Protein AF-A0A849ZJP5-F1 (afdb_monomer)

Sequence (1248 aa):
MRVLRSALLVSSALTAAALSSLAGGCDERAPLDFGRTPDGPGATIRYDLAHTPLPDIPLPSDTATWADPTSRTGLRINASLAAPTEIERDARKRFDELEGWGTFAPITVSFDLAAVGDKARAVTEAAVDLTNVAERHQADDYDFANDAVYVVNLETGVPVPLDIGNGNFEYTLKRLDRYWPNDTRSTERNLIFETVDETSRGSIDPKTFTPALDTDFDGTLDVPNLDEPFVCPPPSACDVVSDPSYGTPECLKARRDRDQCIADHLLTYYERETDTLILRPVLPLDEMTKYAVVLTDRLVDANGNPVKSPFSHVFHATQKAVGVRVAEILSDPSREAYYGDLAGSGITRVAFTWGFTTQPTVDDMKRLRDGLYGQGPFARFADQFPPKLEVMRAVGQAANLDEGATDVPGWESSPKCVNKSGNLYVVKVAEIQDTLKTAVEQLFGEAGGPDVELLLRSFEHVDSIVIGTFKSPFLLEGGPDSTDPKAAFRLDYLTGDGEVHEDEVQFWLIVPKETAEHHQPFDVNIYGHGYTGNFLELVFYAGNLAEHGLATVGINAMGHQLGFDGPELEALAKSLFAEGCVGPLGDAILTGRARDLDRDGNPDSGGDFWSSYLFHTRDGVRQSVLDHIQLVRIFRTFGTAEGGMICKNATTGWDQPASEPCDTNGNGDAEIVGDFDGNGVPDVGGPDAKYGTWGESLGGILSGIHGAIDAYVTSASPGSGGGGLTDIGLRSFQGGVIEAVLLRLWGPLIVTVPVVENSPPKCNGTLDQNGECTVCEIGQVSLRWVMPDTNDTGELEITCLSPADIQDTTVLVYNENNGELRCARIDDKLKLRVGVPTSIGDNVIVSFFDGKDVVEDYESCAPTVPVGTKARTQVASYGKGRFTESQRNAADTAECESSTCGMFQGLFFGEGMPLSAPAEGYGQIRQTPSLRRFLQLAQVALEPGDPISFAPYYAVKQMTDPFGNSIDAHAVLTINTIGDMNVPLNSGIAFARATGALPFFHPDAATKFPDYADYVTPQALFDALGGKTPNQDLIDKHVIEGVTALARHPAGPTCIDTGNAALDGTYMTLDGETLACFPTGCATMEVECVGSSHCDDTNDKCVPNAPDVQRCEEALFDADDLDEGNALYAEQAAPVPHRLVRYTQKATPETIANVWAPRLLGVPRSEDGGWVPDGRRVTGLLDAYVVPEGTHTFVFGNPCENWDNGTYLTNLVARFFQTDGSDVFYLSHPKTHLCLAKGNCAYLGGSP

Radius of gyration: 32.2 Å; Cα contacts (8 Å, |Δi|>4): 3088; chains: 1; bounding box: 112×82×86 Å

Foldseek 3Di:
DPPVPPPVPPVVVVVVVVVVVVVPPPPPPDPPPPFFFDDDQAWEWDFACPDPPHTRHWPPFPVQWDADPLAPLRIAGNFRCDALFPLVNLVSVVSRVFSFFFQFFKTKIFTDHQDADPGGDFLQFFFFDVVLQCVQQEPPQQQQLRHQKFKAFLVPRFTFRWDQPNQLFFFFFQALCLADPPQLCSLPRGFAADAAALCVQVVDGPVRDAQVSDRRLQQAHDFGQFQRRPPADHDDLCSDPPRPCVPPPVSLVNSLRRSLRSRVGHRPQAHSRRSMGIIGGLAGHDASTKIKMFRFQSTGTSNRGRYAYPDSGQEDPVQVVVLQSQLVSQLAQVLCSNHPPSRNVRSPGTRHMGMTTHGDQQLQLLLLLLCCVLFALNNCNVVVFFLEWEWFFFFALDAPQLVVDDGDPPRCVDPLNVVPNLFRFKDFCVSCLVLVLCCCCPVVVAPDAQLSQLLSVLCVFWGIKIKIKGKFKDAWPPPLQDLPLLTFGDASRRNRDGDIDIDIKMKIKIFGDDDPPAAPAFFEEEEEEAALDFFVQCSQQQSLLSLLNYMYMYIGQRQAADWDPDDVSLVVQLNSCSVSRRSRNSNRRRDDRFYLNLLLQTGRGNLSCAAQSLRSVLRSLSRRLSVVSSVLVSLQCFQHPSHAYWYDDPVNGSNDDTDDADPRSPPPDHAGRQPNVRPNGRSYGHNPHEYEYEYFHSSLLSQLQNCLNRLRHFAYERELRFFQVLSLLSRAPDQLSCARYVLQAQAQKWKKDQAAVPPPAAFPQDQPDAQRHDPEDHQWIFTWTWHHQRRHIHIWTQAIHHCVLAAQWKKWKAFPPSGDIAIAHAHPVRIDIFHDAAYFFTFIKIFTAHHGSQARGRNVSHGVDPPPDHGSDMRFAGAAASHAFQDFRNSNPDGAPERHFIDTSRDTRHHPHTPTDRHHHNNDRGNDPVVVVSSSSSSRSNSSSTSSSSLLSQFNDWDAHSVRHTRDHHFYEQEYAFLDRNSQVSRSVSSLVNNLLFASGELCCLVSPQVRQSRYDPPLVCVVLVNGGLVSVCSVQCRNVSRLSSLSWFADPCLQPCQLFPQQFWHAGPVGDIGGLKDFQLLVVPDDHGDQWDQDNVRRIIDHRGDDNSLRSSFGEAQACLCVCLSVSRTHYDPFRCFGKFFSYHDGSVCSCVRRVLPSQLGAQDAAQSDDFPLGAMRHYHHDHDGGSIDRGETRFRSRGSFTPRQLVSSQVSVCVSSSRRDRPCSNGNNPSSVSSVVQDVVSVHDD

Mean predicted aligned error: 7.34 Å

Solvent-accessible surface area (backbone atoms only — not comparable to full-atom values): 62984 Å² total; per-residue (Å²): 144,83,76,80,74,72,71,68,66,65,63,59,61,60,53,57,61,53,55,66,67,64,68,74,75,77,73,89,75,67,81,71,85,68,48,56,42,78,91,77,89,28,22,28,43,46,74,35,83,82,40,77,65,58,55,47,51,50,37,72,34,55,84,51,37,43,83,31,89,88,35,96,62,36,28,20,33,57,50,56,65,66,53,76,20,59,73,54,29,51,50,26,53,53,44,37,66,29,37,36,40,45,42,56,36,55,33,40,42,35,39,50,53,74,56,46,82,98,39,73,50,51,89,86,56,54,35,49,31,60,66,62,52,37,75,34,52,32,96,56,62,74,51,47,31,64,44,31,63,44,42,27,37,66,84,82,60,49,70,57,62,58,39,51,61,66,56,73,73,74,68,68,45,69,74,51,87,82,71,62,81,67,48,71,57,54,79,47,52,46,62,54,54,42,74,58,69,53,22,65,90,72,75,42,48,88,89,69,60,46,42,84,61,48,73,76,42,67,53,63,88,39,59,18,32,33,82,53,62,73,76,50,70,75,91,52,68,41,64,36,80,89,36,93,54,24,86,36,72,68,22,46,49,53,48,32,59,31,53,42,40,47,64,77,36,49,42,76,21,43,42,58,91,70,27,28,42,37,41,31,49,65,47,58,50,65,58,59,34,51,33,31,44,39,36,24,51,69,33,27,12,62,74,72,34,36,33,32,40,79,46,76,25,22,38,56,82,91,33,48,68,48,52,52,51,52,20,56,52,23,42,36,54,88,42,30,61,55,35,27,86,45,24,50,48,27,47,80,55,46,20,29,39,49,35,30,42,16,19,72,35,58,62,60,60,49,42,54,57,15,2,51,75,50,22,74,51,33,21,63,36,29,74,76,42,46,44,40,38,37,50,39,60,22,50,32,58,34,46,55,36,61,82,63,43,66,59,63,92,67,48,54,74,33,91,72,21,47,88,49,61,58,27,41,38,48,43,49,42,86,77,37,49,72,46,50,53,50,44,50,38,67,73,67,69,42,74,82,40,59,34,57,26,47,53,62,46,31,42,74,29,32,36,33,38,40,41,30,36,32,59,34,81,29,44,44,52,81,33,77,86,48,78,61,70,76,31,27,69,54,70,40,87,78,72,40,50,60,64,73,38,72,34,80,45,50,38,46,36,40,38,38,43,74,56,98,88,30,59,74,47,20,31,35,32,39,38,31,33,40,75,62,37,26,35,70,61,48,67,63,47,36,18,63,26,9,66,60,39,28,21,33,35,17,39,50,47,61,35,10,20,61,78,65,99,46,71,66,59,49,51,48,50,37,50,51,27,18,73,46,27,25,2,25,37,40,50,61,63,54,54,65,45,36,47,58,76,42,37,62,65,55,55,36,34,30,33,66,40,55,37,66,40,45,54,22,25,20,36,36,47,44,49,32,34,50,46,52,49,51,50,54,57,29,42,36,22,21,69,44,91,78,32,44,45,26,25,55,40,88,88,77,32,58,58,39,83,59,83,43,65,30,46,43,55,70,84,84,56,67,49,59,28,50,17,61,84,55,82,86,53,26,50,38,35,15,79,86,42,55,28,31,25,21,22,34,40,49,5,3,30,42,16,38,32,37,28,40,66,36,71,68,34,41,18,19,36,21,22,29,27,33,19,47,62,51,66,28,64,71,50,26,70,34,84,22,44,43,23,19,27,53,33,25,41,28,5,33,25,44,32,39,46,65,26,47,93,84,32,56,44,73,58,84,57,57,88,87,58,69,46,70,38,35,86,56,54,77,70,24,27,38,33,27,41,38,32,49,42,48,45,36,84,32,31,40,64,36,33,70,41,52,56,86,54,46,47,43,9,20,36,40,43,36,29,74,74,62,66,49,59,38,35,42,56,20,45,94,82,51,44,36,55,42,42,40,57,26,31,64,64,33,41,38,37,41,33,24,30,86,37,58,53,46,32,71,33,31,55,72,40,45,60,70,62,64,90,86,67,75,50,73,30,73,46,51,41,26,30,77,35,58,35,47,53,72,43,60,34,73,50,68,82,36,59,24,90,25,80,17,13,30,60,56,65,40,42,62,48,30,37,73,36,70,28,49,31,89,49,52,22,59,23,36,56,77,36,34,70,69,43,45,54,48,50,39,52,47,29,37,59,26,39,56,42,25,22,35,68,32,22,30,36,25,24,69,44,87,47,55,32,66,86,68,46,74,49,78,60,22,10,32,40,37,35,34,30,40,31,13,34,48,44,26,38,30,21,33,51,42,23,28,35,34,34,42,28,42,23,58,26,50,54,67,42,25,76,61,40,50,92,48,14,51,29,36,26,43,60,72,58,23,57,66,60,74,74,35,29,65,48,54,48,35,40,79,54,43,41,40,62,29,45,30,76,49,39,84,33,47,27,42,94,54,15,58,75,39,44,31,47,24,76,87,28,59,37,57,42,81,90,69,49,78,42,58,58,42,48,66,38,34,69,72,68,76,46,82,61,59,79,76,33,40,71,37,64,89,76,27,21,28,42,69,53,47,45,51,71,65,46,30,41,16,9,45,53,25,49,34,54,82,59,75,70,43,34,38,47,43,60,43,58,44,94,65,45,59,65,32,32,25,42,32,49,70,37,38,63,90,35,36,63,69,33,33,33,49,35,72,37,15,36,72,76,34,70,59,59,58,19,70,72,82,71,56,30,26,23,22,36,42,52,43,70,80,48,49,58,30,39,72,58,83,55,64,31,36,62,40,31,53,45,19,58,25,34,23,55,51,45,43,52,32,47,17,53,68,45,59,20,21,40,62,55,53,28,38,22,24,60,60,40,70,28,32,38,66,75,51,36,72,88,74,71,45,78,133

Structure (mmCIF, N/CA/C/O backbone):
data_AF-A0A849ZJP5-F1
#
_entry.id   AF-A0A849ZJP5-F1
#
loop_
_atom_site.group_PDB
_atom_site.id
_atom_site.type_symbol
_atom_site.label_atom_id
_atom_site.label_alt_id
_atom_site.label_comp_id
_atom_site.label_asym_id
_atom_site.label_entity_id
_atom_site.label_seq_id
_atom_site.pdbx_PDB_ins_code
_atom_site.Cartn_x
_atom_site.Cartn_y
_atom_site.Cartn_z
_atom_site.occupancy
_atom_site.B_iso_or_equiv
_atom_site.auth_seq_id
_atom_site.auth_comp_id
_atom_site.auth_asym_id
_atom_site.auth_atom_id
_atom_site.pdbx_PDB_model_num
ATOM 1 N N . MET A 1 1 ? -67.343 -2.998 -30.031 1.00 45.22 1 MET A N 1
ATOM 2 C CA . MET A 1 1 ? -66.968 -2.897 -28.599 1.00 45.22 1 MET A CA 1
ATOM 3 C C . MET A 1 1 ? -67.966 -3.572 -27.625 1.00 45.22 1 MET A C 1
ATOM 5 O O . MET A 1 1 ? -68.117 -3.111 -26.503 1.00 45.22 1 MET A O 1
ATOM 9 N N . ARG A 1 2 ? -68.618 -4.699 -27.982 1.00 38.38 2 ARG A N 1
ATOM 10 C CA . ARG A 1 2 ? -69.446 -5.483 -27.026 1.00 38.38 2 ARG A CA 1
ATOM 11 C C . ARG A 1 2 ? -69.513 -7.002 -27.288 1.00 38.38 2 ARG A C 1
ATOM 13 O O . ARG A 1 2 ? -70.352 -7.669 -26.705 1.00 38.38 2 ARG A O 1
ATOM 20 N N . VAL A 1 3 ? -68.617 -7.546 -28.124 1.00 38.88 3 VAL A N 1
ATOM 21 C CA . VAL A 1 3 ? -68.544 -8.997 -28.437 1.00 38.88 3 VAL A CA 1
ATOM 22 C C . VAL A 1 3 ? -67.161 -9.614 -28.135 1.00 38.88 3 VAL A C 1
ATOM 24 O O . VAL A 1 3 ? -67.042 -10.825 -28.052 1.00 38.88 3 VAL A O 1
ATOM 27 N N . LEU A 1 4 ? -66.126 -8.815 -27.832 1.00 31.95 4 LEU A N 1
ATOM 28 C CA . LEU A 1 4 ? -64.785 -9.325 -27.473 1.00 31.95 4 LEU A CA 1
ATOM 29 C C . LEU A 1 4 ? -64.501 -9.424 -25.958 1.00 31.95 4 LEU A C 1
ATOM 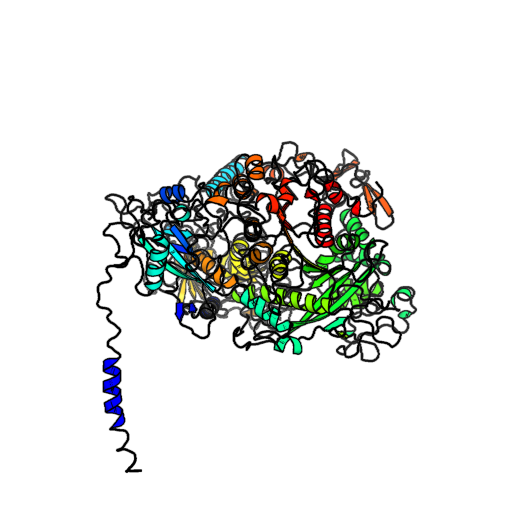31 O O . LEU A 1 4 ? -63.386 -9.742 -25.570 1.00 31.95 4 LEU A O 1
ATOM 35 N N . ARG A 1 5 ? -65.493 -9.181 -25.086 1.00 34.38 5 ARG A N 1
ATOM 36 C CA . ARG A 1 5 ? -65.341 -9.332 -23.620 1.00 34.38 5 ARG A CA 1
ATOM 37 C C . ARG A 1 5 ? -65.777 -10.698 -23.073 1.00 34.38 5 ARG A C 1
ATOM 39 O O . ARG A 1 5 ? -65.547 -10.967 -21.904 1.00 34.38 5 ARG A O 1
ATOM 46 N N . SER A 1 6 ? -66.364 -11.569 -23.895 1.00 34.34 6 SER A N 1
ATOM 47 C CA . SER A 1 6 ? -66.895 -12.863 -23.430 1.00 34.34 6 SER A CA 1
ATOM 48 C C . SER A 1 6 ? -65.980 -14.061 -23.712 1.00 34.34 6 SER A C 1
ATOM 50 O O . SER A 1 6 ? -66.228 -15.130 -23.170 1.00 34.34 6 SER A O 1
ATOM 52 N N . ALA A 1 7 ? -64.909 -13.897 -24.499 1.00 31.84 7 ALA A N 1
ATOM 53 C CA . ALA A 1 7 ? -63.957 -14.976 -24.795 1.00 31.84 7 ALA A CA 1
ATOM 54 C C . ALA A 1 7 ? -62.762 -15.041 -23.818 1.00 31.84 7 ALA A C 1
ATOM 56 O O . ALA A 1 7 ? -62.108 -16.072 -23.723 1.00 31.84 7 ALA A O 1
ATOM 57 N N . LEU A 1 8 ? -62.506 -13.977 -23.047 1.00 33.34 8 LEU A N 1
ATOM 58 C CA . LEU A 1 8 ? -61.381 -13.899 -22.101 1.00 33.34 8 LEU A CA 1
ATOM 59 C C . LEU A 1 8 ? -61.689 -14.439 -20.694 1.00 33.34 8 LEU A C 1
ATOM 61 O O . LEU A 1 8 ? -60.780 -14.551 -19.887 1.00 33.34 8 LEU A O 1
ATOM 65 N N . LEU A 1 9 ? -62.939 -14.809 -20.399 1.00 35.69 9 LEU A N 1
ATOM 66 C CA . LEU A 1 9 ? -63.337 -15.315 -19.075 1.00 35.69 9 LEU A CA 1
ATOM 67 C C . LEU A 1 9 ? -63.284 -16.846 -18.945 1.00 35.69 9 LEU A C 1
ATOM 69 O O . LEU A 1 9 ? -63.375 -17.357 -17.834 1.00 35.69 9 LEU A O 1
ATOM 73 N N . VAL A 1 10 ? -63.113 -17.586 -20.047 1.00 37.53 10 VAL A N 1
ATOM 74 C CA . VAL A 1 10 ? -63.075 -19.064 -20.017 1.00 37.53 10 VAL A CA 1
ATOM 75 C C . VAL A 1 10 ? -61.639 -19.610 -20.009 1.00 37.53 10 VAL A C 1
ATOM 77 O O . VAL A 1 10 ? -61.406 -20.676 -19.446 1.00 37.53 10 VAL A O 1
ATOM 80 N N . SER A 1 11 ? -60.649 -18.859 -20.508 1.00 32.25 11 SER A N 1
ATOM 81 C CA . SER A 1 11 ? -59.233 -19.251 -20.393 1.00 32.25 11 SER A CA 1
ATOM 82 C C . SER A 1 11 ? -58.631 -18.989 -19.012 1.00 32.25 11 SER A C 1
ATOM 84 O O . SER A 1 11 ? -57.674 -19.661 -18.660 1.00 32.25 11 SER A O 1
ATOM 86 N N . SER A 1 12 ? -59.197 -18.092 -18.197 1.00 36.22 12 SER A N 1
ATOM 87 C CA . SER A 1 12 ? -58.679 -17.792 -16.849 1.00 36.22 12 SER A CA 1
ATOM 88 C C . SER A 1 12 ? -59.020 -18.859 -15.801 1.00 36.22 12 SER A C 1
ATOM 90 O O . SER A 1 12 ? -58.353 -18.947 -14.775 1.00 36.22 12 SER A O 1
ATOM 92 N N . ALA A 1 13 ? -60.042 -19.686 -16.044 1.00 36.50 13 ALA A N 1
ATOM 93 C CA . ALA A 1 13 ? -60.462 -20.721 -15.097 1.00 36.50 13 ALA A CA 1
ATOM 94 C C . ALA A 1 13 ? -59.666 -22.033 -15.241 1.00 36.50 13 ALA A C 1
ATOM 96 O O . ALA A 1 13 ? -59.535 -22.771 -14.268 1.00 36.50 13 ALA A O 1
ATOM 97 N N . LEU A 1 14 ? -59.095 -22.315 -16.422 1.00 36.44 14 LEU A N 1
ATOM 98 C CA . LEU A 1 14 ? -58.274 -23.514 -16.642 1.00 36.44 14 LEU A CA 1
ATOM 99 C C . LEU A 1 14 ? -56.793 -23.320 -16.277 1.00 36.44 14 LEU A C 1
ATOM 101 O O . LEU A 1 14 ? -56.151 -24.290 -15.884 1.00 36.44 14 LEU A O 1
ATOM 105 N N . THR A 1 15 ? -56.257 -22.095 -16.297 1.00 39.25 15 THR A N 1
ATOM 106 C CA . THR A 1 15 ? -54.897 -21.817 -15.791 1.00 39.25 15 THR A CA 1
ATOM 107 C C . THR A 1 15 ? -54.829 -21.785 -14.264 1.00 39.25 15 THR A C 1
ATOM 109 O O . THR A 1 15 ? -53.819 -22.188 -13.694 1.00 39.25 15 THR A O 1
ATOM 112 N N . ALA A 1 16 ? -55.914 -21.406 -13.580 1.00 36.56 16 ALA A N 1
ATOM 113 C CA . ALA A 1 16 ? -55.969 -21.424 -12.115 1.00 36.56 16 ALA A CA 1
ATOM 114 C C . ALA A 1 16 ? -55.938 -22.851 -11.528 1.00 36.56 16 ALA A C 1
ATOM 116 O O . ALA A 1 16 ? -55.402 -23.055 -10.440 1.00 36.56 16 ALA A O 1
ATOM 117 N N . ALA A 1 17 ? -56.450 -23.848 -12.261 1.00 36.44 17 ALA A N 1
ATOM 118 C CA . ALA A 1 17 ? -56.407 -25.255 -11.853 1.00 36.44 17 ALA A CA 1
ATOM 119 C C . ALA A 1 17 ? -55.055 -25.938 -12.150 1.00 36.44 17 ALA A C 1
ATOM 121 O O . ALA A 1 17 ? -54.720 -26.914 -11.490 1.00 36.44 17 ALA A O 1
ATOM 122 N N . ALA A 1 18 ? -54.262 -25.418 -13.097 1.00 36.09 18 ALA A N 1
ATOM 123 C CA . ALA A 1 18 ? -52.918 -25.930 -13.392 1.00 36.09 18 ALA A CA 1
ATOM 124 C C . ALA A 1 18 ? -51.830 -25.308 -12.492 1.00 36.09 18 ALA A C 1
ATOM 126 O O . ALA A 1 18 ? -50.862 -25.987 -12.151 1.00 36.09 18 ALA A O 1
ATOM 127 N N . LEU A 1 19 ? -52.010 -24.059 -12.035 1.00 37.34 19 LEU A N 1
ATOM 128 C CA . LEU A 1 19 ? -51.110 -23.443 -11.047 1.00 37.34 19 LEU A CA 1
ATOM 129 C C . LEU A 1 19 ? -51.294 -24.001 -9.627 1.00 37.34 19 LEU A C 1
ATOM 131 O O . LEU A 1 19 ? -50.341 -24.014 -8.854 1.00 37.34 19 LEU A O 1
ATOM 135 N N . SER A 1 20 ? -52.472 -24.524 -9.281 1.00 34.31 20 SER A N 1
ATOM 136 C CA . SER A 1 20 ? -52.700 -25.152 -7.969 1.00 34.31 20 SER A CA 1
ATOM 137 C C . SER A 1 20 ? -52.177 -26.595 -7.872 1.00 34.31 20 SER A C 1
ATOM 139 O O . SER A 1 20 ? -52.080 -27.126 -6.771 1.00 34.31 20 SER A O 1
ATOM 141 N N . SER A 1 21 ? -51.757 -27.205 -8.988 1.00 34.44 21 SER A N 1
ATOM 142 C CA . SER A 1 21 ? -51.075 -28.512 -9.019 1.00 34.44 21 SER A CA 1
ATOM 143 C C . SER A 1 21 ? -49.547 -28.437 -9.173 1.00 34.44 21 SER A C 1
ATOM 145 O O . SER A 1 21 ? -48.892 -29.470 -9.084 1.00 34.44 21 SER A O 1
ATOM 147 N N . LEU A 1 22 ? -48.967 -27.243 -9.366 1.00 38.41 22 LEU A N 1
ATOM 148 C CA . LEU A 1 22 ? -47.509 -27.011 -9.319 1.00 38.41 22 LEU A CA 1
ATOM 149 C C . LEU A 1 22 ? -47.051 -26.324 -8.019 1.00 38.41 22 LEU A C 1
ATOM 151 O O . LEU A 1 22 ? -45.865 -26.310 -7.720 1.00 38.41 22 LEU A O 1
ATOM 155 N N . ALA A 1 23 ? -47.989 -25.867 -7.183 1.00 37.16 23 ALA A N 1
ATOM 156 C CA . ALA A 1 23 ? -47.737 -25.431 -5.806 1.00 37.16 23 ALA A CA 1
ATOM 157 C C . ALA A 1 23 ? -47.626 -26.601 -4.794 1.00 37.16 23 ALA A C 1
ATOM 159 O O . ALA A 1 23 ? -47.722 -26.392 -3.589 1.00 37.16 23 ALA A O 1
ATOM 160 N N . GLY A 1 24 ? -47.451 -27.838 -5.275 1.00 35.56 24 GLY A N 1
ATOM 161 C CA . GLY A 1 24 ? -47.268 -29.044 -4.455 1.00 35.56 24 GLY A CA 1
ATOM 162 C C . GLY A 1 24 ? -45.809 -29.480 -4.263 1.00 35.56 24 GLY A C 1
ATOM 163 O O . GLY A 1 24 ? -45.587 -30.594 -3.803 1.00 35.56 24 GLY A O 1
ATOM 164 N N . GLY A 1 25 ? -44.831 -28.653 -4.657 1.00 34.88 25 GLY A N 1
ATOM 165 C CA . GLY A 1 25 ? -43.395 -28.953 -4.537 1.00 34.88 25 GLY A CA 1
ATOM 166 C C . GLY A 1 25 ? -42.673 -28.298 -3.352 1.00 34.88 25 GLY A C 1
ATOM 167 O O . GLY A 1 25 ? -41.561 -28.708 -3.039 1.00 34.88 25 GLY A O 1
ATOM 168 N N . CYS A 1 26 ? -43.285 -27.326 -2.670 1.00 44.38 26 CYS A N 1
ATOM 169 C CA . CYS A 1 26 ? -42.726 -26.740 -1.448 1.00 44.38 26 CYS A CA 1
ATOM 170 C C . CYS A 1 26 ? -43.332 -27.428 -0.223 1.00 44.38 26 CYS A C 1
ATOM 172 O O . CYS A 1 26 ? -44.257 -26.912 0.403 1.00 44.38 26 CYS A O 1
ATOM 174 N N . ASP A 1 27 ? -42.826 -28.614 0.104 1.00 34.66 27 ASP A N 1
ATO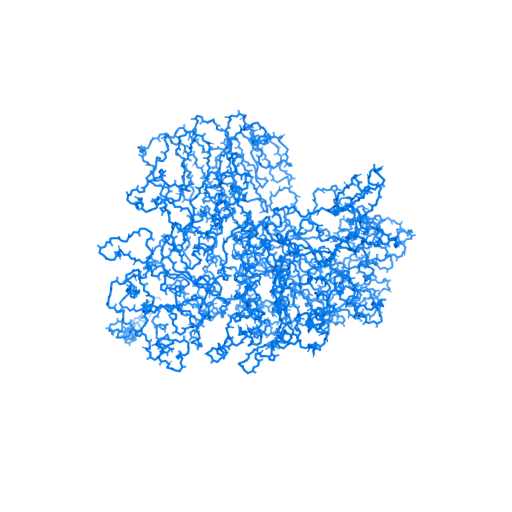M 175 C CA . ASP A 1 27 ? -43.035 -29.194 1.429 1.00 34.66 27 ASP A CA 1
ATOM 176 C C . ASP A 1 27 ? -41.956 -28.657 2.389 1.00 34.66 27 ASP A C 1
ATOM 178 O O . ASP A 1 27 ? -40.952 -29.308 2.664 1.00 34.66 27 ASP A O 1
ATOM 182 N N . GLU A 1 28 ? -42.150 -27.431 2.888 1.00 44.09 28 GLU A N 1
ATOM 183 C CA . GLU A 1 28 ? -41.355 -26.831 3.979 1.00 44.09 28 GLU A CA 1
ATOM 184 C C . GLU A 1 28 ? -41.723 -27.402 5.369 1.00 44.09 28 GLU A C 1
ATOM 186 O O . GLU A 1 28 ? -41.423 -26.805 6.401 1.00 44.09 28 GLU A O 1
ATOM 191 N N . ARG A 1 29 ? -42.413 -28.551 5.441 1.00 39.00 29 ARG A N 1
ATOM 192 C CA . ARG A 1 29 ? -42.871 -29.152 6.708 1.00 39.00 29 ARG A CA 1
ATOM 193 C C . ARG A 1 29 ? -42.380 -30.573 6.957 1.00 39.00 29 ARG A C 1
ATOM 195 O O . ARG A 1 29 ? -42.810 -31.185 7.937 1.00 39.00 29 ARG A O 1
ATOM 202 N N . ALA A 1 30 ? -41.455 -31.091 6.155 1.00 40.28 30 ALA A N 1
ATOM 203 C CA . ALA A 1 30 ? -40.683 -32.253 6.575 1.00 40.28 30 ALA A CA 1
ATOM 204 C C . ALA A 1 30 ? -39.638 -31.794 7.615 1.00 40.28 30 ALA A C 1
ATOM 206 O O . ALA A 1 30 ? -38.784 -30.975 7.268 1.00 40.28 30 ALA A O 1
ATOM 207 N N . PRO A 1 31 ? -39.674 -32.269 8.878 1.00 46.53 31 PRO A N 1
ATOM 208 C CA . PRO A 1 31 ? -38.588 -31.998 9.810 1.00 46.53 31 PRO A CA 1
ATOM 209 C C . PRO A 1 31 ? -37.285 -32.515 9.197 1.00 46.53 31 PRO A C 1
ATOM 211 O O . PRO A 1 31 ? -37.164 -33.694 8.869 1.00 46.53 31 PRO A O 1
ATOM 214 N N . LEU A 1 32 ? -36.326 -31.614 8.989 1.00 54.91 32 LEU A N 1
ATOM 215 C CA . LEU A 1 32 ? -34.990 -31.985 8.543 1.00 54.91 32 LEU A CA 1
ATOM 216 C C . LEU A 1 32 ? -34.298 -32.722 9.695 1.00 54.91 32 LEU A C 1
ATOM 218 O O . LEU A 1 32 ? -33.930 -32.112 10.699 1.00 54.91 32 LEU A O 1
ATOM 222 N N . ASP A 1 33 ? -34.131 -34.036 9.548 1.00 70.06 33 ASP A N 1
ATOM 223 C CA . ASP A 1 33 ? -33.340 -34.868 10.468 1.00 70.06 33 ASP A CA 1
ATOM 224 C C . ASP A 1 33 ? -31.821 -34.680 10.284 1.00 70.06 33 ASP A C 1
ATOM 226 O O . ASP A 1 33 ? -31.034 -35.163 11.091 1.00 70.06 33 ASP A O 1
ATOM 230 N N . PHE A 1 34 ? -31.403 -33.955 9.246 1.00 84.81 34 PHE A N 1
ATOM 231 C CA . PHE A 1 34 ? -30.008 -33.662 8.930 1.00 84.81 34 PHE A CA 1
ATOM 232 C C . PHE A 1 34 ? -29.538 -32.360 9.589 1.00 84.81 34 PHE A C 1
ATOM 234 O O . PHE A 1 34 ? -30.215 -31.344 9.456 1.00 84.81 34 PHE A O 1
ATOM 241 N N . GLY A 1 35 ? -28.368 -32.386 10.237 1.00 87.69 35 GLY A N 1
ATOM 242 C CA . GLY A 1 35 ? -27.683 -31.189 10.738 1.00 87.69 35 GLY A CA 1
ATOM 243 C C . GLY A 1 35 ? -28.365 -30.497 11.916 1.00 87.69 35 GLY A C 1
ATOM 244 O O . GLY A 1 35 ? -28.277 -29.280 12.012 1.00 87.69 35 GLY A O 1
ATOM 245 N N . ARG A 1 36 ? -29.090 -31.225 12.779 1.00 91.81 36 ARG A N 1
ATOM 246 C CA . ARG A 1 36 ? -29.690 -30.634 13.988 1.00 91.81 36 ARG A CA 1
ATOM 247 C C . ARG A 1 36 ? -28.603 -30.134 14.937 1.00 91.81 36 ARG A C 1
ATOM 249 O O . ARG A 1 36 ? -27.663 -30.874 15.214 1.00 91.81 36 ARG A O 1
ATOM 256 N N . THR A 1 37 ? -28.781 -28.930 15.466 1.00 89.88 37 THR A N 1
ATOM 257 C CA . THR A 1 37 ? -27.893 -28.374 16.492 1.00 89.88 37 THR A CA 1
ATOM 258 C C . THR A 1 37 ? -27.986 -29.232 17.757 1.00 89.88 37 THR A C 1
ATOM 260 O O . THR A 1 37 ? -29.103 -29.459 18.235 1.00 89.88 37 THR A O 1
ATOM 263 N N . PRO A 1 38 ? -26.865 -29.729 18.307 1.00 84.50 38 PRO A N 1
ATOM 264 C CA . PRO A 1 38 ? -26.874 -30.448 19.576 1.00 84.50 38 PRO A CA 1
ATOM 265 C C . PRO A 1 38 ? -27.428 -29.594 20.730 1.00 84.50 38 PRO A C 1
ATOM 267 O O . PRO A 1 38 ? -27.248 -28.374 20.772 1.00 84.50 38 PRO A O 1
ATOM 270 N N . ASP A 1 39 ? -28.089 -30.238 21.694 1.00 84.06 39 ASP A N 1
ATOM 271 C CA . ASP A 1 39 ? -28.487 -29.576 22.939 1.00 84.06 39 ASP A CA 1
ATOM 272 C C . ASP A 1 39 ? -27.239 -29.253 23.780 1.00 84.06 39 ASP A C 1
ATOM 274 O O . ASP A 1 39 ? -26.371 -30.106 23.963 1.00 84.06 39 ASP A O 1
ATOM 278 N N . GLY A 1 40 ? -27.160 -28.040 24.334 1.00 84.75 40 GLY A N 1
ATOM 279 C CA . GLY A 1 40 ? -26.025 -27.613 25.155 1.00 84.75 40 GLY A CA 1
ATOM 280 C C . GLY A 1 40 ? -26.075 -26.129 25.545 1.00 84.75 40 GLY A C 1
ATOM 281 O O . GLY A 1 40 ? -26.846 -25.373 24.931 1.00 84.75 40 GLY A O 1
ATOM 282 N N . PRO A 1 41 ? -25.296 -25.727 26.572 1.00 90.69 41 PRO A N 1
ATOM 283 C CA . PRO A 1 41 ? -25.236 -24.358 27.086 1.00 90.69 41 PRO A CA 1
ATOM 284 C C . PRO A 1 41 ? -24.141 -23.487 26.442 1.00 90.69 41 PRO A C 1
ATOM 286 O O . PRO A 1 41 ? -23.920 -22.387 26.934 1.00 90.69 41 PRO A O 1
ATOM 289 N N . GLY A 1 42 ? -23.452 -23.976 25.403 1.00 93.88 42 GLY A N 1
ATOM 290 C CA . GLY A 1 42 ? -22.292 -23.301 24.817 1.00 93.88 42 GLY A CA 1
ATOM 291 C C . GLY A 1 42 ? -22.569 -21.895 24.281 1.00 93.88 42 GLY A C 1
ATOM 292 O O . GLY A 1 42 ? -23.718 -21.565 23.959 1.00 93.88 42 GLY A O 1
ATOM 293 N N . ALA A 1 43 ? -21.505 -21.094 24.153 1.00 97.06 43 ALA A N 1
ATOM 294 C CA . ALA A 1 43 ? -21.561 -19.759 23.556 1.00 97.06 43 ALA A CA 1
ATOM 295 C C . ALA A 1 43 ? -22.281 -19.794 22.200 1.00 97.06 43 ALA A C 1
ATOM 297 O O . ALA A 1 43 ? -22.008 -20.646 21.348 1.00 97.06 43 ALA A O 1
ATOM 298 N N . THR A 1 44 ? -23.249 -18.898 22.021 1.00 97.19 44 THR A N 1
ATOM 299 C CA . THR A 1 44 ? -24.103 -18.879 20.830 1.00 97.19 44 THR A CA 1
ATOM 300 C C . THR A 1 44 ? -23.523 -17.928 19.800 1.00 97.19 44 THR A C 1
ATOM 302 O O . THR A 1 44 ? -23.154 -16.813 20.143 1.00 97.19 44 THR A O 1
ATOM 305 N N . ILE A 1 45 ? -23.451 -18.347 18.539 1.00 97.75 45 ILE A N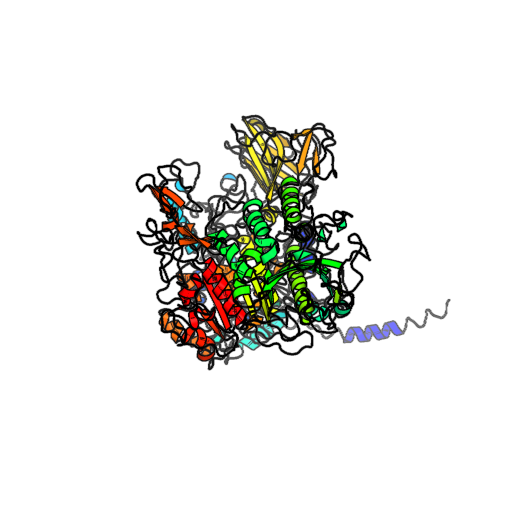 1
ATOM 306 C CA . ILE A 1 45 ? -23.007 -17.454 17.461 1.00 97.75 45 ILE A CA 1
ATOM 307 C C . ILE A 1 45 ? -24.021 -16.328 17.285 1.00 97.75 45 ILE A C 1
ATOM 309 O O . ILE A 1 45 ? -25.225 -16.589 17.166 1.00 97.75 45 ILE A O 1
ATOM 313 N N . ARG A 1 46 ? -23.526 -15.092 17.239 1.00 97.00 46 ARG A N 1
ATOM 314 C CA . ARG A 1 46 ? -24.365 -13.917 17.043 1.00 97.00 46 ARG A CA 1
ATOM 315 C C . ARG A 1 46 ? -24.897 -13.883 15.613 1.00 97.00 46 ARG A C 1
ATOM 317 O O . ARG A 1 46 ? -24.167 -14.134 14.652 1.00 97.00 46 ARG A O 1
ATOM 324 N N . TYR A 1 47 ? -26.204 -13.670 15.478 1.00 96.69 47 TYR A N 1
ATOM 325 C CA . TYR A 1 47 ? -26.865 -13.662 14.176 1.00 96.69 47 TYR A CA 1
ATOM 326 C C . TYR A 1 47 ? -28.137 -12.808 14.190 1.00 96.69 47 TYR A C 1
ATOM 328 O O . TYR A 1 47 ? -29.243 -13.308 14.417 1.00 96.69 47 TYR A O 1
ATOM 336 N N . ASP A 1 48 ? -27.981 -11.520 13.905 1.00 94.81 48 ASP A N 1
ATOM 337 C CA . ASP A 1 48 ? -29.055 -10.548 13.742 1.00 94.81 48 ASP A CA 1
ATOM 338 C C . ASP A 1 48 ? -28.978 -9.856 12.372 1.00 94.81 48 ASP A C 1
ATOM 340 O O . ASP A 1 48 ? -28.286 -8.860 12.165 1.00 94.81 48 ASP A O 1
ATOM 344 N N . LEU A 1 49 ? -29.750 -10.376 11.414 1.00 91.06 49 LEU A N 1
ATOM 345 C CA . LEU A 1 49 ? -29.890 -9.779 10.080 1.00 91.06 49 LEU A CA 1
ATOM 346 C C . LEU A 1 49 ? -30.617 -8.425 10.088 1.00 91.06 49 LEU A C 1
ATOM 348 O O . LEU A 1 49 ? -30.566 -7.716 9.086 1.00 91.06 49 LEU A O 1
ATOM 352 N N . ALA A 1 50 ? -31.344 -8.099 11.159 1.00 90.00 50 ALA A N 1
ATOM 353 C CA . ALA A 1 50 ? -32.127 -6.873 11.272 1.00 90.00 50 ALA A CA 1
ATOM 354 C C . ALA A 1 50 ? -31.384 -5.760 12.024 1.00 90.00 50 ALA A C 1
ATOM 356 O O . ALA A 1 50 ? -31.919 -4.652 12.118 1.00 90.00 50 ALA A O 1
ATOM 357 N N . HIS A 1 51 ? -30.180 -6.036 12.535 1.00 90.12 51 HIS A N 1
ATOM 358 C CA . HIS A 1 51 ? -29.339 -5.036 13.176 1.00 90.12 51 HIS A CA 1
ATOM 359 C C . HIS A 1 51 ? -29.025 -3.883 12.205 1.00 90.12 51 HIS A C 1
ATOM 361 O O . HIS A 1 51 ? -28.759 -4.093 11.018 1.00 90.12 51 HIS A O 1
ATOM 367 N N . THR A 1 52 ? -29.077 -2.650 12.709 1.00 81.25 52 THR A N 1
ATOM 368 C CA . THR A 1 52 ? -28.866 -1.423 11.930 1.00 81.25 52 THR A CA 1
ATOM 369 C C . THR A 1 52 ? -27.678 -0.633 12.478 1.00 81.25 52 THR A C 1
ATOM 371 O O . THR A 1 52 ? -27.538 -0.567 13.693 1.00 81.25 52 THR A O 1
ATOM 374 N N . PRO A 1 53 ? -26.871 0.024 11.624 1.00 78.81 53 PRO A N 1
ATOM 375 C CA . PRO A 1 53 ? -27.076 0.179 10.182 1.00 78.81 53 PRO A CA 1
ATOM 376 C C . PRO A 1 53 ? -26.644 -1.036 9.348 1.00 78.81 53 PRO A C 1
ATOM 378 O O . PRO A 1 53 ? -27.065 -1.133 8.196 1.00 78.81 53 PRO A O 1
ATOM 381 N N . LEU A 1 54 ? -25.848 -1.951 9.910 1.00 85.81 54 LEU A N 1
ATOM 382 C CA . LEU A 1 54 ? -25.344 -3.159 9.250 1.00 85.81 54 LEU A CA 1
ATOM 383 C C . LEU A 1 54 ? -25.690 -4.413 10.072 1.00 85.81 54 LEU A C 1
ATOM 385 O O . LEU A 1 54 ? -25.650 -4.335 11.299 1.00 85.81 54 LEU A O 1
ATOM 389 N N . PRO A 1 55 ? -25.971 -5.564 9.432 1.00 90.12 55 PRO A N 1
ATOM 390 C CA . PRO A 1 55 ? -26.370 -6.789 10.128 1.00 90.12 55 PRO A CA 1
ATOM 391 C C . PRO A 1 55 ? -25.260 -7.306 11.049 1.00 90.12 55 PRO A C 1
ATOM 393 O O . PRO A 1 55 ? -24.086 -7.209 10.707 1.00 90.12 55 PRO A O 1
ATOM 396 N N . ASP A 1 56 ? -25.602 -7.896 12.186 1.00 92.38 56 ASP A N 1
ATOM 397 C CA . ASP A 1 56 ? -24.633 -8.503 13.102 1.00 92.38 56 ASP A CA 1
ATOM 398 C C . ASP A 1 56 ? -24.629 -10.025 12.916 1.00 92.38 56 ASP A C 1
ATOM 400 O O . ASP A 1 56 ? -25.354 -10.772 13.572 1.00 92.38 56 ASP A O 1
ATOM 404 N N . ILE A 1 57 ? -23.899 -10.474 11.898 1.00 95.31 57 ILE A N 1
ATOM 405 C CA . ILE A 1 57 ? -23.794 -11.873 11.475 1.00 95.31 57 ILE A CA 1
ATOM 406 C C . ILE A 1 57 ? -22.330 -12.190 11.154 1.00 95.31 57 ILE A C 1
ATOM 408 O O . ILE A 1 57 ? -21.559 -11.263 10.899 1.00 95.31 57 ILE A O 1
ATOM 412 N N . PRO A 1 58 ? -21.952 -13.475 11.040 1.00 97.00 58 PRO A N 1
ATOM 413 C CA . PRO A 1 58 ? -20.657 -13.828 10.480 1.00 97.00 58 PRO A CA 1
ATOM 414 C C . PRO A 1 58 ? -20.506 -13.277 9.057 1.00 97.00 58 PRO A C 1
ATOM 416 O O . PRO A 1 58 ? -21.415 -13.434 8.230 1.00 97.00 58 PRO A O 1
ATOM 419 N N . LEU A 1 59 ? -19.364 -12.653 8.774 1.00 95.62 59 LEU A N 1
ATOM 420 C CA . LEU A 1 59 ? -19.025 -12.086 7.470 1.00 95.62 59 LEU A CA 1
ATOM 421 C C . LEU A 1 59 ? -17.663 -12.615 7.010 1.00 95.62 59 LEU A C 1
ATOM 423 O O . LEU A 1 59 ? -16.784 -12.815 7.842 1.00 95.62 59 LEU A O 1
ATOM 427 N N . PRO A 1 60 ? -17.459 -12.845 5.704 1.00 96.94 60 PRO A N 1
ATOM 428 C CA . PRO A 1 60 ? -18.426 -12.790 4.605 1.00 96.94 60 PRO A CA 1
ATOM 429 C C . PRO A 1 60 ? -19.514 -13.876 4.685 1.00 96.94 60 PRO A C 1
ATOM 431 O O . PRO A 1 60 ? -19.316 -14.929 5.290 1.00 96.94 60 PRO A O 1
ATOM 434 N N . SER A 1 61 ? -20.680 -13.637 4.068 1.00 96.75 61 SER A N 1
ATOM 435 C CA . SER A 1 61 ? -21.798 -14.596 4.050 1.00 96.75 61 SER A CA 1
ATOM 436 C C . SER A 1 61 ? -22.752 -14.374 2.877 1.00 96.75 61 SER A C 1
ATOM 438 O O . SER A 1 61 ? -23.305 -13.288 2.712 1.00 96.75 61 SER A O 1
ATOM 440 N N . ASP A 1 62 ? -23.069 -15.437 2.131 1.00 96.81 62 ASP A N 1
ATOM 441 C CA . ASP A 1 62 ? -24.075 -15.421 1.051 1.00 96.81 62 ASP A CA 1
ATOM 442 C C . ASP A 1 62 ? -25.514 -15.232 1.572 1.00 96.81 62 ASP A C 1
ATOM 444 O O . ASP A 1 62 ? -26.474 -15.239 0.808 1.00 96.81 62 ASP A O 1
ATOM 448 N N . THR A 1 63 ? -25.712 -15.089 2.886 1.00 95.12 63 THR A N 1
ATOM 449 C CA . THR A 1 63 ? -27.015 -14.648 3.414 1.00 95.12 63 THR A CA 1
ATOM 450 C C . THR A 1 63 ? -27.187 -13.130 3.329 1.00 95.12 63 THR A C 1
ATOM 452 O O . THR A 1 63 ? -28.318 -12.653 3.294 1.00 95.12 63 THR A O 1
ATOM 455 N N . ALA A 1 64 ? -26.083 -12.383 3.251 1.00 94.38 64 ALA A N 1
ATOM 456 C CA . ALA A 1 64 ? -26.059 -10.942 3.014 1.00 94.38 64 ALA A CA 1
ATOM 457 C C . ALA A 1 64 ? -25.786 -10.614 1.533 1.00 94.38 64 ALA A C 1
ATOM 459 O O . ALA A 1 64 ? -25.168 -9.603 1.213 1.00 94.38 64 ALA A O 1
ATOM 460 N N . THR A 1 65 ? -26.253 -11.472 0.623 1.00 95.44 65 THR A N 1
ATOM 461 C CA . THR A 1 65 ? -26.225 -11.252 -0.827 1.00 95.44 65 THR A CA 1
ATOM 462 C C . THR A 1 65 ? -27.630 -11.392 -1.409 1.00 95.44 65 THR A C 1
ATOM 464 O O . THR A 1 65 ? -28.549 -11.916 -0.770 1.00 95.44 65 THR A O 1
ATOM 467 N N . TRP A 1 66 ? -27.821 -10.911 -2.632 1.00 94.31 66 TRP A N 1
ATOM 468 C CA . TRP A 1 66 ? -29.029 -11.132 -3.416 1.00 94.31 66 TRP A CA 1
ATOM 469 C C . TRP A 1 66 ? -28.677 -11.753 -4.770 1.00 94.31 66 TRP A C 1
ATOM 471 O O . TRP A 1 66 ? -27.573 -11.592 -5.283 1.00 94.31 66 TRP A O 1
ATOM 481 N N . ALA A 1 67 ? -29.604 -12.534 -5.328 1.00 95.56 67 ALA A N 1
ATOM 482 C CA . ALA A 1 67 ? -29.367 -13.258 -6.573 1.00 95.56 67 ALA A CA 1
ATOM 483 C C . ALA A 1 67 ? -29.522 -12.341 -7.792 1.00 95.56 67 ALA A C 1
ATOM 485 O O . ALA A 1 67 ? -30.610 -11.811 -8.025 1.00 95.56 67 ALA A O 1
ATOM 486 N N . ASP A 1 68 ? -28.471 -12.246 -8.603 1.00 95.69 68 ASP A N 1
ATOM 487 C CA . ASP A 1 68 ? -28.443 -11.467 -9.837 1.00 95.69 68 ASP A CA 1
ATOM 488 C C . ASP A 1 68 ? -27.940 -12.331 -11.005 1.00 95.69 68 ASP A C 1
ATOM 490 O O . ASP A 1 68 ? -26.751 -12.625 -11.083 1.00 95.69 68 ASP A O 1
ATOM 494 N N . PRO A 1 69 ? -28.795 -12.744 -11.958 1.00 91.94 69 PRO A N 1
ATOM 495 C CA . PRO A 1 69 ? -28.348 -13.512 -13.120 1.00 91.94 69 PRO A CA 1
ATOM 496 C C . PRO A 1 69 ? -27.485 -12.699 -14.100 1.00 91.94 69 PRO A C 1
ATOM 498 O O . PRO A 1 69 ? -27.001 -13.271 -15.075 1.00 91.94 69 PRO A O 1
ATOM 501 N N . THR A 1 70 ? -27.349 -11.384 -13.897 1.00 90.81 70 THR A N 1
ATOM 502 C CA . THR A 1 70 ? -26.471 -10.516 -14.689 1.00 90.81 70 THR A CA 1
ATOM 503 C C . THR A 1 70 ? -25.071 -10.371 -14.092 1.00 90.81 70 THR A C 1
ATOM 505 O O . THR A 1 70 ? -24.213 -9.802 -14.755 1.00 90.81 70 THR A O 1
ATOM 508 N N . SER A 1 71 ? -24.796 -10.910 -12.896 1.00 95.25 71 SER A N 1
ATOM 509 C CA . SER A 1 71 ? -23.424 -11.031 -12.386 1.00 95.25 71 SER A CA 1
ATOM 510 C C . SER A 1 71 ? -22.791 -12.374 -12.772 1.00 95.25 71 SER A C 1
ATOM 512 O O . SER A 1 71 ? -23.481 -13.374 -12.993 1.00 95.25 71 SER A O 1
ATOM 514 N N . ARG A 1 72 ? -21.457 -12.425 -12.845 1.00 95.38 72 ARG A N 1
ATOM 515 C CA . ARG A 1 72 ? -20.660 -13.619 -13.182 1.00 95.38 72 ARG A CA 1
ATOM 516 C C . ARG A 1 72 ? -20.769 -14.715 -12.126 1.00 95.38 72 ARG A C 1
ATOM 518 O O . ARG A 1 72 ? -20.731 -15.896 -12.466 1.00 95.38 72 ARG A O 1
ATOM 525 N N . THR A 1 73 ? -20.952 -14.342 -10.864 1.00 96.62 73 THR A N 1
ATOM 526 C CA . THR A 1 73 ? -21.129 -15.276 -9.739 1.00 96.62 73 THR A CA 1
ATOM 527 C C . THR A 1 73 ? -22.594 -15.666 -9.511 1.00 96.62 73 THR A C 1
ATOM 529 O O . THR A 1 73 ? -22.884 -16.612 -8.771 1.00 96.62 73 THR A O 1
ATOM 532 N N . GLY A 1 74 ? -23.535 -14.949 -10.135 1.00 96.19 74 GLY A N 1
ATOM 533 C CA . GLY A 1 74 ? -24.970 -15.068 -9.885 1.00 96.19 74 GLY A CA 1
ATOM 534 C C . GLY A 1 74 ? -25.449 -14.365 -8.608 1.00 96.19 74 GLY A C 1
ATOM 535 O O . GLY A 1 74 ? -26.618 -14.517 -8.238 1.00 96.19 74 GLY A O 1
ATOM 536 N N . LEU A 1 75 ? -24.564 -13.648 -7.908 1.00 96.31 75 LEU A N 1
ATOM 537 C CA . LEU A 1 75 ? -24.829 -12.929 -6.663 1.00 96.31 75 LEU A CA 1
ATOM 538 C C . LEU A 1 75 ? -24.311 -11.486 -6.731 1.00 96.31 75 LEU A C 1
ATOM 540 O O . LEU A 1 75 ? -23.388 -11.187 -7.490 1.00 96.31 75 LEU A O 1
ATOM 544 N N . ARG A 1 76 ? -24.882 -10.619 -5.895 1.00 96.62 76 ARG A N 1
ATOM 545 C CA . ARG A 1 76 ? -24.290 -9.341 -5.484 1.00 96.62 76 ARG A CA 1
ATOM 546 C C . ARG A 1 76 ? -24.427 -9.142 -3.983 1.00 96.62 76 ARG A C 1
ATOM 548 O O . ARG A 1 76 ? -25.356 -9.687 -3.379 1.00 96.62 76 ARG A O 1
ATOM 555 N N . ILE A 1 77 ? -23.510 -8.396 -3.372 1.00 95.25 77 ILE A N 1
ATOM 556 C CA . ILE A 1 77 ? -23.632 -8.025 -1.954 1.00 95.25 77 ILE A CA 1
ATOM 557 C C . ILE A 1 77 ? -24.927 -7.226 -1.758 1.00 95.25 77 ILE A C 1
ATOM 559 O O . ILE A 1 77 ? -25.320 -6.448 -2.613 1.00 95.25 77 ILE A O 1
ATOM 563 N N . ASN A 1 78 ? -25.615 -7.459 -0.640 1.00 92.62 78 ASN A N 1
ATOM 564 C CA . ASN A 1 78 ? -26.789 -6.696 -0.228 1.00 92.62 78 ASN A CA 1
ATOM 565 C C . ASN A 1 78 ? -26.363 -5.681 0.838 1.00 92.62 78 ASN A C 1
ATOM 567 O O . ASN A 1 78 ? -26.391 -5.979 2.038 1.00 92.62 78 ASN A O 1
ATOM 571 N N . ALA A 1 79 ? -25.906 -4.510 0.398 1.00 89.38 79 ALA A N 1
ATOM 572 C CA . ALA A 1 79 ? -25.382 -3.491 1.298 1.00 89.38 79 ALA A CA 1
ATOM 573 C C . ALA A 1 79 ? -26.508 -2.586 1.822 1.00 89.38 79 ALA A C 1
ATOM 575 O O . ALA A 1 79 ? -27.359 -2.096 1.080 1.00 89.38 79 ALA A O 1
ATOM 576 N N . SER A 1 80 ? -26.508 -2.308 3.128 1.00 86.81 80 SER A N 1
ATOM 577 C CA . SER A 1 80 ? -27.423 -1.313 3.693 1.00 86.81 80 SER A CA 1
ATOM 578 C C . SER A 1 80 ? -27.060 0.074 3.177 1.00 86.81 80 SER A C 1
ATOM 580 O O . SER A 1 80 ? -25.951 0.545 3.412 1.00 86.81 80 SER A O 1
ATOM 582 N N . LEU A 1 81 ? -28.008 0.768 2.547 1.00 86.50 81 LEU A N 1
ATOM 583 C CA . LEU A 1 81 ? -27.815 2.143 2.065 1.00 86.50 81 LEU A CA 1
ATOM 584 C C . LEU A 1 81 ? -28.002 3.206 3.167 1.00 86.50 81 LEU A C 1
ATOM 586 O O . LEU A 1 81 ? -27.893 4.402 2.902 1.00 86.50 81 LEU A O 1
ATOM 590 N N . ALA A 1 82 ? -28.307 2.790 4.402 1.00 87.38 82 ALA A N 1
ATOM 591 C CA . ALA A 1 82 ? -28.454 3.694 5.539 1.00 87.38 82 ALA A CA 1
ATOM 592 C C . ALA A 1 82 ? -27.081 4.079 6.104 1.00 87.38 82 ALA A C 1
ATOM 594 O O . ALA A 1 82 ? -26.504 3.319 6.880 1.00 87.38 82 ALA A O 1
ATOM 595 N N . ALA A 1 83 ? -26.581 5.251 5.725 1.00 90.88 83 ALA A N 1
ATOM 596 C CA . ALA A 1 83 ? -25.324 5.808 6.215 1.00 90.88 83 ALA A CA 1
ATOM 597 C C . ALA A 1 83 ? -25.439 7.317 6.494 1.00 90.88 83 ALA A C 1
ATOM 599 O O . ALA A 1 83 ? -26.171 8.001 5.765 1.00 90.88 83 ALA A O 1
ATOM 600 N N . PRO A 1 84 ? -24.726 7.839 7.510 1.00 91.00 84 PRO A N 1
ATOM 601 C CA . PRO A 1 84 ? -24.779 9.245 7.912 1.00 91.00 84 PRO A CA 1
ATOM 602 C C . PRO A 1 84 ? -24.170 10.205 6.883 1.00 91.00 84 PRO A C 1
ATOM 604 O O . PRO A 1 84 ? -24.681 11.314 6.712 1.00 91.00 84 PRO A O 1
ATOM 607 N N . THR A 1 85 ? -23.138 9.798 6.143 1.00 94.81 85 THR A N 1
ATOM 608 C CA . THR A 1 85 ? -22.368 10.690 5.254 1.00 94.81 85 THR A CA 1
ATOM 609 C C . THR A 1 85 ? -22.483 10.303 3.781 1.00 94.81 85 THR A C 1
ATOM 611 O O . THR A 1 85 ? -22.797 9.157 3.453 1.00 94.81 85 THR A O 1
ATOM 614 N N . GLU A 1 86 ? -22.272 11.263 2.872 1.00 93.75 86 GLU A N 1
ATOM 615 C CA . GLU A 1 86 ? -22.292 10.998 1.424 1.00 93.75 86 GLU A CA 1
ATOM 616 C C . GLU A 1 86 ? -21.184 10.028 0.998 1.00 93.75 86 GLU A C 1
ATOM 618 O O . GLU A 1 86 ? -21.465 9.102 0.240 1.00 93.75 86 GLU A O 1
ATOM 623 N N . ILE A 1 87 ? -19.957 10.187 1.507 1.00 93.94 87 ILE A N 1
ATOM 624 C CA . ILE A 1 87 ? -18.851 9.248 1.256 1.00 93.94 87 ILE A CA 1
ATOM 625 C C . ILE A 1 87 ? -19.223 7.799 1.610 1.00 93.94 87 ILE A C 1
ATOM 627 O O . ILE A 1 87 ? -19.009 6.887 0.812 1.00 93.94 87 ILE A O 1
ATOM 631 N N . GLU A 1 88 ? -19.861 7.573 2.759 1.00 93.75 88 GLU A N 1
ATOM 632 C CA . GLU A 1 88 ? -20.249 6.229 3.180 1.00 93.75 88 GLU A CA 1
ATOM 633 C C . GLU A 1 88 ? -21.457 5.696 2.390 1.00 93.75 88 GLU A C 1
ATOM 635 O O . GLU A 1 88 ? -21.502 4.510 2.048 1.00 93.75 88 GLU A O 1
ATOM 640 N N . ARG A 1 89 ? -22.432 6.556 2.053 1.00 93.38 89 ARG A N 1
ATOM 641 C CA . ARG A 1 89 ? -23.558 6.191 1.174 1.00 93.38 89 ARG A CA 1
ATOM 642 C C . ARG A 1 89 ? -23.076 5.758 -0.210 1.00 93.38 89 ARG A C 1
ATOM 644 O O . ARG A 1 89 ? -23.578 4.756 -0.722 1.00 93.38 89 ARG A O 1
ATOM 651 N N . ASP A 1 90 ? -22.121 6.480 -0.795 1.00 94.12 90 ASP A N 1
ATOM 652 C CA . ASP A 1 90 ? -21.529 6.127 -2.089 1.00 94.12 90 ASP A CA 1
ATOM 653 C C . ASP A 1 90 ? -20.780 4.792 -2.012 1.00 94.12 90 ASP A C 1
ATOM 655 O O . ASP A 1 90 ? -21.069 3.880 -2.789 1.00 94.12 90 ASP A O 1
ATOM 659 N N . ALA A 1 91 ? -19.919 4.622 -1.002 1.00 94.25 91 ALA A N 1
ATOM 660 C CA . ALA A 1 91 ? -19.208 3.368 -0.783 1.00 94.25 91 ALA A CA 1
ATOM 661 C C . ALA A 1 91 ? -20.180 2.182 -0.664 1.00 94.25 91 ALA A C 1
ATOM 663 O O . ALA A 1 91 ? -20.025 1.182 -1.362 1.00 94.25 91 ALA A O 1
ATOM 664 N N . ARG A 1 92 ? -21.235 2.295 0.155 1.00 93.56 92 ARG A N 1
ATOM 665 C CA . ARG A 1 92 ? -22.258 1.243 0.325 1.00 93.56 92 ARG A CA 1
ATOM 666 C C . ARG A 1 92 ? -23.020 0.945 -0.962 1.00 93.56 92 ARG A C 1
ATOM 668 O O . ARG A 1 92 ? -23.289 -0.220 -1.242 1.00 93.56 92 ARG A O 1
ATOM 675 N N . LYS A 1 93 ? -23.338 1.962 -1.766 1.00 94.56 93 LYS A N 1
ATOM 676 C CA . LYS A 1 93 ? -23.962 1.764 -3.081 1.00 94.56 93 LYS A CA 1
ATOM 677 C C . LYS A 1 93 ? -23.053 0.955 -4.010 1.00 94.56 93 LYS A C 1
ATOM 679 O O . LYS A 1 93 ? -23.533 0.057 -4.686 1.00 94.56 93 LYS A O 1
ATOM 684 N N . ARG A 1 94 ? -21.752 1.238 -4.015 1.00 95.06 94 ARG A N 1
ATOM 685 C CA . ARG A 1 94 ? -20.773 0.502 -4.827 1.00 95.06 94 ARG A CA 1
ATOM 686 C C . ARG A 1 94 ? -20.491 -0.901 -4.278 1.00 95.06 94 ARG A C 1
ATOM 688 O O . ARG A 1 94 ? -20.288 -1.824 -5.060 1.00 95.06 94 ARG A O 1
ATOM 695 N N . PHE A 1 95 ? -20.567 -1.106 -2.960 1.00 95.38 95 PHE A N 1
ATOM 696 C CA . PHE A 1 95 ? -20.582 -2.453 -2.378 1.00 95.38 95 PHE A CA 1
ATOM 697 C C . PHE A 1 95 ? -21.767 -3.277 -2.892 1.00 95.38 95 PHE A C 1
ATOM 699 O O . PHE A 1 95 ? -21.572 -4.440 -3.220 1.00 95.38 95 PHE A O 1
ATOM 706 N N . ASP A 1 96 ? -22.960 -2.685 -3.030 1.00 93.88 96 ASP A N 1
ATOM 707 C CA . ASP A 1 96 ? -24.148 -3.360 -3.591 1.00 93.88 96 ASP A CA 1
ATOM 708 C C . ASP A 1 96 ? -23.959 -3.801 -5.060 1.00 93.88 96 ASP A C 1
ATOM 710 O O . ASP A 1 96 ? -24.650 -4.689 -5.559 1.00 93.88 96 ASP A O 1
ATOM 714 N N . GLU A 1 97 ? -22.983 -3.210 -5.755 1.00 93.38 97 GLU A N 1
ATOM 715 C CA . GLU A 1 97 ? -22.592 -3.575 -7.116 1.00 93.38 97 GLU A CA 1
ATOM 716 C C . GLU A 1 97 ? -21.529 -4.691 -7.147 1.00 93.38 97 GLU A C 1
ATOM 718 O O . GLU A 1 97 ? -21.339 -5.302 -8.198 1.00 93.38 97 GLU A O 1
ATOM 723 N N . LEU A 1 98 ? -20.863 -5.028 -6.037 1.00 96.00 98 LEU A N 1
ATOM 724 C CA . LEU A 1 98 ? -19.858 -6.096 -6.028 1.00 96.00 98 LEU A CA 1
ATOM 725 C C . LEU A 1 98 ? -20.495 -7.467 -6.245 1.00 96.00 98 LEU A C 1
ATOM 727 O O . LEU A 1 98 ? -21.483 -7.836 -5.611 1.00 96.00 98 LEU A O 1
ATOM 731 N N . GLU A 1 99 ? -19.874 -8.259 -7.115 1.00 97.00 99 GLU A N 1
ATOM 732 C CA . GLU A 1 99 ? -20.354 -9.583 -7.517 1.00 97.00 99 GLU A CA 1
ATOM 733 C C . GLU A 1 99 ? -19.965 -10.690 -6.517 1.00 97.00 99 GLU A C 1
ATOM 735 O O . GLU A 1 99 ? -20.027 -11.872 -6.837 1.00 97.00 99 GLU A O 1
ATOM 740 N N . GLY A 1 100 ? -19.534 -10.355 -5.304 1.00 96.88 100 GLY A N 1
ATOM 741 C CA . GLY A 1 100 ? -19.125 -11.327 -4.292 1.00 96.88 100 GLY A CA 1
ATOM 742 C C . GLY A 1 100 ? -18.289 -10.693 -3.189 1.00 96.88 100 GLY A C 1
ATOM 743 O O . GLY A 1 100 ? -18.134 -9.477 -3.135 1.00 96.88 100 GLY A O 1
ATOM 744 N N . TRP A 1 101 ? -17.755 -11.536 -2.313 1.00 97.69 101 TRP A N 1
ATOM 745 C CA . TRP A 1 101 ? -16.916 -11.148 -1.180 1.00 97.69 101 TRP A CA 1
ATOM 746 C C . TRP A 1 101 ? -15.424 -11.195 -1.509 1.00 97.69 101 TRP A C 1
ATOM 748 O O . TRP A 1 101 ? -15.029 -11.666 -2.574 1.00 97.69 101 TRP A O 1
ATOM 758 N N . GLY A 1 102 ? -14.590 -10.739 -0.577 1.00 96.12 102 GLY A N 1
ATOM 759 C CA . GLY A 1 102 ? -13.153 -10.693 -0.796 1.00 96.12 102 GLY A CA 1
ATOM 760 C C . GLY A 1 102 ? -12.455 -12.059 -0.787 1.00 96.12 102 GLY A C 1
ATOM 761 O O . GLY A 1 102 ? -12.944 -13.021 -0.191 1.00 96.12 102 GLY A O 1
ATOM 762 N N . THR A 1 103 ? -11.309 -12.141 -1.457 1.00 97.31 103 THR A N 1
ATOM 763 C CA . THR A 1 103 ? -10.379 -13.268 -1.514 1.00 97.31 103 THR A CA 1
ATOM 764 C C . THR A 1 103 ? -9.280 -13.214 -0.451 1.00 97.31 103 THR A C 1
ATOM 766 O O . THR A 1 103 ? -8.643 -14.229 -0.204 1.00 97.31 103 THR A O 1
ATOM 769 N N . PHE A 1 104 ? -9.015 -12.072 0.174 1.00 97.56 104 PHE A N 1
ATOM 770 C CA . PHE A 1 104 ? -7.961 -11.895 1.183 1.00 97.56 104 PHE A CA 1
ATOM 771 C C . PHE A 1 104 ? -8.434 -11.128 2.431 1.00 97.56 104 PHE A C 1
ATOM 773 O O . PHE A 1 104 ? -7.759 -11.140 3.460 1.00 97.56 104 PHE A O 1
ATOM 780 N N . ALA A 1 105 ? -9.614 -10.505 2.367 1.00 96.19 105 ALA A N 1
ATOM 781 C CA . ALA A 1 105 ? -10.258 -9.852 3.497 1.00 96.19 105 ALA A CA 1
ATOM 782 C C . ALA A 1 105 ? -10.438 -10.792 4.715 1.00 96.19 105 ALA A C 1
ATOM 784 O O . ALA A 1 105 ? -10.688 -11.992 4.545 1.00 96.19 105 ALA A O 1
ATOM 785 N N . PRO A 1 106 ? -10.362 -10.261 5.952 1.00 96.19 106 PRO A N 1
ATOM 786 C CA . PRO A 1 106 ? -10.614 -11.042 7.161 1.00 96.19 106 PRO A CA 1
ATOM 787 C C . PRO A 1 106 ? -12.030 -11.625 7.200 1.00 96.19 106 PRO A C 1
ATOM 789 O O . PRO A 1 106 ? -12.993 -11.003 6.752 1.00 96.19 106 PRO A O 1
ATOM 792 N N . ILE A 1 107 ? -12.159 -12.802 7.808 1.00 98.00 107 ILE A N 1
ATOM 793 C CA . ILE A 1 107 ? -13.432 -13.486 8.045 1.00 98.00 107 ILE A CA 1
ATOM 794 C C . ILE A 1 107 ? -13.731 -13.414 9.542 1.00 98.00 107 ILE A C 1
ATOM 796 O O . ILE A 1 107 ? -12.881 -13.774 10.351 1.00 98.00 107 ILE A O 1
ATOM 800 N N . THR A 1 108 ? -14.927 -12.980 9.927 1.00 97.38 108 THR A N 1
ATOM 801 C CA . THR A 1 108 ? -15.277 -12.728 11.328 1.00 97.38 108 THR A CA 1
ATOM 802 C C . THR A 1 108 ? -16.518 -13.471 11.795 1.00 97.38 108 THR A C 1
ATOM 804 O O . THR A 1 108 ? -17.469 -13.698 11.043 1.00 97.38 108 THR A O 1
ATOM 807 N N . VAL A 1 109 ? -16.503 -13.868 13.069 1.00 97.75 109 VAL A N 1
ATOM 808 C CA . VAL A 1 109 ? -17.644 -14.474 13.761 1.00 97.75 109 VAL A CA 1
ATOM 809 C C . VAL A 1 109 ? -17.639 -14.113 15.243 1.00 97.75 109 VAL A C 1
ATOM 811 O O . VAL A 1 109 ? -16.649 -14.339 15.936 1.00 97.75 109 VAL A O 1
ATOM 814 N N . SER A 1 110 ? -18.762 -13.581 15.723 1.00 97.62 110 SER A N 1
ATOM 815 C CA . SER A 1 110 ? -18.933 -13.137 17.111 1.00 97.62 110 SER A CA 1
ATOM 816 C C . SER A 1 110 ? -19.777 -14.109 17.933 1.00 97.62 110 SER A C 1
ATOM 818 O O . SER A 1 110 ? -20.621 -14.838 17.394 1.00 97.62 110 SER A O 1
ATOM 820 N N . PHE A 1 111 ? -19.572 -14.106 19.250 1.00 97.94 111 PHE A N 1
ATOM 821 C CA . PHE A 1 111 ? -20.197 -15.056 20.170 1.00 97.94 111 PHE A CA 1
ATOM 822 C C . PHE A 1 111 ? -20.835 -14.370 21.380 1.00 97.94 111 PHE A C 1
ATOM 824 O O . PHE A 1 111 ? -20.253 -13.484 21.994 1.00 97.94 111 PHE A O 1
ATOM 831 N N . ASP A 1 112 ? -22.003 -14.862 21.789 1.00 96.62 112 ASP A N 1
ATOM 832 C CA . ASP A 1 112 ? -22.679 -14.448 23.013 1.00 96.62 112 ASP A CA 1
ATOM 833 C C . ASP A 1 112 ? -22.545 -15.538 24.088 1.00 96.62 112 ASP A C 1
ATOM 835 O O . ASP A 1 112 ? -23.001 -16.677 23.913 1.00 96.62 112 ASP A O 1
ATOM 839 N N . LEU A 1 113 ? -21.962 -15.178 25.238 1.00 95.88 113 LEU A N 1
ATOM 840 C CA . LEU A 1 113 ? -21.862 -16.034 26.422 1.00 95.88 113 LEU A CA 1
ATOM 841 C C . LEU A 1 113 ? -22.308 -15.280 27.681 1.00 95.88 113 LEU A C 1
ATOM 843 O O . LEU A 1 113 ? -21.711 -14.288 28.085 1.00 95.88 113 LEU A O 1
ATOM 847 N N . ALA A 1 114 ? -23.351 -15.777 28.348 1.00 92.81 114 ALA A N 1
ATOM 848 C CA . ALA A 1 114 ? -23.942 -15.081 29.494 1.00 92.81 114 ALA A CA 1
ATOM 849 C C . ALA A 1 114 ? -23.214 -15.320 30.834 1.00 92.81 114 ALA A C 1
ATOM 851 O O . ALA A 1 114 ? -23.296 -14.489 31.744 1.00 92.81 114 ALA A O 1
ATOM 852 N N . ALA A 1 115 ? -22.567 -16.476 31.004 1.00 92.75 115 ALA A N 1
ATOM 853 C CA . ALA A 1 115 ? -22.034 -16.922 32.289 1.00 92.75 115 ALA A CA 1
ATOM 854 C C . ALA A 1 115 ? -20.787 -17.799 32.130 1.00 92.75 115 ALA A C 1
ATOM 856 O O . ALA A 1 115 ? -20.732 -18.632 31.225 1.00 92.75 115 ALA A O 1
ATOM 857 N N . VAL A 1 116 ? -19.839 -17.652 33.058 1.00 92.31 116 VAL A N 1
ATOM 858 C CA . VAL A 1 116 ? -18.687 -18.546 33.231 1.00 92.31 116 VAL A CA 1
ATOM 859 C C . VAL A 1 116 ? -18.781 -19.199 34.614 1.00 92.31 116 VAL A C 1
ATOM 861 O O . VAL A 1 116 ? -18.923 -18.538 35.650 1.00 92.31 116 VAL A O 1
ATOM 864 N N . GLY A 1 117 ? -18.797 -20.531 34.640 1.00 91.38 117 GLY A N 1
ATOM 865 C CA . GLY A 1 117 ? -19.196 -21.327 35.796 1.00 91.38 117 GLY A CA 1
ATOM 866 C C . GLY A 1 117 ? -20.623 -21.000 36.252 1.00 91.38 117 GLY A C 1
ATOM 867 O O . GLY A 1 117 ? -21.564 -20.997 35.464 1.00 91.38 117 GLY A O 1
ATOM 868 N N . ASP A 1 118 ? -20.786 -20.707 37.545 1.00 89.81 118 ASP A N 1
ATOM 869 C CA . ASP A 1 118 ? -22.078 -20.346 38.151 1.00 89.81 118 ASP A CA 1
ATOM 870 C C . ASP A 1 118 ? -22.298 -18.818 38.251 1.00 89.81 118 ASP A C 1
ATOM 872 O O . ASP A 1 118 ? -23.179 -18.357 38.986 1.00 89.81 118 ASP A O 1
ATOM 876 N N . LYS A 1 119 ? -21.471 -18.002 37.582 1.00 91.19 119 LYS A N 1
ATOM 877 C CA . LYS A 1 119 ? -21.486 -16.534 37.689 1.00 91.19 119 LYS A CA 1
ATOM 878 C C . LYS A 1 119 ? -21.719 -15.879 36.334 1.00 91.19 119 LYS A C 1
ATOM 880 O O . LYS A 1 119 ? -21.387 -16.449 35.304 1.00 91.19 119 LYS A O 1
ATOM 885 N N . ALA A 1 120 ? -22.269 -14.663 36.349 1.00 90.50 120 ALA A N 1
ATOM 886 C CA . ALA A 1 120 ? -22.278 -13.818 35.158 1.00 90.50 120 ALA A CA 1
ATOM 887 C C . ALA A 1 120 ? -20.838 -13.634 34.664 1.00 90.50 120 ALA A C 1
ATOM 889 O O . ALA A 1 120 ? -19.947 -13.430 35.495 1.00 90.50 120 ALA A O 1
ATOM 890 N N . ARG A 1 121 ? -20.643 -13.734 33.348 1.00 92.31 121 ARG A N 1
ATOM 891 C CA . ARG A 1 121 ? -19.331 -13.585 32.718 1.00 92.31 121 ARG A CA 1
ATOM 892 C C . ARG A 1 121 ? -18.755 -12.209 33.063 1.00 92.31 121 ARG A C 1
ATOM 894 O O . ARG A 1 121 ? -19.469 -11.208 32.976 1.00 92.31 121 ARG A O 1
ATOM 901 N N . ALA A 1 122 ? -17.499 -12.164 33.492 1.00 89.06 122 ALA A N 1
ATOM 902 C CA . ALA A 1 122 ? -16.789 -10.908 33.695 1.00 89.06 122 ALA A CA 1
ATOM 903 C C . ALA A 1 122 ? -16.430 -10.282 32.340 1.00 89.06 122 ALA A C 1
ATOM 905 O O . ALA A 1 122 ? -16.191 -10.996 31.375 1.00 89.06 122 ALA A O 1
ATOM 906 N N . VAL A 1 123 ? -16.340 -8.953 32.265 1.00 87.19 123 VAL A N 1
ATOM 907 C CA . VAL A 1 123 ? -15.962 -8.252 31.018 1.00 87.19 123 VAL A CA 1
ATOM 908 C C . VAL A 1 123 ? -14.566 -8.657 30.513 1.00 87.19 123 VAL A C 1
ATOM 910 O O . VAL A 1 123 ? -14.290 -8.622 29.326 1.00 87.19 123 VAL A O 1
ATOM 913 N N . THR A 1 124 ? -13.698 -9.120 31.415 1.00 89.44 124 THR A N 1
ATOM 914 C CA . THR A 1 124 ? -12.345 -9.599 31.103 1.00 89.44 124 THR A CA 1
ATOM 915 C C . THR A 1 124 ? -12.307 -11.026 30.546 1.00 89.44 124 THR A C 1
ATOM 917 O O . THR A 1 124 ? -11.267 -11.468 30.060 1.00 89.44 124 THR A O 1
ATOM 920 N N . GLU A 1 125 ? -13.397 -11.788 30.675 1.00 92.56 125 GLU A N 1
ATOM 921 C CA . GLU A 1 125 ? -13.492 -13.172 30.203 1.00 92.56 125 GLU A CA 1
ATOM 922 C C . GLU A 1 125 ? -14.004 -13.195 28.756 1.00 92.56 125 GLU A C 1
ATOM 924 O O . GLU A 1 125 ? -15.104 -12.719 28.477 1.00 92.56 125 GLU A O 1
ATOM 929 N N . ALA A 1 126 ? -13.231 -13.794 27.848 1.00 95.31 126 ALA A N 1
ATOM 930 C CA . ALA A 1 126 ? -13.649 -14.005 26.462 1.00 95.31 126 ALA A CA 1
ATOM 931 C C . ALA A 1 126 ? -14.830 -14.993 26.371 1.00 95.31 126 ALA A C 1
ATOM 933 O O . ALA A 1 126 ? -15.007 -15.862 27.228 1.00 95.31 126 ALA A O 1
ATOM 934 N N . ALA A 1 127 ? -15.650 -14.889 25.322 1.00 96.88 127 ALA A N 1
ATOM 935 C CA . ALA A 1 127 ? -16.706 -15.862 25.034 1.00 96.88 127 ALA A CA 1
ATOM 936 C C . ALA A 1 127 ? -16.163 -17.261 24.706 1.00 96.88 127 ALA A C 1
ATOM 938 O O . ALA A 1 127 ? -16.785 -18.263 25.068 1.00 96.88 127 ALA A O 1
ATOM 939 N N . VAL A 1 128 ? -15.021 -17.333 24.022 1.00 97.44 128 VAL A N 1
ATOM 940 C CA . VAL A 1 128 ? -14.365 -18.583 23.612 1.00 97.44 128 VAL A CA 1
ATOM 941 C C . VAL A 1 128 ? -13.105 -18.848 24.429 1.00 97.44 128 VAL A C 1
ATOM 943 O O . VAL A 1 128 ? -12.477 -17.922 24.940 1.00 97.44 128 VAL A O 1
ATOM 946 N N . ASP A 1 129 ? -12.735 -20.120 24.565 1.00 97.38 129 ASP A N 1
ATOM 947 C CA . ASP A 1 129 ? -11.483 -20.517 25.211 1.00 97.38 129 ASP A CA 1
ATOM 948 C C . ASP A 1 129 ? -10.297 -20.214 24.280 1.00 97.38 129 ASP A C 1
ATOM 950 O O . ASP A 1 129 ? -9.976 -20.988 23.376 1.00 97.38 129 ASP A O 1
ATOM 954 N N . LEU A 1 130 ? -9.660 -19.058 24.489 1.00 96.50 130 LEU A N 1
ATOM 955 C CA . LEU A 1 130 ? -8.529 -18.598 23.677 1.00 96.50 130 LEU A CA 1
ATOM 956 C C . LEU A 1 130 ? -7.314 -19.525 23.787 1.00 96.50 130 LEU A C 1
ATOM 958 O O . LEU A 1 130 ? -6.618 -19.723 22.796 1.00 96.50 130 LEU A O 1
ATOM 962 N N . THR A 1 131 ? -7.088 -20.148 24.949 1.00 96.25 131 THR A N 1
ATOM 963 C CA . THR A 1 131 ? -6.027 -21.152 25.099 1.00 96.25 131 THR A CA 1
ATOM 964 C C . THR A 1 131 ? -6.325 -22.364 24.229 1.00 96.25 131 THR A C 1
ATOM 966 O O . THR A 1 131 ? -5.434 -22.850 23.537 1.00 96.25 131 THR A O 1
ATOM 969 N N . ASN A 1 132 ? -7.582 -22.818 24.188 1.00 97.38 132 ASN A N 1
ATOM 970 C CA . ASN A 1 132 ? -7.959 -23.914 23.305 1.00 97.38 132 ASN A CA 1
ATOM 971 C C . ASN A 1 132 ? -7.800 -23.566 21.818 1.00 97.38 132 ASN A C 1
ATOM 973 O O . ASN A 1 132 ? -7.396 -24.431 21.042 1.00 97.38 132 ASN A O 1
ATOM 977 N N . VAL A 1 133 ? -8.117 -22.331 21.417 1.00 97.19 133 VAL A N 1
ATOM 978 C CA . VAL A 1 133 ? -7.896 -21.865 20.040 1.00 97.19 133 VAL A CA 1
ATOM 979 C C . VAL A 1 133 ? -6.401 -21.867 19.716 1.00 97.19 133 VAL A C 1
ATOM 981 O O . VAL A 1 133 ? -6.010 -22.484 18.728 1.00 97.19 133 VAL A O 1
ATOM 984 N N . ALA A 1 134 ? -5.569 -21.267 20.572 1.00 96.12 134 ALA A N 1
ATOM 985 C CA . ALA A 1 134 ? -4.121 -21.214 20.390 1.00 96.12 134 ALA A CA 1
ATOM 986 C C . ALA A 1 134 ? -3.492 -22.616 20.290 1.00 96.12 134 ALA A C 1
ATOM 988 O O . ALA A 1 134 ? -2.790 -22.906 19.327 1.00 96.12 134 ALA A O 1
ATOM 989 N N . GLU A 1 135 ? -3.815 -23.534 21.210 1.00 96.25 135 GLU A N 1
ATOM 990 C CA . GLU A 1 135 ? -3.297 -24.916 21.214 1.00 96.25 135 GLU A CA 1
ATOM 991 C C . GLU A 1 135 ? -3.628 -25.723 19.944 1.00 96.25 135 GLU A C 1
ATOM 993 O O . GLU A 1 135 ? -3.013 -26.763 19.700 1.00 96.25 135 GLU A O 1
ATOM 998 N N . ARG A 1 136 ? -4.638 -25.300 19.176 1.00 96.19 136 ARG A N 1
ATOM 999 C CA . ARG A 1 136 ? -5.144 -26.011 17.994 1.00 96.19 136 ARG A CA 1
ATOM 1000 C C . ARG A 1 136 ? -4.750 -25.391 16.658 1.00 96.19 136 ARG A C 1
ATOM 1002 O O . ARG A 1 136 ? -5.076 -26.015 15.662 1.00 96.19 136 ARG A O 1
ATOM 1009 N N . HIS A 1 137 ? -4.195 -24.181 16.654 1.00 96.62 137 HIS A N 1
ATOM 1010 C CA . HIS A 1 137 ? -3.942 -23.405 15.429 1.00 96.62 137 HIS A CA 1
ATOM 1011 C C . HIS A 1 137 ? -2.580 -22.703 15.410 1.00 96.62 137 HIS A C 1
ATOM 1013 O O . HIS A 1 137 ? -2.124 -22.251 14.361 1.00 96.62 137 HIS A O 1
ATOM 1019 N N . GLN A 1 138 ? -1.939 -22.534 16.568 1.00 95.00 138 GLN A N 1
ATOM 1020 C CA . GLN A 1 138 ? -0.672 -21.817 16.683 1.00 95.00 138 GLN A CA 1
ATOM 1021 C C . GLN A 1 138 ? 0.481 -22.791 16.903 1.00 95.00 138 GLN A C 1
ATOM 1023 O O . GLN A 1 138 ? 0.366 -23.766 17.646 1.00 95.00 138 GLN A O 1
ATOM 1028 N N . ALA A 1 139 ? 1.625 -22.484 16.283 1.00 88.81 139 ALA A N 1
ATOM 1029 C CA . ALA A 1 139 ? 2.864 -23.263 16.376 1.00 88.81 139 ALA A CA 1
ATOM 1030 C C . ALA A 1 139 ? 2.722 -24.763 16.018 1.00 88.81 139 ALA A C 1
ATOM 1032 O O . ALA A 1 139 ? 3.550 -25.583 16.422 1.00 88.81 139 ALA A O 1
ATOM 1033 N N . ASP A 1 140 ? 1.694 -25.121 15.247 1.00 90.31 140 ASP A N 1
ATOM 1034 C CA . ASP A 1 140 ? 1.383 -26.483 14.802 1.00 90.31 140 ASP A CA 1
ATOM 1035 C C . ASP A 1 140 ? 1.712 -26.733 13.320 1.00 90.31 140 ASP A C 1
ATOM 1037 O O . ASP A 1 140 ? 1.449 -27.822 12.816 1.00 90.31 140 ASP A O 1
ATOM 1041 N N . ASP A 1 141 ? 2.314 -25.742 12.650 1.00 89.25 141 ASP A N 1
ATOM 1042 C CA . ASP A 1 141 ? 2.634 -25.759 11.217 1.00 89.25 141 ASP A CA 1
ATOM 1043 C C . ASP A 1 141 ? 1.396 -25.873 10.303 1.00 89.25 141 ASP A C 1
ATOM 1045 O O . ASP A 1 141 ? 1.430 -26.509 9.250 1.00 89.25 141 ASP A O 1
ATOM 1049 N N . TYR A 1 142 ? 0.287 -25.231 10.692 1.00 93.88 142 TYR A N 1
ATOM 1050 C CA . TYR A 1 142 ? -0.970 -25.263 9.937 1.00 93.88 142 TYR A CA 1
ATOM 1051 C C . TYR A 1 142 ? -1.467 -26.709 9.716 1.00 93.88 142 TYR A C 1
ATOM 1053 O O . TYR A 1 142 ? -1.957 -27.061 8.635 1.00 93.88 142 TYR A O 1
ATOM 1061 N N . ASP A 1 143 ? -1.298 -27.583 10.719 1.00 94.88 143 ASP A N 1
ATOM 1062 C CA . ASP A 1 143 ? -1.778 -28.966 10.667 1.00 94.88 143 ASP A CA 1
ATOM 1063 C C . ASP A 1 143 ? -3.296 -29.026 10.862 1.00 94.88 143 ASP A C 1
ATOM 1065 O O . ASP A 1 143 ? -3.813 -29.175 11.969 1.00 94.88 143 ASP A O 1
ATOM 1069 N N . PHE A 1 144 ? -4.000 -29.042 9.731 1.00 97.00 144 PHE A N 1
ATOM 1070 C CA . PHE A 1 144 ? -5.457 -29.028 9.666 1.00 97.00 144 PHE A CA 1
ATOM 1071 C C . PHE A 1 144 ? -6.165 -30.127 10.474 1.00 97.00 144 PHE A C 1
ATOM 1073 O O . PHE A 1 144 ? -7.360 -30.021 10.760 1.00 97.00 144 PHE A O 1
ATOM 1080 N N . ALA A 1 145 ? -5.504 -31.238 10.817 1.00 96.69 145 ALA A N 1
ATOM 1081 C CA . ALA A 1 145 ? -6.181 -32.414 11.360 1.00 96.69 145 ALA A CA 1
ATOM 1082 C C . ALA A 1 145 ? -6.926 -32.143 12.684 1.00 96.69 145 ALA A C 1
ATOM 1084 O O . ALA A 1 145 ? -7.891 -32.855 12.995 1.00 96.69 145 ALA A O 1
ATOM 1085 N N . ASN A 1 146 ? -6.513 -31.132 13.457 1.00 96.88 146 ASN A N 1
ATOM 1086 C CA . ASN A 1 146 ? -7.037 -30.842 14.797 1.00 96.88 146 ASN A CA 1
ATOM 1087 C C . ASN A 1 146 ? -7.658 -29.437 14.964 1.00 96.88 146 ASN A C 1
ATOM 1089 O O . ASN A 1 146 ? -8.103 -29.107 16.073 1.00 96.88 146 ASN A O 1
ATOM 1093 N N . ASP A 1 147 ? -7.777 -28.663 13.885 1.00 98.06 147 ASP A N 1
ATOM 1094 C CA . ASP A 1 147 ? -8.301 -27.297 13.922 1.00 98.06 147 ASP A CA 1
ATOM 1095 C C . ASP A 1 147 ? -9.706 -27.224 14.522 1.00 98.06 147 ASP A C 1
ATOM 1097 O O . ASP A 1 147 ? -10.561 -28.107 14.354 1.00 98.06 147 ASP A O 1
ATOM 1101 N N . ALA A 1 148 ? -9.966 -26.120 15.217 1.00 98.06 148 ALA A N 1
ATOM 1102 C CA . ALA A 1 148 ? -11.294 -25.802 15.730 1.00 98.06 148 ALA A CA 1
ATOM 1103 C C . ALA A 1 148 ? -12.233 -25.233 14.647 1.00 98.06 148 ALA A C 1
ATOM 1105 O O . ALA A 1 148 ? -13.457 -25.403 14.732 1.00 98.06 148 ALA A O 1
ATOM 1106 N N . VAL A 1 149 ? -11.660 -24.571 13.638 1.00 98.38 149 VAL A N 1
ATOM 1107 C CA . VAL A 1 149 ? -12.358 -23.798 12.605 1.00 98.38 149 VAL A CA 1
ATOM 1108 C C . VAL A 1 149 ? -11.677 -24.010 11.260 1.00 98.38 149 VAL A C 1
ATOM 1110 O O . VAL A 1 149 ? -10.458 -24.001 11.196 1.00 98.38 149 VAL A O 1
ATOM 1113 N N . TYR A 1 150 ? -12.461 -24.142 10.192 1.00 98.75 150 TYR A N 1
ATOM 1114 C CA . TYR A 1 150 ? -11.948 -24.288 8.831 1.00 98.75 150 TYR A CA 1
ATOM 1115 C C . TYR A 1 150 ? -12.594 -23.283 7.884 1.00 98.75 150 TYR A C 1
ATOM 1117 O O . TYR A 1 150 ? -13.795 -23.028 7.982 1.00 98.75 150 TYR A O 1
ATOM 1125 N N . VAL A 1 151 ? -11.837 -22.817 6.892 1.00 98.81 151 VAL A N 1
ATOM 1126 C CA . VAL A 1 151 ? -12.378 -22.263 5.642 1.00 98.81 151 VAL A CA 1
ATOM 1127 C C . VAL A 1 151 ? -12.135 -23.297 4.552 1.00 98.81 151 VAL A C 1
ATOM 1129 O O . VAL A 1 151 ? -11.004 -23.713 4.340 1.00 98.81 151 VAL A O 1
ATOM 1132 N N . VAL A 1 152 ? -13.188 -23.763 3.886 1.00 98.75 152 VAL A N 1
ATOM 1133 C CA . VAL A 1 152 ? -13.125 -24.903 2.962 1.00 98.75 152 VAL A CA 1
ATOM 1134 C C . VAL A 1 152 ? -13.562 -24.473 1.573 1.00 98.75 152 VAL A C 1
ATOM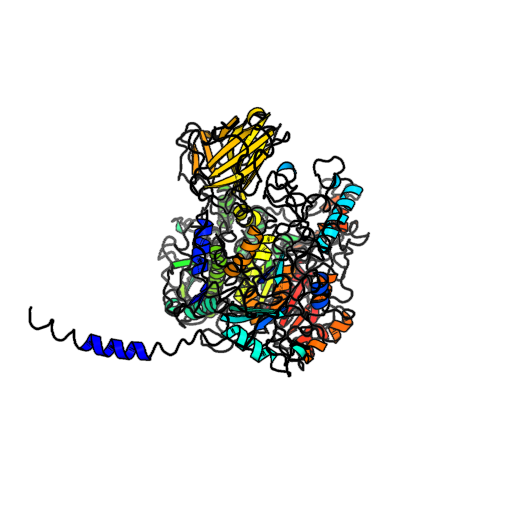 1136 O O . VAL A 1 152 ? -14.680 -23.982 1.407 1.00 98.75 152 VAL A O 1
ATOM 1139 N N . ASN A 1 153 ? -12.720 -24.712 0.565 1.00 98.69 153 ASN A N 1
ATOM 1140 C CA . ASN A 1 153 ? -13.133 -24.601 -0.832 1.00 98.69 153 ASN A CA 1
ATOM 1141 C C . ASN A 1 153 ? -14.196 -25.679 -1.106 1.00 98.69 153 ASN A C 1
ATOM 1143 O O . ASN A 1 153 ? -13.922 -26.876 -1.002 1.00 98.69 153 ASN A O 1
ATOM 1147 N N . LEU A 1 154 ? -15.429 -25.282 -1.432 1.00 98.50 154 LEU A N 1
ATOM 1148 C CA . LEU A 1 154 ? -16.538 -26.230 -1.579 1.00 98.50 154 LEU A CA 1
ATOM 1149 C C . LEU A 1 154 ? -16.457 -27.067 -2.860 1.00 98.50 154 LEU A C 1
ATOM 1151 O O . LEU A 1 154 ? -17.110 -28.114 -2.947 1.00 98.50 154 LEU A O 1
ATOM 1155 N N . GLU A 1 155 ? -15.665 -26.648 -3.843 1.00 97.50 155 GLU A N 1
ATOM 1156 C CA . GLU A 1 155 ? -15.406 -27.426 -5.050 1.00 97.50 155 GLU A CA 1
ATOM 1157 C C . GLU A 1 155 ? -14.425 -28.566 -4.753 1.00 97.50 155 GLU A C 1
ATOM 1159 O O . GLU A 1 155 ? -14.764 -29.737 -4.950 1.00 97.50 155 GLU A O 1
ATOM 1164 N N . THR A 1 156 ? -13.255 -28.246 -4.194 1.00 97.31 156 THR A N 1
ATOM 1165 C CA . THR A 1 156 ? -12.162 -29.212 -3.977 1.00 97.31 156 THR A CA 1
ATOM 1166 C C . THR A 1 156 ? -12.253 -29.958 -2.644 1.00 97.31 156 THR A C 1
ATOM 1168 O O . THR A 1 156 ? -11.729 -31.069 -2.515 1.00 97.31 156 THR A O 1
ATOM 1171 N N . GLY A 1 157 ? -12.928 -29.380 -1.649 1.00 97.75 157 GLY A N 1
ATOM 1172 C CA . GLY A 1 157 ? -12.967 -29.852 -0.265 1.00 97.75 157 GLY A CA 1
ATOM 1173 C C . GLY A 1 157 ? -11.644 -29.687 0.487 1.00 97.75 157 GLY A C 1
ATOM 1174 O O . GLY A 1 157 ? -11.424 -30.410 1.454 1.00 97.75 157 GLY A O 1
ATOM 1175 N N . VAL A 1 158 ? -10.733 -28.840 0.003 1.00 98.06 158 VAL A N 1
ATOM 1176 C CA . VAL A 1 158 ? -9.435 -28.565 0.643 1.00 98.06 158 VAL A CA 1
ATOM 1177 C C . VAL A 1 158 ? -9.602 -27.391 1.625 1.00 98.06 158 VAL A C 1
ATOM 1179 O O . VAL A 1 158 ? -10.213 -26.384 1.244 1.00 98.06 158 VAL A O 1
ATOM 1182 N N . PRO A 1 159 ? -9.129 -27.507 2.883 1.00 98.25 159 PRO A N 1
ATOM 1183 C CA . PRO A 1 159 ? -9.123 -26.401 3.836 1.00 98.25 159 PRO A CA 1
ATOM 1184 C C . PRO A 1 159 ? -8.038 -25.376 3.491 1.00 98.25 159 PRO A C 1
ATOM 1186 O O . PRO A 1 159 ? -6.980 -25.745 2.992 1.00 98.25 159 PRO A O 1
ATOM 1189 N N . VAL A 1 160 ? -8.306 -24.101 3.754 1.00 98.38 160 VAL A N 1
ATOM 1190 C CA . VAL A 1 160 ? -7.406 -22.960 3.528 1.00 98.38 160 VAL A CA 1
ATOM 1191 C C . VAL A 1 160 ? -6.537 -22.737 4.773 1.00 98.38 160 VAL A C 1
ATOM 1193 O O . VAL A 1 160 ? -7.095 -22.762 5.869 1.00 98.38 160 VAL A O 1
ATOM 1196 N N . PRO A 1 161 ? -5.218 -22.485 4.645 1.00 97.81 161 PRO A N 1
ATOM 1197 C CA . PRO A 1 161 ? -4.377 -22.079 5.770 1.00 97.81 161 PRO A CA 1
ATOM 1198 C C . PRO A 1 161 ? -4.809 -20.708 6.299 1.00 97.81 161 PRO A C 1
ATOM 1200 O O . PRO A 1 161 ? -4.922 -19.738 5.540 1.00 97.81 161 PRO A O 1
ATOM 1203 N N . LEU A 1 162 ? -5.047 -20.640 7.606 1.00 97.94 162 LEU A N 1
ATOM 1204 C CA . LEU A 1 162 ? -5.486 -19.441 8.312 1.00 97.94 162 LEU A CA 1
ATOM 1205 C C . LEU A 1 162 ? -4.401 -18.996 9.287 1.00 97.94 162 LEU A C 1
ATOM 1207 O O . LEU A 1 162 ? -3.794 -19.826 9.953 1.00 97.94 162 LEU A O 1
ATOM 1211 N N . ASP A 1 163 ? -4.182 -17.690 9.381 1.00 97.19 163 ASP A N 1
ATOM 1212 C CA . ASP A 1 163 ? -3.473 -17.095 10.502 1.00 97.19 163 ASP A CA 1
ATOM 1213 C C . ASP A 1 163 ? -4.499 -16.797 11.597 1.00 97.19 163 ASP A C 1
ATOM 1215 O O . ASP A 1 163 ? -5.443 -16.022 11.394 1.00 97.19 163 ASP A O 1
ATOM 1219 N N . ILE A 1 164 ? -4.321 -17.468 12.734 1.00 96.25 164 ILE A N 1
ATOM 1220 C CA . ILE A 1 164 ? -5.088 -17.260 13.963 1.00 96.25 164 ILE A CA 1
ATOM 1221 C C . ILE A 1 164 ? -4.081 -16.928 15.073 1.00 96.25 164 ILE A C 1
ATOM 1223 O O . ILE A 1 164 ? -4.008 -17.592 16.105 1.00 96.25 164 ILE A O 1
ATOM 1227 N N . GLY A 1 165 ? -3.261 -15.900 14.835 1.00 93.69 165 GLY A N 1
ATOM 1228 C CA . GLY A 1 165 ? -2.211 -15.447 15.746 1.00 93.69 165 GLY A CA 1
ATOM 1229 C C . GLY A 1 165 ? -0.867 -16.133 15.515 1.00 93.69 165 GLY A C 1
ATOM 1230 O O . GLY A 1 165 ? -0.129 -16.359 16.468 1.00 93.69 165 GLY A O 1
ATOM 1231 N N . ASN A 1 166 ? -0.550 -16.491 14.268 1.00 94.12 166 ASN A N 1
ATOM 1232 C CA . ASN A 1 166 ? 0.714 -17.146 13.915 1.00 94.12 166 ASN A CA 1
ATOM 1233 C C . ASN A 1 166 ? 1.845 -16.136 13.641 1.00 94.12 166 ASN A C 1
ATOM 1235 O O . ASN A 1 166 ? 2.989 -16.556 13.514 1.00 94.12 166 ASN A O 1
ATOM 1239 N N . GLY A 1 167 ? 1.543 -14.832 13.566 1.00 94.19 167 GLY A N 1
ATOM 1240 C CA . GLY A 1 167 ? 2.528 -13.749 13.413 1.00 94.19 167 GLY A CA 1
ATOM 1241 C C . GLY A 1 167 ? 2.743 -13.265 11.975 1.00 94.19 167 GLY A C 1
ATOM 1242 O O . GLY A 1 167 ? 3.690 -12.533 11.704 1.00 94.19 167 GLY A O 1
ATOM 1243 N N . ASN A 1 168 ? 1.892 -13.656 11.017 1.00 95.88 168 ASN A N 1
ATOM 1244 C CA . ASN A 1 168 ? 2.010 -13.158 9.640 1.00 95.88 168 ASN A CA 1
ATOM 1245 C C . ASN A 1 168 ? 1.358 -11.787 9.434 1.00 95.88 168 ASN A C 1
ATOM 1247 O O . ASN A 1 168 ? 1.659 -11.108 8.451 1.00 95.88 168 ASN A O 1
ATOM 1251 N N . PHE A 1 169 ? 0.426 -11.414 10.312 1.00 93.94 169 PHE A N 1
ATOM 1252 C CA . PHE A 1 169 ? -0.268 -10.133 10.284 1.00 93.94 169 PHE A CA 1
ATOM 1253 C C . PHE A 1 169 ? 0.075 -9.359 11.547 1.00 93.94 169 PHE A C 1
ATOM 1255 O O . PHE A 1 169 ? -0.235 -9.788 12.655 1.00 93.94 169 PHE A O 1
ATOM 1262 N N . GLU A 1 170 ? 0.706 -8.210 11.345 1.00 91.69 170 GLU A N 1
ATOM 1263 C CA . GLU A 1 170 ? 1.200 -7.341 12.402 1.0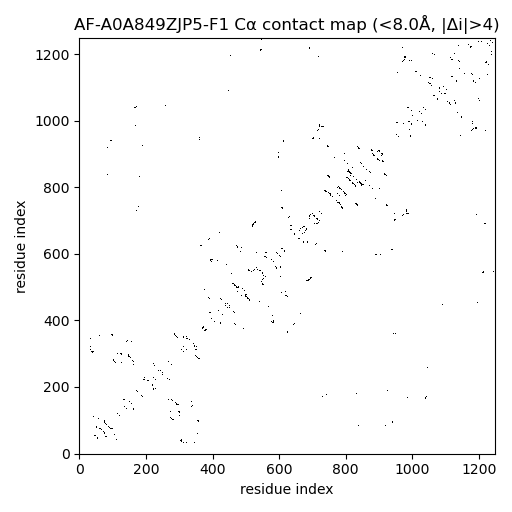0 91.69 170 GLU A CA 1
ATOM 1264 C C . GLU A 1 170 ? 0.410 -6.041 12.403 1.00 91.69 170 GLU A C 1
ATOM 1266 O O . GLU A 1 170 ? 0.036 -5.553 11.338 1.00 91.69 170 GLU A O 1
ATOM 1271 N N . TYR A 1 171 ? 0.173 -5.478 13.589 1.00 92.94 171 TYR A N 1
ATOM 1272 C CA . TYR A 1 171 ? -0.586 -4.230 13.772 1.00 92.94 171 TYR A CA 1
ATOM 1273 C C . TYR A 1 171 ? 0.141 -3.200 14.645 1.00 92.94 171 TYR A C 1
ATOM 1275 O O . TYR A 1 171 ? -0.396 -2.126 14.920 1.00 92.94 171 TYR A O 1
ATOM 1283 N N . THR A 1 172 ? 1.375 -3.504 15.053 1.00 93.94 172 THR A N 1
ATOM 1284 C CA . THR A 1 172 ? 2.193 -2.622 15.884 1.00 93.94 172 THR A CA 1
ATOM 1285 C C . THR A 1 172 ? 2.749 -1.450 15.072 1.00 93.94 172 THR A C 1
ATOM 1287 O O . THR A 1 172 ? 3.303 -1.624 13.978 1.00 93.94 172 THR A O 1
ATOM 1290 N N . LEU A 1 173 ? 2.612 -0.243 15.624 1.00 92.44 173 LEU A N 1
ATOM 1291 C CA . LEU A 1 173 ? 3.024 1.015 15.001 1.00 92.44 173 LEU A CA 1
ATOM 1292 C C . LEU A 1 173 ? 4.496 1.356 15.252 1.00 92.44 173 LEU A C 1
ATOM 1294 O O . LEU A 1 173 ? 4.993 1.270 16.380 1.00 92.44 173 LEU A O 1
ATOM 1298 N N . LYS A 1 174 ? 5.168 1.863 14.207 1.00 90.00 174 LYS A N 1
ATOM 1299 C CA . LYS A 1 174 ? 6.526 2.429 14.297 1.00 90.00 174 LYS A CA 1
ATOM 1300 C C . LYS A 1 174 ? 6.536 3.789 15.001 1.00 90.00 174 LYS A C 1
ATOM 1302 O O . LYS A 1 174 ? 7.342 3.991 15.911 1.00 90.00 174 LYS A O 1
ATOM 1307 N N . ARG A 1 175 ? 5.624 4.694 14.623 1.00 88.31 175 ARG A N 1
ATOM 1308 C CA . ARG A 1 175 ? 5.514 6.069 15.148 1.00 88.31 175 ARG A CA 1
ATOM 1309 C C . ARG A 1 175 ? 4.172 6.302 15.846 1.00 88.31 175 ARG A C 1
ATOM 1311 O O . ARG A 1 175 ? 3.173 5.706 15.465 1.00 88.31 175 ARG A O 1
ATOM 1318 N N . LEU A 1 176 ? 4.170 7.172 16.855 1.00 88.19 176 LEU A N 1
ATOM 1319 C CA . LEU A 1 176 ? 3.005 7.467 17.706 1.00 88.19 176 LEU A CA 1
ATOM 1320 C C . LEU A 1 176 ? 2.491 8.910 17.563 1.00 88.19 176 LEU A C 1
ATOM 1322 O O . LEU A 1 176 ? 1.385 9.231 17.980 1.00 88.19 176 LEU A O 1
ATOM 1326 N N . ASP A 1 177 ? 3.295 9.792 16.978 1.00 81.81 177 ASP A N 1
ATOM 1327 C CA . ASP A 1 177 ? 3.127 11.246 16.976 1.00 81.81 177 ASP A CA 1
ATOM 1328 C C . ASP A 1 177 ? 2.450 11.799 15.709 1.00 81.81 177 ASP A C 1
ATOM 1330 O O . ASP A 1 177 ? 2.457 13.006 15.479 1.00 81.81 177 ASP A O 1
ATOM 1334 N N . ARG A 1 178 ? 1.845 10.932 14.889 1.00 85.06 178 ARG A N 1
ATOM 1335 C CA . ARG A 1 178 ? 1.287 11.274 13.565 1.00 85.06 178 ARG A CA 1
ATOM 1336 C C . ARG A 1 178 ? -0.231 11.485 13.533 1.00 85.06 178 ARG A C 1
ATOM 1338 O O . ARG A 1 178 ? -0.784 11.749 12.477 1.00 85.06 178 ARG A O 1
ATOM 1345 N N . TYR A 1 179 ? -0.917 11.385 14.669 1.00 91.31 179 TYR A N 1
ATOM 1346 C CA . TYR A 1 179 ? -2.377 11.223 14.710 1.00 91.31 179 TYR A CA 1
ATOM 1347 C C . TYR A 1 179 ? -3.152 12.469 15.162 1.00 91.31 179 TYR A C 1
ATOM 1349 O O . TYR A 1 179 ? -4.232 12.338 15.737 1.00 91.31 179 TYR A O 1
ATOM 1357 N N . TRP A 1 180 ? -2.634 13.666 14.848 1.00 93.31 180 TRP A N 1
ATOM 1358 C CA . TRP A 1 180 ? -3.240 15.000 15.058 1.00 93.31 180 TRP A CA 1
ATOM 1359 C C . TRP A 1 180 ? -3.448 15.433 16.520 1.00 93.31 180 TRP A C 1
ATOM 1361 O O . TRP A 1 180 ? -3.366 14.617 17.443 1.00 93.31 180 TRP A O 1
ATOM 1371 N N . PRO A 1 181 ? -3.705 16.735 16.774 1.00 92.56 181 PRO A N 1
ATOM 1372 C CA . PRO A 1 181 ? -3.832 17.256 18.127 1.00 92.56 181 PRO A CA 1
ATOM 1373 C C . PRO A 1 181 ? -4.854 16.509 18.987 1.00 92.56 181 PRO A C 1
ATOM 1375 O O . PRO A 1 181 ? -5.927 16.099 18.539 1.00 92.56 181 PRO A O 1
ATOM 1378 N N . ASN A 1 182 ? -4.518 16.403 20.273 1.00 92.88 182 ASN A N 1
ATOM 1379 C CA . ASN A 1 182 ? -5.388 15.871 21.322 1.00 92.88 182 ASN A CA 1
ATOM 1380 C C . ASN A 1 182 ? -5.855 14.419 21.090 1.00 92.88 182 ASN A C 1
ATOM 1382 O O . ASN A 1 182 ? -6.924 14.057 21.573 1.00 92.88 182 ASN A O 1
ATOM 1386 N N . ASP A 1 183 ? -5.077 13.597 20.375 1.00 92.38 183 ASP A N 1
ATOM 1387 C CA . ASP A 1 183 ? -5.289 12.144 20.337 1.00 92.38 183 ASP A CA 1
ATOM 1388 C C . ASP A 1 183 ? -5.261 11.564 21.764 1.00 92.38 183 ASP A C 1
ATOM 1390 O O . ASP A 1 183 ? -4.293 11.753 22.506 1.00 92.38 183 ASP A O 1
ATOM 1394 N N . THR A 1 184 ? -6.340 10.887 22.157 1.00 90.62 184 THR A N 1
ATOM 1395 C CA . THR A 1 184 ? -6.525 10.268 23.479 1.00 90.62 184 THR A CA 1
ATOM 1396 C C . THR A 1 184 ? -5.664 9.021 23.658 1.00 90.62 184 THR A C 1
ATOM 1398 O O . THR A 1 184 ? -5.416 8.597 24.787 1.00 90.62 184 THR A O 1
ATOM 1401 N N . ARG A 1 185 ? -5.153 8.473 22.553 1.00 91.38 185 ARG A N 1
ATOM 1402 C CA . ARG A 1 185 ? -4.362 7.242 22.496 1.00 91.38 185 ARG A CA 1
ATOM 1403 C C . ARG A 1 185 ? -2.972 7.495 21.892 1.00 91.38 185 ARG A C 1
ATOM 1405 O O . ARG A 1 185 ? -2.342 6.607 21.320 1.00 91.38 185 ARG A O 1
ATOM 1412 N N . SER A 1 186 ? -2.442 8.710 22.070 1.00 89.94 186 SER A N 1
ATOM 1413 C CA . SER A 1 186 ? -1.131 9.137 21.547 1.00 89.94 186 SER A CA 1
ATOM 1414 C C . SER A 1 186 ? 0.073 8.353 22.096 1.00 89.94 186 SER A C 1
ATOM 1416 O O . SER A 1 186 ? 1.200 8.577 21.667 1.00 89.94 186 SER A O 1
ATOM 1418 N N . THR A 1 187 ? -0.131 7.497 23.100 1.00 88.69 187 THR A N 1
ATOM 1419 C CA . THR A 1 187 ? 0.896 6.634 23.712 1.00 88.69 187 THR A CA 1
ATOM 1420 C C . THR A 1 187 ? 0.783 5.171 23.285 1.00 88.69 187 THR A C 1
ATOM 1422 O O . THR A 1 187 ? 1.588 4.349 23.715 1.00 88.69 187 THR A O 1
ATOM 1425 N N . GLU A 1 188 ? -0.216 4.829 22.469 1.00 91.25 188 GLU A N 1
ATOM 1426 C CA . GLU A 1 188 ? -0.558 3.446 22.142 1.00 91.25 188 GLU A CA 1
ATOM 1427 C C . GLU A 1 188 ? -0.087 3.069 20.738 1.00 91.25 188 GLU A C 1
ATOM 1429 O O . GLU A 1 188 ? -0.404 3.751 19.761 1.00 91.25 188 GLU A O 1
ATOM 1434 N N . ARG A 1 189 ? 0.626 1.938 20.626 1.00 91.56 189 ARG A N 1
ATOM 1435 C CA . ARG A 1 189 ? 1.182 1.402 19.368 1.00 91.56 189 ARG A CA 1
ATOM 1436 C C . ARG A 1 189 ? 0.184 0.614 18.518 1.00 91.56 189 ARG A C 1
ATOM 1438 O O . ARG A 1 189 ? 0.608 -0.217 17.720 1.00 91.56 189 ARG A O 1
ATOM 1445 N N . ASN A 1 190 ? -1.116 0.849 18.664 1.00 92.50 190 ASN A N 1
ATOM 1446 C CA . ASN A 1 190 ? -2.135 0.160 17.882 1.00 92.50 190 ASN A CA 1
ATOM 1447 C C . ASN A 1 190 ? -3.254 1.124 17.460 1.00 92.50 190 ASN A C 1
ATOM 1449 O O . ASN A 1 190 ? -3.738 1.904 18.276 1.00 92.50 190 ASN A O 1
ATOM 1453 N N . LEU A 1 191 ? -3.660 1.077 16.186 1.00 91.75 191 LEU A N 1
ATOM 1454 C CA . LEU A 1 191 ? -4.772 1.890 15.667 1.00 91.75 191 LEU A CA 1
ATOM 1455 C C . LEU A 1 191 ? -6.122 1.185 15.702 1.00 91.75 191 LEU A C 1
ATOM 1457 O O . LEU A 1 191 ? -7.157 1.850 15.646 1.00 91.75 191 LEU A O 1
ATOM 1461 N N . ILE A 1 192 ? -6.120 -0.144 15.724 1.00 92.25 192 ILE A N 1
ATOM 1462 C CA . ILE A 1 192 ? -7.316 -0.940 15.482 1.00 92.25 192 ILE A CA 1
ATOM 1463 C C . ILE A 1 192 ? -7.835 -1.632 16.728 1.00 92.25 192 ILE A C 1
ATOM 1465 O O . ILE A 1 192 ? -9.042 -1.724 16.836 1.00 92.25 192 ILE A O 1
ATOM 1469 N N . PHE A 1 193 ? -6.997 -2.078 17.660 1.00 94.62 193 PHE A N 1
ATOM 1470 C CA . PHE A 1 193 ? -7.381 -2.791 18.879 1.00 94.62 193 PHE A CA 1
ATOM 1471 C C . PHE A 1 193 ? -7.041 -1.968 20.116 1.00 94.62 193 PHE A C 1
ATOM 1473 O O . PHE A 1 193 ? -5.968 -1.366 20.176 1.00 94.62 193 PHE A O 1
ATOM 1480 N N . GLU A 1 194 ? -7.925 -1.979 21.108 1.00 93.12 194 GLU A N 1
ATOM 1481 C CA . GLU A 1 194 ? -7.700 -1.275 22.366 1.00 93.12 194 GLU A CA 1
ATOM 1482 C C . GLU A 1 194 ? -6.608 -1.952 23.215 1.00 93.12 194 GLU A C 1
ATOM 1484 O O . GLU A 1 194 ? -6.506 -3.179 23.274 1.00 93.12 194 GLU A O 1
ATOM 1489 N N . THR A 1 195 ? -5.759 -1.148 23.853 1.00 93.69 195 THR A N 1
ATOM 1490 C CA . THR A 1 195 ? -4.599 -1.568 24.661 1.00 93.69 195 THR A CA 1
ATOM 1491 C C . THR A 1 195 ? -4.577 -0.938 26.061 1.00 93.69 195 THR A C 1
ATOM 1493 O O . THR A 1 195 ? -3.741 -1.306 26.892 1.00 93.69 195 THR A O 1
ATOM 1496 N N . VAL A 1 196 ? -5.499 -0.022 26.351 1.00 92.81 196 VAL A N 1
ATOM 1497 C CA . VAL A 1 196 ? -5.707 0.670 27.624 1.00 92.81 196 VAL A CA 1
ATOM 1498 C C . VAL A 1 196 ? -6.769 -0.059 28.456 1.00 92.81 196 VAL A C 1
ATOM 1500 O O . VAL A 1 196 ? -7.726 -0.623 27.941 1.00 92.81 196 VAL A O 1
ATOM 1503 N N . ASP A 1 197 ? -6.559 -0.097 29.775 1.00 93.75 197 ASP A N 1
ATOM 1504 C CA . ASP A 1 197 ? -7.472 -0.731 30.734 1.00 93.75 197 ASP A CA 1
ATOM 1505 C C . ASP A 1 197 ? -8.327 0.307 31.460 1.00 93.75 197 ASP A C 1
ATOM 1507 O O . ASP A 1 197 ? -7.826 1.039 32.320 1.00 93.75 197 ASP A O 1
ATOM 1511 N N . GLU A 1 198 ? -9.631 0.291 31.195 1.00 94.19 198 GLU A N 1
ATOM 1512 C CA . GLU A 1 198 ? -10.617 1.108 31.907 1.00 94.19 198 GLU A CA 1
ATOM 1513 C C . GLU A 1 198 ? -11.349 0.340 33.010 1.00 94.19 198 GLU A C 1
ATOM 1515 O O . GLU A 1 198 ? -11.972 0.926 33.900 1.00 94.19 198 GLU A O 1
ATOM 1520 N N . THR A 1 199 ? -11.197 -0.986 33.054 1.00 92.81 199 THR A N 1
ATOM 1521 C CA . THR A 1 199 ? -11.782 -1.821 34.112 1.00 92.81 199 THR A CA 1
ATOM 1522 C C . THR A 1 199 ? -11.096 -1.644 35.464 1.00 92.81 199 THR A C 1
ATOM 1524 O O . THR A 1 199 ? -11.564 -2.168 36.480 1.00 92.81 199 THR A O 1
ATOM 1527 N N . SER A 1 200 ? -9.958 -0.943 35.506 1.00 91.44 200 SER A N 1
ATOM 1528 C CA . SER A 1 200 ? -9.087 -0.851 36.676 1.00 91.44 200 SER A CA 1
ATOM 1529 C C . SER A 1 200 ? -8.803 -2.247 37.242 1.00 91.44 200 SER A C 1
ATOM 1531 O O . SER A 1 200 ? -9.132 -2.573 38.392 1.00 91.44 200 SER A O 1
ATOM 1533 N N . ARG A 1 201 ? -8.234 -3.101 36.386 1.00 90.50 201 ARG A N 1
ATOM 1534 C CA . ARG A 1 201 ? -7.921 -4.509 36.656 1.00 90.50 201 ARG A CA 1
ATOM 1535 C C . ARG A 1 201 ? -9.131 -5.321 37.128 1.00 90.50 201 ARG A C 1
ATOM 1537 O O . ARG A 1 201 ? -9.045 -6.079 38.098 1.00 90.50 201 ARG A O 1
ATOM 1544 N N . GLY A 1 202 ? -10.266 -5.129 36.458 1.00 88.31 202 GLY A N 1
ATOM 1545 C CA . GLY A 1 202 ? -11.524 -5.842 36.688 1.00 88.31 202 GLY A CA 1
ATOM 1546 C C . GLY A 1 202 ? -12.334 -5.371 37.900 1.00 88.31 202 GLY A C 1
ATOM 1547 O O . GLY A 1 202 ? -13.258 -6.068 38.321 1.00 88.31 202 GLY A O 1
ATOM 1548 N N . SER A 1 203 ? -11.987 -4.232 38.508 1.00 89.69 203 SER A N 1
ATOM 1549 C CA . SER A 1 203 ? -12.743 -3.678 39.641 1.00 89.69 203 SER A CA 1
ATOM 1550 C C . SER 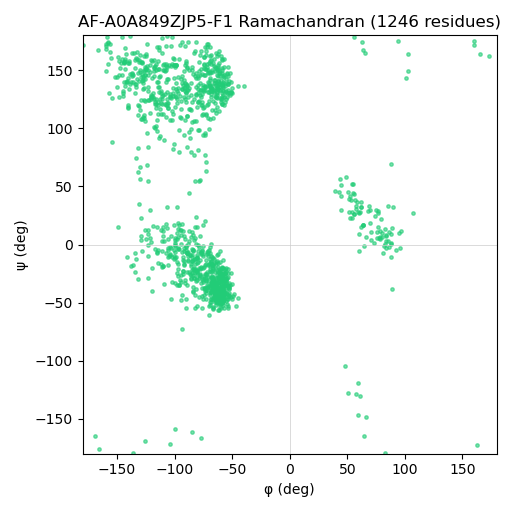A 1 203 ? -13.953 -2.835 39.223 1.00 89.69 203 SER A C 1
ATOM 1552 O O . SER A 1 203 ? -14.881 -2.677 40.020 1.00 89.69 203 SER A O 1
ATOM 1554 N N . ILE A 1 204 ? -13.957 -2.342 37.984 1.00 92.19 204 ILE A N 1
ATOM 1555 C CA . ILE A 1 204 ? -15.065 -1.657 37.321 1.00 92.19 204 ILE A CA 1
ATOM 1556 C C . ILE A 1 204 ? -15.740 -2.654 36.374 1.00 92.19 204 ILE A C 1
ATOM 1558 O O . ILE A 1 204 ? -15.083 -3.336 35.590 1.00 92.19 204 ILE A O 1
ATOM 1562 N N . ASP A 1 205 ? -17.063 -2.743 36.474 1.00 90.12 205 ASP A N 1
ATOM 1563 C CA . ASP A 1 205 ? -17.928 -3.493 35.562 1.00 90.12 205 ASP A CA 1
ATOM 1564 C C . ASP A 1 205 ? -18.851 -2.545 34.768 1.00 90.12 205 ASP A C 1
ATOM 1566 O O . ASP A 1 205 ? -19.009 -1.384 35.172 1.00 90.12 205 ASP A O 1
ATOM 1570 N N . PRO A 1 206 ? -19.529 -3.019 33.700 1.00 88.44 206 PRO A N 1
ATOM 1571 C CA . PRO A 1 206 ? -20.403 -2.178 32.876 1.00 88.44 206 PRO A CA 1
ATOM 1572 C C . PRO A 1 206 ? -21.530 -1.451 33.630 1.00 88.44 206 PRO A C 1
ATOM 1574 O O . PRO A 1 206 ? -22.065 -0.467 33.142 1.00 88.44 206 PRO A O 1
ATOM 1577 N N . LYS A 1 207 ? -21.931 -1.906 34.827 1.00 89.06 207 LYS A N 1
ATOM 1578 C CA . LYS A 1 207 ? -22.961 -1.230 35.643 1.00 89.06 207 LYS A CA 1
ATOM 1579 C C . LYS A 1 207 ? -22.388 -0.107 36.499 1.00 89.06 207 LYS A C 1
ATOM 1581 O O . LYS A 1 207 ? -23.144 0.724 36.999 1.00 89.06 207 LYS A O 1
ATOM 1586 N N . THR A 1 208 ? -21.089 -0.158 36.762 1.00 91.94 208 THR A N 1
ATOM 1587 C CA . THR A 1 208 ? -20.343 0.835 37.544 1.00 91.94 208 THR A CA 1
ATOM 1588 C C . THR A 1 208 ? -19.499 1.763 36.680 1.00 91.94 208 THR A C 1
ATOM 1590 O O . THR A 1 208 ? -18.969 2.738 37.209 1.00 91.94 208 THR A O 1
ATOM 1593 N N . PHE A 1 209 ? -19.383 1.466 35.385 1.00 94.75 209 PHE A N 1
ATOM 1594 C CA . PHE A 1 209 ? -18.764 2.337 34.402 1.00 94.75 209 PHE A CA 1
ATOM 1595 C C . PHE A 1 209 ? -19.540 3.654 34.309 1.00 94.75 209 PHE A C 1
ATOM 1597 O O . PHE A 1 209 ? -20.768 3.689 34.408 1.00 94.75 209 PHE A O 1
ATOM 1604 N N . THR A 1 210 ? -18.808 4.757 34.213 1.00 95.38 210 THR A N 1
ATOM 1605 C CA . THR A 1 210 ? -19.364 6.113 34.164 1.00 95.38 210 THR A CA 1
ATOM 1606 C C . THR A 1 210 ? -18.574 6.911 33.143 1.00 95.38 210 THR A C 1
ATOM 1608 O O . THR A 1 210 ? -17.383 6.631 33.015 1.00 95.38 210 THR A O 1
ATOM 1611 N N . PRO A 1 211 ? -19.128 7.980 32.548 1.00 95.06 211 PRO A N 1
ATOM 1612 C CA . PRO A 1 211 ? -18.381 8.765 31.566 1.00 95.06 211 PRO A CA 1
ATOM 1613 C C . PRO A 1 211 ? -17.061 9.341 32.126 1.00 95.06 211 PRO A C 1
ATOM 1615 O O . PRO A 1 211 ? -16.066 9.451 31.426 1.00 95.06 211 PRO A O 1
ATOM 1618 N N . ALA A 1 212 ? -16.967 9.617 33.430 1.00 94.56 212 ALA A N 1
ATOM 1619 C CA . ALA A 1 212 ? -15.709 10.062 34.044 1.00 94.56 212 ALA A CA 1
ATOM 1620 C C . ALA A 1 212 ? -14.559 9.026 34.003 1.00 94.56 212 ALA A C 1
ATOM 1622 O O . ALA A 1 212 ? -13.413 9.393 34.267 1.00 94.56 212 ALA A O 1
ATOM 1623 N N . LEU A 1 213 ? -14.865 7.749 33.752 1.00 95.12 213 LEU A N 1
ATOM 1624 C CA . LEU A 1 213 ? -13.902 6.646 33.655 1.00 95.12 213 LEU A CA 1
ATOM 1625 C C . LEU A 1 213 ? -13.512 6.332 32.209 1.00 95.12 213 LEU A C 1
ATOM 1627 O O . LEU A 1 213 ? -12.440 5.778 32.018 1.00 95.12 213 LEU A O 1
ATOM 1631 N N . ASP A 1 214 ? -14.347 6.736 31.257 1.00 94.94 214 ASP A N 1
ATOM 1632 C CA . ASP A 1 214 ? -14.096 6.668 29.822 1.00 94.94 214 ASP A CA 1
ATOM 1633 C C . ASP A 1 214 ? -13.013 7.700 29.448 1.00 94.94 214 ASP A C 1
ATOM 1635 O O . ASP A 1 214 ? -13.082 8.895 29.805 1.00 94.94 214 ASP A O 1
ATOM 1639 N N . THR A 1 215 ? -11.937 7.218 28.840 1.00 92.69 215 THR A N 1
ATOM 1640 C CA . THR A 1 215 ? -10.706 7.963 28.578 1.00 92.69 215 THR A CA 1
ATOM 1641 C C . THR A 1 215 ? -10.527 8.367 27.119 1.00 92.69 215 THR A C 1
ATOM 1643 O O . THR A 1 215 ? -9.747 9.297 26.881 1.00 92.69 215 THR A O 1
ATOM 1646 N N . ASP A 1 216 ? -11.242 7.755 26.173 1.00 92.56 216 ASP A N 1
ATOM 1647 C CA . ASP A 1 216 ? -11.235 8.116 24.748 1.00 92.56 216 ASP A CA 1
ATOM 1648 C C . ASP A 1 216 ? -12.578 8.605 24.189 1.00 92.56 216 ASP A C 1
ATOM 1650 O O . ASP A 1 216 ? -12.600 9.131 23.073 1.00 92.56 216 ASP A O 1
ATOM 1654 N N . PHE A 1 217 ? -13.628 8.588 25.006 1.00 94.38 217 PHE A N 1
ATOM 1655 C CA . PHE A 1 217 ? -14.959 9.111 24.718 1.00 94.38 217 PHE A CA 1
ATOM 1656 C C . PHE A 1 217 ? -15.723 8.315 23.659 1.00 94.38 217 PHE A C 1
ATOM 1658 O O . PHE A 1 217 ? -16.490 8.905 22.892 1.00 94.38 217 PHE A O 1
ATOM 1665 N N . ASP A 1 218 ? -15.526 7.001 23.598 1.00 92.50 218 ASP A N 1
ATOM 1666 C CA . ASP A 1 218 ? -16.278 6.129 22.697 1.00 92.50 218 ASP A CA 1
ATOM 1667 C C . ASP A 1 218 ? -17.548 5.529 23.351 1.00 92.50 218 ASP A C 1
ATOM 1669 O O . ASP A 1 218 ? -18.461 5.091 22.647 1.00 92.50 218 ASP A O 1
ATOM 1673 N N . GLY A 1 219 ? -17.658 5.609 24.685 1.00 93.06 219 GLY A N 1
ATOM 1674 C CA . GLY A 1 219 ? -18.759 5.086 25.492 1.00 93.06 219 GLY A CA 1
ATOM 1675 C C . GLY A 1 219 ? -18.652 3.604 25.859 1.00 93.06 219 GLY A C 1
ATOM 1676 O O . GLY A 1 219 ? -19.553 3.087 26.530 1.00 93.06 219 GLY A O 1
ATOM 1677 N N . THR A 1 220 ? -17.568 2.937 25.480 1.00 92.44 220 THR A N 1
ATOM 1678 C CA . THR A 1 220 ? -17.306 1.524 25.739 1.00 92.44 220 THR A CA 1
ATOM 1679 C C . THR A 1 220 ? -16.427 1.351 26.974 1.00 92.44 220 THR A C 1
ATOM 1681 O O . THR A 1 220 ? -15.565 2.160 27.273 1.00 92.44 220 THR A O 1
ATOM 1684 N N . LEU A 1 221 ? -16.665 0.288 27.753 1.00 93.44 221 LEU A N 1
ATOM 1685 C CA . LEU A 1 221 ? -15.750 -0.083 28.835 1.00 93.44 221 LEU A CA 1
ATOM 1686 C C . LEU A 1 221 ? -14.598 -0.907 28.261 1.00 93.44 221 LEU A C 1
ATOM 1688 O O . LEU A 1 221 ? -14.768 -2.104 28.001 1.00 93.44 221 LEU A O 1
ATOM 1692 N N . ASP A 1 222 ? -13.427 -0.294 28.171 1.00 93.06 222 ASP A N 1
ATOM 1693 C CA . ASP A 1 222 ? -12.277 -0.908 27.521 1.00 93.06 222 ASP A CA 1
ATOM 1694 C C . ASP A 1 222 ? -11.566 -1.978 28.352 1.00 93.06 222 ASP A C 1
ATOM 1696 O O . ASP A 1 222 ? -11.202 -1.799 29.525 1.00 93.06 222 ASP A O 1
ATOM 1700 N N . VAL A 1 223 ? -11.303 -3.100 27.681 1.00 93.62 223 VAL A N 1
ATOM 1701 C CA . VAL A 1 223 ? -10.426 -4.180 28.134 1.00 93.62 223 VAL A CA 1
ATOM 1702 C C . VAL A 1 223 ? -9.296 -4.314 27.116 1.00 93.62 223 VAL A C 1
ATOM 1704 O O . VAL A 1 223 ? -9.596 -4.533 25.941 1.00 93.62 223 VAL A O 1
ATOM 1707 N N . PRO A 1 224 ? -8.014 -4.292 27.533 1.00 95.31 224 PRO A N 1
ATOM 1708 C CA . PRO A 1 224 ? -6.907 -4.459 26.603 1.00 95.31 224 PRO A CA 1
ATOM 1709 C C . PRO A 1 224 ? -7.053 -5.753 25.804 1.00 95.31 224 PRO A C 1
ATOM 1711 O O . PRO A 1 224 ? -7.261 -6.829 26.380 1.00 95.31 224 PRO A O 1
ATOM 1714 N N . ASN A 1 225 ? -6.908 -5.663 24.483 1.00 96.50 225 ASN A N 1
ATOM 1715 C CA . ASN A 1 225 ? -7.032 -6.778 23.552 1.00 96.50 225 ASN A CA 1
ATOM 1716 C C . ASN A 1 225 ? -5.772 -7.657 23.544 1.00 96.50 225 ASN A C 1
ATOM 1718 O O . ASN A 1 225 ? -5.134 -7.872 22.514 1.00 96.50 225 ASN A O 1
ATOM 1722 N N . LEU A 1 226 ? -5.404 -8.141 24.727 1.00 96.06 226 LEU A N 1
ATOM 1723 C CA . LEU A 1 226 ? -4.245 -8.987 24.977 1.00 96.06 226 LEU A CA 1
ATOM 1724 C C . LEU A 1 226 ? -4.695 -10.407 25.336 1.00 96.06 226 LEU A C 1
ATOM 1726 O O . LEU A 1 226 ? -5.801 -10.595 25.848 1.00 96.06 226 LEU A O 1
ATOM 1730 N N . ASP A 1 227 ? -3.863 -11.417 25.102 1.00 93.56 227 ASP A N 1
ATOM 1731 C CA . ASP A 1 227 ? -4.123 -12.810 25.504 1.00 93.56 227 ASP A CA 1
ATOM 1732 C C . ASP A 1 227 ? -4.459 -12.929 27.004 1.00 93.56 227 ASP A C 1
ATOM 1734 O O . ASP A 1 227 ? -5.393 -13.634 27.388 1.00 93.56 227 ASP A O 1
ATOM 1738 N N . GLU A 1 228 ? -3.807 -12.111 27.823 1.00 93.00 228 GLU A N 1
ATOM 1739 C CA . GLU A 1 228 ? -4.074 -11.861 29.230 1.00 93.00 228 GLU A CA 1
ATOM 1740 C C . GLU A 1 228 ? -4.230 -10.340 29.445 1.00 93.00 228 GLU A C 1
ATOM 1742 O O . GLU A 1 228 ? -3.235 -9.611 29.410 1.00 93.00 228 GLU A O 1
ATOM 1747 N N . PRO A 1 229 ? -5.444 -9.812 29.717 1.00 92.69 229 PRO A N 1
ATOM 1748 C CA . PRO A 1 229 ? -5.733 -8.370 29.651 1.00 92.69 229 PRO A CA 1
ATOM 1749 C C . PRO A 1 229 ? -4.839 -7.456 30.500 1.00 92.69 229 PRO A C 1
ATOM 1751 O O . PRO A 1 229 ? -4.719 -6.268 30.227 1.00 92.69 229 PRO A O 1
ATOM 1754 N N . PHE A 1 230 ? -4.220 -7.986 31.558 1.00 93.56 230 PHE A N 1
ATOM 1755 C CA . PHE A 1 230 ? -3.424 -7.209 32.515 1.00 93.56 230 PHE A CA 1
ATOM 1756 C C . PHE A 1 230 ? -1.957 -7.638 32.573 1.00 93.56 230 PHE A C 1
ATOM 1758 O O . PHE A 1 230 ? -1.272 -7.325 33.554 1.00 93.56 230 PHE A O 1
ATOM 1765 N N . VAL A 1 231 ? -1.487 -8.393 31.575 1.00 95.50 231 VAL A N 1
ATOM 1766 C CA . VAL A 1 231 ? -0.117 -8.921 31.549 1.00 95.50 231 VAL A CA 1
ATOM 1767 C C . VAL A 1 231 ? 0.920 -7.807 31.427 1.00 95.50 231 VAL A C 1
ATOM 1769 O O . VAL A 1 231 ? 1.965 -7.867 32.081 1.00 95.50 231 VAL A O 1
ATOM 1772 N N . CYS A 1 232 ? 0.596 -6.745 30.687 1.00 95.25 232 CYS A N 1
ATOM 1773 C CA . CYS A 1 232 ? 1.523 -5.654 30.427 1.00 95.25 232 CYS A CA 1
ATOM 1774 C C . CYS A 1 232 ? 1.481 -4.526 31.469 1.00 95.25 232 CYS A C 1
ATOM 1776 O O . CYS A 1 232 ? 0.456 -4.288 32.124 1.00 95.25 232 CYS A O 1
ATOM 1778 N N . PRO A 1 233 ? 2.606 -3.808 31.660 1.00 92.25 233 PRO A N 1
ATOM 1779 C CA . PRO A 1 233 ? 2.641 -2.625 32.509 1.00 92.25 233 PRO A CA 1
ATOM 1780 C C . PRO A 1 233 ? 1.640 -1.558 32.029 1.00 92.25 233 PRO A C 1
ATOM 1782 O O . PRO A 1 233 ? 1.560 -1.295 30.828 1.00 92.25 233 PRO A O 1
ATOM 1785 N N . PRO A 1 234 ? 0.895 -0.908 32.943 1.00 88.19 234 PRO A N 1
ATOM 1786 C CA . PRO A 1 234 ? 0.029 0.201 32.564 1.00 88.19 234 PRO A CA 1
ATOM 1787 C C . PRO A 1 234 ? 0.863 1.429 32.157 1.00 88.19 234 PRO A C 1
ATOM 1789 O O . PRO A 1 234 ? 2.028 1.530 32.567 1.00 88.19 234 PRO A O 1
ATOM 1792 N N . PRO A 1 235 ? 0.262 2.395 31.439 1.00 87.75 235 PRO A N 1
ATOM 1793 C CA . PRO A 1 235 ? 0.877 3.695 31.200 1.00 87.75 235 PRO A CA 1
ATOM 1794 C C . PRO A 1 235 ? 1.361 4.367 32.494 1.00 87.75 235 PRO A C 1
ATOM 1796 O O . PRO A 1 235 ? 0.777 4.226 33.574 1.00 87.75 235 PRO A O 1
ATOM 1799 N N . SER A 1 236 ? 2.442 5.126 32.380 1.00 90.12 236 SER A N 1
ATOM 1800 C CA . SER A 1 236 ? 3.179 5.753 33.472 1.00 90.12 236 SER A CA 1
ATOM 1801 C C . SER A 1 236 ? 3.609 7.181 33.110 1.00 90.12 236 SER A C 1
ATOM 1803 O O . SER A 1 236 ? 3.388 7.665 32.003 1.00 90.12 236 SER A O 1
ATOM 1805 N N . ALA A 1 237 ? 4.285 7.873 34.034 1.00 90.62 237 ALA A N 1
ATOM 1806 C CA . ALA A 1 237 ? 4.892 9.175 33.740 1.00 90.62 237 ALA A CA 1
ATOM 1807 C C . ALA A 1 237 ? 5.933 9.104 32.605 1.00 90.62 237 ALA A C 1
ATOM 1809 O O . ALA A 1 237 ? 6.150 10.092 31.910 1.00 90.62 237 ALA A O 1
ATOM 1810 N N . CYS A 1 238 ? 6.536 7.930 32.384 1.00 92.38 238 CYS A N 1
ATOM 1811 C CA . CYS A 1 238 ? 7.501 7.724 31.311 1.00 92.38 238 CYS A CA 1
ATOM 1812 C C . CYS A 1 238 ? 6.873 7.763 29.916 1.00 92.38 238 CYS A C 1
ATOM 1814 O O . CYS A 1 238 ? 7.603 7.983 28.956 1.00 92.38 238 CYS A O 1
ATOM 1816 N N . ASP A 1 239 ? 5.557 7.592 29.793 1.00 89.00 239 ASP A N 1
ATOM 1817 C CA . ASP A 1 239 ? 4.826 7.623 28.521 1.00 89.00 239 ASP A CA 1
ATOM 1818 C C . ASP A 1 239 ? 4.383 9.050 28.145 1.00 89.00 239 ASP A C 1
ATOM 1820 O O . ASP A 1 239 ? 3.966 9.319 27.022 1.00 89.00 239 ASP A O 1
ATOM 1824 N N . VAL A 1 240 ? 4.513 10.005 29.070 1.00 87.44 240 VAL A N 1
ATOM 1825 C CA . VAL A 1 240 ? 4.073 11.389 28.880 1.00 87.44 240 VAL A CA 1
ATOM 1826 C C . VAL A 1 240 ? 5.237 12.243 28.379 1.00 87.44 240 VAL A C 1
ATOM 1828 O O . VAL A 1 240 ? 6.128 12.590 29.146 1.00 87.44 240 VAL A O 1
ATOM 1831 N N . VAL A 1 241 ? 5.196 12.661 27.108 1.00 86.19 241 VAL A N 1
ATOM 1832 C CA . VAL A 1 241 ? 6.255 13.473 26.460 1.00 86.19 241 VAL A CA 1
ATOM 1833 C C . VAL A 1 241 ? 6.590 14.755 27.235 1.00 86.19 241 VAL A C 1
ATOM 1835 O O . VAL A 1 241 ? 7.745 15.167 27.298 1.00 86.19 241 VAL A O 1
ATOM 1838 N N . SER A 1 242 ? 5.593 15.391 27.856 1.00 84.50 242 SER A N 1
ATOM 1839 C CA . SER A 1 242 ? 5.796 16.609 28.651 1.00 84.50 242 SER A CA 1
ATOM 1840 C C . SER A 1 242 ? 6.395 16.363 30.041 1.00 84.50 242 SER A C 1
ATOM 1842 O O . SER A 1 242 ? 6.670 17.328 30.758 1.00 84.50 242 SER A O 1
ATOM 1844 N N . ASP A 1 243 ? 6.537 15.108 30.471 1.00 90.56 243 ASP A N 1
ATOM 1845 C CA . ASP A 1 243 ? 7.142 14.785 31.758 1.00 90.56 243 ASP A CA 1
ATOM 1846 C C . ASP A 1 243 ? 8.669 14.997 31.699 1.00 90.56 243 ASP A C 1
ATOM 1848 O O . ASP A 1 243 ? 9.324 14.514 30.773 1.00 90.56 243 ASP A O 1
ATOM 1852 N N . PRO A 1 244 ? 9.289 15.677 32.686 1.00 93.06 244 PRO A N 1
ATOM 1853 C CA . PRO A 1 244 ? 10.736 15.905 32.697 1.00 93.06 244 PRO A CA 1
ATOM 1854 C C . PRO A 1 244 ? 11.590 14.630 32.661 1.00 93.06 244 PRO A C 1
ATOM 1856 O O . PRO A 1 244 ? 12.775 14.703 32.338 1.00 93.06 244 PRO A O 1
ATOM 1859 N N . SER A 1 245 ? 11.023 13.479 33.037 1.00 93.44 245 SER A N 1
ATOM 1860 C CA . SER A 1 245 ? 11.699 12.183 33.008 1.00 93.44 245 SER A CA 1
ATOM 1861 C C . SER A 1 245 ? 11.602 11.457 31.663 1.00 93.44 245 SER A C 1
ATOM 1863 O O . SER A 1 245 ? 12.321 10.484 31.473 1.00 93.44 245 SER A O 1
ATOM 1865 N N . TYR A 1 246 ? 10.797 11.933 30.706 1.00 90.06 246 TYR A N 1
ATOM 1866 C CA . TYR A 1 246 ? 10.535 11.237 29.439 1.00 90.06 246 TYR A CA 1
ATOM 1867 C C . TYR A 1 246 ? 11.813 10.828 28.681 1.00 90.06 246 TYR A C 1
ATOM 1869 O O . TYR A 1 246 ? 11.916 9.708 28.180 1.00 90.06 246 TYR A O 1
ATOM 1877 N N . GLY A 1 247 ? 12.814 11.710 28.631 1.00 89.50 247 GLY A N 1
ATOM 1878 C CA . GLY A 1 247 ? 14.079 11.467 27.929 1.00 89.50 247 GLY A CA 1
ATOM 1879 C C . GLY A 1 247 ? 15.127 10.664 28.710 1.00 89.50 247 GLY A C 1
ATOM 1880 O O . GLY A 1 247 ? 16.251 10.535 28.233 1.00 89.50 247 GLY A O 1
ATOM 1881 N N . THR A 1 248 ? 14.832 10.174 29.921 1.00 94.06 248 THR A N 1
ATOM 1882 C CA . THR A 1 248 ? 15.821 9.415 30.704 1.00 94.06 248 THR A CA 1
ATOM 1883 C C . THR A 1 248 ? 15.967 7.979 30.188 1.00 94.06 248 THR A C 1
ATOM 1885 O O . THR A 1 248 ? 14.990 7.401 29.702 1.00 94.06 248 THR A O 1
ATOM 1888 N N . PRO A 1 249 ? 17.151 7.352 30.336 1.00 92.50 249 PRO A N 1
ATOM 1889 C CA . PRO A 1 249 ? 17.347 5.947 29.976 1.00 92.50 249 PRO A CA 1
ATOM 1890 C C . PRO A 1 249 ? 16.381 5.000 30.699 1.00 92.50 249 PRO A C 1
ATOM 1892 O O . PRO A 1 249 ? 15.909 4.027 30.116 1.00 92.50 249 PRO A O 1
ATOM 1895 N N . GLU A 1 250 ? 16.048 5.289 31.961 1.00 94.19 250 GLU A N 1
ATOM 1896 C CA . GLU A 1 250 ? 15.091 4.492 32.728 1.00 94.19 250 GLU A CA 1
ATOM 1897 C C . GLU A 1 250 ? 13.683 4.561 32.131 1.00 94.19 250 GLU A C 1
ATOM 1899 O O . GLU A 1 250 ? 13.020 3.528 32.034 1.00 94.19 250 GLU A O 1
ATOM 1904 N N . CYS A 1 251 ? 13.234 5.748 31.709 1.00 94.88 251 CYS A N 1
ATOM 1905 C CA . CYS A 1 251 ? 11.926 5.897 31.081 1.00 94.88 251 CYS A CA 1
ATOM 1906 C C . CYS A 1 251 ? 11.885 5.339 29.661 1.00 94.88 251 CYS A C 1
ATOM 1908 O O . CYS A 1 251 ? 10.896 4.705 29.304 1.00 94.88 251 CYS A O 1
ATOM 1910 N N . LEU A 1 252 ? 12.959 5.489 28.880 1.00 92.38 252 LEU A N 1
ATOM 1911 C CA . LEU A 1 252 ? 13.077 4.830 27.579 1.00 92.38 252 LEU A CA 1
ATOM 1912 C C . LEU A 1 252 ? 12.961 3.308 27.717 1.00 92.38 252 LEU A C 1
ATOM 1914 O O . LEU A 1 252 ? 12.180 2.686 27.002 1.00 92.38 252 LEU A O 1
ATOM 1918 N N . LYS A 1 253 ? 13.679 2.716 28.680 1.00 93.31 253 LYS A N 1
ATOM 1919 C CA . LYS A 1 253 ? 13.587 1.283 28.965 1.00 93.31 253 LYS A CA 1
ATOM 1920 C C . LYS A 1 253 ? 12.179 0.876 29.403 1.00 93.31 253 LYS A C 1
ATOM 1922 O O . LYS A 1 253 ? 11.672 -0.121 28.912 1.00 93.31 253 LYS A O 1
ATOM 1927 N N . ALA A 1 254 ? 11.547 1.630 30.304 1.00 95.12 254 ALA A N 1
ATOM 1928 C CA . ALA A 1 254 ? 10.196 1.319 30.772 1.00 95.12 254 ALA A CA 1
ATOM 1929 C C . ALA A 1 254 ? 9.159 1.348 29.636 1.00 95.12 254 ALA A C 1
ATOM 1931 O O . ALA A 1 254 ? 8.323 0.449 29.568 1.00 95.12 254 ALA A O 1
ATOM 1932 N N . ARG A 1 255 ? 9.248 2.332 28.727 1.00 93.69 255 ARG A N 1
ATOM 1933 C CA . ARG A 1 255 ? 8.416 2.387 27.516 1.00 93.69 255 ARG A CA 1
ATOM 1934 C C . ARG A 1 255 ? 8.669 1.192 26.603 1.00 93.69 255 ARG A C 1
ATOM 1936 O O . ARG A 1 255 ? 7.722 0.514 26.237 1.00 93.69 255 ARG A O 1
ATOM 1943 N N . ARG A 1 256 ? 9.937 0.880 26.301 1.00 93.88 256 ARG A N 1
ATOM 1944 C CA . ARG A 1 256 ? 10.301 -0.278 25.462 1.00 93.88 256 ARG A CA 1
ATOM 1945 C C . ARG A 1 256 ? 9.802 -1.598 26.052 1.00 93.88 256 ARG A C 1
ATOM 1947 O O . ARG A 1 256 ? 9.187 -2.372 25.334 1.00 93.88 256 ARG A O 1
ATOM 1954 N N . ASP A 1 257 ? 10.000 -1.827 27.353 1.00 95.69 257 ASP A N 1
ATOM 1955 C CA . ASP A 1 257 ? 9.521 -3.035 28.042 1.00 95.69 257 ASP A CA 1
ATOM 1956 C C . ASP A 1 257 ? 7.981 -3.162 27.942 1.00 95.69 257 ASP A C 1
ATOM 1958 O O . ASP A 1 257 ? 7.452 -4.262 27.777 1.00 95.69 257 ASP A O 1
ATOM 1962 N N . ARG A 1 258 ? 7.248 -2.041 28.039 1.00 95.56 258 ARG A N 1
ATOM 1963 C CA . ARG A 1 258 ? 5.787 -2.007 27.878 1.00 95.56 258 ARG A CA 1
ATOM 1964 C C . ARG A 1 258 ? 5.373 -2.279 26.432 1.00 95.56 258 ARG A C 1
ATOM 1966 O O . ARG A 1 258 ? 4.511 -3.122 26.208 1.00 95.56 258 ARG A O 1
ATOM 1973 N N . ASP A 1 259 ? 5.980 -1.581 25.482 1.00 95.81 259 ASP A N 1
ATOM 1974 C CA . ASP A 1 259 ? 5.656 -1.669 24.060 1.00 95.81 259 ASP A CA 1
ATOM 1975 C C . ASP A 1 259 ? 5.928 -3.077 23.506 1.00 95.81 259 ASP A C 1
ATOM 1977 O O . ASP A 1 259 ? 5.087 -3.622 22.795 1.00 95.81 259 ASP A O 1
ATOM 1981 N N . GLN A 1 260 ? 7.058 -3.691 23.886 1.00 96.75 260 GLN A N 1
ATOM 1982 C CA . GLN A 1 260 ? 7.384 -5.085 23.558 1.00 96.75 260 GLN A CA 1
ATOM 1983 C C . GLN A 1 260 ? 6.341 -6.045 24.129 1.00 96.75 260 GLN A C 1
ATOM 1985 O O . GLN A 1 260 ? 5.851 -6.909 23.414 1.00 96.75 260 GLN A O 1
ATOM 1990 N N . CYS A 1 261 ? 5.958 -5.867 25.399 1.00 97.31 261 CYS A N 1
ATOM 1991 C CA . CYS A 1 261 ? 4.923 -6.693 26.010 1.00 97.31 261 CYS A CA 1
ATOM 1992 C C . CYS A 1 261 ? 3.596 -6.589 25.250 1.00 97.31 261 CYS A C 1
ATOM 1994 O O . CYS A 1 261 ? 2.968 -7.608 24.984 1.00 97.31 261 CYS A O 1
ATOM 1996 N N . ILE A 1 262 ? 3.167 -5.374 24.890 1.00 96.38 262 ILE A N 1
ATOM 1997 C CA . ILE A 1 262 ? 1.917 -5.175 24.146 1.00 96.38 262 ILE A CA 1
ATOM 1998 C C . ILE A 1 262 ? 1.993 -5.881 22.793 1.00 96.38 262 ILE A C 1
ATOM 2000 O O . ILE A 1 262 ? 1.052 -6.586 22.451 1.00 96.38 262 ILE A O 1
ATOM 2004 N N . ALA A 1 263 ? 3.096 -5.729 22.057 1.00 96.00 263 ALA A N 1
ATOM 2005 C CA . ALA A 1 263 ? 3.289 -6.401 20.775 1.00 96.00 263 ALA A CA 1
ATOM 2006 C C . ALA A 1 263 ? 3.248 -7.937 20.913 1.00 96.00 263 ALA A C 1
ATOM 2008 O O . ALA A 1 263 ? 2.534 -8.591 20.161 1.00 96.00 263 ALA A O 1
ATOM 2009 N N . ASP A 1 264 ? 3.928 -8.498 21.919 1.00 95.62 264 ASP A N 1
ATOM 2010 C CA . ASP A 1 264 ? 4.021 -9.951 22.137 1.00 95.62 264 ASP A CA 1
ATOM 2011 C C . ASP A 1 264 ? 2.687 -10.589 22.568 1.00 95.62 264 ASP A C 1
ATOM 2013 O O . ASP A 1 264 ? 2.451 -11.770 22.315 1.00 95.62 264 ASP A O 1
ATOM 2017 N N . HIS A 1 265 ? 1.827 -9.822 23.243 1.00 96.06 265 HIS A N 1
ATOM 2018 C CA . HIS A 1 265 ? 0.576 -10.309 23.831 1.00 96.06 265 HIS A CA 1
ATOM 2019 C C . HIS A 1 265 ? -0.684 -9.875 23.066 1.00 96.06 265 HIS A C 1
ATOM 2021 O O . HIS A 1 265 ? -1.789 -10.269 23.443 1.00 96.06 265 HIS A O 1
ATOM 2027 N N . LEU A 1 266 ? -0.556 -9.068 22.007 1.00 96.69 266 LEU A N 1
ATOM 2028 C CA . LEU A 1 266 ? -1.684 -8.560 21.226 1.00 96.69 266 LEU A CA 1
ATOM 2029 C C . LEU A 1 266 ? -2.460 -9.697 20.545 1.00 96.69 266 LEU A C 1
ATOM 2031 O O . LEU A 1 266 ? -1.918 -10.469 19.756 1.00 96.69 266 LEU A O 1
ATOM 2035 N N . LEU A 1 267 ? -3.774 -9.754 20.770 1.00 96.25 267 LEU A N 1
ATOM 2036 C CA . LEU A 1 267 ? -4.653 -10.683 20.065 1.00 96.25 267 LEU A CA 1
ATOM 2037 C C . LEU A 1 267 ? -4.968 -10.156 18.663 1.00 96.25 267 LEU A C 1
ATOM 2039 O O . LEU A 1 267 ? -5.867 -9.343 18.471 1.00 96.25 267 LEU A O 1
ATOM 2043 N N . THR A 1 268 ? -4.263 -10.657 17.653 1.00 94.56 268 THR A N 1
ATOM 2044 C CA . THR A 1 268 ? -4.526 -10.314 16.241 1.00 94.56 268 THR A CA 1
ATOM 2045 C C . THR A 1 268 ? -5.668 -11.126 15.618 1.00 94.56 268 THR A C 1
ATOM 2047 O O . THR A 1 268 ? -6.179 -10.775 14.556 1.00 94.56 268 THR A O 1
ATOM 2050 N N . TYR A 1 269 ? -6.103 -12.190 16.300 1.00 95.88 269 TYR A N 1
ATOM 2051 C CA . TYR A 1 269 ? -7.102 -13.158 15.834 1.00 95.88 269 TYR A CA 1
ATOM 2052 C C . TYR A 1 269 ? -8.397 -13.161 16.654 1.00 95.88 269 TYR A C 1
ATOM 2054 O O . TYR A 1 269 ? -9.338 -13.884 16.331 1.00 95.88 269 TYR A O 1
ATOM 2062 N N . TYR A 1 270 ? -8.459 -12.386 17.735 1.00 96.62 270 TYR A N 1
ATOM 2063 C CA . TYR A 1 270 ? -9.647 -12.263 18.567 1.00 96.62 270 TYR A CA 1
ATOM 2064 C C . TYR A 1 270 ? -9.788 -10.831 19.058 1.00 96.62 270 TYR A C 1
ATOM 2066 O O . TYR A 1 270 ? -8.816 -10.218 19.490 1.00 96.62 270 TYR A O 1
ATOM 2074 N N . GLU A 1 271 ? -11.005 -10.314 19.010 1.00 95.25 271 GLU A N 1
ATOM 2075 C CA . GLU A 1 271 ? -11.354 -8.999 19.519 1.00 95.25 271 GLU A CA 1
ATOM 2076 C C . GLU A 1 271 ? -12.254 -9.169 20.746 1.00 95.25 271 GLU A C 1
ATOM 2078 O O . GLU A 1 271 ? -13.378 -9.672 20.653 1.00 95.25 271 GLU A O 1
ATOM 2083 N N . ARG A 1 272 ? -11.729 -8.800 21.919 1.00 94.25 272 ARG A N 1
ATOM 2084 C CA . ARG A 1 272 ? -12.400 -8.994 23.215 1.00 94.25 272 ARG A CA 1
ATOM 2085 C C . ARG A 1 272 ? -13.658 -8.162 23.378 1.00 94.25 272 ARG A C 1
ATOM 2087 O O . ARG A 1 272 ? -14.599 -8.622 24.013 1.00 94.25 272 ARG A O 1
ATOM 2094 N N . GLU A 1 273 ? -13.654 -6.964 22.819 1.00 91.81 273 GLU A N 1
ATOM 2095 C CA . GLU A 1 273 ? -14.701 -5.967 23.019 1.00 91.81 273 GLU A CA 1
ATOM 2096 C C . GLU A 1 273 ? -16.070 -6.454 22.512 1.00 91.81 273 GLU A C 1
ATOM 2098 O O . GLU A 1 273 ? -17.078 -6.329 23.207 1.00 91.81 273 GLU A O 1
ATOM 2103 N N . THR A 1 274 ? -16.104 -7.107 21.345 1.00 93.12 274 THR A N 1
ATOM 2104 C CA . THR A 1 274 ? -17.324 -7.678 20.745 1.00 93.12 274 THR A CA 1
ATOM 2105 C C . THR A 1 274 ? -17.375 -9.204 20.757 1.00 93.12 274 THR A C 1
ATOM 2107 O O . THR A 1 274 ? -18.352 -9.780 20.263 1.00 93.12 274 THR A O 1
ATOM 2110 N N . ASP A 1 275 ? -16.366 -9.852 21.348 1.00 96.25 275 ASP A N 1
ATOM 2111 C CA . ASP A 1 275 ? -16.156 -11.301 21.349 1.00 96.25 275 ASP A CA 1
ATOM 2112 C C . ASP A 1 275 ? -16.113 -11.905 19.941 1.00 96.25 275 ASP A C 1
ATOM 2114 O O . ASP A 1 275 ? -16.830 -12.859 19.620 1.00 96.25 275 ASP A O 1
ATOM 2118 N N . THR A 1 276 ? -15.273 -11.323 19.089 1.00 96.94 276 THR A N 1
ATOM 2119 C CA . THR A 1 276 ? -15.184 -11.673 17.672 1.00 96.94 276 THR A CA 1
ATOM 2120 C C . THR A 1 276 ? -13.905 -12.434 17.370 1.00 96.94 276 THR A C 1
ATOM 2122 O O . THR A 1 276 ? -12.807 -11.913 17.531 1.00 96.94 276 THR A O 1
ATOM 2125 N N . LEU A 1 277 ? -14.044 -13.656 16.862 1.00 97.88 277 LEU A N 1
ATOM 2126 C CA . LEU A 1 277 ? -12.945 -14.396 16.251 1.00 97.88 277 LEU A CA 1
ATOM 2127 C C . LEU A 1 277 ? -12.705 -13.867 14.832 1.00 97.88 277 LEU A C 1
ATOM 2129 O O . LEU A 1 277 ? -13.653 -13.714 14.058 1.00 97.88 277 LEU A O 1
ATOM 2133 N N . ILE A 1 278 ? -11.441 -13.620 14.499 1.00 97.38 278 ILE A N 1
ATOM 2134 C CA . ILE A 1 278 ? -10.967 -13.102 13.217 1.00 97.38 278 ILE A CA 1
ATOM 2135 C C . ILE A 1 278 ? -10.081 -14.174 12.581 1.00 97.38 278 ILE A C 1
ATOM 2137 O O . ILE A 1 278 ? -9.077 -14.587 13.152 1.00 97.38 278 ILE A O 1
ATOM 2141 N N . LEU A 1 279 ? -10.456 -14.625 11.390 1.00 97.69 279 LEU A N 1
ATOM 2142 C CA . LEU A 1 279 ? -9.716 -15.604 10.603 1.00 97.69 279 LEU A CA 1
ATOM 2143 C C . LEU A 1 279 ? -9.091 -14.879 9.413 1.00 97.69 279 LEU A C 1
ATOM 2145 O O . LEU A 1 279 ? -9.809 -14.295 8.594 1.00 97.69 279 LEU A O 1
ATOM 2149 N N . ARG A 1 280 ? -7.764 -14.918 9.296 1.00 97.00 280 ARG A N 1
ATOM 2150 C CA . ARG A 1 280 ? -7.043 -14.292 8.182 1.00 97.00 280 ARG A CA 1
ATOM 2151 C C . ARG A 1 280 ? -6.550 -15.365 7.207 1.00 97.00 280 ARG A C 1
ATOM 2153 O O . ARG A 1 280 ? -5.729 -16.187 7.603 1.00 97.00 280 ARG A O 1
ATOM 2160 N N . PRO A 1 281 ? -6.994 -15.385 5.939 1.00 97.88 281 PRO A N 1
ATOM 2161 C CA . PRO A 1 281 ? -6.374 -16.242 4.932 1.00 97.88 281 PRO A CA 1
ATOM 2162 C C . PRO A 1 281 ? -4.877 -15.926 4.791 1.00 97.88 281 PRO A C 1
ATOM 2164 O O . PRO A 1 281 ? -4.495 -14.774 4.607 1.00 97.88 281 PRO A O 1
ATOM 2167 N N . VAL A 1 282 ? -4.018 -16.946 4.862 1.00 97.38 282 VAL A N 1
ATOM 2168 C CA . VAL A 1 282 ? -2.556 -16.794 4.674 1.00 97.38 282 VAL A CA 1
ATOM 2169 C C . VAL A 1 282 ? -2.203 -16.582 3.196 1.00 97.38 282 VAL A C 1
ATOM 2171 O O . VAL A 1 282 ? -1.189 -15.958 2.867 1.00 97.38 282 VAL A O 1
ATOM 2174 N N . LEU A 1 283 ? -3.065 -17.101 2.319 1.00 97.94 283 LEU A N 1
ATOM 2175 C CA . LEU A 1 283 ? -3.011 -17.033 0.863 1.00 97.94 283 LEU A CA 1
ATOM 2176 C C . LEU A 1 283 ? -4.344 -16.478 0.334 1.00 97.94 283 LEU A C 1
ATOM 2178 O O . LEU A 1 283 ? -5.384 -16.752 0.942 1.00 97.94 283 LEU A O 1
ATOM 2182 N N . PRO A 1 284 ? -4.353 -15.756 -0.801 1.00 98.00 284 PRO A N 1
ATOM 2183 C CA . PRO A 1 284 ? -5.594 -15.311 -1.423 1.00 98.00 284 PRO A CA 1
ATOM 2184 C C . PRO A 1 284 ? -6.436 -16.513 -1.876 1.00 98.00 284 PRO A C 1
ATOM 2186 O O . PRO A 1 284 ? -5.940 -17.447 -2.516 1.00 98.00 284 PRO A O 1
ATOM 2189 N N . LEU A 1 285 ? -7.730 -16.473 -1.566 1.00 98.56 285 LEU A N 1
ATOM 2190 C CA . LEU A 1 285 ? -8.730 -17.414 -2.058 1.00 98.56 285 LEU A CA 1
ATOM 2191 C C . LEU A 1 285 ? -8.860 -17.328 -3.592 1.00 98.56 285 LEU A C 1
ATOM 2193 O O . LEU A 1 285 ? -8.455 -16.355 -4.229 1.00 98.56 285 LEU A O 1
ATOM 2197 N N . ASP A 1 286 ? -9.441 -18.353 -4.207 1.00 97.69 286 ASP A N 1
ATOM 2198 C CA . ASP A 1 286 ? -9.791 -18.330 -5.625 1.00 97.69 286 ASP A CA 1
ATOM 2199 C C . ASP A 1 286 ? -10.939 -17.343 -5.869 1.00 97.69 286 ASP A C 1
ATOM 2201 O O . ASP A 1 286 ? -11.899 -17.300 -5.099 1.00 97.69 286 ASP A O 1
ATOM 2205 N N . GLU A 1 287 ? -10.855 -16.552 -6.941 1.00 97.56 287 GLU A N 1
ATOM 2206 C CA . GLU A 1 287 ? -11.930 -15.644 -7.355 1.00 97.56 287 GLU A CA 1
ATOM 2207 C C . GLU A 1 287 ? -13.158 -16.427 -7.850 1.00 97.56 287 GLU A C 1
ATOM 2209 O O . GLU A 1 287 ? -13.042 -17.575 -8.290 1.00 97.56 287 GLU A O 1
ATOM 2214 N N . MET A 1 288 ? -14.347 -15.820 -7.777 1.00 97.75 288 MET A N 1
ATOM 2215 C CA . MET A 1 288 ? -15.615 -16.413 -8.245 1.00 97.75 288 MET A CA 1
ATOM 2216 C C . MET A 1 288 ? -15.910 -17.828 -7.704 1.00 97.75 288 MET A C 1
ATOM 2218 O O . MET A 1 288 ? -16.609 -18.623 -8.339 1.00 97.75 288 MET A O 1
ATOM 2222 N N . THR A 1 289 ? -15.389 -18.156 -6.522 1.00 98.31 289 THR A N 1
ATOM 2223 C CA . THR A 1 289 ? -15.384 -19.508 -5.957 1.00 98.31 289 THR A CA 1
ATOM 2224 C C . THR A 1 289 ? -16.183 -19.558 -4.661 1.00 98.31 289 THR A C 1
ATOM 2226 O O . THR A 1 289 ? -16.231 -18.604 -3.884 1.00 98.31 289 THR A O 1
ATOM 2229 N N . LYS A 1 290 ? -16.854 -20.690 -4.425 1.00 98.50 290 LYS A N 1
ATOM 2230 C CA . LYS A 1 290 ? -17.665 -20.902 -3.222 1.00 98.50 290 LYS A CA 1
ATOM 2231 C C . LYS A 1 290 ? -16.840 -21.527 -2.110 1.00 98.50 290 LYS A C 1
ATOM 2233 O O . LYS A 1 290 ? -16.310 -22.628 -2.268 1.00 98.50 290 LYS A O 1
ATOM 2238 N N . TYR A 1 291 ? -16.839 -20.868 -0.963 1.00 98.81 291 TYR A N 1
ATOM 2239 C CA . TYR A 1 291 ? -16.210 -21.335 0.262 1.00 98.81 291 TYR A CA 1
ATOM 2240 C C . TYR A 1 291 ? -17.252 -21.533 1.358 1.00 98.81 291 TYR A C 1
ATOM 2242 O O . TYR A 1 291 ? -18.351 -20.978 1.304 1.00 98.81 291 TYR A O 1
ATOM 2250 N N . ALA A 1 292 ? -16.910 -22.339 2.358 1.00 98.75 292 ALA A N 1
ATOM 2251 C CA . ALA A 1 292 ? -17.654 -22.405 3.605 1.00 98.75 292 ALA A CA 1
ATOM 2252 C C . ALA A 1 292 ? -16.734 -22.242 4.799 1.00 98.75 292 ALA A C 1
ATOM 2254 O O . ALA A 1 292 ? -15.654 -22.826 4.834 1.00 98.75 292 ALA A O 1
ATOM 2255 N N . VAL A 1 293 ? -17.215 -21.518 5.801 1.00 98.88 293 VAL A N 1
ATOM 2256 C CA . VAL A 1 293 ? -16.619 -21.540 7.131 1.00 98.88 293 VAL A CA 1
ATOM 2257 C C . VAL A 1 293 ? -17.294 -22.650 7.928 1.00 98.88 293 VAL A C 1
ATOM 2259 O O . VAL A 1 293 ? -18.522 -22.799 7.898 1.00 98.88 293 VAL A O 1
ATOM 2262 N N . VAL A 1 294 ? -16.499 -23.471 8.607 1.00 98.75 294 VAL A N 1
ATOM 2263 C CA . VAL A 1 294 ? -16.954 -24.624 9.386 1.00 98.75 294 VAL A CA 1
ATOM 2264 C C . VAL A 1 294 ? -16.412 -24.492 10.802 1.00 98.75 294 VAL A C 1
ATOM 2266 O O . VAL A 1 294 ? -15.230 -24.721 11.043 1.00 98.75 294 VAL A O 1
ATOM 2269 N N . LEU A 1 295 ? -17.288 -24.145 11.743 1.00 98.50 295 LEU A N 1
ATOM 2270 C CA . LEU A 1 295 ? -17.008 -24.216 13.174 1.00 98.50 295 LEU A CA 1
ATOM 2271 C C . LEU A 1 295 ? -17.329 -25.628 13.651 1.00 98.50 295 LEU A C 1
ATOM 2273 O O . LEU A 1 295 ? -18.421 -26.148 13.394 1.00 98.50 295 LEU A O 1
ATOM 2277 N N . THR A 1 296 ? -16.393 -26.256 14.347 1.00 98.06 296 THR A N 1
ATOM 2278 C CA . THR A 1 296 ? -16.536 -27.639 14.817 1.00 98.06 296 THR A CA 1
ATOM 2279 C C . THR A 1 296 ? -16.872 -27.684 16.299 1.00 98.06 296 THR A C 1
ATOM 2281 O O . THR A 1 296 ? -16.797 -26.675 16.996 1.00 98.06 296 THR A O 1
ATOM 2284 N N . ASP A 1 297 ? -17.210 -28.865 16.810 1.00 96.56 297 ASP A N 1
ATOM 2285 C CA . ASP A 1 297 ? -17.396 -29.056 18.250 1.00 96.56 297 ASP A CA 1
ATOM 2286 C C . ASP A 1 297 ? -16.099 -28.980 19.076 1.00 96.56 297 ASP A C 1
ATOM 2288 O O . ASP A 1 297 ? -16.146 -29.061 20.303 1.00 96.56 297 ASP A O 1
ATOM 2292 N N . ARG A 1 298 ? -14.952 -28.801 18.410 1.00 97.69 298 ARG A N 1
ATOM 2293 C CA . ARG A 1 298 ? -13.661 -28.526 19.041 1.00 97.69 298 ARG A CA 1
ATOM 2294 C C . ARG A 1 298 ? -13.509 -27.060 19.436 1.00 97.69 298 ARG A C 1
ATOM 2296 O O . ARG A 1 298 ? -12.722 -26.795 20.334 1.00 97.69 298 ARG A O 1
ATOM 2303 N N . LEU A 1 299 ? -14.232 -26.135 18.792 1.00 98.19 299 LEU A N 1
ATOM 2304 C CA . LEU A 1 299 ? -14.286 -24.742 19.229 1.00 98.19 299 LEU A CA 1
ATOM 2305 C C . LEU A 1 299 ? -15.195 -24.669 20.455 1.00 98.19 299 LEU A C 1
ATOM 2307 O O . LEU A 1 299 ? -16.405 -24.890 20.349 1.00 98.19 299 LEU A O 1
ATOM 2311 N N . VAL A 1 300 ? -14.607 -24.389 21.613 1.00 98.25 300 VAL A N 1
ATOM 2312 C CA . VAL A 1 300 ? -15.320 -24.370 22.890 1.00 98.25 300 VAL A CA 1
ATOM 2313 C C . VAL A 1 300 ? -15.378 -22.975 23.502 1.00 98.25 300 VAL A C 1
ATOM 2315 O O . VAL A 1 300 ? -14.519 -22.126 23.268 1.00 98.25 300 VAL A O 1
ATOM 2318 N N . ASP A 1 301 ? -16.432 -22.739 24.273 1.00 97.44 301 ASP A N 1
ATOM 2319 C CA . ASP A 1 301 ? -16.600 -21.544 25.084 1.00 97.44 301 ASP A CA 1
ATOM 2320 C C . ASP A 1 301 ? -15.659 -21.546 26.300 1.00 97.44 301 ASP A C 1
ATOM 2322 O O . ASP A 1 301 ? -15.041 -22.561 26.624 1.00 97.44 301 ASP A O 1
ATOM 2326 N N . ALA A 1 302 ? -15.602 -20.435 27.035 1.00 95.69 302 ALA A N 1
ATOM 2327 C CA . ALA A 1 302 ? -14.807 -20.325 28.264 1.00 95.69 302 ALA A CA 1
ATOM 2328 C C . ALA A 1 302 ? -15.203 -21.316 29.392 1.00 95.69 302 ALA A C 1
ATOM 2330 O O . ALA A 1 302 ? -14.533 -21.389 30.422 1.00 95.69 302 ALA A O 1
ATOM 2331 N N . ASN A 1 303 ? -16.282 -22.095 29.231 1.00 96.56 303 ASN A N 1
ATOM 2332 C CA . ASN A 1 303 ? -16.681 -23.175 30.139 1.00 96.56 303 ASN A CA 1
ATOM 2333 C C . ASN A 1 303 ? -16.276 -24.574 29.633 1.00 96.56 303 ASN A C 1
ATOM 2335 O O . ASN A 1 303 ? -16.590 -25.572 30.291 1.00 96.56 303 ASN A O 1
ATOM 2339 N N . GLY A 1 304 ? -15.634 -24.667 28.467 1.00 96.31 304 GLY A N 1
ATOM 2340 C CA . GLY A 1 304 ? -15.293 -25.921 27.801 1.00 96.31 304 GLY A CA 1
ATOM 2341 C C . GLY A 1 304 ? -16.470 -26.602 27.091 1.00 96.31 304 GLY A C 1
ATOM 2342 O O . GLY A 1 304 ? -16.380 -27.789 26.771 1.00 96.31 304 GLY A O 1
ATOM 2343 N N . ASN A 1 305 ? -17.586 -25.903 26.856 1.00 96.88 305 ASN A N 1
ATOM 2344 C CA . ASN A 1 305 ? -18.697 -26.423 26.056 1.00 96.88 305 ASN A CA 1
ATOM 2345 C C . ASN A 1 305 ? -18.511 -26.044 24.581 1.00 96.88 305 ASN A C 1
ATOM 2347 O O . ASN A 1 305 ? -18.191 -24.892 24.305 1.00 96.88 305 ASN A O 1
ATOM 2351 N N . PRO A 1 306 ? -18.799 -26.938 23.621 1.00 96.81 306 PRO A N 1
ATOM 2352 C CA . PRO A 1 306 ? -18.802 -26.583 22.205 1.00 96.81 306 PRO A CA 1
ATOM 2353 C C . PRO A 1 306 ? -19.688 -25.370 21.908 1.00 96.81 306 PRO A C 1
ATOM 2355 O O . PRO A 1 306 ? -20.806 -25.287 22.429 1.00 96.81 306 PRO A O 1
ATOM 2358 N N . VAL A 1 307 ? -19.216 -24.466 21.046 1.00 97.31 307 VAL A N 1
ATOM 2359 C CA . VAL A 1 307 ? -20.026 -23.336 20.564 1.00 97.31 307 VAL A CA 1
ATOM 2360 C C . VAL A 1 307 ? -21.292 -23.830 19.862 1.00 97.31 307 VAL A C 1
ATOM 2362 O O . VAL A 1 307 ? -21.390 -24.980 19.425 1.00 97.31 307 VAL A O 1
ATOM 2365 N N . LYS A 1 308 ? -22.298 -22.962 19.756 1.00 95.44 308 LYS A N 1
ATOM 2366 C CA . LYS A 1 308 ? -23.648 -23.370 19.374 1.00 95.44 308 LYS A CA 1
ATOM 2367 C C . LYS A 1 308 ? -24.266 -22.477 18.311 1.00 95.44 308 LYS A C 1
ATOM 2369 O O . LYS A 1 308 ? -24.274 -21.254 18.429 1.00 95.44 308 LYS A O 1
ATOM 2374 N N . SER A 1 309 ? -24.890 -23.104 17.314 1.00 96.56 309 SER A N 1
ATOM 2375 C CA . SER A 1 309 ? -25.720 -22.394 16.343 1.00 96.56 309 SER A CA 1
ATOM 2376 C C . SER A 1 309 ? -26.930 -21.701 16.997 1.00 96.56 309 SER A C 1
ATOM 2378 O O . SER A 1 309 ? -27.601 -22.311 17.838 1.00 96.56 309 SER A O 1
ATOM 2380 N N . PRO A 1 310 ? -27.294 -20.483 16.553 1.00 95.12 310 PRO A N 1
ATOM 2381 C CA . PRO A 1 310 ? -28.518 -19.806 16.982 1.00 95.12 310 PRO A CA 1
ATOM 2382 C C . PRO A 1 310 ? -29.798 -20.444 16.406 1.00 95.12 310 PRO A C 1
ATOM 2384 O O . PRO A 1 310 ? -30.905 -20.061 16.786 1.00 95.12 310 PRO A O 1
ATOM 2387 N N . PHE A 1 311 ? -29.684 -21.426 15.502 1.00 95.00 311 PHE A N 1
ATOM 2388 C CA . PHE A 1 311 ? -30.821 -22.099 14.869 1.00 95.00 311 PHE A CA 1
ATOM 2389 C C . PHE A 1 311 ? -31.018 -23.532 15.381 1.00 95.00 311 PHE A C 1
ATOM 2391 O O . PHE A 1 311 ? -30.173 -24.116 16.058 1.00 95.00 311 PHE A O 1
ATOM 2398 N N . SER A 1 312 ? -32.141 -24.151 14.995 1.00 91.94 312 SER A N 1
ATOM 2399 C CA . SER A 1 312 ? -32.397 -25.584 15.232 1.00 91.94 312 SER A CA 1
ATOM 2400 C C . SER A 1 312 ? -31.465 -26.517 14.450 1.00 91.94 312 SER A C 1
ATOM 2402 O O . SER A 1 312 ? -31.449 -27.727 14.692 1.00 91.94 312 SER A O 1
ATOM 2404 N N . HIS A 1 313 ? -30.728 -25.961 13.495 1.00 95.12 313 HIS A N 1
ATOM 2405 C CA . HIS A 1 313 ? -29.778 -26.639 12.630 1.00 95.12 313 HIS A CA 1
ATOM 2406 C C . HIS A 1 313 ? -28.443 -25.911 12.674 1.00 95.12 313 HIS A C 1
ATOM 2408 O O . HIS A 1 313 ? -28.416 -24.712 12.914 1.00 95.12 313 HIS A O 1
ATOM 2414 N N . VAL A 1 314 ? -27.351 -26.601 12.365 1.00 96.38 314 VAL A N 1
ATOM 2415 C CA . VAL A 1 314 ? -25.988 -26.042 12.386 1.00 96.38 314 VAL A CA 1
ATOM 2416 C C . VAL A 1 314 ? -25.707 -25.088 11.213 1.00 96.38 314 VAL A C 1
ATOM 2418 O O . VAL A 1 314 ? -24.564 -24.851 10.853 1.00 96.38 314 VAL A O 1
ATOM 2421 N N . PHE A 1 315 ? -26.744 -24.552 10.575 1.00 96.00 315 PHE A N 1
ATOM 2422 C CA . PHE A 1 315 ? -26.679 -23.593 9.477 1.00 96.00 315 PHE A CA 1
ATOM 2423 C C . PHE A 1 315 ? -27.999 -22.816 9.400 1.00 96.00 315 PHE A C 1
ATOM 2425 O O . PHE A 1 315 ? -29.056 -23.315 9.799 1.00 96.00 315 PHE A O 1
ATOM 2432 N N . HIS A 1 316 ? -27.963 -21.607 8.836 1.00 95.06 316 HIS A N 1
ATOM 2433 C CA . HIS A 1 316 ? -29.183 -20.865 8.507 1.00 95.06 316 HIS A CA 1
ATOM 2434 C C . HIS A 1 316 ? -29.964 -21.559 7.375 1.00 95.06 316 HIS A C 1
ATOM 2436 O O . HIS A 1 316 ? -29.372 -22.179 6.493 1.00 95.06 316 HIS A O 1
ATOM 2442 N N . ALA A 1 317 ? -31.295 -21.432 7.338 1.00 91.50 317 ALA A N 1
ATOM 2443 C CA . ALA A 1 317 ? -32.140 -22.151 6.375 1.00 91.50 317 ALA A CA 1
ATOM 2444 C C . ALA A 1 317 ? -31.762 -21.904 4.897 1.00 91.50 317 ALA A C 1
ATOM 2446 O O . ALA A 1 317 ? -31.835 -22.827 4.083 1.00 91.50 317 ALA A O 1
ATOM 2447 N N . THR A 1 318 ? -31.304 -20.694 4.554 1.00 91.88 318 THR A N 1
ATOM 2448 C CA . THR A 1 318 ? -30.822 -20.350 3.198 1.00 91.88 318 THR A CA 1
ATOM 2449 C C . THR A 1 318 ? -29.500 -21.038 2.838 1.00 91.88 318 THR A C 1
ATOM 2451 O O . THR A 1 318 ? -29.212 -21.237 1.663 1.00 91.88 318 THR A O 1
ATOM 2454 N N . GLN A 1 319 ? -28.732 -21.481 3.836 1.00 95.38 319 GLN A N 1
ATOM 2455 C CA . GLN A 1 319 ? -27.417 -22.114 3.702 1.00 95.38 319 GLN A CA 1
ATOM 2456 C C . GLN A 1 319 ? -27.493 -23.651 3.679 1.00 95.38 319 GLN A C 1
ATOM 2458 O O . GLN A 1 319 ? -26.477 -24.339 3.756 1.00 95.38 319 GLN A O 1
ATOM 2463 N N . LYS A 1 320 ? -28.691 -24.236 3.528 1.00 94.69 320 LYS A N 1
ATOM 2464 C CA . LYS A 1 320 ? -28.880 -25.698 3.521 1.00 94.69 320 LYS A CA 1
ATOM 2465 C C . LYS A 1 320 ? -28.005 -26.420 2.489 1.00 94.69 320 LYS A C 1
ATOM 2467 O O . LYS A 1 320 ? -27.472 -27.484 2.790 1.00 94.69 320 LYS A O 1
ATOM 2472 N N . ALA A 1 321 ? -27.883 -25.880 1.275 1.00 95.06 321 ALA A N 1
ATOM 2473 C CA . ALA A 1 321 ? -27.075 -26.498 0.221 1.00 95.06 321 ALA A CA 1
ATOM 2474 C C . ALA A 1 321 ? -25.586 -26.547 0.600 1.00 95.06 321 ALA A C 1
ATOM 2476 O O . ALA A 1 321 ? -24.930 -27.560 0.368 1.00 95.06 321 ALA A O 1
ATOM 2477 N N . VAL A 1 322 ? -25.090 -25.492 1.252 1.00 97.19 322 VAL A N 1
ATOM 2478 C CA . VAL A 1 322 ? -23.730 -25.433 1.796 1.00 97.19 322 VAL A CA 1
ATOM 2479 C C . VAL A 1 322 ? -23.551 -26.480 2.890 1.00 97.19 322 VAL A C 1
ATOM 2481 O O . VAL A 1 322 ? -22.634 -27.289 2.804 1.00 97.19 322 VAL A O 1
ATOM 2484 N N . GLY A 1 323 ? -24.478 -26.555 3.852 1.00 96.88 323 GLY A N 1
ATOM 2485 C CA . GLY A 1 323 ? -24.433 -27.567 4.911 1.00 96.88 323 GLY A CA 1
ATOM 2486 C C . GLY A 1 323 ? -24.409 -29.004 4.372 1.00 96.88 323 GLY A C 1
ATOM 2487 O O . GLY A 1 323 ? -23.648 -29.836 4.860 1.00 96.88 323 GLY A O 1
ATOM 2488 N N . VAL A 1 324 ? -25.191 -29.305 3.326 1.00 96.88 324 VAL A N 1
ATOM 2489 C CA . VAL A 1 324 ? -25.148 -30.614 2.644 1.00 96.88 324 VAL A CA 1
ATOM 2490 C C . VAL A 1 324 ? -23.777 -30.865 2.020 1.00 96.88 324 VAL A C 1
ATOM 2492 O O . VAL A 1 324 ? -23.217 -31.940 2.219 1.00 96.88 324 VAL A O 1
ATOM 2495 N N . ARG A 1 325 ? -23.210 -29.881 1.316 1.00 97.81 325 ARG A N 1
ATOM 2496 C CA . ARG A 1 325 ? -21.899 -30.024 0.676 1.00 97.81 325 ARG A CA 1
ATOM 2497 C C . ARG A 1 325 ? -20.768 -30.217 1.689 1.00 97.81 325 ARG A C 1
ATOM 2499 O O . ARG A 1 325 ? -19.929 -31.092 1.497 1.00 97.81 325 ARG A O 1
ATOM 2506 N N . VAL A 1 326 ? -20.774 -29.465 2.788 1.00 98.38 326 VAL A N 1
ATOM 2507 C CA . VAL A 1 326 ? -19.827 -29.643 3.902 1.00 98.38 326 VAL A CA 1
ATOM 2508 C C . VAL A 1 326 ? -19.938 -31.055 4.474 1.00 98.38 326 VAL A C 1
ATOM 2510 O O . VAL A 1 326 ? -18.928 -31.721 4.683 1.00 98.38 326 VAL A O 1
ATOM 2513 N N . ALA A 1 327 ? -21.157 -31.566 4.657 1.00 97.56 327 ALA A N 1
ATOM 2514 C CA . ALA A 1 327 ? -21.349 -32.928 5.136 1.00 97.56 327 ALA A CA 1
ATOM 2515 C C . ALA A 1 327 ? -20.823 -33.987 4.167 1.00 97.56 327 ALA A C 1
ATOM 2517 O O . ALA A 1 327 ? -20.306 -34.998 4.626 1.00 97.56 327 ALA A O 1
ATOM 2518 N N . GLU A 1 328 ? -20.945 -33.788 2.853 1.00 97.62 328 GLU A N 1
ATOM 2519 C CA . GLU A 1 328 ? -20.346 -34.685 1.858 1.00 97.62 328 GLU A CA 1
ATOM 2520 C C . GLU A 1 328 ? -18.819 -34.707 1.974 1.00 97.62 328 GLU A C 1
ATOM 2522 O O . GLU A 1 328 ? -18.240 -35.790 2.009 1.00 97.62 328 GLU A O 1
ATOM 2527 N N . ILE A 1 329 ? -18.185 -33.532 2.091 1.00 98.00 329 ILE A N 1
ATOM 2528 C CA . ILE A 1 329 ? -16.728 -33.398 2.255 1.00 98.00 329 ILE A CA 1
ATOM 2529 C C . ILE A 1 329 ? -16.271 -34.122 3.528 1.00 98.00 329 ILE A C 1
ATOM 2531 O O . ILE A 1 329 ? -15.391 -34.976 3.471 1.00 98.00 329 ILE A O 1
ATOM 2535 N N . LEU A 1 330 ? -16.922 -33.851 4.663 1.00 97.88 330 LEU A N 1
ATOM 2536 C CA . LEU A 1 330 ? -16.586 -34.461 5.953 1.00 97.88 330 LEU A CA 1
ATOM 2537 C C . LEU A 1 330 ? -17.052 -35.920 6.085 1.00 97.88 330 LEU A C 1
ATOM 2539 O O . LEU A 1 330 ? -16.683 -36.596 7.040 1.00 97.88 330 LEU A O 1
ATOM 2543 N N . SER A 1 331 ? -17.861 -36.443 5.160 1.00 97.31 331 SER A N 1
ATOM 2544 C CA . SER A 1 331 ? -18.218 -37.871 5.130 1.00 97.31 331 SER A CA 1
ATOM 2545 C C . SER A 1 331 ? -17.133 -38.733 4.486 1.00 97.31 331 SER A C 1
ATOM 2547 O O . SER A 1 331 ? -17.214 -39.957 4.581 1.00 97.31 331 SER A O 1
ATOM 2549 N N . ASP A 1 332 ? -16.143 -38.129 3.825 1.00 96.81 332 ASP A N 1
ATOM 2550 C CA . ASP A 1 332 ? -15.061 -38.837 3.148 1.00 96.81 332 ASP A CA 1
ATOM 2551 C C . ASP A 1 332 ? -13.919 -39.175 4.127 1.00 96.81 332 ASP A C 1
ATOM 2553 O O . ASP A 1 332 ? -13.136 -38.294 4.488 1.00 96.81 332 ASP A O 1
ATOM 2557 N N . PRO A 1 333 ? -13.767 -40.445 4.555 1.00 96.06 333 PRO A N 1
ATOM 2558 C CA . PRO A 1 333 ? -12.699 -40.830 5.474 1.00 96.06 333 PRO A CA 1
ATOM 2559 C C . PRO A 1 333 ? -11.305 -40.748 4.837 1.00 96.06 333 PRO A C 1
ATOM 2561 O O . PRO A 1 333 ? -10.314 -40.770 5.556 1.00 96.06 333 PRO A O 1
ATOM 2564 N N . SER A 1 334 ? -11.193 -40.653 3.504 1.00 95.50 334 SER A N 1
ATOM 2565 C CA . SER A 1 334 ? -9.888 -40.490 2.846 1.00 95.50 334 SER A CA 1
ATOM 2566 C C . SER A 1 334 ? -9.258 -39.118 3.097 1.00 95.50 334 SER A C 1
ATOM 2568 O O . SER A 1 334 ? -8.066 -38.942 2.862 1.00 95.50 334 SER A O 1
ATOM 2570 N N . ARG A 1 335 ? -10.034 -38.172 3.640 1.00 95.75 335 ARG A N 1
ATOM 2571 C CA . ARG A 1 335 ? -9.583 -36.833 4.032 1.00 95.75 335 ARG A CA 1
ATOM 2572 C C . ARG A 1 335 ? -9.160 -36.732 5.501 1.00 95.75 335 ARG A C 1
ATOM 2574 O O . ARG A 1 335 ? -9.063 -35.626 6.020 1.00 95.75 335 ARG A O 1
ATOM 2581 N N . GLU A 1 336 ? -8.889 -37.856 6.169 1.00 96.69 336 GLU A N 1
ATOM 2582 C CA . GLU A 1 336 ? -8.385 -37.891 7.555 1.00 96.69 336 GLU A CA 1
ATOM 2583 C C . GLU A 1 336 ? -7.130 -37.030 7.748 1.00 96.69 336 GLU A C 1
ATOM 2585 O O . GLU A 1 336 ? -6.992 -36.402 8.789 1.00 96.69 336 GLU A O 1
ATOM 2590 N N . ALA A 1 337 ? -6.257 -36.921 6.739 1.00 95.12 337 ALA A N 1
ATOM 2591 C CA . ALA A 1 337 ? -5.107 -36.018 6.813 1.00 95.12 337 ALA A CA 1
ATOM 2592 C C . ALA A 1 337 ? -5.532 -34.556 7.043 1.00 95.12 337 ALA A C 1
ATOM 2594 O O . ALA A 1 337 ? -4.961 -33.896 7.896 1.00 95.12 337 ALA A O 1
ATOM 2595 N N . TYR A 1 338 ? -6.559 -34.078 6.332 1.00 96.62 338 TYR A N 1
ATOM 2596 C CA . TYR A 1 338 ? -7.044 -32.696 6.422 1.00 96.62 338 TYR A CA 1
ATOM 2597 C C . TYR A 1 338 ? -7.972 -32.441 7.612 1.00 96.62 338 TYR A C 1
ATOM 2599 O O . TYR A 1 338 ? -8.035 -31.328 8.105 1.00 96.62 338 TYR A O 1
ATOM 2607 N N . TYR A 1 339 ? -8.745 -33.436 8.045 1.00 97.94 339 TYR A N 1
ATOM 2608 C CA . TYR A 1 339 ? -9.846 -33.215 8.994 1.00 97.94 339 TYR A CA 1
ATOM 2609 C C . TYR A 1 339 ? -9.745 -34.057 10.272 1.00 97.94 339 TYR A C 1
ATOM 2611 O O . TYR A 1 339 ? -10.614 -33.973 11.144 1.00 97.94 339 TYR A O 1
ATOM 2619 N N . GLY A 1 340 ? -8.711 -34.892 10.392 1.00 96.94 340 GLY A N 1
ATOM 2620 C CA . GLY A 1 340 ? -8.504 -35.795 11.518 1.00 96.94 340 GLY A CA 1
ATOM 2621 C C . GLY A 1 340 ? -9.749 -36.623 11.828 1.00 96.94 340 GLY A C 1
ATOM 2622 O O . GLY A 1 340 ? -10.358 -37.229 10.945 1.00 96.94 340 GLY A O 1
ATOM 2623 N N . ASP A 1 341 ? -10.171 -36.604 13.093 1.00 95.62 341 ASP A N 1
ATOM 2624 C CA . ASP A 1 341 ? -11.335 -37.357 13.576 1.00 95.62 341 ASP A CA 1
ATOM 2625 C C . ASP A 1 341 ? -12.702 -36.835 13.078 1.00 95.62 341 ASP A C 1
ATOM 2627 O O . ASP A 1 341 ? -13.730 -37.467 13.343 1.00 95.62 341 ASP A O 1
ATOM 2631 N N . LEU A 1 342 ? -12.742 -35.713 12.347 1.00 96.94 342 LEU A N 1
ATOM 2632 C CA . LEU A 1 342 ? -13.955 -35.233 11.676 1.00 96.94 342 LEU A CA 1
ATOM 2633 C C . LEU A 1 342 ? -14.202 -35.969 10.354 1.00 96.94 342 LEU A C 1
ATOM 2635 O O . LEU A 1 342 ? -15.353 -36.044 9.912 1.00 96.94 342 LEU A O 1
ATOM 2639 N N . ALA A 1 343 ? -13.162 -36.526 9.727 1.00 97.25 343 ALA A N 1
ATOM 2640 C CA . ALA A 1 343 ? -13.302 -37.286 8.493 1.00 97.25 343 ALA A CA 1
ATOM 2641 C C . ALA A 1 343 ? -14.155 -38.546 8.722 1.00 97.25 343 ALA A C 1
ATOM 2643 O O . ALA A 1 343 ? -13.934 -39.335 9.639 1.00 97.25 343 ALA A O 1
ATOM 2644 N N . GLY A 1 344 ? -15.174 -38.738 7.886 1.00 96.81 344 GLY A N 1
ATOM 2645 C CA . GLY A 1 344 ? -16.175 -39.793 8.046 1.00 96.81 344 GLY A CA 1
ATOM 2646 C C . GLY A 1 344 ? -17.302 -39.475 9.039 1.00 96.81 344 GLY A C 1
ATOM 2647 O O . GLY A 1 344 ? -18.212 -40.294 9.186 1.00 96.81 344 GLY A O 1
ATOM 2648 N N . SER A 1 345 ? -17.296 -38.310 9.698 1.00 95.19 345 SER A N 1
ATOM 2649 C CA . SER A 1 345 ? -18.371 -37.905 10.621 1.00 95.19 345 SER A CA 1
ATOM 2650 C C . SER A 1 345 ? -19.551 -37.219 9.918 1.00 95.19 345 SER A C 1
ATOM 2652 O O . SER A 1 345 ? -20.651 -37.117 10.470 1.00 95.19 345 SER A O 1
ATOM 2654 N N . GLY A 1 346 ? -19.355 -36.757 8.680 1.00 94.19 346 GLY A N 1
ATOM 2655 C CA . GLY A 1 346 ? -20.329 -35.910 8.002 1.00 94.19 346 GLY A CA 1
ATOM 2656 C C . GLY A 1 346 ? -20.545 -34.611 8.781 1.00 94.19 346 GLY A C 1
ATOM 2657 O O . GLY A 1 346 ? -19.591 -33.944 9.155 1.00 94.19 346 GLY A O 1
ATOM 2658 N N . ILE A 1 347 ? -21.798 -34.237 9.047 1.00 94.31 347 ILE A N 1
ATOM 2659 C CA . ILE A 1 347 ? -22.107 -32.974 9.743 1.00 94.31 347 ILE A CA 1
ATOM 2660 C C . ILE A 1 347 ? -22.182 -33.104 11.272 1.00 94.31 347 ILE A C 1
ATOM 2662 O O . ILE A 1 347 ? -22.397 -32.114 11.960 1.00 94.31 347 ILE A O 1
ATOM 2666 N N . THR A 1 348 ? -22.060 -34.308 11.841 1.00 93.81 348 THR A N 1
ATOM 2667 C CA . THR A 1 348 ? -22.406 -34.533 13.260 1.00 93.81 348 THR A CA 1
ATOM 2668 C C . THR A 1 348 ? -21.482 -33.830 14.250 1.00 93.81 348 THR A C 1
ATOM 2670 O O . THR A 1 348 ? -21.878 -33.628 15.392 1.00 93.81 348 THR A O 1
ATOM 2673 N N . ARG A 1 349 ? -20.259 -33.502 13.823 1.00 95.50 349 ARG A N 1
ATOM 2674 C CA . ARG A 1 349 ? -19.224 -32.821 14.617 1.00 95.50 349 ARG A CA 1
ATOM 2675 C C . ARG A 1 349 ? -19.086 -31.332 14.253 1.00 95.50 349 ARG A C 1
ATOM 2677 O O . ARG A 1 349 ? -18.169 -30.660 14.712 1.00 95.50 349 ARG A O 1
ATOM 2684 N N . VAL A 1 350 ? -19.981 -30.818 13.406 1.00 97.12 350 VAL A N 1
ATOM 2685 C CA . VAL A 1 350 ? -20.049 -29.400 13.033 1.00 97.12 350 VAL A CA 1
ATOM 2686 C C . VAL A 1 350 ? -20.944 -28.680 14.036 1.00 97.12 350 VAL A C 1
ATOM 2688 O O . VAL A 1 350 ? -22.081 -29.091 14.253 1.00 97.12 350 VAL A O 1
ATOM 2691 N N . ALA A 1 351 ? -20.444 -27.601 14.631 1.00 97.12 351 ALA A N 1
ATOM 2692 C CA . ALA A 1 351 ? -21.201 -26.725 15.519 1.00 97.12 351 ALA A CA 1
ATOM 2693 C C . ALA A 1 351 ? -22.000 -25.676 14.731 1.00 97.12 351 ALA A C 1
ATOM 2695 O O . ALA A 1 351 ? -23.167 -25.410 15.037 1.00 97.12 351 ALA A O 1
ATOM 2696 N N . PHE A 1 352 ? -21.387 -25.109 13.687 1.00 98.00 352 PHE A N 1
ATOM 2697 C CA . PHE A 1 352 ? -22.039 -24.189 12.761 1.00 98.00 352 PHE A CA 1
ATOM 2698 C C . PHE A 1 352 ? -21.293 -24.095 11.427 1.00 98.00 352 PHE A C 1
ATOM 2700 O O . PHE A 1 352 ? -20.074 -24.225 11.383 1.00 98.00 352 PHE A O 1
ATOM 2707 N N . THR A 1 353 ? -22.007 -23.843 10.333 1.00 98.38 353 THR A N 1
ATOM 2708 C CA . THR A 1 353 ? -21.402 -23.578 9.027 1.00 98.38 353 THR A CA 1
ATOM 2709 C C . THR A 1 353 ? -22.235 -22.615 8.185 1.00 98.38 353 THR A C 1
ATOM 2711 O O . THR A 1 353 ? -23.470 -22.620 8.235 1.00 98.38 353 THR A O 1
ATOM 2714 N N . TRP A 1 354 ? -21.551 -21.795 7.390 1.00 98.56 354 TRP A N 1
ATOM 2715 C CA . TRP A 1 354 ? -22.145 -20.906 6.393 1.00 98.56 354 TRP A CA 1
ATOM 2716 C C . TRP A 1 354 ? -21.240 -20.808 5.164 1.00 98.56 354 TRP A C 1
ATOM 2718 O O . TRP A 1 354 ? -20.042 -21.068 5.258 1.00 98.56 354 TRP A O 1
ATOM 2728 N N . GLY A 1 355 ? -21.819 -20.458 4.013 1.00 98.38 355 GLY A N 1
ATOM 2729 C CA . GLY A 1 355 ? -21.076 -20.259 2.773 1.00 98.38 355 GLY A CA 1
ATOM 2730 C C . GLY A 1 355 ? -20.986 -18.802 2.350 1.00 98.38 355 GLY A C 1
ATOM 2731 O O . GLY A 1 355 ? -21.846 -17.987 2.698 1.00 98.38 355 GLY A O 1
ATOM 2732 N N . PHE A 1 356 ? -19.955 -18.505 1.569 1.00 98.56 356 PHE A N 1
ATOM 2733 C CA . PHE A 1 356 ? -19.772 -17.242 0.867 1.00 98.56 356 PHE A CA 1
ATOM 2734 C C . PHE A 1 356 ? -19.137 -17.483 -0.508 1.00 98.56 356 PHE A C 1
ATOM 2736 O O . PHE A 1 356 ? -18.401 -18.455 -0.705 1.00 98.56 356 PHE A O 1
ATOM 2743 N N . THR A 1 357 ? -19.434 -16.605 -1.461 1.00 98.56 357 THR A N 1
ATOM 2744 C CA . THR A 1 357 ? -18.866 -16.634 -2.814 1.00 98.56 357 THR A CA 1
ATOM 2745 C C . THR A 1 357 ? -17.930 -15.443 -3.011 1.00 98.56 357 THR A C 1
ATOM 2747 O O . THR A 1 357 ? -18.330 -14.307 -2.754 1.00 98.56 357 THR A O 1
ATOM 2750 N N . THR A 1 358 ? -16.694 -15.686 -3.448 1.00 98.50 358 THR A N 1
ATOM 2751 C CA . THR A 1 358 ? -15.713 -14.624 -3.727 1.00 98.50 358 THR A CA 1
ATOM 2752 C C . THR A 1 358 ? -16.046 -13.877 -5.023 1.00 98.50 358 THR A C 1
ATOM 2754 O O . THR A 1 358 ? -16.657 -14.434 -5.936 1.00 98.50 358 THR A O 1
ATOM 2757 N N . GLN A 1 359 ? -15.674 -12.603 -5.106 1.00 97.62 359 GLN A N 1
ATOM 2758 C CA . GLN A 1 359 ? -15.855 -11.761 -6.290 1.00 97.62 359 GLN A CA 1
ATOM 2759 C C . GLN A 1 359 ? -14.807 -12.065 -7.378 1.00 97.62 359 GLN A C 1
ATOM 2761 O O . GLN A 1 359 ? -13.807 -12.726 -7.090 1.00 97.62 359 GLN A O 1
ATOM 2766 N N . PRO A 1 360 ? -15.008 -11.584 -8.617 1.00 97.56 360 PRO A N 1
ATOM 2767 C CA . PRO A 1 360 ? -13.941 -11.435 -9.604 1.00 97.56 360 PRO A CA 1
ATOM 2768 C C . PRO A 1 360 ? -12.913 -10.403 -9.118 1.00 97.56 360 PRO A C 1
ATOM 2770 O O . PRO A 1 360 ? -13.284 -9.281 -8.779 1.00 97.56 360 PRO A O 1
ATOM 2773 N N . THR A 1 361 ? -11.634 -10.767 -9.096 1.00 96.88 361 THR A N 1
ATOM 2774 C CA . THR A 1 361 ? -10.534 -9.863 -8.708 1.00 96.88 361 THR A CA 1
ATOM 2775 C C . THR A 1 361 ? -9.533 -9.685 -9.844 1.00 96.88 361 THR A C 1
ATOM 2777 O O . THR A 1 361 ? -9.114 -8.566 -10.124 1.00 96.88 361 THR A O 1
ATOM 2780 N N . VAL A 1 362 ? -9.213 -10.760 -10.569 1.00 97.50 362 VAL A N 1
ATOM 2781 C CA . VAL A 1 362 ? -8.247 -10.756 -11.678 1.00 97.50 362 VAL A CA 1
ATOM 2782 C C . VAL A 1 362 ? -8.954 -10.753 -13.037 1.00 97.50 362 VAL A C 1
ATOM 2784 O O . VAL A 1 362 ? -8.468 -10.129 -13.986 1.00 97.50 362 VAL A O 1
ATOM 2787 N N . ASP A 1 363 ? -10.129 -11.386 -13.140 1.00 97.31 363 ASP A N 1
ATOM 2788 C CA . ASP A 1 363 ? -10.896 -11.502 -14.391 1.00 97.31 363 ASP A CA 1
ATOM 2789 C C . ASP A 1 363 ? -11.250 -10.139 -15.018 1.00 97.31 363 ASP A C 1
ATOM 2791 O O . ASP A 1 363 ? -11.274 -10.014 -16.244 1.00 97.31 363 ASP A O 1
ATOM 2795 N N . ASP A 1 364 ? -11.468 -9.096 -14.211 1.00 96.44 364 ASP A N 1
ATOM 2796 C CA . ASP A 1 364 ? -11.737 -7.748 -14.719 1.00 96.44 364 ASP A CA 1
ATOM 2797 C C . ASP A 1 364 ? -10.568 -7.203 -15.549 1.00 96.44 364 ASP A C 1
ATOM 2799 O O . ASP A 1 364 ? -10.738 -6.842 -16.716 1.00 96.44 364 ASP A O 1
ATOM 2803 N N . MET A 1 365 ? -9.369 -7.164 -14.957 1.00 98.00 365 MET A N 1
ATOM 2804 C CA . MET A 1 365 ? -8.169 -6.660 -15.630 1.00 98.00 365 MET A CA 1
ATOM 2805 C C . MET A 1 365 ? -7.800 -7.532 -16.825 1.00 98.00 365 MET A C 1
ATOM 2807 O O . MET A 1 365 ? -7.409 -7.012 -17.870 1.00 98.00 365 MET A O 1
ATOM 2811 N N . LYS A 1 366 ? -8.019 -8.848 -16.718 1.00 97.56 366 LYS A N 1
ATOM 2812 C CA . LYS A 1 366 ? -7.856 -9.779 -17.835 1.00 97.56 366 LYS A CA 1
ATOM 2813 C C . LYS A 1 366 ? -8.733 -9.392 -19.029 1.00 97.56 366 LYS A C 1
ATOM 2815 O O . LYS A 1 366 ? -8.239 -9.320 -20.149 1.00 97.56 366 LYS A O 1
ATOM 2820 N N . ARG A 1 367 ? -10.019 -9.093 -18.813 1.00 97.94 367 ARG A N 1
ATOM 2821 C CA . ARG A 1 367 ? -10.947 -8.694 -19.889 1.00 97.94 367 ARG A CA 1
ATOM 2822 C C . ARG A 1 367 ? -10.596 -7.348 -20.515 1.00 97.94 367 ARG A C 1
ATOM 2824 O O . ARG A 1 367 ? -10.774 -7.195 -21.722 1.00 97.94 367 ARG A O 1
ATOM 2831 N N . LEU A 1 368 ? -10.125 -6.389 -19.717 1.00 98.31 368 LEU A N 1
ATOM 2832 C CA . LEU A 1 368 ? -9.687 -5.078 -20.212 1.00 98.31 368 LEU A CA 1
ATOM 2833 C C . LEU A 1 368 ? -8.431 -5.212 -21.081 1.00 98.31 368 LEU A C 1
ATOM 2835 O O . LEU A 1 368 ? -8.414 -4.714 -22.208 1.00 98.31 368 LEU A O 1
ATOM 2839 N N . ARG A 1 369 ? -7.437 -5.975 -20.607 1.00 97.75 369 ARG A N 1
ATOM 2840 C CA . ARG A 1 369 ? -6.251 -6.361 -21.381 1.00 97.75 369 ARG A CA 1
ATOM 2841 C C . ARG A 1 369 ? -6.655 -7.022 -22.695 1.00 97.75 369 ARG A C 1
ATOM 2843 O O . ARG A 1 369 ? -6.228 -6.582 -23.755 1.00 97.75 369 ARG A O 1
ATOM 2850 N N . ASP A 1 370 ? -7.507 -8.042 -22.648 1.00 98.38 370 ASP A N 1
ATOM 2851 C CA . ASP A 1 370 ? -7.943 -8.779 -23.839 1.00 98.38 370 ASP A CA 1
ATOM 2852 C C . ASP A 1 370 ? -8.677 -7.865 -24.840 1.00 98.38 370 ASP A C 1
ATOM 2854 O O . ASP A 1 370 ? -8.496 -7.990 -26.056 1.00 98.38 370 ASP A O 1
ATOM 2858 N N . GLY A 1 371 ? -9.436 -6.889 -24.332 1.00 98.06 371 GLY A N 1
ATOM 2859 C CA . GLY A 1 371 ? -10.097 -5.847 -25.116 1.00 98.06 371 GLY A CA 1
ATOM 2860 C C . GLY A 1 371 ? -9.139 -5.012 -25.962 1.00 98.06 371 GLY A C 1
ATOM 2861 O O . GLY A 1 371 ? -9.417 -4.791 -27.145 1.00 98.06 371 GLY A O 1
ATOM 2862 N N . LEU A 1 372 ? -7.987 -4.611 -25.407 1.00 98.06 372 LEU A N 1
ATOM 2863 C CA . LEU A 1 372 ? -6.936 -3.908 -26.159 1.00 98.06 372 LEU A CA 1
ATOM 2864 C C . LEU A 1 372 ? -6.444 -4.739 -27.357 1.00 98.06 372 LEU A C 1
ATOM 2866 O O . LEU A 1 372 ? -6.113 -4.183 -28.398 1.00 98.06 372 LEU A O 1
ATOM 2870 N N . TYR A 1 373 ? -6.474 -6.070 -27.271 1.00 97.44 373 TYR A N 1
ATOM 2871 C CA . TYR A 1 373 ? -6.107 -6.982 -28.365 1.00 97.44 373 TYR A CA 1
ATOM 2872 C C . TYR A 1 373 ? -7.297 -7.423 -29.240 1.00 97.44 373 TYR A C 1
ATOM 2874 O O . TYR A 1 373 ? -7.175 -8.334 -30.064 1.00 97.44 373 TYR A O 1
ATOM 2882 N N . GLY A 1 374 ? -8.456 -6.776 -29.094 1.00 97.50 374 GLY A N 1
ATOM 2883 C CA . GLY A 1 374 ? -9.626 -7.012 -29.939 1.00 97.50 374 GLY A CA 1
ATOM 2884 C C . GLY A 1 374 ? -10.418 -8.259 -29.551 1.00 97.50 374 GLY A C 1
ATOM 2885 O O . GLY A 1 374 ? -11.131 -8.818 -30.386 1.00 97.50 374 GLY A O 1
ATOM 2886 N N . GLN A 1 375 ? -10.281 -8.717 -28.306 1.00 98.06 375 GLN A N 1
ATOM 2887 C CA . GLN A 1 375 ? -10.918 -9.926 -27.792 1.00 98.06 375 GLN A CA 1
ATOM 2888 C C . GLN A 1 375 ? -11.936 -9.599 -26.694 1.00 98.06 375 GLN A C 1
ATOM 2890 O O . GLN A 1 375 ? -11.905 -8.548 -26.058 1.00 98.06 375 GLN A O 1
ATOM 2895 N N . GLY A 1 376 ? -12.875 -10.521 -26.475 1.00 97.25 376 GLY A N 1
ATOM 2896 C CA . GLY A 1 376 ? -13.856 -10.411 -25.396 1.00 97.25 376 GLY A CA 1
ATOM 2897 C C . GLY A 1 376 ? -14.834 -9.226 -25.518 1.00 97.25 376 GLY A C 1
ATOM 2898 O O . GLY A 1 376 ? -14.990 -8.635 -26.589 1.00 97.25 376 GLY A O 1
ATOM 2899 N N . PRO A 1 377 ? -15.539 -8.888 -24.423 1.00 97.69 377 PRO A N 1
ATOM 2900 C CA . PRO A 1 377 ? -16.571 -7.842 -24.416 1.00 97.69 377 PRO A CA 1
ATOM 2901 C C . PRO A 1 377 ? -16.049 -6.436 -24.756 1.00 97.69 377 PRO A C 1
ATOM 2903 O O . PRO A 1 377 ? -16.773 -5.621 -25.325 1.00 97.69 377 PRO A O 1
ATOM 2906 N N . PHE A 1 378 ? -14.773 -6.162 -24.473 1.00 98.31 378 PHE A N 1
ATOM 2907 C CA . PHE A 1 378 ? -14.132 -4.868 -24.725 1.00 98.31 378 PHE A CA 1
ATOM 2908 C C . PHE A 1 378 ? -13.349 -4.814 -26.046 1.00 98.31 378 PHE A C 1
ATOM 2910 O O . PHE A 1 378 ? -12.572 -3.890 -26.246 1.00 98.31 378 PHE A O 1
ATOM 2917 N N . ALA A 1 379 ? -13.578 -5.743 -26.985 1.00 98.25 379 ALA A N 1
ATOM 2918 C CA . ALA A 1 379 ? -12.851 -5.825 -28.261 1.00 98.25 379 ALA A CA 1
ATOM 2919 C C . ALA A 1 379 ? -12.787 -4.510 -29.070 1.00 98.25 379 ALA A C 1
ATOM 2921 O O . ALA A 1 379 ? -11.867 -4.311 -29.859 1.00 98.25 379 ALA A O 1
ATOM 2922 N N . ARG A 1 380 ? -13.739 -3.588 -28.869 1.00 97.50 380 ARG A N 1
ATOM 2923 C CA . ARG A 1 380 ? -13.715 -2.249 -29.485 1.00 97.50 380 ARG A CA 1
ATOM 2924 C C . ARG A 1 380 ? -12.491 -1.411 -29.090 1.00 97.50 380 ARG A C 1
ATOM 2926 O O . ARG A 1 380 ? -12.156 -0.483 -29.818 1.00 97.50 380 ARG A O 1
ATOM 2933 N N . PHE A 1 381 ? -11.840 -1.707 -27.962 1.00 98.19 381 PHE A N 1
ATOM 2934 C CA . PHE A 1 381 ? -10.669 -0.964 -27.493 1.00 98.19 381 PHE A CA 1
ATOM 2935 C C . PHE A 1 381 ? -9.502 -1.063 -28.471 1.00 98.19 381 PHE A C 1
ATOM 2937 O O . PHE A 1 381 ? -8.785 -0.084 -28.636 1.00 98.19 381 PHE A O 1
ATOM 2944 N N . ALA A 1 382 ? -9.357 -2.181 -29.187 1.00 97.38 382 ALA A N 1
ATOM 2945 C CA . ALA A 1 382 ? -8.335 -2.310 -30.221 1.00 97.38 382 ALA A CA 1
ATOM 2946 C C . ALA A 1 382 ? -8.448 -1.240 -31.320 1.00 97.38 382 ALA A C 1
ATOM 2948 O O . ALA A 1 382 ? -7.420 -0.747 -31.785 1.00 97.38 382 ALA A O 1
ATOM 2949 N N . ASP A 1 383 ? -9.681 -0.882 -31.701 1.00 97.25 383 ASP A N 1
ATOM 2950 C CA . ASP A 1 383 ? -9.971 0.136 -32.717 1.00 97.25 383 ASP A CA 1
ATOM 2951 C C . ASP A 1 383 ? -9.969 1.558 -32.133 1.00 97.25 383 ASP A C 1
ATOM 2953 O O . ASP A 1 383 ? -9.557 2.498 -32.811 1.00 97.25 383 ASP A O 1
ATOM 2957 N N . GLN A 1 384 ? -10.453 1.726 -30.896 1.00 97.56 384 GLN A N 1
ATOM 2958 C CA . GLN A 1 384 ? -10.531 3.027 -30.216 1.00 97.56 384 GLN A CA 1
ATOM 2959 C C . GLN A 1 384 ? -9.158 3.531 -29.761 1.00 97.56 384 GLN A C 1
ATOM 2961 O O . GLN A 1 384 ? -8.884 4.718 -29.881 1.00 97.56 384 GLN A O 1
ATOM 2966 N N . PHE A 1 385 ? -8.293 2.622 -29.312 1.00 97.75 385 PHE A N 1
ATOM 2967 C CA . PHE A 1 385 ? -6.959 2.906 -28.784 1.00 97.75 385 PHE A CA 1
ATOM 2968 C C . PHE A 1 385 ? -5.920 2.102 -29.580 1.00 97.75 385 PHE A C 1
ATOM 2970 O O . PHE A 1 385 ? -5.355 1.124 -29.074 1.00 97.75 385 PHE A O 1
ATOM 2977 N N . PRO A 1 386 ? -5.702 2.431 -30.868 1.00 96.94 386 PRO A N 1
ATOM 2978 C CA . PRO A 1 386 ? -4.724 1.728 -31.692 1.00 96.94 386 PRO A CA 1
ATOM 2979 C C . PRO A 1 386 ? -3.307 1.898 -31.113 1.00 96.94 386 PRO A C 1
ATOM 2981 O O . PRO A 1 386 ? -3.052 2.899 -30.444 1.00 96.94 386 PRO A O 1
ATOM 2984 N N . PRO A 1 387 ? -2.370 0.965 -31.374 1.00 96.88 387 PRO A N 1
ATOM 2985 C CA . PRO A 1 387 ? -1.008 1.029 -30.848 1.00 96.88 387 PRO A CA 1
ATOM 2986 C C . PRO A 1 387 ? -0.201 2.112 -31.582 1.00 96.88 387 PRO A C 1
ATOM 2988 O O . PRO A 1 387 ? 0.570 1.840 -32.503 1.00 96.88 387 PRO A O 1
ATOM 2991 N N . LYS A 1 388 ? -0.446 3.370 -31.217 1.00 96.31 388 LYS A N 1
ATOM 2992 C CA . LYS A 1 388 ? 0.176 4.556 -31.799 1.00 96.31 388 LYS A CA 1
ATOM 2993 C C . LYS A 1 388 ? 0.773 5.421 -30.705 1.00 96.31 388 LYS A C 1
ATOM 2995 O O . LYS A 1 388 ? 0.146 5.605 -29.664 1.00 96.31 388 LYS A O 1
ATOM 3000 N N . LEU A 1 389 ? 1.933 5.988 -30.999 1.00 96.38 389 LEU A N 1
ATOM 3001 C CA . LEU A 1 389 ? 2.587 6.978 -30.157 1.00 96.38 389 LEU A CA 1
ATOM 3002 C C . LEU A 1 389 ? 2.867 8.262 -30.936 1.00 96.38 389 LEU A C 1
ATOM 3004 O O . LEU A 1 389 ? 3.040 8.241 -32.161 1.00 96.38 389 LEU A O 1
ATOM 3008 N N . GLU A 1 390 ? 2.929 9.361 -30.199 1.00 95.38 390 GLU A N 1
ATOM 3009 C CA . GLU A 1 390 ? 3.475 10.634 -30.640 1.00 95.38 390 GLU A CA 1
ATOM 3010 C C . GLU A 1 390 ? 4.860 10.819 -30.015 1.00 95.38 390 GLU A C 1
ATOM 3012 O O . GLU A 1 390 ? 5.006 10.717 -28.799 1.00 95.38 390 GLU A O 1
ATOM 3017 N N . VAL A 1 391 ? 5.881 11.088 -30.832 1.00 94.38 391 VAL A N 1
ATOM 3018 C CA . VAL A 1 391 ? 7.201 11.479 -30.314 1.00 94.38 391 VAL A CA 1
ATOM 3019 C C . VAL A 1 391 ? 7.247 12.997 -30.220 1.00 94.38 391 VAL A C 1
ATOM 3021 O O . VAL A 1 391 ? 6.969 13.706 -31.194 1.00 94.38 391 VAL A O 1
ATOM 3024 N N . MET A 1 392 ? 7.603 13.505 -29.045 1.00 92.31 392 MET A N 1
ATOM 3025 C CA . MET A 1 392 ? 7.688 14.937 -28.804 1.00 92.31 392 MET A CA 1
ATOM 3026 C C . MET A 1 392 ? 9.037 15.476 -29.273 1.00 92.31 392 MET A C 1
ATOM 3028 O O . MET A 1 392 ? 10.074 14.816 -29.219 1.00 92.31 392 MET A O 1
ATOM 3032 N N . ARG A 1 393 ? 9.028 16.721 -29.749 1.00 91.62 393 ARG A N 1
ATOM 3033 C CA . ARG A 1 393 ? 10.264 17.439 -30.055 1.00 91.62 393 ARG A CA 1
ATOM 3034 C C . ARG A 1 393 ? 11.030 17.682 -28.755 1.00 91.62 393 ARG A C 1
ATOM 3036 O O . ARG A 1 393 ? 10.458 18.207 -27.811 1.00 91.62 393 ARG A O 1
ATOM 3043 N N . ALA A 1 394 ? 12.328 17.396 -28.757 1.00 92.75 394 ALA A N 1
ATOM 3044 C CA . ALA A 1 394 ? 13.196 17.563 -27.594 1.00 92.75 394 ALA A CA 1
ATOM 3045 C C . ALA A 1 394 ? 14.363 18.546 -27.835 1.00 92.75 394 ALA A C 1
ATOM 3047 O O . ALA A 1 394 ? 14.905 19.118 -26.891 1.00 92.75 394 ALA A O 1
ATOM 3048 N N . VAL A 1 395 ? 14.731 18.807 -29.098 1.00 93.38 395 VAL A N 1
ATOM 3049 C CA . VAL A 1 395 ? 15.851 19.694 -29.471 1.00 93.38 395 VAL A CA 1
ATOM 3050 C C . VAL A 1 395 ? 15.356 21.053 -29.969 1.00 93.38 395 VAL A C 1
ATOM 3052 O O . VAL A 1 395 ? 14.563 21.148 -30.910 1.00 93.38 395 VAL A O 1
ATOM 3055 N N . GLY A 1 396 ? 15.876 22.135 -29.392 1.00 92.75 396 GLY A N 1
ATOM 3056 C CA . GLY A 1 396 ? 15.510 23.511 -29.737 1.00 92.75 396 GLY A CA 1
ATOM 3057 C C . GLY A 1 396 ? 15.985 24.523 -28.699 1.00 92.75 396 GLY A C 1
ATOM 3058 O O . GLY A 1 396 ? 16.342 24.161 -27.580 1.00 92.75 396 GLY A O 1
ATOM 3059 N N . GLN A 1 397 ? 16.000 25.805 -29.062 1.00 90.81 397 GLN A N 1
ATOM 3060 C CA . GLN A 1 397 ? 16.311 26.893 -28.125 1.00 90.81 397 GLN A CA 1
ATOM 3061 C C . GLN A 1 397 ? 15.061 27.480 -27.467 1.00 90.81 397 GLN A C 1
ATOM 3063 O O . GLN A 1 397 ? 15.180 28.103 -26.416 1.00 90.81 397 GLN A O 1
ATOM 3068 N N . ALA A 1 398 ? 13.888 27.338 -28.085 1.00 88.38 398 ALA A N 1
ATOM 3069 C CA . ALA A 1 398 ? 12.630 27.792 -27.507 1.00 88.38 398 ALA A CA 1
ATOM 3070 C C . ALA A 1 398 ? 11.952 26.676 -26.698 1.00 88.38 398 ALA A C 1
ATOM 3072 O O . ALA A 1 398 ? 11.857 25.547 -27.169 1.00 88.38 398 ALA A O 1
ATOM 3073 N N . ALA A 1 399 ? 11.476 27.036 -25.508 1.00 85.81 399 ALA A N 1
ATOM 3074 C CA . ALA A 1 399 ? 10.454 26.312 -24.754 1.00 85.81 399 ALA A CA 1
ATOM 3075 C C . ALA A 1 399 ? 9.050 26.857 -25.116 1.00 85.81 399 ALA A C 1
ATOM 3077 O O . ALA A 1 399 ? 8.953 27.900 -25.775 1.00 85.81 399 ALA A O 1
ATOM 3078 N N . ASN A 1 400 ? 7.987 26.187 -24.673 1.00 84.12 400 ASN A N 1
ATOM 3079 C CA . ASN A 1 400 ? 6.565 26.452 -24.918 1.00 84.12 400 ASN A CA 1
ATOM 3080 C C . ASN A 1 400 ? 6.196 26.518 -26.420 1.00 84.12 400 ASN A C 1
ATOM 3082 O O . ASN A 1 400 ? 5.511 27.436 -26.888 1.00 84.12 400 ASN A O 1
ATOM 3086 N N . LEU A 1 401 ? 6.717 25.586 -27.226 1.00 83.88 401 LEU A N 1
ATOM 3087 C CA . LEU A 1 401 ? 6.459 25.543 -28.678 1.00 83.88 401 LEU A CA 1
ATOM 3088 C C . LEU A 1 401 ? 4.988 25.262 -29.023 1.00 83.88 401 LEU A C 1
ATOM 3090 O O . LEU A 1 401 ? 4.479 25.745 -30.035 1.00 83.88 401 LEU A O 1
ATOM 3094 N N . ASP A 1 402 ? 4.321 24.484 -28.184 1.00 80.81 402 ASP A N 1
ATOM 3095 C CA . ASP A 1 402 ? 2.894 24.177 -28.222 1.00 80.81 402 ASP A CA 1
ATOM 3096 C C . ASP A 1 402 ? 2.015 25.400 -27.908 1.00 80.81 402 ASP A C 1
ATOM 3098 O O . ASP A 1 402 ? 0.923 25.531 -28.459 1.00 80.81 402 ASP A O 1
ATOM 3102 N N . GLU A 1 403 ? 2.531 26.360 -27.137 1.00 84.31 403 GLU A N 1
ATOM 3103 C CA . GLU A 1 403 ? 1.912 27.675 -26.912 1.00 84.31 403 GLU A CA 1
ATOM 3104 C C . GLU A 1 403 ? 2.211 28.693 -28.033 1.00 84.31 403 GLU A C 1
ATOM 3106 O O . GLU A 1 403 ? 1.846 29.872 -27.956 1.00 84.31 403 GLU A O 1
ATOM 3111 N N . GLY A 1 404 ? 2.877 28.256 -29.105 1.00 83.44 404 GLY A N 1
ATOM 3112 C CA . GLY A 1 404 ? 3.199 29.081 -30.268 1.00 83.44 404 GLY A CA 1
ATOM 3113 C C . GLY A 1 404 ? 4.522 29.840 -30.164 1.00 83.44 404 GLY A C 1
ATOM 3114 O O . GLY A 1 404 ? 4.765 30.747 -30.972 1.00 83.44 404 GLY A O 1
ATOM 3115 N N . ALA A 1 405 ? 5.396 29.493 -29.210 1.00 85.88 405 ALA A N 1
ATOM 3116 C CA . ALA A 1 405 ? 6.776 29.960 -29.239 1.00 85.88 405 ALA A CA 1
ATOM 3117 C C . ALA A 1 405 ? 7.501 29.457 -30.499 1.00 85.88 405 ALA A C 1
ATOM 3119 O O . ALA A 1 405 ? 7.147 28.451 -31.114 1.00 85.88 405 ALA A O 1
ATOM 3120 N N . THR A 1 406 ? 8.548 30.175 -30.904 1.00 86.94 406 THR A N 1
ATOM 3121 C CA . THR A 1 406 ? 9.347 29.818 -32.080 1.00 86.94 406 THR A CA 1
ATOM 3122 C C . THR A 1 406 ? 10.820 29.968 -31.778 1.00 86.94 406 THR A C 1
ATOM 3124 O O . THR A 1 406 ? 11.225 30.978 -31.194 1.00 86.94 406 THR A O 1
ATOM 3127 N N . ASP A 1 407 ? 11.633 29.035 -32.263 1.00 88.38 407 ASP A N 1
ATOM 3128 C CA . ASP A 1 407 ? 13.079 29.198 -32.225 1.00 88.38 407 ASP A CA 1
ATOM 3129 C C . ASP A 1 407 ? 13.530 30.456 -32.970 1.00 88.38 407 ASP A C 1
ATOM 3131 O O . ASP A 1 407 ? 12.930 30.904 -33.957 1.00 88.38 407 ASP A O 1
ATOM 3135 N N . VAL A 1 408 ? 14.639 31.026 -32.506 1.00 87.81 408 VAL A N 1
ATOM 3136 C CA . VAL A 1 408 ? 15.250 32.172 -33.173 1.00 87.81 408 VAL A CA 1
ATOM 3137 C C . VAL A 1 408 ? 15.764 31.762 -34.561 1.00 87.81 408 VAL A C 1
ATOM 3139 O O . VAL A 1 408 ? 16.359 30.694 -34.710 1.00 87.81 408 VAL A O 1
ATOM 3142 N N . PRO A 1 409 ? 15.595 32.597 -35.603 1.00 90.06 409 PRO A N 1
ATOM 3143 C CA . PRO A 1 409 ? 16.077 32.252 -36.937 1.00 90.06 409 PRO A CA 1
ATOM 3144 C C . PRO A 1 409 ? 17.579 31.924 -36.960 1.00 90.06 409 PRO A C 1
ATOM 3146 O O . PRO A 1 409 ? 18.403 32.753 -36.570 1.00 90.06 409 PRO A O 1
ATOM 3149 N N . GLY A 1 410 ? 17.933 30.741 -37.473 1.00 88.25 410 GLY A N 1
ATOM 3150 C CA . GLY A 1 410 ? 19.317 30.274 -37.602 1.00 88.25 410 GLY A CA 1
ATOM 3151 C C . GLY A 1 410 ? 19.891 29.585 -36.360 1.00 88.25 410 GLY A C 1
ATOM 3152 O O . GLY A 1 410 ? 21.106 29.353 -36.326 1.00 88.25 410 GLY A O 1
ATOM 3153 N N . TRP A 1 411 ? 19.059 29.264 -35.363 1.00 91.12 411 TRP A N 1
ATOM 3154 C CA . TRP A 1 411 ? 19.445 28.517 -34.161 1.00 91.12 411 TRP A CA 1
ATOM 3155 C C . TRP A 1 411 ? 20.181 27.210 -34.487 1.00 91.12 411 TRP A C 1
ATOM 3157 O O . TRP A 1 411 ? 21.149 26.883 -33.801 1.00 91.12 411 TRP A O 1
ATOM 3167 N N . GLU A 1 412 ? 19.811 26.534 -35.581 1.00 91.94 412 GLU A N 1
ATOM 3168 C CA . GLU A 1 412 ? 20.394 25.270 -36.053 1.00 91.94 412 GLU A CA 1
ATOM 3169 C C . GLU A 1 412 ? 21.893 25.406 -36.335 1.00 91.94 412 GLU A C 1
ATOM 3171 O O . GLU A 1 412 ? 22.667 24.475 -36.169 1.00 91.94 412 GLU A O 1
ATOM 3176 N N . SER A 1 413 ? 22.331 26.597 -36.745 1.00 91.56 413 SER A N 1
ATOM 3177 C CA . SER A 1 413 ? 23.738 26.881 -37.045 1.00 91.56 413 SER A CA 1
ATOM 3178 C C . SER A 1 413 ? 24.537 27.385 -35.840 1.00 91.56 413 SER A C 1
ATOM 3180 O O . SER A 1 413 ? 25.736 27.654 -35.958 1.00 91.56 413 SER A O 1
ATOM 3182 N N . SER A 1 414 ? 23.890 27.553 -34.683 1.00 89.50 414 SER A N 1
ATOM 3183 C CA . SER A 1 414 ? 24.560 28.030 -33.478 1.00 89.50 414 SER A CA 1
ATOM 3184 C C . SER A 1 414 ? 25.507 26.958 -32.917 1.00 89.50 414 SER A C 1
ATOM 3186 O O . SER A 1 414 ? 25.200 25.767 -32.991 1.00 89.50 414 SER A O 1
ATOM 3188 N N . PRO A 1 415 ? 26.640 27.339 -32.295 1.00 88.19 415 PRO A N 1
ATOM 3189 C CA . PRO A 1 415 ? 27.594 26.369 -31.753 1.00 88.19 415 PRO A CA 1
ATOM 3190 C C . PRO A 1 415 ? 26.990 25.370 -30.758 1.00 88.19 415 PRO A C 1
ATOM 3192 O O . PRO A 1 415 ? 27.466 24.245 -30.671 1.00 88.19 415 PRO A O 1
ATOM 3195 N N . LYS A 1 416 ? 25.946 25.773 -30.023 1.00 85.19 416 LYS A N 1
ATOM 3196 C CA . LYS A 1 416 ? 25.277 24.930 -29.024 1.00 85.19 416 LYS A CA 1
ATOM 3197 C C . LYS A 1 416 ? 24.317 23.900 -29.642 1.00 85.19 416 LYS A C 1
ATOM 3199 O O . LYS A 1 416 ? 24.088 22.850 -29.048 1.00 85.19 416 LYS A O 1
ATOM 3204 N N . CYS A 1 417 ? 23.782 24.192 -30.828 1.00 90.62 417 CYS A N 1
ATOM 3205 C CA . CYS A 1 417 ? 22.724 23.410 -31.472 1.00 90.62 417 CYS A CA 1
ATOM 3206 C C . CYS A 1 417 ? 23.177 22.646 -32.717 1.00 90.62 417 CYS A C 1
ATOM 3208 O O . CYS A 1 417 ? 22.505 21.703 -33.122 1.00 90.62 417 CYS A O 1
ATOM 3210 N N . VAL A 1 418 ? 24.298 23.036 -33.334 1.00 90.69 418 VAL A N 1
ATOM 3211 C CA . VAL A 1 418 ? 24.719 22.519 -34.647 1.00 90.69 418 VAL A CA 1
ATOM 3212 C C . VAL A 1 418 ? 24.850 21.000 -34.694 1.00 90.69 418 VAL A C 1
ATOM 3214 O O . VAL A 1 418 ? 24.483 20.398 -35.698 1.00 90.69 418 VAL A O 1
ATOM 3217 N N . ASN A 1 419 ? 25.284 20.378 -33.598 1.00 87.62 419 ASN A N 1
ATOM 3218 C CA . ASN A 1 419 ? 25.413 18.923 -33.516 1.00 87.62 419 ASN A CA 1
ATOM 3219 C C . ASN A 1 419 ? 24.076 18.211 -33.231 1.00 87.62 419 ASN A C 1
ATOM 3221 O O . ASN A 1 419 ? 23.922 17.068 -33.631 1.00 87.62 419 ASN A O 1
ATOM 3225 N N . LYS A 1 420 ? 23.093 18.913 -32.647 1.00 91.00 420 LYS A N 1
ATOM 3226 C CA . LYS A 1 420 ? 21.774 18.368 -32.272 1.00 91.00 420 LYS A CA 1
ATOM 3227 C C . LYS A 1 420 ? 20.727 18.514 -33.379 1.00 91.00 420 LYS A C 1
ATOM 3229 O O . LYS A 1 420 ? 19.825 17.703 -33.504 1.00 91.00 420 LYS A O 1
ATOM 3234 N N . SER A 1 421 ? 20.837 19.556 -34.208 1.00 89.31 421 SER A N 1
ATOM 3235 C CA . SER A 1 421 ? 19.791 19.954 -35.171 1.00 89.31 421 SER A CA 1
ATOM 3236 C C . SER A 1 421 ? 19.466 18.934 -36.277 1.00 89.31 421 SER A C 1
ATOM 3238 O O . SER A 1 421 ? 18.503 19.139 -37.012 1.00 89.31 421 SER A O 1
ATOM 3240 N N . GLY A 1 422 ? 20.253 17.860 -36.407 1.00 88.25 422 GLY A N 1
ATOM 3241 C CA . GLY A 1 422 ? 20.013 16.777 -37.364 1.00 88.25 422 GLY A CA 1
ATOM 3242 C C . GLY A 1 422 ? 18.905 15.802 -36.953 1.00 88.25 422 GLY A C 1
ATOM 3243 O O . GLY A 1 422 ? 18.372 15.126 -37.824 1.00 88.25 422 GLY A O 1
ATOM 3244 N N . ASN A 1 423 ? 18.546 15.749 -35.667 1.00 92.12 423 ASN A N 1
ATOM 3245 C CA . ASN A 1 423 ? 17.403 14.987 -35.169 1.00 92.12 423 ASN A CA 1
ATOM 3246 C C . ASN A 1 423 ? 16.695 15.803 -34.082 1.00 92.12 423 ASN A C 1
ATOM 3248 O O . ASN A 1 423 ? 17.290 16.154 -33.068 1.00 92.12 423 ASN A O 1
ATOM 3252 N N . LEU A 1 424 ? 15.428 16.155 -34.310 1.00 92.56 424 LEU A N 1
ATOM 3253 C CA . LEU A 1 424 ? 14.699 17.061 -33.416 1.00 92.56 424 LEU A CA 1
ATOM 3254 C C . LEU A 1 424 ? 14.045 16.365 -32.215 1.00 92.56 424 LEU A C 1
ATOM 3256 O O . LEU A 1 424 ? 13.628 17.047 -31.276 1.00 92.56 424 LEU A O 1
ATOM 3260 N N . TYR A 1 425 ? 13.937 15.040 -32.250 1.00 93.69 425 TYR A N 1
ATOM 3261 C CA . TYR A 1 425 ? 13.119 14.248 -31.326 1.00 93.69 425 TYR A CA 1
ATOM 3262 C C . TYR A 1 425 ? 13.958 13.419 -30.353 1.00 93.69 425 TYR A C 1
ATOM 3264 O O . TYR A 1 425 ? 13.465 13.000 -29.312 1.00 93.69 425 TYR A O 1
ATOM 3272 N N . VAL A 1 426 ? 15.234 13.213 -30.678 1.00 93.88 426 VAL A N 1
ATOM 3273 C CA . VAL A 1 426 ? 16.169 12.416 -29.886 1.00 93.88 426 VAL A CA 1
ATOM 3274 C C . VAL A 1 426 ? 17.230 13.316 -29.279 1.00 93.88 426 VAL A C 1
ATOM 3276 O O . VAL A 1 426 ? 17.861 14.111 -29.976 1.00 93.88 426 VAL A O 1
ATOM 3279 N N . VAL A 1 427 ? 17.477 13.155 -27.980 1.00 93.50 427 VAL A N 1
ATOM 3280 C CA . VAL A 1 427 ? 18.555 13.867 -27.289 1.00 93.50 427 VAL A CA 1
ATOM 3281 C C . VAL A 1 427 ? 19.683 12.900 -26.979 1.00 93.50 427 VAL A C 1
ATOM 3283 O O . VAL A 1 427 ? 19.551 12.040 -26.112 1.00 93.50 427 VAL A O 1
ATOM 3286 N N . LYS A 1 428 ? 20.813 13.048 -27.677 1.00 93.62 428 LYS A N 1
ATOM 3287 C CA . LYS A 1 428 ? 22.030 12.280 -27.391 1.00 93.62 428 LYS A CA 1
ATOM 3288 C C . LYS A 1 428 ? 22.637 12.767 -26.074 1.00 93.62 428 LYS A C 1
ATOM 3290 O O . LYS A 1 428 ? 23.010 13.935 -25.953 1.00 93.62 428 LYS A O 1
ATOM 3295 N N . VAL A 1 429 ? 22.773 11.873 -25.095 1.00 91.50 429 VAL A N 1
ATOM 3296 C CA . VAL A 1 429 ? 23.216 12.220 -23.730 1.00 91.50 429 VAL A CA 1
ATOM 3297 C C . VAL A 1 429 ? 24.609 12.853 -23.727 1.00 91.50 429 VAL A C 1
ATOM 3299 O O . VAL A 1 429 ? 24.829 13.868 -23.067 1.00 91.50 429 VAL A O 1
ATOM 3302 N N . ALA A 1 430 ? 25.519 12.343 -24.561 1.00 90.06 430 ALA A N 1
ATOM 3303 C CA . ALA A 1 430 ? 26.867 12.893 -24.729 1.00 90.06 430 ALA A CA 1
ATOM 3304 C C . ALA A 1 430 ? 26.888 14.366 -25.190 1.00 90.06 430 ALA A C 1
ATOM 3306 O O . ALA A 1 430 ? 27.890 15.056 -25.025 1.00 90.06 430 ALA A O 1
ATOM 3307 N N . GLU A 1 431 ? 25.801 14.866 -25.782 1.00 90.06 431 GLU A N 1
ATOM 3308 C CA . GLU A 1 431 ? 25.713 16.239 -26.276 1.00 90.06 431 GLU A CA 1
ATOM 3309 C C . GLU A 1 431 ? 25.129 17.217 -25.251 1.00 90.06 431 GLU A C 1
ATOM 3311 O O . GLU A 1 431 ? 25.209 18.431 -25.469 1.00 90.06 431 GLU A O 1
ATOM 3316 N N . ILE A 1 432 ? 24.532 16.712 -24.167 1.00 87.94 432 ILE A N 1
ATOM 3317 C CA . ILE A 1 432 ? 23.895 17.509 -23.106 1.00 87.94 432 ILE A CA 1
ATOM 3318 C C . ILE A 1 432 ? 24.476 17.238 -21.718 1.00 87.94 432 ILE A C 1
ATOM 3320 O O . ILE A 1 432 ? 23.902 17.673 -20.729 1.00 87.94 432 ILE A O 1
ATOM 3324 N N . GLN A 1 433 ? 25.616 16.556 -21.632 1.00 83.88 433 GLN A N 1
ATOM 3325 C CA . GLN A 1 433 ? 26.248 16.160 -20.374 1.00 83.88 433 GLN A CA 1
ATOM 3326 C C . GLN A 1 433 ? 26.456 17.338 -19.404 1.00 83.88 433 GLN A C 1
ATOM 3328 O O . GLN A 1 433 ? 26.081 17.239 -18.239 1.00 83.88 433 GLN A O 1
ATOM 3333 N N . ASP A 1 434 ? 26.937 18.487 -19.894 1.00 83.19 434 ASP A N 1
ATOM 3334 C CA . ASP A 1 434 ? 27.082 19.708 -19.083 1.00 83.19 434 ASP A CA 1
ATOM 3335 C C . ASP A 1 434 ? 25.726 20.234 -18.576 1.00 83.19 434 ASP A C 1
ATOM 3337 O O . ASP A 1 434 ? 25.606 20.699 -17.441 1.00 83.19 434 ASP A O 1
ATOM 3341 N N . THR A 1 435 ? 24.686 20.158 -19.415 1.00 84.56 435 THR A N 1
ATOM 3342 C CA . THR A 1 435 ? 23.323 20.573 -19.055 1.00 84.56 435 THR A CA 1
ATOM 3343 C C . THR A 1 435 ? 22.723 19.624 -18.024 1.00 84.56 435 THR A C 1
ATOM 3345 O O . THR A 1 435 ? 22.125 20.104 -17.071 1.00 84.56 435 THR A O 1
ATOM 3348 N N . LEU A 1 436 ? 22.927 18.310 -18.167 1.00 80.88 436 LEU A N 1
ATOM 3349 C CA . LEU A 1 436 ? 22.485 17.302 -17.200 1.00 80.88 436 LEU A CA 1
ATOM 3350 C C . LEU A 1 436 ? 23.187 17.474 -15.857 1.00 80.88 436 LEU A C 1
ATOM 3352 O O . LEU A 1 436 ? 22.504 17.515 -14.844 1.00 80.88 436 LEU A O 1
ATOM 3356 N N . LYS A 1 437 ? 24.514 17.656 -15.845 1.00 81.31 437 LYS A N 1
ATOM 3357 C CA . LYS A 1 437 ? 25.268 17.953 -14.620 1.00 81.31 437 LYS A CA 1
ATOM 3358 C C . LYS A 1 437 ? 24.689 19.173 -13.906 1.00 81.31 437 LYS A C 1
ATOM 3360 O O . LYS A 1 437 ? 24.329 19.095 -12.739 1.00 81.31 437 LYS A O 1
ATOM 3365 N N . THR A 1 438 ? 24.504 20.266 -14.645 1.00 79.44 438 THR A N 1
ATOM 3366 C CA . THR A 1 438 ? 23.919 21.495 -14.094 1.00 79.44 438 THR A CA 1
ATOM 3367 C C . THR A 1 438 ? 22.481 21.281 -13.607 1.00 79.44 438 THR A C 1
ATOM 3369 O O . THR A 1 438 ? 22.100 21.840 -12.587 1.00 79.44 438 THR A O 1
ATOM 3372 N N . ALA A 1 439 ? 21.675 20.487 -14.317 1.00 77.00 439 ALA A N 1
ATOM 3373 C CA . ALA A 1 439 ? 20.289 20.211 -13.945 1.00 77.00 439 ALA A CA 1
ATOM 3374 C C . ALA A 1 439 ? 20.210 19.358 -12.677 1.00 77.00 439 ALA A C 1
ATOM 3376 O O . ALA A 1 439 ? 19.430 19.686 -11.791 1.00 77.00 439 ALA A O 1
ATOM 3377 N N . VAL A 1 440 ? 21.047 18.326 -12.554 1.00 74.38 440 VAL A N 1
ATOM 3378 C CA . VAL A 1 440 ? 21.146 17.506 -11.341 1.00 74.38 440 VAL A CA 1
ATOM 3379 C C . VAL A 1 440 ? 21.577 18.365 -10.148 1.00 74.38 440 VAL A C 1
ATOM 3381 O O . VAL A 1 440 ? 20.883 18.393 -9.139 1.00 74.38 440 VAL A O 1
ATOM 3384 N N . GLU A 1 441 ? 22.639 19.161 -10.296 1.00 72.12 441 GLU A N 1
ATOM 3385 C CA . GLU A 1 441 ? 23.152 20.025 -9.220 1.00 72.12 441 GLU A CA 1
ATOM 3386 C C . GLU A 1 441 ? 22.174 21.147 -8.811 1.00 72.12 441 GLU A C 1
ATOM 3388 O O . GLU A 1 441 ? 22.070 21.486 -7.634 1.00 72.12 441 GLU A O 1
ATOM 3393 N N . GLN A 1 442 ? 21.470 21.770 -9.768 1.00 69.25 442 GLN A N 1
ATOM 3394 C CA . GLN A 1 442 ? 20.637 22.954 -9.496 1.00 69.25 442 GLN A CA 1
ATOM 3395 C C . GLN A 1 442 ? 19.159 22.649 -9.241 1.00 69.25 442 GLN A C 1
ATOM 3397 O O . GLN A 1 442 ? 18.522 23.414 -8.520 1.00 69.25 442 GLN A O 1
ATOM 3402 N N . LEU A 1 443 ? 18.598 21.592 -9.839 1.00 63.38 443 LEU A N 1
ATOM 3403 C CA . LEU A 1 443 ? 17.167 21.270 -9.727 1.00 63.38 443 LEU A CA 1
ATOM 3404 C C . LEU A 1 443 ? 16.880 20.214 -8.658 1.00 63.38 443 LEU A C 1
ATOM 3406 O O . LEU A 1 443 ? 15.795 20.239 -8.090 1.00 63.38 443 LEU A O 1
ATOM 3410 N N . PHE A 1 444 ? 17.837 19.332 -8.351 1.00 60.50 444 PHE A N 1
ATOM 3411 C CA . PHE A 1 444 ? 17.671 18.300 -7.319 1.00 60.50 444 PHE A CA 1
ATOM 3412 C C . PHE A 1 444 ? 18.322 18.675 -5.979 1.00 60.50 444 PHE A C 1
ATOM 3414 O O . PHE A 1 444 ? 18.282 17.892 -5.040 1.00 60.50 444 PHE A O 1
ATOM 3421 N N . GLY A 1 445 ? 18.886 19.884 -5.859 1.00 52.12 445 GLY A N 1
ATOM 3422 C CA . GLY A 1 445 ? 19.379 20.428 -4.586 1.00 52.12 445 GLY A CA 1
ATOM 3423 C C . GLY A 1 445 ? 20.640 19.758 -4.028 1.00 52.12 445 GLY A C 1
ATOM 3424 O O . GLY A 1 445 ? 21.096 20.141 -2.950 1.00 52.12 445 GLY A O 1
ATOM 3425 N N . GLU A 1 446 ? 21.223 18.809 -4.756 1.00 54.78 446 GLU A N 1
ATOM 3426 C CA . GLU A 1 446 ? 22.457 18.133 -4.376 1.00 54.78 446 GLU A CA 1
ATOM 3427 C C . GLU A 1 446 ? 23.656 19.014 -4.748 1.00 54.78 446 GLU A C 1
ATOM 3429 O O . GLU A 1 446 ? 24.027 19.157 -5.918 1.00 54.78 446 GLU A O 1
ATOM 3434 N N . ALA A 1 447 ? 24.292 19.631 -3.749 1.00 52.78 447 ALA A N 1
ATOM 3435 C CA . ALA A 1 447 ? 25.636 20.162 -3.941 1.00 52.78 447 ALA A CA 1
ATOM 3436 C C . ALA A 1 447 ? 26.526 18.994 -4.395 1.00 52.78 447 ALA A C 1
ATOM 3438 O O . ALA A 1 447 ? 26.516 17.955 -3.743 1.00 52.78 447 ALA A O 1
ATOM 3439 N N . GLY A 1 448 ? 27.250 19.144 -5.512 1.00 65.94 448 GLY A N 1
ATOM 3440 C CA . GLY A 1 448 ? 28.019 18.054 -6.125 1.00 65.94 448 GLY A CA 1
ATOM 3441 C C . GLY A 1 448 ? 28.740 17.150 -5.109 1.00 65.94 448 GLY A C 1
ATOM 3442 O O . GLY A 1 448 ? 29.342 17.626 -4.146 1.00 65.94 448 GLY A O 1
ATOM 3443 N N . GLY A 1 449 ? 28.668 15.836 -5.326 1.00 78.19 449 GLY A N 1
ATOM 3444 C CA . GLY A 1 449 ? 29.069 14.818 -4.355 1.00 78.19 449 GLY A CA 1
ATOM 3445 C C . GLY A 1 449 ? 29.356 13.458 -5.004 1.00 78.19 449 GLY A C 1
ATOM 3446 O O . GLY A 1 449 ? 29.164 13.290 -6.209 1.00 78.19 449 GLY A O 1
ATOM 3447 N N . PRO A 1 450 ? 29.877 12.485 -4.238 1.00 85.00 450 PRO A N 1
ATOM 3448 C CA . PRO A 1 450 ? 30.313 11.188 -4.762 1.00 85.00 450 PRO A CA 1
ATOM 3449 C C . PRO A 1 450 ? 29.193 10.354 -5.400 1.00 85.00 450 PRO A C 1
ATOM 3451 O O . PRO A 1 450 ? 29.422 9.675 -6.398 1.00 85.00 450 PRO A O 1
ATOM 3454 N N . ASP A 1 451 ? 28.004 10.407 -4.822 1.00 85.19 451 ASP A N 1
ATOM 3455 C CA . ASP A 1 451 ? 26.762 9.778 -5.264 1.00 85.19 451 ASP A CA 1
ATOM 3456 C C . ASP A 1 451 ? 26.229 10.419 -6.557 1.00 85.19 451 ASP A C 1
ATOM 3458 O O . ASP A 1 451 ? 25.963 9.715 -7.532 1.00 85.19 451 ASP A O 1
ATOM 3462 N N . VAL A 1 452 ? 26.183 11.755 -6.629 1.00 83.88 452 VAL A N 1
ATOM 3463 C CA . VAL A 1 452 ? 25.821 12.490 -7.857 1.00 83.88 452 VAL A CA 1
ATOM 3464 C C . VAL A 1 452 ? 26.797 12.194 -8.998 1.00 83.88 452 VAL A C 1
ATOM 3466 O O . VAL A 1 452 ? 26.381 11.953 -10.130 1.00 83.88 452 VAL A O 1
ATOM 3469 N N . GLU A 1 453 ? 28.103 12.186 -8.723 1.00 87.31 453 GLU A N 1
ATOM 3470 C CA . GLU A 1 453 ? 29.121 11.863 -9.727 1.00 87.31 453 GLU A CA 1
ATOM 3471 C C . GLU A 1 453 ? 29.009 10.399 -10.190 1.00 87.31 453 GLU A C 1
ATOM 3473 O O . GLU A 1 453 ? 29.160 10.119 -11.381 1.00 87.31 453 GLU A O 1
ATOM 3478 N N . LEU A 1 454 ? 28.682 9.461 -9.291 1.00 88.06 454 LEU A N 1
ATOM 3479 C CA . LEU A 1 454 ? 28.402 8.072 -9.667 1.00 88.06 454 LEU A CA 1
ATOM 3480 C C . LEU A 1 454 ? 27.174 7.975 -10.583 1.00 88.06 454 LEU A C 1
ATOM 3482 O O . LEU A 1 454 ? 27.249 7.327 -11.630 1.00 88.06 454 LEU A O 1
ATOM 3486 N N . LEU A 1 455 ? 26.084 8.665 -10.232 1.00 87.50 455 LEU A N 1
ATOM 3487 C CA . LEU A 1 455 ? 24.877 8.744 -11.051 1.00 87.50 455 LEU A CA 1
ATOM 3488 C C . LEU A 1 455 ? 25.197 9.300 -12.442 1.00 87.50 455 LEU A C 1
ATOM 3490 O O . LEU A 1 455 ? 24.931 8.629 -13.435 1.00 87.50 455 LEU A O 1
ATOM 3494 N N . LEU A 1 456 ? 25.830 10.472 -12.540 1.00 87.75 456 LEU A N 1
ATOM 3495 C CA . LEU A 1 456 ? 26.179 11.101 -13.822 1.00 87.75 456 LEU A CA 1
ATOM 3496 C C . LEU A 1 456 ? 27.081 10.214 -14.688 1.00 87.75 456 LEU A C 1
ATOM 3498 O O . LEU A 1 456 ? 26.932 10.187 -15.909 1.00 87.75 456 LEU A O 1
ATOM 3502 N N . ARG A 1 457 ? 28.001 9.462 -14.078 1.00 88.44 457 ARG A N 1
ATOM 3503 C CA . ARG A 1 457 ? 28.862 8.523 -14.803 1.00 88.44 457 ARG A CA 1
ATOM 3504 C C . ARG A 1 457 ? 28.119 7.295 -15.313 1.00 88.44 457 ARG A C 1
ATOM 3506 O O . ARG A 1 457 ? 28.459 6.804 -16.386 1.00 88.44 457 ARG A O 1
ATOM 3513 N N . SER A 1 458 ? 27.082 6.826 -14.620 1.00 89.75 458 SER A N 1
ATOM 3514 C CA . SER A 1 458 ? 26.246 5.725 -15.124 1.00 89.75 458 SER A CA 1
ATOM 3515 C C . SER A 1 458 ? 25.605 6.060 -16.486 1.00 89.75 458 SER A C 1
ATOM 3517 O O . SER A 1 458 ? 25.410 5.181 -17.326 1.00 89.75 458 SER A O 1
ATOM 3519 N N . PHE A 1 459 ? 25.375 7.347 -16.774 1.00 90.81 459 PHE A N 1
ATOM 3520 C CA . PHE A 1 459 ? 24.861 7.818 -18.062 1.00 90.81 459 PHE A CA 1
ATOM 3521 C C . PHE A 1 459 ? 25.877 7.721 -19.217 1.00 90.81 459 PHE A C 1
ATOM 3523 O O . PHE A 1 459 ? 25.488 7.876 -20.374 1.00 90.81 459 PHE A O 1
ATOM 3530 N N . GLU A 1 460 ? 27.154 7.391 -18.972 1.00 91.12 460 GLU A N 1
ATOM 3531 C CA . GLU A 1 460 ? 28.126 7.079 -20.038 1.00 91.12 460 GLU A CA 1
ATOM 3532 C C . GLU A 1 460 ? 27.675 5.878 -20.903 1.00 91.12 460 GLU A C 1
ATOM 3534 O O . GLU A 1 460 ? 28.037 5.782 -22.088 1.00 91.12 460 GLU A O 1
ATOM 3539 N N . HIS A 1 461 ? 26.853 4.993 -20.327 1.00 94.00 461 HIS A N 1
ATOM 3540 C CA . HIS A 1 461 ? 26.263 3.817 -20.973 1.00 94.00 461 HIS A CA 1
ATOM 3541 C C . HIS A 1 461 ? 24.972 4.119 -21.745 1.00 94.00 461 HIS A C 1
ATOM 3543 O O . HIS A 1 461 ? 24.497 3.278 -22.509 1.00 94.00 461 HIS A O 1
ATOM 3549 N N . VAL A 1 462 ? 24.428 5.326 -21.599 1.00 96.44 462 VAL A N 1
ATOM 3550 C CA . VAL A 1 462 ? 23.232 5.780 -22.308 1.00 96.44 462 VAL A CA 1
ATOM 3551 C C . VAL A 1 462 ? 23.639 6.427 -23.631 1.00 96.44 462 VAL A C 1
ATOM 3553 O O . VAL A 1 462 ? 24.602 7.196 -23.710 1.00 96.44 462 VAL A O 1
ATOM 3556 N N . ASP A 1 463 ? 22.908 6.113 -24.697 1.00 96.50 463 ASP A N 1
ATOM 3557 C CA . ASP A 1 463 ? 23.047 6.802 -25.976 1.00 96.50 463 ASP A CA 1
ATOM 3558 C C . ASP A 1 463 ? 22.108 8.008 -26.048 1.00 96.50 463 ASP A C 1
ATOM 3560 O O . ASP A 1 463 ? 22.565 9.136 -26.275 1.00 96.50 463 ASP A O 1
ATOM 3564 N N . SER A 1 464 ? 20.812 7.791 -25.821 1.00 95.56 464 SER A N 1
ATOM 3565 C CA . SER A 1 464 ? 19.804 8.822 -26.046 1.00 95.56 464 SER A CA 1
ATOM 3566 C C . SER A 1 464 ? 18.590 8.761 -25.124 1.00 95.56 464 SER A C 1
ATOM 3568 O O . SER A 1 464 ? 18.295 7.750 -24.490 1.00 95.56 464 SER A O 1
ATOM 3570 N N . ILE A 1 465 ? 17.896 9.899 -25.062 1.00 95.44 465 ILE A N 1
ATOM 3571 C CA . ILE A 1 465 ? 16.605 10.088 -24.404 1.00 95.44 465 ILE A CA 1
ATOM 3572 C C . ILE A 1 465 ? 15.554 10.384 -25.477 1.00 95.44 465 ILE A C 1
ATOM 3574 O O . ILE A 1 465 ? 15.789 11.207 -26.370 1.00 95.44 465 ILE A O 1
ATOM 3578 N N . VAL A 1 466 ? 14.396 9.737 -25.350 1.00 96.12 466 VAL A N 1
ATOM 3579 C CA . VAL A 1 466 ? 13.198 9.955 -26.167 1.00 96.12 466 VAL A CA 1
ATOM 3580 C C . VAL A 1 466 ? 12.018 10.204 -25.235 1.00 96.12 466 VAL A C 1
ATOM 3582 O O . VAL A 1 466 ? 11.819 9.471 -24.269 1.00 96.12 466 VAL A O 1
ATOM 3585 N N . ILE A 1 467 ? 11.223 11.227 -25.528 1.00 94.62 467 ILE A N 1
ATOM 3586 C CA . ILE A 1 467 ? 10.007 11.552 -24.781 1.00 94.62 467 ILE A CA 1
ATOM 3587 C C . ILE A 1 467 ? 8.831 11.631 -25.745 1.00 94.62 467 ILE A C 1
ATOM 3589 O O . ILE A 1 467 ? 8.967 12.074 -26.889 1.00 94.62 467 ILE A O 1
ATOM 3593 N N . GLY A 1 468 ? 7.676 11.156 -25.306 1.00 94.38 468 GLY A N 1
ATOM 3594 C CA . GLY A 1 468 ? 6.496 11.111 -26.148 1.00 94.38 468 GLY A CA 1
ATOM 3595 C C . GLY A 1 468 ? 5.226 10.859 -25.364 1.00 94.38 468 GLY A C 1
ATOM 3596 O O . GLY A 1 468 ? 5.236 10.766 -24.138 1.00 94.38 468 GLY A O 1
ATOM 3597 N N . THR A 1 469 ? 4.127 10.725 -26.092 1.00 95.81 469 THR A N 1
ATOM 3598 C CA . THR A 1 469 ? 2.817 10.419 -25.526 1.00 95.81 469 THR A CA 1
ATOM 3599 C C . THR A 1 469 ? 2.132 9.295 -26.291 1.00 95.81 469 THR A C 1
ATOM 3601 O O . THR A 1 469 ? 2.464 8.981 -27.438 1.00 95.81 469 THR A O 1
ATOM 3604 N N . PHE A 1 470 ? 1.159 8.653 -25.658 1.00 97.12 470 PHE A N 1
ATOM 3605 C CA . PHE A 1 470 ? 0.254 7.717 -26.311 1.00 97.12 470 PHE A CA 1
ATOM 3606 C C . PHE A 1 470 ? -1.152 7.835 -25.737 1.00 97.12 470 PHE A C 1
ATOM 3608 O O . PHE A 1 470 ? -1.360 8.338 -24.634 1.00 97.12 470 PHE A O 1
ATOM 3615 N N . LYS A 1 471 ? -2.136 7.357 -26.499 1.00 97.56 471 LYS A N 1
ATOM 3616 C CA . LYS A 1 471 ? -3.530 7.328 -26.055 1.00 97.56 471 LYS A CA 1
ATOM 3617 C C . LYS A 1 471 ? -3.846 6.013 -25.350 1.00 97.56 471 LYS A C 1
ATOM 3619 O O . LYS A 1 471 ? -3.583 4.933 -25.894 1.00 97.56 471 LYS A O 1
ATOM 3624 N N . SER A 1 472 ? -4.446 6.119 -24.168 1.00 98.06 472 SER A N 1
ATOM 3625 C CA . SER A 1 472 ? -4.891 4.993 -23.341 1.00 98.06 472 SER A CA 1
ATOM 3626 C C . SER A 1 472 ? -6.391 5.111 -23.033 1.00 98.06 472 SER A C 1
ATOM 3628 O O . SER A 1 472 ? -6.895 6.233 -22.903 1.00 98.06 472 SER A O 1
ATOM 3630 N N . PRO A 1 473 ? -7.140 3.994 -22.924 1.00 98.19 473 PRO A N 1
ATOM 3631 C CA . PRO A 1 473 ? -8.485 4.030 -22.358 1.00 98.19 473 PRO A CA 1
ATOM 3632 C C . PRO A 1 473 ? -8.458 4.560 -20.926 1.00 98.19 473 PRO A C 1
ATOM 3634 O O . PRO A 1 473 ? -7.774 3.996 -20.078 1.00 98.19 473 PRO A O 1
ATOM 3637 N N . PHE A 1 474 ? -9.273 5.572 -20.639 1.00 98.38 474 PHE A N 1
ATOM 3638 C CA . PHE A 1 474 ? -9.457 6.111 -19.293 1.00 98.38 474 PHE A CA 1
ATOM 3639 C C . PHE A 1 474 ? -10.860 5.808 -18.780 1.00 98.38 474 PHE A C 1
ATOM 3641 O O . PHE A 1 474 ? -11.857 6.147 -19.422 1.00 98.38 474 PHE A O 1
ATOM 3648 N N . LEU A 1 475 ? -10.945 5.118 -17.645 1.00 98.38 475 LEU A N 1
ATOM 3649 C CA . LEU A 1 475 ? -12.162 4.410 -17.238 1.00 98.38 475 LEU A CA 1
ATOM 3650 C C . LEU A 1 475 ? -12.808 4.965 -15.960 1.00 98.38 475 LEU A C 1
ATOM 3652 O O . LEU A 1 475 ? -13.905 4.527 -15.608 1.00 98.38 475 LEU A O 1
ATOM 3656 N N . LEU A 1 476 ? -12.167 5.916 -15.271 1.00 97.62 476 LEU A N 1
ATOM 3657 C CA . LEU A 1 476 ? -12.788 6.624 -14.148 1.00 97.62 476 LEU A CA 1
ATOM 3658 C C . LEU A 1 476 ? -13.890 7.565 -14.667 1.00 97.62 476 LEU A C 1
ATOM 3660 O O . LEU A 1 476 ? -13.716 8.265 -15.670 1.00 97.62 476 LEU A O 1
ATOM 3664 N N . GLU A 1 477 ? -15.035 7.566 -13.979 1.00 96.75 477 GLU A N 1
ATOM 3665 C CA . GLU A 1 477 ? -16.179 8.440 -14.272 1.00 96.75 477 GLU A CA 1
ATOM 3666 C C . GLU A 1 477 ? -15.760 9.918 -14.410 1.00 96.75 477 GLU A C 1
ATOM 3668 O O . GLU A 1 477 ? -15.021 10.454 -13.587 1.00 96.75 477 GLU A O 1
ATOM 3673 N N . GLY A 1 478 ? -16.262 10.600 -15.443 1.00 95.69 478 GLY A N 1
ATOM 3674 C CA . GLY A 1 478 ? -15.959 12.012 -15.701 1.00 95.69 478 GLY A CA 1
ATOM 3675 C C . GLY A 1 478 ? -14.705 12.276 -16.543 1.00 95.69 478 GLY A C 1
ATOM 3676 O O . GLY A 1 478 ? -14.551 13.399 -17.020 1.00 95.69 478 GLY A O 1
ATOM 3677 N N . GLY A 1 479 ? -13.870 11.264 -16.803 1.00 96.50 479 GLY A N 1
ATOM 3678 C CA . GLY A 1 479 ? -12.675 11.397 -17.643 1.00 96.50 479 GLY A CA 1
ATOM 3679 C C . GLY A 1 479 ? -11.454 11.967 -16.904 1.00 96.50 479 GLY A C 1
ATOM 3680 O O . GLY A 1 479 ? -11.538 12.236 -15.705 1.00 96.50 479 GLY A O 1
ATOM 3681 N N . PRO A 1 480 ? -10.313 12.130 -17.600 1.00 95.31 480 PRO A N 1
ATOM 3682 C CA . PRO A 1 480 ? -9.027 12.458 -16.973 1.00 95.31 480 PRO A CA 1
ATOM 3683 C C . PRO A 1 480 ? -8.977 13.836 -16.301 1.00 95.31 480 PRO A C 1
ATOM 3685 O O . PRO A 1 480 ? -8.223 14.001 -15.354 1.00 95.31 480 PRO A O 1
ATOM 3688 N N . ASP A 1 481 ? -9.819 14.790 -16.713 1.00 93.69 481 ASP A N 1
ATOM 3689 C CA . ASP A 1 481 ? -9.891 16.133 -16.109 1.00 93.69 481 ASP A CA 1
ATOM 3690 C C . ASP A 1 481 ? -10.794 16.194 -14.859 1.00 93.69 481 ASP A C 1
ATOM 3692 O O . ASP A 1 481 ? -10.946 17.247 -14.236 1.00 93.69 481 ASP A O 1
ATOM 3696 N N . SER A 1 482 ? -11.465 15.091 -14.512 1.00 94.38 482 SER A N 1
ATOM 3697 C CA . SER A 1 482 ? -12.385 15.049 -13.376 1.00 94.38 482 SER A CA 1
ATOM 3698 C C . SER A 1 482 ? -11.634 15.195 -12.052 1.00 94.38 482 SER A C 1
ATOM 3700 O O . SER A 1 482 ? -10.651 14.500 -11.798 1.00 94.38 482 SER A O 1
ATOM 3702 N N . THR A 1 483 ? -12.148 16.058 -11.177 1.00 93.88 483 THR A N 1
ATOM 3703 C CA . THR A 1 483 ? -11.688 16.223 -9.788 1.00 93.88 483 THR A CA 1
ATOM 3704 C C . THR A 1 483 ? -12.672 15.630 -8.778 1.00 93.88 483 THR A C 1
ATOM 3706 O O . THR A 1 483 ? -12.598 15.928 -7.588 1.00 93.88 483 THR A O 1
ATOM 3709 N N . ASP A 1 484 ? -13.634 14.813 -9.234 1.00 94.12 484 ASP A N 1
ATOM 3710 C CA . ASP A 1 484 ? -14.555 14.110 -8.339 1.00 94.12 484 ASP A CA 1
ATOM 3711 C C . ASP A 1 484 ? -13.817 12.967 -7.618 1.00 94.12 484 ASP A C 1
ATOM 3713 O O . ASP A 1 484 ? -13.487 11.961 -8.256 1.00 94.12 484 ASP A O 1
ATOM 3717 N N . PRO A 1 485 ? -13.610 13.052 -6.291 1.00 92.25 485 PRO A N 1
ATOM 3718 C CA . PRO A 1 485 ? -12.889 12.021 -5.550 1.00 92.25 485 PRO A CA 1
ATOM 3719 C C . PRO A 1 485 ? -13.659 10.692 -5.471 1.00 92.25 485 PRO A C 1
ATOM 3721 O O . PRO A 1 485 ? -13.118 9.678 -5.037 1.00 92.25 485 PRO A O 1
ATOM 3724 N N . LYS A 1 486 ? -14.937 10.673 -5.874 1.00 94.06 486 LYS A N 1
ATOM 3725 C CA . LYS A 1 486 ? -15.779 9.469 -5.916 1.00 94.06 486 LYS A CA 1
ATOM 3726 C C . LYS A 1 486 ? -15.735 8.774 -7.272 1.00 94.06 486 LYS A C 1
ATOM 3728 O O . LYS A 1 486 ? -16.376 7.731 -7.411 1.00 94.06 486 LYS A O 1
ATOM 3733 N N . ALA A 1 487 ? -15.033 9.321 -8.267 1.00 95.62 487 ALA A N 1
ATOM 3734 C CA . ALA A 1 487 ? -14.935 8.716 -9.589 1.00 95.62 487 ALA A CA 1
ATOM 3735 C C . ALA A 1 487 ? -14.337 7.306 -9.492 1.00 95.62 487 ALA A C 1
ATOM 3737 O O . ALA A 1 487 ? -13.304 7.107 -8.863 1.00 95.62 487 ALA A O 1
ATOM 3738 N N . ALA A 1 488 ? -14.981 6.319 -10.109 1.00 96.50 488 ALA A N 1
ATOM 3739 C CA . ALA A 1 488 ? -14.480 4.948 -10.181 1.00 96.50 488 ALA A CA 1
ATOM 3740 C C . ALA A 1 488 ? -14.878 4.328 -11.529 1.00 96.50 488 ALA A C 1
ATOM 3742 O O . ALA A 1 488 ? -15.562 4.965 -12.329 1.00 96.50 488 ALA A O 1
ATOM 3743 N N . PHE A 1 489 ? -14.484 3.088 -11.807 1.00 97.06 489 PHE A N 1
ATOM 3744 C CA . PHE A 1 489 ? -14.897 2.400 -13.029 1.00 97.06 489 PHE A CA 1
ATOM 3745 C C . PHE A 1 489 ? -16.394 2.081 -12.987 1.00 97.06 489 PHE A C 1
ATOM 3747 O O . PHE A 1 489 ? -16.894 1.486 -12.030 1.00 97.06 489 PHE A O 1
ATOM 3754 N N . ARG A 1 490 ? -17.104 2.393 -14.077 1.00 93.88 490 ARG A N 1
ATOM 3755 C CA . ARG A 1 490 ? -18.501 1.987 -14.297 1.00 93.88 490 ARG A CA 1
ATOM 3756 C C . ARG A 1 490 ? -18.626 1.198 -15.598 1.00 93.88 490 ARG A C 1
ATOM 3758 O O . ARG A 1 490 ? -18.980 1.747 -16.645 1.00 93.88 490 ARG A O 1
ATOM 3765 N N . LEU A 1 491 ? -18.342 -0.100 -15.512 1.00 95.38 491 LEU A N 1
ATOM 3766 C CA . LEU A 1 491 ? -18.305 -1.018 -16.651 1.00 95.38 491 LEU A CA 1
ATOM 3767 C C . LEU A 1 491 ? -19.146 -2.278 -16.398 1.00 95.38 491 LEU A C 1
ATOM 3769 O O . LEU A 1 491 ? -19.163 -2.816 -15.293 1.00 95.38 491 LEU A O 1
ATOM 3773 N N . ASP A 1 492 ? -19.787 -2.784 -17.448 1.00 95.25 492 ASP A N 1
ATOM 3774 C CA . ASP A 1 492 ? -20.382 -4.118 -17.504 1.00 95.25 492 ASP A CA 1
ATOM 3775 C C . ASP A 1 492 ? -19.378 -5.088 -18.150 1.00 95.25 492 ASP A C 1
ATOM 3777 O O . ASP A 1 492 ? -19.112 -5.038 -19.351 1.00 95.25 492 ASP A O 1
ATOM 3781 N N . TYR A 1 493 ? -18.813 -5.998 -17.355 1.00 95.50 493 TYR A N 1
ATOM 3782 C CA . TYR A 1 493 ? -17.790 -6.949 -17.810 1.00 95.50 493 TYR A CA 1
ATOM 3783 C C . TYR A 1 493 ? -18.335 -8.126 -18.639 1.00 95.50 493 TYR A C 1
ATOM 3785 O O . TYR A 1 493 ? -17.549 -8.925 -19.167 1.00 95.50 493 TYR A O 1
ATOM 3793 N N . LEU A 1 494 ? -19.659 -8.258 -18.777 1.00 94.31 494 LEU A N 1
ATOM 3794 C CA . LEU A 1 494 ? -20.301 -9.248 -19.642 1.00 94.31 494 LEU A CA 1
ATOM 3795 C C . LEU A 1 494 ? -20.617 -8.673 -21.022 1.00 94.31 494 LEU A C 1
ATOM 3797 O O . LEU A 1 494 ? -20.389 -9.357 -22.023 1.00 94.31 494 LEU A O 1
ATOM 3801 N N . THR A 1 495 ? -21.141 -7.447 -21.089 1.00 95.25 495 THR A N 1
ATOM 3802 C CA . THR A 1 495 ? -21.510 -6.803 -22.362 1.00 95.25 495 THR A CA 1
ATOM 3803 C C . THR A 1 495 ? -20.389 -5.950 -22.943 1.00 95.25 495 THR A C 1
ATOM 3805 O O . THR A 1 495 ? -20.325 -5.770 -24.158 1.00 95.25 495 THR A O 1
ATOM 3808 N N . GLY A 1 496 ? -19.492 -5.464 -22.085 1.00 95.69 496 GLY A N 1
ATOM 3809 C CA . GLY A 1 496 ? -18.473 -4.481 -22.411 1.00 95.69 496 GLY A CA 1
ATOM 3810 C C . GLY A 1 496 ? -18.988 -3.044 -22.369 1.00 95.69 496 GLY A C 1
ATOM 3811 O O . GLY A 1 496 ? -18.214 -2.142 -22.670 1.00 95.69 496 GLY A O 1
ATOM 3812 N N . ASP A 1 497 ? -20.259 -2.785 -22.055 1.00 95.75 497 ASP A N 1
ATOM 3813 C CA . ASP A 1 497 ? -20.803 -1.423 -22.007 1.00 95.75 497 ASP A CA 1
ATOM 3814 C C . ASP A 1 497 ? -20.246 -0.643 -20.808 1.00 95.75 497 ASP A C 1
ATOM 3816 O O . ASP A 1 497 ? -19.955 -1.212 -19.760 1.00 95.75 497 ASP A O 1
ATOM 3820 N N . GLY A 1 498 ? -20.101 0.673 -20.943 1.00 94.25 498 GLY A N 1
ATOM 3821 C CA . GLY A 1 498 ? -19.618 1.516 -19.854 1.00 94.25 498 GLY A CA 1
ATOM 3822 C C . GLY A 1 498 ? -19.080 2.855 -20.330 1.00 94.25 498 GLY A C 1
ATOM 3823 O O . GLY A 1 498 ? -19.018 3.123 -21.534 1.00 94.25 498 GLY A O 1
ATOM 3824 N N . GLU A 1 499 ? -18.720 3.695 -19.368 1.00 95.25 499 GLU A N 1
ATOM 3825 C CA . GLU A 1 499 ? -18.081 4.982 -19.623 1.00 95.25 499 GLU A CA 1
ATOM 3826 C C . GLU A 1 499 ? -16.594 4.764 -19.921 1.00 95.25 499 GLU A C 1
ATOM 3828 O O . GLU A 1 499 ? -15.890 4.110 -19.158 1.00 95.25 499 GLU A O 1
ATOM 3833 N N . VAL A 1 500 ? -16.146 5.240 -21.084 1.00 97.44 500 VAL A N 1
ATOM 3834 C CA . VAL A 1 500 ? -14.772 5.079 -21.565 1.00 97.44 500 VAL A CA 1
ATOM 3835 C C . VAL A 1 500 ? -14.366 6.386 -22.220 1.00 97.44 500 VAL A C 1
ATOM 3837 O O . VAL A 1 500 ? -14.966 6.792 -23.219 1.00 97.44 500 VAL A O 1
ATOM 3840 N N . HIS A 1 501 ? -13.355 7.019 -21.647 1.00 97.75 501 HIS A N 1
ATOM 3841 C CA . HIS A 1 501 ? -12.709 8.218 -22.157 1.00 97.75 501 HIS A CA 1
ATOM 3842 C C . HIS A 1 501 ? -11.336 7.867 -22.726 1.00 97.75 501 HIS A C 1
ATOM 3844 O O . HIS A 1 501 ? -10.916 6.709 -22.732 1.00 97.75 501 HIS A O 1
ATOM 3850 N N . GLU A 1 502 ? -10.654 8.879 -23.235 1.00 96.88 502 GLU A N 1
ATOM 3851 C CA . GLU A 1 502 ? -9.271 8.794 -23.683 1.00 96.88 502 GLU A CA 1
ATOM 3852 C C . GLU A 1 502 ? -8.426 9.680 -22.773 1.00 96.88 502 GLU A C 1
ATOM 3854 O O . GLU A 1 502 ? -8.830 10.805 -22.483 1.00 96.88 502 GLU A O 1
ATOM 3859 N N . ASP A 1 503 ? -7.274 9.171 -22.347 1.00 96.69 503 ASP A N 1
ATOM 3860 C CA . ASP A 1 503 ? -6.236 9.953 -21.678 1.00 96.69 503 ASP A CA 1
ATOM 3861 C C . ASP A 1 503 ? -4.953 9.944 -22.518 1.00 96.69 503 ASP A C 1
ATOM 3863 O O . ASP A 1 503 ? -4.707 9.024 -23.310 1.00 96.69 503 ASP A O 1
ATOM 3867 N N . GLU A 1 504 ? -4.161 11.000 -22.376 1.00 95.00 504 GLU A N 1
ATOM 3868 C CA . GLU A 1 504 ? -2.855 11.147 -23.004 1.00 95.00 504 GLU A CA 1
ATOM 3869 C C . GLU A 1 504 ? -1.763 10.861 -21.978 1.00 95.00 504 GLU A C 1
ATOM 3871 O O . GLU A 1 504 ? -1.500 11.655 -21.080 1.00 95.00 504 GLU A O 1
ATOM 3876 N N . VAL A 1 505 ? -1.121 9.707 -22.122 1.00 96.75 505 VAL A N 1
ATOM 3877 C CA . VAL A 1 505 ? -0.108 9.232 -21.184 1.00 96.75 505 VAL A CA 1
ATOM 3878 C C . VAL A 1 505 ? 1.272 9.557 -21.730 1.00 96.75 505 VAL A C 1
ATOM 3880 O O . VAL A 1 505 ? 1.612 9.168 -22.849 1.00 96.75 505 VAL A O 1
ATOM 3883 N N . GLN A 1 506 ? 2.070 10.259 -20.935 1.00 95.00 506 GLN A N 1
ATOM 3884 C CA . GLN A 1 506 ? 3.456 10.588 -21.245 1.00 95.00 506 GLN A CA 1
ATOM 3885 C C . GLN A 1 506 ? 4.367 9.395 -20.954 1.00 95.00 506 GLN A C 1
ATOM 3887 O O . GLN A 1 506 ? 4.181 8.705 -19.949 1.00 95.00 506 GLN A O 1
ATOM 3892 N N . PHE A 1 507 ? 5.384 9.191 -21.789 1.00 95.81 507 PHE A N 1
ATOM 3893 C CA . PHE A 1 507 ? 6.468 8.254 -21.522 1.00 95.81 507 PHE A CA 1
ATOM 3894 C C . PHE A 1 507 ? 7.832 8.927 -21.656 1.00 95.81 507 PHE A C 1
ATOM 3896 O O . PHE A 1 507 ? 8.061 9.726 -22.564 1.00 95.81 507 PHE A O 1
ATOM 3903 N N . TRP A 1 508 ? 8.760 8.522 -20.797 1.00 95.38 508 TRP A N 1
ATOM 3904 C CA . TRP A 1 508 ? 10.176 8.844 -20.902 1.00 95.38 508 TRP A CA 1
ATOM 3905 C C . TRP A 1 508 ? 10.953 7.561 -21.152 1.00 95.38 508 TRP A C 1
ATOM 3907 O O . TRP A 1 508 ? 10.930 6.655 -20.324 1.00 95.38 508 TRP A O 1
ATOM 3917 N N . LEU A 1 509 ? 11.659 7.492 -22.278 1.00 97.69 509 LEU A N 1
ATOM 3918 C CA . LEU A 1 509 ? 12.474 6.358 -22.699 1.00 97.69 509 LEU A CA 1
ATOM 3919 C C . LEU A 1 509 ? 13.965 6.721 -22.684 1.00 97.69 509 LEU A C 1
ATOM 3921 O O . LEU A 1 509 ? 14.384 7.722 -23.265 1.00 97.69 509 LEU A O 1
ATOM 3925 N N . ILE A 1 510 ? 14.767 5.868 -22.055 1.00 97.19 510 ILE A N 1
ATOM 3926 C CA . ILE A 1 510 ? 16.228 5.922 -22.058 1.00 97.19 510 ILE A CA 1
ATOM 3927 C C . ILE A 1 510 ? 16.768 4.731 -22.849 1.00 97.19 510 ILE A C 1
ATOM 3929 O O . ILE A 1 510 ? 16.495 3.575 -22.515 1.00 97.19 510 ILE A O 1
ATOM 3933 N N . VAL A 1 511 ? 17.532 5.034 -23.901 1.00 98.19 511 VAL A N 1
ATOM 3934 C CA . VAL A 1 511 ? 18.066 4.062 -24.861 1.00 98.19 511 VAL A CA 1
ATOM 3935 C C . VAL A 1 511 ? 19.553 3.797 -24.575 1.00 98.19 511 VAL A C 1
ATOM 3937 O O . VAL A 1 511 ? 20.347 4.747 -24.525 1.00 98.19 511 VAL A O 1
ATOM 3940 N N . PRO A 1 512 ? 19.966 2.527 -24.400 1.00 97.75 512 PRO A N 1
ATOM 3941 C CA . PRO A 1 512 ? 21.363 2.162 -24.188 1.00 97.75 512 PRO A CA 1
ATOM 3942 C C . PRO A 1 512 ? 22.249 2.445 -25.400 1.00 97.75 512 PRO A C 1
ATOM 3944 O O . PRO A 1 512 ? 21.794 2.519 -26.540 1.00 97.75 512 PRO A O 1
ATOM 3947 N N . LYS A 1 513 ? 23.555 2.544 -25.157 1.00 95.50 513 LYS A N 1
ATOM 3948 C CA . LYS A 1 513 ? 24.564 2.594 -26.216 1.00 95.50 513 LYS A CA 1
ATOM 3949 C C . LYS A 1 513 ? 24.864 1.198 -26.758 1.00 95.50 513 LYS A C 1
ATOM 3951 O O . LYS A 1 513 ? 25.060 0.262 -25.987 1.00 95.50 513 LYS A O 1
ATOM 3956 N N . GLU A 1 514 ? 24.983 1.075 -28.080 1.00 95.19 514 GLU A N 1
ATOM 3957 C CA . GLU A 1 514 ? 25.462 -0.165 -28.697 1.00 95.19 514 GLU A CA 1
ATOM 3958 C C . GLU A 1 514 ? 26.918 -0.465 -28.305 1.00 95.19 514 GLU A C 1
ATOM 3960 O O . GLU A 1 514 ? 27.796 0.406 -28.308 1.00 95.19 514 GLU A O 1
ATOM 3965 N N . THR A 1 515 ? 27.187 -1.729 -28.000 1.00 93.00 515 THR A N 1
ATOM 3966 C CA . THR A 1 515 ? 28.515 -2.269 -27.689 1.00 93.00 515 THR A CA 1
ATOM 3967 C C . THR A 1 515 ? 28.817 -3.454 -28.606 1.00 93.00 515 THR A C 1
ATOM 3969 O O . THR A 1 515 ? 28.134 -3.668 -29.599 1.00 93.00 515 THR A O 1
ATOM 3972 N N . ALA A 1 516 ? 29.872 -4.236 -28.351 1.00 90.12 516 ALA A N 1
ATOM 3973 C CA . ALA A 1 516 ? 30.051 -5.480 -29.103 1.00 90.12 516 ALA A CA 1
ATOM 3974 C C . ALA A 1 516 ? 29.033 -6.552 -28.665 1.00 90.12 516 ALA A C 1
ATOM 3976 O O . ALA A 1 516 ? 28.696 -7.438 -29.453 1.00 90.12 516 ALA A O 1
ATOM 3977 N N . GLU A 1 517 ? 28.539 -6.450 -27.434 1.00 89.25 517 GLU A N 1
ATOM 3978 C CA . GLU A 1 517 ? 27.665 -7.399 -26.755 1.00 89.25 517 GLU A CA 1
ATOM 3979 C C . GLU A 1 517 ? 26.179 -7.031 -26.869 1.00 89.25 517 GLU A C 1
ATOM 3981 O O . GLU A 1 517 ? 25.346 -7.931 -26.979 1.00 89.25 517 GLU A O 1
ATOM 3986 N N . HIS A 1 518 ? 25.853 -5.737 -26.874 1.00 93.00 518 HIS A N 1
ATOM 3987 C CA . HIS A 1 518 ? 24.483 -5.223 -26.852 1.00 93.00 518 HIS A CA 1
ATOM 3988 C C . HIS A 1 518 ? 24.218 -4.363 -28.092 1.00 93.00 518 HIS A C 1
ATOM 3990 O O . HIS A 1 518 ? 24.985 -3.449 -28.378 1.00 93.00 518 HIS A O 1
ATOM 3996 N N . HIS A 1 519 ? 23.147 -4.664 -28.829 1.00 94.88 519 HIS A N 1
ATOM 3997 C CA . HIS A 1 519 ? 22.786 -4.006 -30.092 1.00 94.88 519 HIS A CA 1
ATOM 3998 C C . HIS A 1 519 ? 21.281 -3.785 -30.144 1.00 94.88 519 HIS A C 1
ATOM 4000 O O . HIS A 1 519 ? 20.532 -4.517 -29.494 1.00 94.88 519 HIS A O 1
ATOM 4006 N N . GLN A 1 520 ? 20.852 -2.831 -30.960 1.00 95.88 520 GLN A N 1
ATOM 4007 C CA . GLN A 1 520 ? 19.438 -2.586 -31.208 1.00 95.88 520 GLN A CA 1
ATOM 4008 C C . GLN A 1 520 ? 18.775 -3.747 -31.990 1.00 95.88 520 GLN A C 1
ATOM 4010 O O . GLN A 1 520 ? 19.425 -4.381 -32.834 1.00 95.88 520 GLN A O 1
ATOM 4015 N N . PRO A 1 521 ? 17.472 -4.023 -31.773 1.00 97.12 521 PRO A N 1
ATOM 4016 C CA . PRO A 1 521 ? 16.611 -3.429 -30.746 1.00 97.12 521 PRO A CA 1
ATOM 4017 C C . PRO A 1 521 ? 16.928 -3.957 -29.338 1.00 97.12 521 PRO A C 1
ATOM 4019 O O . PRO A 1 521 ? 17.079 -5.164 -29.146 1.00 97.12 521 PRO A O 1
ATOM 4022 N N . PHE A 1 522 ? 16.979 -3.064 -28.345 1.00 98.44 522 PHE A N 1
ATOM 4023 C CA . PHE A 1 522 ? 17.168 -3.441 -26.938 1.00 98.44 522 PHE A CA 1
ATOM 4024 C C . PHE A 1 522 ? 15.877 -3.956 -26.280 1.00 98.44 522 PHE A C 1
ATOM 4026 O O . PHE A 1 522 ? 14.773 -3.489 -26.580 1.00 98.44 522 PHE A O 1
ATOM 4033 N N . ASP A 1 523 ? 16.035 -4.868 -25.317 1.00 98.12 523 ASP A N 1
ATOM 4034 C CA . ASP A 1 523 ? 14.968 -5.275 -24.397 1.00 98.12 523 ASP A CA 1
ATOM 4035 C C . ASP A 1 523 ? 14.540 -4.099 -23.502 1.00 98.12 523 ASP A C 1
ATOM 4037 O O . ASP A 1 523 ? 15.323 -3.184 -23.232 1.00 98.12 523 ASP A O 1
ATOM 4041 N N . VAL A 1 524 ? 13.288 -4.116 -23.037 1.00 98.31 524 VAL A N 1
ATOM 4042 C CA . VAL A 1 524 ? 12.640 -2.953 -22.413 1.00 98.31 524 VAL A CA 1
ATOM 4043 C C . VAL A 1 524 ? 12.243 -3.256 -20.974 1.00 98.31 524 VAL A C 1
ATOM 4045 O O . VAL A 1 524 ? 11.515 -4.207 -20.702 1.00 98.31 524 VAL A O 1
ATOM 4048 N N . ASN A 1 525 ? 12.664 -2.401 -20.048 1.00 98.06 525 ASN A N 1
ATOM 4049 C CA . ASN A 1 525 ? 12.227 -2.404 -18.660 1.00 98.06 525 ASN A CA 1
ATOM 4050 C C . ASN A 1 525 ? 11.287 -1.236 -18.394 1.00 98.06 525 ASN A C 1
ATOM 4052 O O . ASN A 1 525 ? 11.658 -0.074 -18.544 1.00 98.06 525 ASN A O 1
ATOM 4056 N N . ILE A 1 526 ? 10.068 -1.562 -17.976 1.00 98.38 526 ILE A N 1
ATOM 4057 C CA . ILE A 1 526 ? 9.045 -0.601 -17.582 1.00 98.38 526 ILE A CA 1
ATOM 4058 C C . ILE A 1 526 ? 9.234 -0.273 -16.099 1.00 98.38 526 ILE A C 1
ATOM 4060 O O . ILE A 1 526 ? 9.085 -1.159 -15.254 1.00 98.38 526 ILE A O 1
ATOM 4064 N N . TYR A 1 527 ? 9.546 0.984 -15.795 1.00 97.50 527 TYR A N 1
ATOM 4065 C CA . TYR A 1 527 ? 9.711 1.512 -14.444 1.00 97.50 527 TYR A CA 1
ATOM 4066 C C . TYR A 1 527 ? 8.442 2.243 -13.978 1.00 97.50 527 TYR A C 1
ATOM 4068 O O . TYR A 1 527 ? 7.963 3.155 -14.654 1.00 97.50 527 TYR A O 1
ATOM 4076 N N . GLY A 1 528 ? 7.916 1.858 -12.815 1.00 96.00 528 GLY A N 1
ATOM 4077 C CA . GLY A 1 528 ? 6.884 2.595 -12.087 1.00 96.00 528 GLY A CA 1
ATOM 4078 C C . GLY A 1 528 ? 7.496 3.442 -10.970 1.00 96.00 528 GLY A C 1
ATOM 4079 O O . GLY A 1 528 ? 8.314 2.940 -10.204 1.00 96.00 528 GLY A O 1
ATOM 4080 N N . HIS A 1 529 ? 7.077 4.702 -10.866 1.00 94.88 529 HIS A N 1
ATOM 4081 C CA . HIS A 1 529 ? 7.570 5.649 -9.861 1.00 94.88 529 HIS A CA 1
ATOM 4082 C C . HIS A 1 529 ? 6.858 5.517 -8.502 1.00 94.88 529 HIS A C 1
ATOM 4084 O O . HIS A 1 529 ? 5.783 4.916 -8.400 1.00 94.88 529 HIS A O 1
ATOM 4090 N N . GLY A 1 530 ? 7.450 6.104 -7.460 1.00 92.69 530 GLY A N 1
ATOM 4091 C CA . GLY A 1 530 ? 6.898 6.157 -6.107 1.00 92.69 530 GLY A CA 1
ATOM 4092 C C . GLY A 1 530 ? 5.665 7.060 -5.967 1.00 92.69 530 GLY A C 1
ATOM 4093 O O . GLY A 1 530 ? 5.296 7.808 -6.875 1.00 92.69 530 GLY A O 1
ATOM 4094 N N . TYR A 1 531 ? 4.991 6.983 -4.815 1.00 91.94 531 TYR A N 1
ATOM 4095 C CA . TYR A 1 531 ? 3.847 7.855 -4.518 1.00 91.94 531 TYR A CA 1
ATOM 4096 C C . TYR A 1 531 ? 4.280 9.325 -4.429 1.00 91.94 531 TYR A C 1
ATOM 4098 O O . TYR A 1 531 ? 5.373 9.589 -3.940 1.00 91.94 531 TYR A O 1
ATOM 4106 N N . THR A 1 532 ? 3.447 10.246 -4.936 1.00 85.94 532 THR A N 1
ATOM 4107 C CA . THR A 1 532 ? 3.730 11.687 -5.161 1.00 85.94 532 THR A CA 1
ATOM 4108 C C . THR A 1 532 ? 4.893 11.986 -6.116 1.00 85.94 532 THR A C 1
ATOM 4110 O O . THR A 1 532 ? 5.126 13.142 -6.465 1.00 85.94 532 THR A O 1
ATOM 4113 N N . GLY A 1 533 ? 5.602 10.949 -6.565 1.00 88.38 533 GLY A N 1
ATOM 4114 C CA . GLY A 1 533 ? 6.663 10.995 -7.556 1.00 88.38 533 GLY A CA 1
ATOM 4115 C C . GLY A 1 533 ? 6.165 11.133 -8.992 1.00 88.38 533 GLY A C 1
ATOM 4116 O O . GLY A 1 533 ? 5.001 11.441 -9.255 1.00 88.38 533 GLY A O 1
ATOM 4117 N N . ASN A 1 534 ? 7.068 10.905 -9.943 1.00 90.81 534 ASN A N 1
ATOM 4118 C CA . ASN A 1 534 ? 6.774 10.960 -11.377 1.00 90.81 534 ASN A CA 1
ATOM 4119 C C . ASN A 1 534 ? 7.797 10.144 -12.188 1.00 90.81 534 ASN A C 1
ATOM 4121 O O . ASN A 1 534 ? 8.793 9.664 -11.641 1.00 90.81 534 ASN A O 1
ATOM 4125 N N . PHE A 1 535 ? 7.582 10.003 -13.502 1.00 90.62 535 PHE A N 1
ATOM 4126 C CA . PHE A 1 535 ? 8.436 9.174 -14.367 1.00 90.62 535 PHE A CA 1
ATOM 4127 C C . PHE A 1 535 ? 9.935 9.526 -14.321 1.00 90.62 535 PHE A C 1
ATOM 4129 O O . PHE A 1 535 ? 10.745 8.679 -14.687 1.00 90.62 535 PHE A O 1
ATOM 4136 N N . LEU A 1 536 ? 10.335 10.729 -13.878 1.00 87.56 536 LEU A N 1
ATOM 4137 C CA . LEU A 1 536 ? 11.740 11.147 -13.837 1.00 87.56 536 LEU A CA 1
ATOM 4138 C C . LEU A 1 536 ? 12.591 10.248 -12.958 1.00 87.56 536 LEU A C 1
ATOM 4140 O O . LEU A 1 536 ? 13.769 10.096 -13.243 1.00 87.56 536 LEU A O 1
ATOM 4144 N N . GLU A 1 537 ? 12.017 9.640 -11.923 1.00 89.25 537 GLU A N 1
ATOM 4145 C CA . GLU A 1 537 ? 12.740 8.761 -11.000 1.00 89.25 537 GLU A CA 1
ATOM 4146 C C . GLU A 1 537 ? 13.503 7.631 -11.705 1.00 89.25 537 GLU A C 1
ATOM 4148 O O . GLU A 1 537 ? 14.525 7.171 -11.198 1.00 89.25 537 GLU A O 1
ATOM 4153 N N . LEU A 1 538 ? 13.082 7.229 -12.913 1.00 91.31 538 LEU A N 1
ATOM 4154 C CA . LEU A 1 538 ? 13.803 6.233 -13.707 1.00 91.31 538 LEU A CA 1
ATOM 4155 C C . LEU A 1 538 ? 15.273 6.623 -13.960 1.00 91.31 538 LEU A C 1
ATOM 4157 O O . LEU A 1 538 ? 16.105 5.742 -14.188 1.00 91.31 538 LEU A O 1
ATOM 4161 N N . VAL A 1 539 ? 15.614 7.922 -13.913 1.00 88.12 539 VAL A N 1
ATOM 4162 C CA . VAL A 1 539 ? 16.986 8.423 -14.106 1.00 88.12 539 VAL A CA 1
ATOM 4163 C C . VAL A 1 539 ? 17.961 7.870 -13.072 1.00 88.12 539 VAL A C 1
ATOM 4165 O O . VAL A 1 539 ? 19.125 7.680 -13.413 1.00 88.12 539 VAL A O 1
ATOM 4168 N N . PHE A 1 540 ? 17.499 7.548 -11.860 1.00 86.88 540 PHE A N 1
ATOM 4169 C CA . PHE A 1 540 ? 18.343 7.001 -10.794 1.00 86.88 540 PHE A CA 1
ATOM 4170 C C . PHE A 1 540 ? 18.862 5.591 -11.096 1.00 86.88 540 PHE A C 1
ATOM 4172 O O . PHE A 1 540 ? 19.845 5.156 -10.501 1.00 86.88 540 PHE A O 1
ATOM 4179 N N . TYR A 1 541 ? 18.239 4.893 -12.049 1.00 91.69 541 TYR A N 1
ATOM 4180 C CA . TYR A 1 541 ? 18.524 3.488 -12.337 1.00 91.69 541 TYR A CA 1
ATOM 4181 C C . TYR A 1 541 ? 18.931 3.240 -13.790 1.00 91.69 541 TYR A C 1
ATOM 4183 O O . TYR A 1 541 ? 19.668 2.299 -14.090 1.00 91.69 541 TYR A O 1
ATOM 4191 N N . ALA A 1 542 ? 18.457 4.071 -14.720 1.00 92.88 542 ALA A N 1
ATOM 4192 C CA . ALA A 1 542 ? 18.558 3.794 -16.145 1.00 92.88 542 ALA A CA 1
ATOM 4193 C C . ALA A 1 542 ? 19.996 3.669 -16.668 1.00 92.88 542 ALA A C 1
ATOM 4195 O O . ALA A 1 542 ? 20.216 2.883 -17.584 1.00 92.88 542 ALA A O 1
ATOM 4196 N N . GLY A 1 543 ? 20.972 4.377 -16.090 1.00 92.94 543 GLY A N 1
ATOM 4197 C CA . GLY A 1 543 ? 22.380 4.228 -16.474 1.00 92.94 543 GLY A CA 1
ATOM 4198 C C . GLY A 1 543 ? 22.933 2.830 -16.173 1.00 92.94 543 GLY A C 1
ATOM 4199 O O . GLY A 1 543 ? 23.519 2.192 -17.048 1.00 92.94 543 GLY A O 1
ATOM 4200 N N . ASN A 1 544 ? 22.664 2.300 -14.975 1.00 91.75 544 ASN A N 1
ATOM 4201 C CA . ASN A 1 544 ? 23.032 0.931 -14.595 1.00 91.75 544 ASN A CA 1
ATOM 4202 C C . ASN A 1 544 ? 22.303 -0.121 -15.443 1.00 91.75 544 ASN A C 1
ATOM 4204 O O . ASN A 1 544 ? 22.897 -1.123 -15.840 1.00 91.75 544 ASN A O 1
ATOM 4208 N N . LEU A 1 545 ? 21.023 0.097 -15.757 1.00 95.69 545 LEU A N 1
ATOM 4209 C CA . LEU A 1 545 ? 20.271 -0.795 -16.647 1.00 95.69 545 LEU A CA 1
ATOM 4210 C C . LEU A 1 545 ? 20.843 -0.754 -18.078 1.00 95.69 545 LEU A C 1
ATOM 4212 O O . LEU A 1 545 ? 21.032 -1.804 -18.696 1.00 95.69 545 LEU A O 1
ATOM 4216 N N . ALA A 1 546 ? 21.214 0.428 -18.573 1.00 96.38 546 ALA A N 1
ATOM 4217 C CA . ALA A 1 546 ? 21.833 0.599 -19.883 1.00 96.38 546 ALA A CA 1
ATOM 4218 C C . ALA A 1 546 ? 23.204 -0.086 -19.985 1.00 96.38 546 ALA A C 1
ATOM 4220 O O . ALA A 1 546 ? 23.510 -0.667 -21.026 1.00 96.38 546 ALA A O 1
ATOM 4221 N N . GLU A 1 547 ? 23.999 -0.111 -18.909 1.00 94.31 547 GLU A N 1
ATOM 4222 C CA . GLU A 1 547 ? 25.249 -0.889 -18.846 1.00 94.31 547 GLU A CA 1
ATOM 4223 C C . GLU A 1 547 ? 25.013 -2.388 -19.117 1.00 94.31 547 GLU A C 1
ATOM 4225 O O . GLU A 1 547 ? 25.856 -3.058 -19.713 1.00 94.31 547 GLU A O 1
ATOM 4230 N N . HIS A 1 548 ? 23.834 -2.905 -18.755 1.00 95.06 548 HIS A N 1
ATOM 4231 C CA . HIS A 1 548 ? 23.423 -4.288 -19.005 1.00 95.06 548 HIS A CA 1
ATOM 4232 C C . HIS A 1 548 ? 22.752 -4.497 -20.377 1.00 95.06 548 HIS A C 1
ATOM 4234 O O . HIS A 1 548 ? 22.318 -5.616 -20.673 1.00 95.06 548 HIS A O 1
ATOM 4240 N N . GLY A 1 549 ? 22.665 -3.455 -21.212 1.00 95.94 549 GLY A N 1
ATOM 4241 C CA . GLY A 1 549 ? 21.993 -3.492 -22.512 1.00 95.94 549 GLY A CA 1
ATOM 4242 C C . GLY A 1 549 ? 20.467 -3.448 -22.421 1.00 95.94 549 GLY A C 1
ATOM 4243 O O . GLY A 1 549 ? 19.796 -3.994 -23.295 1.00 95.94 549 GLY A O 1
ATOM 4244 N N . LEU A 1 550 ? 19.916 -2.847 -21.363 1.00 97.81 550 LEU A N 1
ATOM 4245 C CA . LEU A 1 550 ? 18.475 -2.758 -21.127 1.00 97.81 550 LEU A CA 1
ATOM 4246 C C . LEU A 1 550 ? 17.992 -1.317 -21.275 1.00 97.81 550 LEU A C 1
ATOM 4248 O O . LEU A 1 550 ? 18.491 -0.424 -20.592 1.00 97.81 550 LEU A O 1
ATOM 4252 N N . ALA A 1 551 ? 16.999 -1.096 -22.133 1.00 98.44 551 ALA A N 1
ATOM 4253 C CA . ALA A 1 551 ? 16.310 0.184 -22.202 1.00 98.44 551 ALA A CA 1
ATOM 4254 C C . ALA A 1 551 ? 15.344 0.336 -21.025 1.00 98.44 551 ALA A C 1
ATOM 4256 O O . ALA A 1 551 ? 14.726 -0.641 -20.600 1.00 98.44 551 ALA A O 1
ATOM 4257 N N . THR A 1 552 ? 15.174 1.562 -20.536 1.00 98.31 552 THR A N 1
ATOM 4258 C CA . THR A 1 552 ? 14.258 1.864 -19.426 1.00 98.31 552 THR A CA 1
ATOM 4259 C C . THR A 1 552 ? 13.212 2.861 -19.886 1.00 98.31 552 THR A C 1
ATOM 4261 O O . THR A 1 552 ? 13.558 3.907 -20.431 1.00 98.31 552 THR A O 1
ATOM 4264 N N . VAL A 1 553 ? 11.937 2.551 -19.659 1.00 98.25 553 VAL A N 1
ATOM 4265 C CA . VAL A 1 553 ? 10.813 3.443 -19.950 1.00 98.25 553 VAL A CA 1
ATOM 4266 C C . VAL A 1 553 ? 9.938 3.621 -18.717 1.00 98.25 553 VAL A C 1
ATOM 4268 O O . VAL A 1 553 ? 9.610 2.642 -18.056 1.00 98.25 553 VAL A O 1
ATOM 4271 N N . GLY A 1 554 ? 9.548 4.853 -18.408 1.00 96.62 554 GLY A N 1
ATOM 4272 C CA . GLY A 1 554 ? 8.602 5.163 -17.335 1.00 96.62 554 GLY A CA 1
ATOM 4273 C C . GLY A 1 554 ? 7.434 5.995 -17.845 1.00 96.62 554 GLY A C 1
ATOM 4274 O O . GLY A 1 554 ? 7.576 6.732 -18.821 1.00 96.62 554 GLY A O 1
ATOM 4275 N N . ILE A 1 555 ? 6.285 5.870 -17.182 1.00 96.62 555 ILE A N 1
ATOM 4276 C CA . ILE A 1 555 ? 5.084 6.683 -17.418 1.00 96.62 555 ILE A CA 1
ATOM 4277 C C . ILE A 1 555 ? 4.595 7.273 -16.096 1.00 96.62 555 ILE A C 1
ATOM 4279 O O . ILE A 1 555 ? 4.880 6.721 -15.034 1.00 96.62 555 ILE A O 1
ATOM 4283 N N . ASN A 1 556 ? 3.839 8.369 -16.154 1.00 95.50 556 ASN A N 1
ATOM 4284 C CA . ASN A 1 556 ? 3.153 8.878 -14.968 1.00 95.50 556 ASN A CA 1
ATOM 4285 C C . ASN A 1 556 ? 1.928 8.012 -14.662 1.00 95.50 556 ASN A C 1
ATOM 4287 O O . ASN A 1 556 ? 1.076 7.793 -15.533 1.00 95.50 556 ASN A O 1
ATOM 4291 N N . ALA A 1 557 ? 1.814 7.563 -13.413 1.00 96.56 557 ALA A N 1
ATOM 4292 C CA . ALA A 1 557 ? 0.591 6.969 -12.894 1.00 96.56 557 ALA A CA 1
ATOM 4293 C C . ALA A 1 557 ? -0.576 7.971 -12.972 1.00 96.56 557 ALA A C 1
ATOM 4295 O O . ALA A 1 557 ? -0.382 9.182 -13.121 1.00 96.56 557 ALA A O 1
ATOM 4296 N N . MET A 1 558 ? -1.807 7.463 -12.877 1.00 95.38 558 MET A N 1
ATOM 4297 C CA . MET A 1 558 ? -3.007 8.305 -12.872 1.00 95.38 558 MET A CA 1
ATOM 4298 C C . MET A 1 558 ? -2.867 9.415 -11.819 1.00 95.38 558 MET A C 1
ATOM 4300 O O . MET A 1 558 ? -2.450 9.151 -10.691 1.00 95.38 558 MET A O 1
ATOM 4304 N N . GLY A 1 559 ? -3.144 10.663 -12.204 1.00 94.31 559 GLY A N 1
ATOM 4305 C CA . GLY A 1 559 ? -3.101 11.803 -11.290 1.00 94.31 559 GLY A CA 1
ATOM 4306 C C . GLY A 1 559 ? -1.707 12.322 -10.921 1.00 94.31 559 GLY A C 1
ATOM 4307 O O . GLY A 1 559 ? -1.632 13.206 -10.077 1.00 94.31 559 GLY A O 1
ATOM 4308 N N . HIS A 1 560 ? -0.619 11.811 -11.507 1.00 94.44 560 HIS A N 1
ATOM 4309 C CA . HIS A 1 560 ? 0.749 12.218 -11.155 1.00 94.44 560 HIS A CA 1
ATOM 4310 C C . HIS A 1 560 ? 1.418 13.084 -12.231 1.00 94.44 560 HIS A C 1
ATOM 4312 O O . HIS A 1 560 ? 1.146 12.956 -13.430 1.00 94.44 560 HIS A O 1
ATOM 4318 N N . GLN A 1 561 ? 2.318 13.963 -11.790 1.00 90.00 561 GLN A N 1
ATOM 4319 C CA . GLN A 1 561 ? 3.210 14.749 -12.642 1.00 90.00 561 GLN A CA 1
ATOM 4320 C C . GLN A 1 561 ? 4.425 15.270 -11.865 1.00 90.00 561 GLN A C 1
ATOM 4322 O O . GLN A 1 561 ? 4.458 15.212 -10.636 1.00 90.00 561 GLN A O 1
ATOM 4327 N N . LEU A 1 562 ? 5.400 15.847 -12.573 1.00 84.56 562 LEU A N 1
ATOM 4328 C CA . LEU A 1 562 ? 6.417 16.679 -11.934 1.00 84.56 562 LEU A CA 1
ATOM 4329 C C . LEU A 1 562 ? 5.811 18.040 -11.552 1.00 84.56 562 LEU A C 1
ATOM 4331 O O . LEU A 1 562 ? 5.359 18.783 -12.422 1.00 84.56 562 LEU A O 1
ATOM 4335 N N . GLY A 1 563 ? 5.801 18.359 -10.259 1.00 70.88 563 GLY A N 1
ATOM 4336 C CA . GLY A 1 563 ? 5.466 19.688 -9.740 1.00 70.88 563 GLY A CA 1
ATOM 4337 C C . GLY A 1 563 ? 6.723 20.460 -9.330 1.00 70.88 563 GLY A C 1
ATOM 4338 O O . GLY A 1 563 ? 7.733 19.855 -8.974 1.00 70.88 563 GLY A O 1
ATOM 4339 N N . PHE A 1 564 ? 6.660 21.792 -9.365 1.00 68.94 564 PHE A N 1
ATOM 4340 C CA . PHE A 1 564 ? 7.678 22.670 -8.783 1.00 68.94 564 PHE A CA 1
ATOM 4341 C C . PHE A 1 564 ? 7.049 23.576 -7.729 1.00 68.94 564 PHE A C 1
ATOM 4343 O O . PHE A 1 564 ? 5.915 24.022 -7.904 1.00 68.94 564 PHE A O 1
ATOM 4350 N N . ASP A 1 565 ? 7.831 23.935 -6.708 1.00 61.38 565 ASP A N 1
ATOM 4351 C CA . ASP A 1 565 ? 7.461 24.912 -5.676 1.00 61.38 565 ASP A CA 1
ATOM 4352 C C . ASP A 1 565 ? 7.486 26.350 -6.236 1.00 61.38 565 ASP A C 1
ATOM 4354 O O . ASP A 1 565 ? 8.284 27.207 -5.848 1.00 61.38 565 ASP A O 1
ATOM 4358 N N . GLY A 1 566 ? 6.614 26.612 -7.206 1.00 61.50 566 GLY A N 1
ATOM 4359 C CA . GLY A 1 566 ? 6.384 27.917 -7.806 1.00 61.50 566 GLY A CA 1
ATOM 4360 C C . GLY A 1 566 ? 7.026 28.141 -9.187 1.00 61.50 566 GLY A C 1
ATOM 4361 O O . GLY A 1 566 ? 7.956 27.450 -9.611 1.00 61.50 566 GLY A O 1
ATOM 4362 N N . PRO A 1 567 ? 6.559 29.184 -9.900 1.00 70.31 567 PRO A N 1
ATOM 4363 C CA . PRO A 1 567 ? 6.889 29.431 -11.308 1.00 70.31 567 PRO A CA 1
ATOM 4364 C C . PRO A 1 567 ? 8.349 29.846 -11.546 1.00 70.31 567 PRO A C 1
ATOM 4366 O O . PRO A 1 567 ? 8.828 29.827 -12.679 1.00 70.31 567 PRO A O 1
ATOM 4369 N N . GLU A 1 568 ? 9.071 30.258 -10.502 1.00 71.75 568 GLU A N 1
ATOM 4370 C CA . GLU A 1 568 ? 10.465 30.702 -10.601 1.00 71.75 568 GLU A CA 1
ATOM 4371 C C . GLU A 1 568 ? 11.420 29.528 -10.847 1.00 71.75 568 GLU A C 1
ATOM 4373 O O . GLU A 1 568 ? 12.313 29.638 -11.691 1.00 71.75 568 GLU A O 1
ATOM 4378 N N . LEU A 1 569 ? 11.206 28.402 -10.157 1.00 70.25 569 LEU A N 1
ATOM 4379 C CA . LEU A 1 569 ? 12.003 27.187 -10.326 1.00 70.25 569 LEU A CA 1
ATOM 4380 C C . LEU A 1 569 ? 11.698 26.512 -11.667 1.00 70.25 569 LEU A C 1
ATOM 4382 O O . LEU A 1 569 ? 12.621 26.110 -12.373 1.00 70.25 569 LEU A O 1
ATOM 4386 N N . GLU A 1 570 ? 10.427 26.495 -12.078 1.00 77.38 570 GLU A N 1
ATOM 4387 C CA . GLU A 1 570 ? 10.034 26.039 -13.414 1.00 77.38 570 GLU A CA 1
ATOM 4388 C C . GLU A 1 570 ? 10.696 26.886 -14.513 1.00 77.38 570 GLU A C 1
ATOM 4390 O O . GLU A 1 570 ? 11.282 26.356 -15.460 1.00 77.38 570 GLU A O 1
ATOM 4395 N N . ALA A 1 571 ? 10.664 28.217 -14.378 1.00 78.94 571 ALA A N 1
ATOM 4396 C CA . ALA A 1 571 ? 11.302 29.121 -15.331 1.00 78.94 571 ALA A CA 1
ATOM 4397 C C . ALA A 1 571 ? 12.827 28.939 -15.370 1.00 78.94 571 ALA A C 1
ATOM 4399 O O . ALA A 1 571 ? 13.425 29.016 -16.448 1.00 78.94 571 ALA A O 1
ATOM 4400 N N . LEU A 1 572 ? 13.459 28.680 -14.220 1.00 78.25 572 LEU A N 1
ATOM 4401 C CA . LEU A 1 572 ? 14.880 28.347 -14.141 1.00 78.25 572 LEU A CA 1
ATOM 4402 C C . LEU A 1 572 ? 15.179 27.035 -14.877 1.00 78.25 572 LEU A C 1
ATOM 4404 O O . LEU A 1 572 ? 16.084 27.016 -15.713 1.00 78.25 572 LEU A O 1
ATOM 4408 N N . ALA A 1 573 ? 14.396 25.981 -14.632 1.00 77.06 573 ALA A N 1
ATOM 4409 C CA . ALA A 1 573 ? 14.532 24.693 -15.308 1.00 77.06 573 ALA A CA 1
ATOM 4410 C C . ALA A 1 573 ? 14.392 24.850 -16.831 1.00 77.06 573 ALA A C 1
ATOM 4412 O O . ALA A 1 573 ? 15.297 24.481 -17.583 1.00 77.06 573 ALA A O 1
ATOM 4413 N N . LYS A 1 574 ? 13.319 25.501 -17.300 1.00 81.38 574 LYS A N 1
ATOM 4414 C CA . LYS A 1 574 ? 13.095 25.785 -18.728 1.00 81.38 574 LYS A CA 1
ATOM 4415 C C . LYS A 1 574 ? 14.238 26.605 -19.339 1.00 81.38 574 LYS A C 1
ATOM 4417 O O . LYS A 1 574 ? 14.704 26.295 -20.436 1.00 81.38 574 LYS A O 1
ATOM 4422 N N . SER A 1 575 ? 14.740 27.619 -18.628 1.00 83.44 575 SER A N 1
ATOM 4423 C CA . SER A 1 575 ? 15.881 28.428 -19.079 1.00 83.44 575 SER A CA 1
ATOM 4424 C C . SER A 1 575 ? 17.162 27.601 -19.206 1.00 83.44 575 SER A C 1
ATOM 4426 O O . SER A 1 575 ? 17.898 27.761 -20.182 1.00 83.44 575 SER A O 1
ATOM 4428 N N . LEU A 1 576 ? 17.430 26.710 -18.249 1.00 84.38 576 LEU A N 1
ATOM 4429 C CA . LEU A 1 576 ? 18.606 25.845 -18.254 1.00 84.38 576 LEU A CA 1
ATOM 4430 C C . LEU A 1 576 ? 18.610 24.909 -19.472 1.00 84.38 576 LEU A C 1
ATOM 4432 O O . LEU A 1 576 ? 19.602 24.837 -20.204 1.00 84.38 576 LEU A O 1
ATOM 4436 N N . PHE A 1 577 ? 17.485 24.247 -19.745 1.00 88.19 577 PHE A N 1
ATOM 4437 C CA . PHE A 1 577 ? 17.352 23.364 -20.904 1.00 88.19 577 PHE A CA 1
ATOM 4438 C C . PHE A 1 577 ? 17.413 24.132 -22.235 1.00 88.19 577 PHE A C 1
ATOM 4440 O O . PHE A 1 577 ? 18.091 23.703 -23.176 1.00 88.19 577 PHE A O 1
ATOM 4447 N N . ALA A 1 578 ? 16.801 25.319 -22.310 1.00 87.31 578 ALA A N 1
ATOM 4448 C CA . ALA A 1 578 ? 16.898 26.202 -23.473 1.00 87.31 578 ALA A CA 1
ATOM 4449 C C . ALA A 1 578 ? 18.353 26.616 -23.771 1.00 87.31 578 ALA A C 1
ATOM 4451 O O . ALA A 1 578 ? 18.787 26.615 -24.930 1.00 87.31 578 ALA A O 1
ATOM 4452 N N . GLU A 1 579 ? 19.149 26.908 -22.735 1.00 85.94 579 GLU A N 1
ATOM 4453 C CA . GLU A 1 579 ? 20.574 27.208 -22.886 1.00 85.94 579 GLU A CA 1
ATOM 4454 C C . GLU A 1 579 ? 21.395 26.033 -23.428 1.00 85.94 579 GLU A C 1
ATOM 4456 O O . GLU A 1 579 ? 22.388 26.284 -24.121 1.00 85.94 579 GLU A O 1
ATOM 4461 N N . GLY A 1 580 ? 20.990 24.793 -23.139 1.00 88.94 580 GLY A N 1
ATOM 4462 C CA . GLY A 1 580 ? 21.569 23.548 -23.661 1.00 88.94 580 GLY A CA 1
ATOM 4463 C C . GLY A 1 580 ? 21.112 23.173 -25.078 1.00 88.94 580 GLY A C 1
ATOM 4464 O O . GLY A 1 580 ? 21.578 22.178 -25.633 1.00 88.94 580 GLY A O 1
ATOM 4465 N N . CYS A 1 581 ? 20.240 23.981 -25.692 1.00 92.88 581 CYS A N 1
ATOM 4466 C CA . CYS A 1 581 ? 19.551 23.671 -26.947 1.00 92.88 581 CYS A CA 1
ATOM 4467 C C . CYS A 1 581 ? 18.631 22.440 -26.877 1.00 92.88 581 CYS A C 1
ATOM 4469 O O . CYS A 1 581 ? 18.444 21.720 -27.860 1.00 92.88 581 CYS A O 1
ATOM 4471 N N . VAL A 1 582 ? 18.042 22.224 -25.705 1.00 93.06 582 VAL A N 1
ATOM 4472 C CA . VAL A 1 582 ? 17.024 21.206 -25.440 1.00 93.06 582 VAL A CA 1
ATOM 4473 C C . VAL A 1 582 ? 15.829 21.816 -24.704 1.00 93.06 582 VAL A C 1
ATOM 4475 O O . VAL A 1 582 ? 15.215 21.181 -23.864 1.00 93.06 582 VAL A O 1
ATOM 4478 N N . GLY A 1 583 ? 15.485 23.071 -25.014 1.00 91.06 583 GLY A N 1
ATOM 4479 C CA . GLY A 1 583 ? 14.324 23.757 -24.431 1.00 91.06 583 GLY A CA 1
ATOM 4480 C C . GLY A 1 583 ? 13.023 22.943 -24.501 1.00 91.06 583 GLY A C 1
ATOM 4481 O O . GLY A 1 583 ? 12.388 22.785 -23.462 1.00 91.06 583 GLY A O 1
ATOM 4482 N N . PRO A 1 584 ? 12.677 22.345 -25.660 1.00 91.56 584 PRO A N 1
ATOM 4483 C CA . PRO A 1 584 ? 11.484 21.505 -25.792 1.00 91.56 584 PRO A CA 1
ATOM 4484 C C . PRO A 1 584 ? 11.477 20.248 -24.908 1.00 91.56 584 PRO A C 1
ATOM 4486 O O . PRO A 1 584 ? 10.410 19.798 -24.500 1.00 91.56 584 PRO A O 1
ATOM 4489 N N . LEU A 1 585 ? 12.651 19.690 -24.574 1.00 89.19 585 LEU A N 1
ATOM 4490 C CA . LEU A 1 585 ? 12.748 18.603 -23.595 1.00 89.19 585 LEU A CA 1
ATOM 4491 C C . LEU A 1 585 ? 12.224 19.065 -22.230 1.00 89.19 585 LEU A C 1
ATOM 4493 O O . LEU A 1 585 ? 11.488 18.328 -21.590 1.00 89.19 585 LEU A O 1
ATOM 4497 N N . GLY A 1 586 ? 12.549 20.293 -21.815 1.00 83.81 586 GLY A N 1
ATOM 4498 C CA . GLY A 1 586 ? 12.033 20.875 -20.577 1.00 83.81 586 GLY A CA 1
ATOM 4499 C C . GLY A 1 586 ? 10.503 20.919 -20.536 1.00 83.81 586 GLY A C 1
ATOM 4500 O O . GLY A 1 586 ? 9.924 20.542 -19.527 1.00 83.81 586 GLY A O 1
ATOM 4501 N N . ASP A 1 587 ? 9.842 21.301 -21.632 1.00 84.06 587 ASP A N 1
ATOM 4502 C CA . ASP A 1 587 ? 8.371 21.308 -21.702 1.00 84.06 587 ASP A CA 1
ATOM 4503 C C . ASP A 1 587 ? 7.794 19.899 -21.612 1.00 84.06 587 ASP A C 1
ATOM 4505 O O . ASP A 1 587 ? 6.857 19.651 -20.859 1.00 84.06 587 ASP A O 1
ATOM 4509 N N . ALA A 1 588 ? 8.382 18.964 -22.359 1.00 85.00 588 ALA A N 1
ATOM 4510 C CA . ALA A 1 588 ? 7.904 17.593 -22.419 1.00 85.00 588 ALA A CA 1
ATOM 4511 C C . ALA A 1 588 ? 7.960 16.908 -21.044 1.00 85.00 588 ALA A C 1
ATOM 4513 O O . ALA A 1 588 ? 7.024 16.211 -20.664 1.00 85.00 588 ALA A O 1
ATOM 4514 N N . ILE A 1 589 ? 9.006 17.166 -20.259 1.00 84.06 589 ILE A N 1
ATOM 4515 C CA . ILE A 1 589 ? 9.172 16.614 -18.906 1.00 84.06 589 ILE A CA 1
ATOM 4516 C C . ILE A 1 589 ? 8.125 17.154 -17.921 1.00 84.06 589 ILE A C 1
ATOM 4518 O O . ILE A 1 589 ? 7.776 16.473 -16.960 1.00 84.06 589 ILE A O 1
ATOM 4522 N N . LEU A 1 590 ? 7.620 18.365 -18.161 1.00 83.19 590 LEU A N 1
ATOM 4523 C CA . LEU A 1 590 ? 6.639 19.028 -17.299 1.00 83.19 590 LEU A CA 1
ATOM 4524 C C . LEU A 1 590 ? 5.194 18.704 -17.659 1.00 83.19 590 LEU A C 1
ATOM 4526 O O . LEU A 1 590 ? 4.281 19.069 -16.922 1.00 83.19 590 LEU A O 1
ATOM 4530 N N . THR A 1 591 ? 4.973 17.996 -18.766 1.00 83.69 591 THR A N 1
ATOM 4531 C CA . THR A 1 591 ? 3.652 17.446 -19.058 1.00 83.69 591 THR A CA 1
ATOM 4532 C C . THR A 1 591 ? 3.309 16.324 -18.079 1.00 83.69 591 THR A C 1
ATOM 4534 O O . THR A 1 591 ? 4.152 15.504 -17.707 1.00 83.69 591 THR A O 1
ATOM 4537 N N . GLY A 1 592 ? 2.050 16.263 -17.656 1.00 87.50 592 GLY A N 1
ATOM 4538 C CA . GLY A 1 592 ? 1.604 15.237 -16.726 1.00 87.50 592 GLY A CA 1
ATOM 4539 C C . GLY A 1 592 ? 0.095 15.184 -16.567 1.00 87.50 592 GLY A C 1
ATOM 4540 O O . GLY A 1 592 ? -0.643 15.682 -17.416 1.00 87.50 592 GLY A O 1
ATOM 4541 N N . ARG A 1 593 ? -0.348 14.502 -15.507 1.00 92.81 593 ARG A N 1
ATOM 4542 C CA . ARG A 1 593 ? -1.744 14.082 -15.310 1.00 92.81 593 ARG A CA 1
ATOM 4543 C C . ARG A 1 593 ? -2.334 14.571 -13.987 1.00 92.81 593 ARG A C 1
ATOM 4545 O O . ARG A 1 593 ? -3.441 14.165 -13.628 1.00 92.81 593 ARG A O 1
ATOM 4552 N N . ALA A 1 594 ? -1.593 15.372 -13.221 1.00 93.06 594 ALA A N 1
ATOM 4553 C CA . ALA A 1 594 ? -2.116 15.896 -11.970 1.00 93.06 594 ALA A CA 1
ATOM 4554 C C . ALA A 1 594 ? -3.132 17.005 -12.237 1.00 93.06 594 ALA A C 1
ATOM 4556 O O . ALA A 1 594 ? -3.128 17.663 -13.277 1.00 93.06 594 ALA A O 1
ATOM 4557 N N . ARG A 1 595 ? -4.029 17.191 -11.275 1.00 92.69 595 ARG A N 1
ATOM 4558 C CA . ARG A 1 595 ? -5.113 18.170 -11.331 1.00 92.69 595 ARG A CA 1
ATOM 4559 C C . ARG A 1 595 ? -5.012 19.057 -10.105 1.00 92.69 595 ARG A C 1
ATOM 4561 O O . ARG A 1 595 ? -4.574 18.591 -9.065 1.00 92.69 595 ARG A O 1
ATOM 4568 N N . ASP A 1 596 ? -5.443 20.302 -10.238 1.00 92.00 596 ASP A N 1
ATOM 4569 C CA . ASP A 1 596 ? -5.642 21.210 -9.107 1.00 92.00 596 ASP A CA 1
ATOM 4570 C C . ASP A 1 596 ? -6.915 20.771 -8.350 1.00 92.00 596 ASP A C 1
ATOM 4572 O O . ASP A 1 596 ? -8.046 21.054 -8.772 1.00 92.00 596 ASP A O 1
ATOM 4576 N N . LEU A 1 597 ? -6.732 19.957 -7.308 1.00 93.00 597 LEU A N 1
ATOM 4577 C CA . LEU A 1 597 ? -7.792 19.371 -6.485 1.00 93.00 597 LEU A CA 1
ATOM 4578 C C . LEU A 1 597 ? -8.207 20.325 -5.356 1.00 93.00 597 LEU A C 1
ATOM 4580 O O . LEU A 1 597 ? -9.372 20.296 -4.940 1.00 93.00 597 LEU A O 1
ATOM 4584 N N . ASP A 1 598 ? -7.293 21.174 -4.884 1.00 91.56 598 ASP A N 1
ATOM 4585 C CA . ASP A 1 598 ? -7.499 22.086 -3.756 1.00 91.56 598 ASP A CA 1
ATOM 4586 C C . ASP A 1 598 ? -7.731 23.560 -4.156 1.00 91.56 598 ASP A C 1
ATOM 4588 O O . ASP A 1 598 ? -8.069 24.395 -3.317 1.00 91.56 598 ASP A O 1
ATOM 4592 N N . ARG A 1 599 ? -7.661 23.894 -5.445 1.00 92.12 599 ARG A N 1
ATOM 4593 C CA . ARG A 1 599 ? -7.859 25.243 -6.005 1.00 92.12 599 ARG A CA 1
ATOM 4594 C C . ARG A 1 599 ? -6.841 26.269 -5.510 1.00 92.12 599 ARG A C 1
ATOM 4596 O O . ARG A 1 599 ? -7.189 27.462 -5.389 1.00 92.12 599 ARG A O 1
ATOM 4603 N N . ASP A 1 600 ? -5.616 25.844 -5.231 1.00 86.81 600 ASP A N 1
ATOM 4604 C CA . ASP A 1 600 ? -4.476 26.720 -4.968 1.00 86.81 600 ASP A CA 1
ATOM 4605 C C . ASP A 1 600 ? -3.785 27.210 -6.262 1.00 86.81 600 ASP A C 1
ATOM 4607 O O . ASP A 1 600 ? -2.949 28.115 -6.221 1.00 86.81 600 ASP A O 1
ATOM 4611 N N . GLY A 1 601 ? -4.213 26.706 -7.425 1.00 85.75 601 GLY A N 1
ATOM 4612 C CA . GLY A 1 601 ? -3.673 27.066 -8.735 1.00 85.75 601 GLY A CA 1
ATOM 4613 C C . GLY A 1 601 ? -2.477 26.221 -9.179 1.00 85.75 601 GLY A C 1
ATOM 4614 O O . GLY A 1 601 ? -1.963 26.462 -10.275 1.00 85.75 601 GLY A O 1
ATOM 4615 N N . ASN A 1 602 ? -2.061 25.241 -8.377 1.00 86.12 602 ASN A N 1
ATOM 4616 C CA . ASN A 1 602 ? -1.034 24.256 -8.678 1.00 86.12 602 ASN A CA 1
ATOM 4617 C C . ASN A 1 602 ? -1.668 22.854 -8.768 1.00 86.12 602 ASN A C 1
ATOM 4619 O O . ASN A 1 602 ? -2.604 22.537 -8.045 1.00 86.12 602 ASN A O 1
ATOM 4623 N N . PRO A 1 603 ? -1.193 21.977 -9.663 1.00 89.19 603 PRO A N 1
ATOM 4624 C CA . PRO A 1 603 ? -1.679 20.601 -9.689 1.00 89.19 603 PRO A CA 1
ATOM 4625 C C . PRO A 1 603 ? -1.154 19.744 -8.522 1.00 89.19 603 PRO A C 1
ATOM 4627 O O . PRO A 1 603 ? 0.049 19.707 -8.263 1.00 89.19 603 PRO A O 1
ATOM 4630 N N . ASP A 1 604 ? -2.038 18.959 -7.907 1.00 91.06 604 ASP A N 1
ATOM 4631 C CA . ASP A 1 604 ? -1.751 18.050 -6.794 1.00 91.06 604 ASP A CA 1
ATOM 4632 C C . ASP A 1 604 ? -1.280 16.672 -7.286 1.00 91.06 604 ASP A C 1
ATOM 4634 O O . ASP A 1 604 ? -2.085 15.766 -7.541 1.00 91.06 604 ASP A O 1
ATOM 4638 N N . SER A 1 605 ? 0.033 16.482 -7.436 1.00 92.06 605 SER A N 1
ATOM 4639 C CA . SER A 1 605 ? 0.581 15.198 -7.903 1.00 92.06 605 SER A CA 1
ATOM 4640 C C . SER A 1 605 ? 0.236 14.046 -6.951 1.00 92.06 605 SER A C 1
ATOM 4642 O O . SER A 1 605 ? 0.664 14.005 -5.797 1.00 92.06 605 SER A O 1
ATOM 4644 N N . GLY A 1 606 ? -0.555 13.094 -7.448 1.00 92.25 606 GLY A N 1
ATOM 4645 C CA . GLY A 1 606 ? -1.031 11.937 -6.694 1.00 92.25 606 GLY A CA 1
ATOM 4646 C C . GLY A 1 606 ? -2.064 12.257 -5.609 1.00 92.25 606 GLY A C 1
ATOM 4647 O O . GLY A 1 606 ? -2.356 11.373 -4.809 1.00 92.25 606 GLY A O 1
ATOM 4648 N N . GLY A 1 607 ? -2.617 13.477 -5.566 1.00 92.31 607 GLY A N 1
ATOM 4649 C CA . GLY A 1 607 ? -3.451 13.995 -4.467 1.00 92.31 607 GLY A CA 1
ATOM 4650 C C . GLY A 1 607 ? -4.732 13.218 -4.136 1.00 92.31 607 GLY A C 1
ATOM 4651 O O . GLY A 1 607 ? -5.274 13.354 -3.040 1.00 92.31 607 GLY A O 1
ATOM 4652 N N . ASP A 1 608 ? -5.236 12.405 -5.067 1.00 92.38 608 ASP A N 1
ATOM 4653 C CA . ASP A 1 608 ? -6.420 11.554 -4.891 1.00 92.38 608 ASP A CA 1
ATOM 4654 C C . ASP A 1 608 ? -6.139 10.054 -5.093 1.00 92.38 608 ASP A C 1
ATOM 4656 O O . ASP A 1 608 ? -7.051 9.237 -4.949 1.00 92.38 608 ASP A O 1
ATOM 4660 N N . PHE A 1 609 ? -4.887 9.654 -5.352 1.00 95.06 609 PHE A N 1
ATOM 4661 C CA . PHE A 1 609 ? -4.557 8.265 -5.685 1.00 95.06 609 PHE A CA 1
ATOM 4662 C C . PHE A 1 609 ? -4.803 7.315 -4.500 1.00 95.06 609 PHE A C 1
ATOM 4664 O O . PHE A 1 609 ? -5.544 6.328 -4.608 1.00 95.06 609 PHE A O 1
ATOM 4671 N N . TRP A 1 610 ? -4.221 7.634 -3.340 1.00 93.88 610 TRP A N 1
ATOM 4672 C CA . TRP A 1 610 ? -4.487 6.940 -2.080 1.00 93.88 610 TRP A CA 1
ATOM 4673 C C . TRP A 1 610 ? -5.479 7.748 -1.255 1.00 93.88 610 TRP A C 1
ATOM 4675 O O . TRP A 1 610 ? -5.194 8.870 -0.863 1.00 93.88 610 TRP A O 1
ATOM 4685 N N . SER A 1 611 ? -6.650 7.189 -0.961 1.00 92.31 611 SER A N 1
ATOM 4686 C CA . SER A 1 611 ? -7.643 7.860 -0.126 1.00 92.31 611 SER A CA 1
ATOM 4687 C C . SER A 1 611 ? -8.623 6.867 0.497 1.00 92.31 611 SER A C 1
ATOM 4689 O O . SER A 1 611 ? -8.656 5.682 0.166 1.00 92.31 611 SER A O 1
ATOM 4691 N N . SER A 1 612 ? -9.488 7.359 1.385 1.00 93.12 612 SER A N 1
ATOM 4692 C CA . SER A 1 612 ? -10.618 6.568 1.896 1.00 93.12 612 SER A CA 1
ATOM 4693 C C . SER A 1 612 ? -11.813 6.470 0.929 1.00 93.12 612 SER A C 1
ATOM 4695 O O . SER A 1 612 ? -12.857 5.914 1.295 1.00 93.12 612 SER A O 1
ATOM 4697 N N . TYR A 1 613 ? -11.683 6.965 -0.310 1.00 95.12 613 TYR A N 1
ATOM 4698 C CA . TYR A 1 613 ? -12.613 6.681 -1.407 1.00 95.12 613 TYR A CA 1
ATOM 4699 C C . TYR A 1 613 ? -12.240 5.339 -2.047 1.00 95.12 613 TYR A C 1
ATOM 4701 O O . TYR A 1 613 ? -11.645 5.262 -3.117 1.00 95.12 613 TYR A O 1
ATOM 4709 N N . LEU A 1 614 ? -12.604 4.255 -1.357 1.00 95.62 614 LEU A N 1
ATOM 4710 C CA . LEU A 1 614 ? -12.139 2.883 -1.611 1.00 95.62 614 LEU A CA 1
ATOM 4711 C C . LEU A 1 614 ? -12.130 2.468 -3.094 1.00 95.62 614 LEU A C 1
ATOM 4713 O O . LEU A 1 614 ? -11.163 1.889 -3.584 1.00 95.62 614 LEU A O 1
ATOM 4717 N N . PHE A 1 615 ? -13.212 2.764 -3.818 1.00 97.38 615 PHE A N 1
ATOM 4718 C CA . PHE A 1 615 ? -13.369 2.378 -5.221 1.00 97.38 615 PHE A CA 1
ATOM 4719 C C . PHE A 1 615 ? -12.532 3.241 -6.171 1.00 97.38 615 PHE A C 1
ATOM 4721 O O . PHE A 1 615 ? -12.044 2.715 -7.167 1.00 97.38 615 PHE A O 1
ATOM 4728 N N . HIS A 1 616 ? -12.323 4.520 -5.841 1.00 97.31 616 HIS A N 1
ATOM 4729 C CA . HIS A 1 616 ? -11.419 5.401 -6.576 1.00 97.31 616 HIS A CA 1
ATOM 4730 C C . HIS A 1 616 ? -9.977 4.907 -6.443 1.00 97.31 616 HIS A C 1
ATOM 4732 O O . HIS A 1 616 ? -9.323 4.664 -7.449 1.00 97.31 616 HIS A O 1
ATOM 4738 N N . THR A 1 617 ? -9.515 4.632 -5.217 1.00 96.69 617 THR A N 1
ATOM 4739 C CA . THR A 1 617 ? -8.165 4.098 -4.972 1.00 96.69 617 THR A CA 1
ATOM 4740 C C . THR A 1 617 ? -7.919 2.772 -5.692 1.00 96.69 617 THR A C 1
ATOM 4742 O O . THR A 1 617 ? -6.914 2.617 -6.387 1.00 96.69 617 THR A O 1
ATOM 4745 N N . ARG A 1 618 ? -8.862 1.826 -5.603 1.00 97.75 618 ARG A N 1
ATOM 4746 C CA . ARG A 1 618 ? -8.808 0.566 -6.362 1.00 97.75 618 ARG A CA 1
ATOM 4747 C C . ARG A 1 618 ? -8.633 0.810 -7.861 1.00 97.75 618 ARG A C 1
ATOM 4749 O O . ARG A 1 618 ? -7.837 0.141 -8.519 1.00 97.75 618 ARG A O 1
ATOM 4756 N N . ASP A 1 619 ? -9.419 1.728 -8.410 1.00 98.31 619 ASP A N 1
ATOM 4757 C CA . ASP A 1 619 ? -9.486 1.945 -9.848 1.00 98.31 619 ASP A CA 1
ATOM 4758 C C . ASP A 1 619 ? -8.365 2.860 -10.366 1.00 98.31 619 ASP A C 1
ATOM 4760 O O . ASP A 1 619 ? -7.973 2.710 -11.518 1.00 98.31 619 ASP A O 1
ATOM 4764 N N . GLY A 1 620 ? -7.748 3.694 -9.524 1.00 97.69 620 GLY A N 1
ATOM 4765 C CA . GLY A 1 620 ? -6.509 4.417 -9.834 1.00 97.69 620 GLY A CA 1
ATOM 4766 C C . GLY A 1 620 ? -5.316 3.478 -10.043 1.00 97.69 620 GLY A C 1
ATOM 4767 O O . GLY A 1 620 ? -4.561 3.628 -11.013 1.00 97.69 620 GLY A O 1
ATOM 4768 N N . VAL A 1 621 ? -5.205 2.432 -9.211 1.00 98.50 621 VAL A N 1
ATOM 4769 C CA . VAL A 1 621 ? -4.231 1.343 -9.406 1.00 98.50 621 VAL A CA 1
ATOM 4770 C C . VAL A 1 621 ? -4.495 0.618 -10.726 1.00 98.50 621 VAL A C 1
ATOM 4772 O O . VAL A 1 621 ? -3.597 0.471 -11.557 1.00 98.50 621 VAL A O 1
ATOM 4775 N N . ARG A 1 622 ? -5.745 0.206 -10.962 1.00 98.62 622 ARG A N 1
ATOM 4776 C CA . ARG A 1 622 ? -6.136 -0.529 -12.176 1.00 98.62 622 ARG A CA 1
ATOM 4777 C C . ARG A 1 622 ? -5.956 0.294 -13.448 1.00 98.62 622 ARG A C 1
ATOM 4779 O O . ARG A 1 622 ? -5.510 -0.256 -14.453 1.00 98.62 622 ARG A O 1
ATOM 4786 N N . GLN A 1 623 ? -6.262 1.589 -13.405 1.00 98.62 623 GLN A N 1
ATOM 4787 C CA . GLN A 1 623 ? -6.051 2.517 -14.514 1.00 98.62 623 GLN A CA 1
ATOM 4788 C C . GLN A 1 623 ? -4.565 2.597 -14.873 1.00 98.62 623 GLN A C 1
ATOM 4790 O O . GLN A 1 623 ? -4.207 2.406 -16.030 1.00 98.62 623 GLN A O 1
ATOM 4795 N N . SER A 1 624 ? -3.694 2.766 -13.878 1.00 98.50 624 SER A N 1
ATOM 4796 C CA . SER A 1 624 ? -2.245 2.850 -14.104 1.00 98.50 624 SER A CA 1
ATOM 4797 C C . SER A 1 624 ? -1.659 1.536 -14.646 1.00 98.50 624 SER A C 1
ATOM 4799 O O . SER A 1 624 ? -0.784 1.546 -15.508 1.00 98.50 624 SER A O 1
ATOM 4801 N N . VAL A 1 625 ? -2.170 0.378 -14.207 1.00 98.75 625 VAL A N 1
ATOM 4802 C CA . VAL A 1 625 ? -1.797 -0.926 -14.790 1.00 98.75 625 VAL A CA 1
ATOM 4803 C C . VAL A 1 625 ? -2.274 -1.052 -16.241 1.00 98.75 625 VAL A C 1
ATOM 4805 O O . VAL A 1 625 ? -1.540 -1.576 -17.077 1.00 98.75 625 VAL A O 1
ATOM 4808 N N . LEU A 1 626 ? -3.480 -0.578 -16.566 1.00 98.69 626 LEU A N 1
ATOM 4809 C CA . LEU A 1 626 ? -3.993 -0.599 -17.939 1.00 98.69 626 LEU A CA 1
ATOM 4810 C C . LEU A 1 626 ? -3.150 0.276 -18.879 1.00 98.69 626 LEU A C 1
ATOM 4812 O O . LEU A 1 626 ? -2.888 -0.133 -20.012 1.00 98.69 626 LEU A O 1
ATOM 4816 N N . ASP A 1 627 ? -2.676 1.421 -18.384 1.00 98.69 627 ASP A N 1
ATOM 4817 C CA . ASP A 1 627 ? -1.764 2.310 -19.107 1.00 98.69 627 ASP A CA 1
ATOM 4818 C C . ASP A 1 627 ? -0.430 1.602 -19.421 1.00 98.69 627 ASP A C 1
ATOM 4820 O O . ASP A 1 627 ? 0.036 1.641 -20.562 1.00 98.69 627 ASP A O 1
ATOM 4824 N N . HIS A 1 628 ? 0.141 0.862 -18.459 1.00 98.62 628 HIS A N 1
ATOM 4825 C CA . HIS A 1 628 ? 1.338 0.041 -18.689 1.00 98.62 628 HIS A CA 1
ATOM 4826 C C . HIS A 1 628 ? 1.118 -1.071 -19.731 1.00 98.62 628 HIS A C 1
ATOM 4828 O O . HIS A 1 628 ? 1.964 -1.268 -20.604 1.00 98.62 628 HIS A O 1
ATOM 4834 N N . ILE A 1 629 ? -0.031 -1.756 -19.704 1.00 98.62 629 ILE A N 1
ATOM 4835 C CA . ILE A 1 629 ? -0.363 -2.797 -20.696 1.00 98.62 629 ILE A CA 1
ATOM 4836 C C . ILE A 1 629 ? -0.444 -2.197 -22.107 1.00 98.62 629 ILE A C 1
ATOM 4838 O O . ILE A 1 629 ? 0.028 -2.788 -23.084 1.00 98.62 629 ILE A O 1
ATOM 4842 N N . GLN A 1 630 ? -1.049 -1.014 -22.238 1.00 98.50 630 GLN A N 1
ATOM 4843 C CA . GLN A 1 630 ? -1.124 -0.318 -23.520 1.00 98.50 630 GLN A CA 1
ATOM 4844 C C . GLN A 1 630 ? 0.269 0.117 -24.004 1.00 98.50 630 GLN A C 1
ATOM 4846 O O . GLN A 1 630 ? 0.560 -0.026 -25.194 1.00 98.50 630 GLN A O 1
ATOM 4851 N N . LEU A 1 631 ? 1.153 0.563 -23.104 1.00 98.56 631 LEU A N 1
ATOM 4852 C CA . LEU A 1 631 ? 2.550 0.870 -23.427 1.00 98.56 631 LEU A CA 1
ATOM 4853 C C . LEU A 1 631 ? 3.287 -0.361 -23.981 1.00 98.56 631 LEU A C 1
ATOM 4855 O O . LEU A 1 631 ? 3.876 -0.289 -25.062 1.00 98.56 631 LEU A O 1
ATOM 4859 N N . VAL A 1 632 ? 3.202 -1.511 -23.300 1.00 98.38 632 VAL A N 1
ATOM 4860 C CA . VAL A 1 632 ? 3.807 -2.774 -23.768 1.00 98.38 632 VAL A CA 1
ATOM 4861 C C . VAL A 1 632 ? 3.246 -3.159 -25.134 1.00 98.38 632 VAL A C 1
ATOM 4863 O O . VAL A 1 632 ? 4.001 -3.482 -26.055 1.00 98.38 632 VAL A O 1
ATOM 4866 N N . ARG A 1 633 ? 1.923 -3.065 -25.316 1.00 97.94 633 ARG A N 1
ATOM 4867 C CA . ARG A 1 633 ? 1.276 -3.332 -26.606 1.00 97.94 633 ARG A CA 1
ATOM 4868 C C . ARG A 1 633 ? 1.841 -2.451 -27.720 1.00 97.94 633 ARG A C 1
ATOM 4870 O O . ARG A 1 633 ? 2.086 -2.971 -28.805 1.00 97.94 633 ARG A O 1
ATOM 4877 N N . ILE A 1 634 ? 2.067 -1.162 -27.468 1.00 98.44 634 ILE A N 1
ATOM 4878 C CA . ILE A 1 634 ? 2.664 -0.232 -28.437 1.00 98.44 634 ILE A CA 1
ATOM 4879 C C . ILE A 1 634 ? 4.097 -0.647 -28.773 1.00 98.44 634 ILE A C 1
ATOM 4881 O O . ILE A 1 634 ? 4.414 -0.836 -29.948 1.00 98.44 634 ILE A O 1
ATOM 4885 N N . PHE A 1 635 ? 4.946 -0.857 -27.769 1.00 98.44 635 PHE A N 1
ATOM 4886 C CA . PHE A 1 635 ? 6.368 -1.157 -27.971 1.00 98.44 635 PHE A CA 1
ATOM 4887 C C . PHE A 1 635 ? 6.582 -2.487 -28.701 1.00 98.44 635 PHE A C 1
ATOM 4889 O O . PHE A 1 635 ? 7.540 -2.642 -29.455 1.00 98.44 635 PHE A O 1
ATOM 4896 N N . ARG A 1 636 ? 5.666 -3.446 -28.546 1.00 97.50 636 ARG A N 1
ATOM 4897 C CA . ARG A 1 636 ? 5.693 -4.712 -29.293 1.00 97.50 636 ARG A CA 1
ATOM 4898 C C . ARG A 1 636 ? 5.447 -4.557 -30.788 1.00 97.50 636 ARG A C 1
ATOM 4900 O O . ARG A 1 636 ? 5.811 -5.446 -31.556 1.00 97.50 636 ARG A O 1
ATOM 4907 N N . THR A 1 637 ? 4.831 -3.455 -31.212 1.00 97.44 637 THR A N 1
ATOM 4908 C CA . THR A 1 637 ? 4.587 -3.183 -32.634 1.00 97.44 637 THR A CA 1
ATOM 4909 C C . THR A 1 637 ? 5.775 -2.544 -33.349 1.00 97.44 637 THR A C 1
ATOM 4911 O O . THR A 1 637 ? 5.714 -2.376 -34.570 1.00 97.44 637 THR A O 1
ATOM 4914 N N . PHE A 1 638 ? 6.856 -2.206 -32.641 1.00 97.88 638 PHE A N 1
ATOM 4915 C CA . PHE A 1 638 ? 8.033 -1.588 -33.250 1.00 97.88 638 PHE A CA 1
ATOM 4916 C C . PHE A 1 638 ? 8.648 -2.521 -34.303 1.00 97.88 638 PHE A C 1
ATOM 4918 O O . PHE A 1 638 ? 8.672 -3.743 -34.148 1.00 97.88 638 PHE A O 1
ATOM 4925 N N . GLY A 1 639 ? 9.052 -1.950 -35.439 1.00 95.88 639 GLY A N 1
ATOM 4926 C CA . GLY A 1 639 ? 9.491 -2.714 -36.614 1.00 95.88 639 GLY A CA 1
ATOM 4927 C C . GLY A 1 639 ? 8.379 -3.423 -37.404 1.00 95.88 639 GLY A C 1
ATOM 4928 O O . GLY A 1 639 ? 8.670 -4.095 -38.396 1.00 95.88 639 GLY A O 1
ATOM 4929 N N . THR A 1 640 ? 7.108 -3.287 -37.011 1.00 95.81 640 THR A N 1
ATOM 4930 C CA . THR A 1 640 ? 5.964 -3.924 -37.687 1.00 95.81 640 THR A CA 1
ATOM 4931 C C . THR A 1 640 ? 5.072 -2.903 -38.397 1.00 95.81 640 THR A C 1
ATOM 4933 O O . THR A 1 640 ? 5.128 -1.705 -38.139 1.00 95.81 640 THR A O 1
ATOM 4936 N N . ALA A 1 641 ? 4.197 -3.381 -39.286 1.00 93.06 641 ALA A N 1
ATOM 4937 C CA . ALA A 1 641 ? 3.210 -2.536 -39.963 1.00 93.06 641 ALA A CA 1
ATOM 4938 C C . ALA A 1 641 ? 1.964 -2.220 -39.107 1.00 93.06 641 ALA A C 1
ATOM 4940 O O . ALA A 1 641 ? 1.088 -1.490 -39.569 1.00 93.06 641 ALA A O 1
ATOM 4941 N N . GLU A 1 642 ? 1.840 -2.816 -37.915 1.00 92.56 642 GLU A N 1
ATOM 4942 C CA . GLU A 1 642 ? 0.688 -2.623 -37.021 1.00 92.56 642 GLU A CA 1
ATOM 4943 C C . GLU A 1 642 ? 0.820 -1.356 -36.168 1.00 92.56 642 GLU A C 1
ATOM 4945 O O . GLU A 1 642 ? -0.193 -0.756 -35.805 1.00 92.56 642 GLU A O 1
ATOM 4950 N N . GLY A 1 643 ? 2.057 -0.952 -35.871 1.00 93.44 643 GLY A N 1
ATOM 4951 C CA . GLY A 1 643 ? 2.366 0.227 -35.070 1.00 93.44 643 GLY A CA 1
ATOM 4952 C C . GLY A 1 643 ? 2.223 1.534 -35.843 1.00 93.44 643 GLY A C 1
ATOM 4953 O O . GLY A 1 643 ? 2.222 1.564 -37.076 1.00 93.44 643 GLY A O 1
ATOM 4954 N N . GLY A 1 644 ? 2.138 2.643 -35.111 1.00 95.56 644 GLY A N 1
ATOM 4955 C CA . GLY A 1 644 ? 2.207 3.983 -35.687 1.00 95.56 644 GLY A CA 1
ATOM 4956 C C . GLY A 1 644 ? 3.050 4.930 -34.845 1.00 95.56 644 GLY A C 1
ATOM 4957 O O . GLY A 1 644 ? 2.934 4.950 -33.624 1.00 95.56 644 GLY A O 1
ATOM 4958 N N . MET A 1 645 ? 3.861 5.737 -35.524 1.00 95.94 645 MET A N 1
ATOM 4959 C CA . MET A 1 645 ? 4.723 6.752 -34.926 1.00 95.94 645 MET A CA 1
ATOM 4960 C C . MET A 1 645 ? 4.508 8.071 -35.671 1.00 95.94 645 MET A C 1
ATOM 4962 O O . MET A 1 645 ? 4.749 8.149 -36.880 1.00 95.94 645 MET A O 1
ATOM 4966 N N . ILE A 1 646 ? 3.986 9.075 -34.968 1.00 95.31 646 ILE A N 1
ATOM 4967 C CA . ILE A 1 646 ? 3.658 10.396 -35.524 1.00 95.31 646 ILE A CA 1
ATOM 4968 C C . ILE A 1 646 ? 4.384 11.509 -34.772 1.00 95.31 646 ILE A C 1
ATOM 4970 O O . ILE A 1 646 ? 4.691 11.372 -33.591 1.00 95.31 646 ILE A O 1
ATOM 4974 N N . CYS A 1 647 ? 4.679 12.601 -35.474 1.00 91.75 647 CYS A N 1
ATOM 4975 C CA . CYS A 1 647 ? 5.446 13.719 -34.933 1.00 91.75 647 CYS A CA 1
ATOM 4976 C C . CYS A 1 647 ? 4.862 15.048 -35.412 1.00 91.75 647 CYS A C 1
ATOM 4978 O O . CYS A 1 647 ? 4.455 15.190 -36.571 1.00 91.75 647 CYS A O 1
ATOM 4980 N N . LYS A 1 648 ? 4.884 16.060 -34.542 1.00 90.06 648 LYS A N 1
ATOM 4981 C CA . LYS A 1 648 ? 4.695 17.457 -34.958 1.00 90.06 648 LYS A CA 1
ATOM 4982 C C . LYS A 1 648 ? 5.914 17.907 -35.757 1.00 90.06 648 LYS A C 1
ATOM 4984 O O . LYS A 1 648 ? 7.025 17.525 -35.423 1.00 90.06 648 LYS A O 1
ATOM 4989 N N . ASN A 1 649 ? 5.736 18.725 -36.793 1.00 87.06 649 ASN A N 1
ATOM 4990 C CA . ASN A 1 649 ? 6.855 19.264 -37.569 1.00 87.06 649 ASN A CA 1
ATOM 4991 C C . ASN A 1 649 ? 6.603 20.709 -38.022 1.00 87.06 649 ASN A C 1
ATOM 4993 O O . ASN A 1 649 ? 5.488 21.227 -37.964 1.00 87.06 649 ASN A O 1
ATOM 4997 N N . ALA A 1 650 ? 7.646 21.368 -38.533 1.00 82.88 650 ALA A N 1
ATOM 4998 C CA . ALA A 1 650 ? 7.570 22.768 -38.955 1.00 82.88 650 ALA A CA 1
ATOM 4999 C C . ALA A 1 650 ? 6.568 23.037 -40.101 1.00 82.88 650 ALA A C 1
ATOM 5001 O O . ALA A 1 650 ? 6.146 24.178 -40.283 1.00 82.88 650 ALA A O 1
ATOM 5002 N N . THR A 1 651 ? 6.192 22.019 -40.885 1.00 81.69 651 THR A N 1
ATOM 5003 C CA . THR A 1 651 ? 5.235 22.158 -41.996 1.00 81.69 651 THR A CA 1
ATOM 5004 C C . THR A 1 651 ? 3.792 22.137 -41.500 1.00 81.69 651 THR A C 1
ATOM 5006 O O . THR A 1 651 ? 2.959 22.878 -42.024 1.00 81.69 651 THR A O 1
ATOM 5009 N N . THR A 1 652 ? 3.495 21.306 -40.499 1.00 79.94 652 THR A N 1
ATOM 5010 C CA . THR A 1 652 ? 2.166 21.210 -39.875 1.00 79.94 652 THR A CA 1
ATOM 5011 C C . THR A 1 652 ? 1.945 22.259 -38.784 1.00 79.94 652 THR A C 1
ATOM 5013 O O . THR A 1 652 ? 0.805 22.658 -38.566 1.00 79.94 652 THR A O 1
ATOM 5016 N N . GLY A 1 653 ? 3.023 22.736 -38.150 1.00 83.62 653 GLY A N 1
ATOM 5017 C CA . GLY A 1 653 ? 2.996 23.615 -36.977 1.00 83.62 653 GLY A CA 1
ATOM 5018 C C . GLY A 1 653 ? 3.261 22.838 -35.683 1.00 83.62 653 GLY A C 1
ATOM 5019 O O . GLY A 1 653 ? 2.846 21.687 -35.558 1.00 83.62 653 GLY A O 1
ATOM 5020 N N . TRP A 1 654 ? 3.976 23.462 -34.740 1.00 84.31 654 TRP A N 1
ATOM 5021 C CA . TRP A 1 654 ? 4.312 22.882 -33.426 1.00 84.31 654 TRP A CA 1
ATOM 5022 C C . TRP A 1 654 ? 3.181 23.045 -32.392 1.00 84.31 654 TRP A C 1
ATOM 5024 O O . TRP A 1 654 ? 3.101 22.284 -31.434 1.00 84.31 654 TRP A O 1
ATOM 5034 N N . ASP A 1 655 ? 2.278 23.991 -32.638 1.00 83.62 655 ASP A N 1
ATOM 5035 C CA . ASP A 1 655 ? 1.057 24.296 -31.881 1.00 83.62 655 ASP A CA 1
ATOM 5036 C C . ASP A 1 655 ? -0.162 23.478 -32.351 1.00 83.62 655 ASP A C 1
ATOM 5038 O O . ASP A 1 655 ? -1.275 23.650 -31.859 1.00 83.62 655 ASP A O 1
ATOM 5042 N N . GLN A 1 656 ? 0.024 22.606 -33.345 1.00 85.25 656 GLN A N 1
ATOM 5043 C CA . GLN A 1 656 ? -1.028 21.767 -33.917 1.00 85.25 656 GLN A CA 1
ATOM 5044 C C . GLN A 1 656 ? -0.814 20.294 -33.529 1.00 85.25 656 GLN A C 1
ATOM 5046 O O . GLN A 1 656 ? 0.334 19.876 -33.362 1.00 85.25 656 GLN A O 1
ATOM 5051 N N . PRO A 1 657 ? -1.883 19.480 -33.412 1.00 83.81 657 PRO A N 1
ATOM 5052 C CA . PRO A 1 657 ? -1.748 18.045 -33.159 1.00 83.81 657 PRO A CA 1
ATOM 5053 C C . PRO A 1 657 ? -0.899 17.342 -34.226 1.00 83.81 657 PRO A C 1
ATOM 5055 O O . PRO A 1 657 ? -0.995 17.671 -35.417 1.00 83.81 657 PRO A O 1
ATOM 5058 N N . ALA A 1 658 ? -0.106 16.343 -33.824 1.00 87.06 658 ALA A N 1
ATOM 5059 C CA . ALA A 1 658 ? 0.635 15.524 -34.775 1.00 87.06 658 ALA A CA 1
ATOM 5060 C C . ALA A 1 658 ? -0.332 14.808 -35.732 1.00 87.06 658 ALA A C 1
ATOM 5062 O O . ALA A 1 658 ? -1.373 14.279 -35.339 1.00 87.06 658 ALA A O 1
ATOM 5063 N N . SER A 1 659 ? -0.007 14.814 -37.024 1.00 85.00 659 SER A N 1
ATOM 5064 C CA . SER A 1 659 ? -0.868 14.226 -38.064 1.00 85.00 659 SER A CA 1
ATOM 5065 C C . SER A 1 659 ? -0.110 13.498 -39.168 1.00 85.00 659 SER A C 1
ATOM 5067 O O . SER A 1 659 ? -0.726 12.759 -39.936 1.00 85.00 659 SER A O 1
ATOM 5069 N N . GLU A 1 660 ? 1.212 13.652 -39.219 1.00 89.62 660 GLU A N 1
ATOM 5070 C CA . GLU A 1 660 ? 2.077 13.033 -40.217 1.00 89.62 660 GLU A CA 1
ATOM 5071 C C . GLU A 1 660 ? 3.008 12.005 -39.549 1.00 89.62 660 GLU A C 1
ATOM 5073 O O . GLU A 1 660 ? 3.354 12.166 -38.371 1.00 89.62 660 GLU A O 1
ATOM 5078 N N . PRO A 1 661 ? 3.424 10.953 -40.277 1.00 92.06 661 PRO A N 1
ATOM 5079 C CA . PRO A 1 661 ? 4.469 10.044 -39.818 1.00 92.06 661 PRO A CA 1
ATOM 5080 C C . PRO A 1 661 ? 5.764 10.784 -39.454 1.00 92.06 661 PRO A C 1
ATOM 5082 O O . PRO A 1 661 ? 6.102 11.792 -40.079 1.00 92.06 661 PRO A O 1
ATOM 5085 N N . CYS A 1 662 ? 6.496 10.275 -38.465 1.00 91.75 662 CYS A N 1
ATOM 5086 C CA . CYS A 1 662 ? 7.783 10.848 -38.073 1.00 91.75 662 CYS A CA 1
ATOM 5087 C C . CYS A 1 662 ? 8.861 10.648 -39.147 1.00 91.75 662 CYS A C 1
ATOM 5089 O O . CYS A 1 662 ? 9.106 9.525 -39.577 1.00 91.75 662 CYS A O 1
ATOM 5091 N N . ASP A 1 663 ? 9.534 11.739 -39.507 1.00 91.06 663 ASP A N 1
ATOM 5092 C CA . ASP A 1 663 ? 10.817 11.780 -40.219 1.00 91.06 663 ASP A CA 1
ATOM 5093 C C . ASP A 1 663 ? 11.835 12.356 -39.223 1.00 91.06 663 ASP A C 1
ATOM 5095 O O . ASP A 1 663 ? 11.881 13.576 -39.014 1.00 91.06 663 ASP A O 1
ATOM 5099 N N . THR A 1 664 ? 12.537 11.488 -38.486 1.00 88.88 664 THR A N 1
ATOM 5100 C CA . THR A 1 664 ? 13.371 11.921 -37.352 1.00 88.88 664 THR A CA 1
ATOM 5101 C C . THR A 1 664 ? 14.723 12.465 -37.802 1.00 88.88 664 THR A C 1
ATOM 5103 O O . THR A 1 664 ? 15.253 13.356 -37.138 1.00 88.88 664 THR A O 1
ATOM 5106 N N . ASN A 1 665 ? 15.250 12.007 -38.943 1.00 87.25 665 ASN A N 1
ATOM 5107 C CA . ASN A 1 665 ? 16.531 12.456 -39.505 1.00 87.25 665 ASN A CA 1
ATOM 5108 C C . ASN A 1 665 ? 16.393 13.557 -40.587 1.00 87.25 665 ASN A C 1
ATOM 5110 O O . ASN A 1 665 ? 17.399 14.079 -41.081 1.00 87.25 665 ASN A O 1
ATOM 5114 N N . GLY A 1 666 ? 15.164 13.928 -40.961 1.00 84.50 666 GLY A N 1
ATOM 5115 C CA . GLY A 1 666 ? 14.859 15.018 -41.888 1.00 84.50 666 GLY A CA 1
ATOM 5116 C C . GLY A 1 666 ? 15.153 14.705 -43.359 1.00 84.50 666 GLY A C 1
ATOM 5117 O O . GLY A 1 666 ? 15.431 15.629 -44.137 1.00 84.50 666 GLY A O 1
ATOM 5118 N N . ASN A 1 667 ? 15.156 13.429 -43.757 1.00 86.75 667 ASN A N 1
ATOM 5119 C CA . ASN A 1 667 ? 15.479 13.007 -45.123 1.00 86.75 667 ASN A CA 1
ATOM 5120 C C . ASN A 1 667 ? 14.275 13.059 -46.092 1.00 86.75 667 ASN A C 1
ATOM 5122 O O . ASN A 1 667 ? 14.473 12.990 -47.312 1.00 86.75 667 ASN A O 1
ATOM 5126 N N . GLY A 1 668 ? 13.060 13.261 -45.573 1.00 86.31 668 GLY A N 1
ATOM 5127 C CA . GLY A 1 668 ? 11.802 13.348 -46.312 1.00 86.31 668 GLY A CA 1
ATOM 5128 C C . GLY A 1 668 ? 10.996 12.047 -46.407 1.00 86.31 668 GLY A C 1
ATOM 5129 O O . GLY A 1 668 ? 9.904 12.080 -46.981 1.00 86.31 668 GLY A O 1
ATOM 5130 N N . ASP A 1 669 ? 11.502 10.936 -45.873 1.00 89.94 669 ASP A N 1
ATOM 5131 C CA . ASP A 1 669 ? 10.818 9.650 -45.748 1.00 89.94 669 ASP A CA 1
ATOM 5132 C C . ASP A 1 669 ? 10.430 9.393 -44.277 1.00 89.94 669 ASP A C 1
ATOM 5134 O O . ASP A 1 669 ? 11.049 9.903 -43.351 1.00 89.94 669 ASP A O 1
ATOM 5138 N N . ALA A 1 670 ? 9.369 8.614 -44.057 1.00 91.44 670 ALA A N 1
ATOM 5139 C CA . ALA A 1 670 ? 8.951 8.233 -42.710 1.00 91.44 670 ALA A CA 1
ATOM 5140 C C . ALA A 1 670 ? 9.835 7.109 -42.157 1.00 91.44 670 ALA A C 1
ATOM 5142 O O . ALA A 1 670 ? 10.108 6.141 -42.877 1.00 91.44 670 ALA A O 1
ATOM 5143 N N . GLU A 1 671 ? 10.192 7.196 -40.879 1.00 94.38 671 GLU A N 1
ATOM 5144 C CA . GLU A 1 671 ? 10.991 6.169 -40.213 1.00 94.38 671 GLU A CA 1
ATOM 5145 C C . GLU A 1 671 ? 10.191 4.905 -39.898 1.00 94.38 671 GLU A C 1
ATOM 5147 O O . GLU A 1 671 ? 8.952 4.890 -39.843 1.00 94.38 671 GLU A O 1
ATOM 5152 N N . ILE A 1 672 ? 10.924 3.815 -39.662 1.00 94.75 672 ILE A N 1
ATOM 5153 C CA . ILE A 1 672 ? 10.351 2.601 -39.089 1.00 94.75 672 ILE A CA 1
ATOM 5154 C C . ILE A 1 672 ? 9.847 2.937 -37.679 1.00 94.75 672 ILE A C 1
ATOM 5156 O O . ILE A 1 672 ? 10.484 3.659 -36.922 1.00 94.75 672 ILE A O 1
ATOM 5160 N N . VAL A 1 673 ? 8.681 2.414 -37.300 1.00 95.62 673 VAL A N 1
ATOM 5161 C CA . VAL A 1 673 ? 8.143 2.625 -35.948 1.00 95.62 673 VAL A CA 1
ATOM 5162 C C . VAL A 1 673 ? 9.143 2.097 -34.915 1.00 95.62 673 VAL A C 1
ATOM 5164 O O . VAL A 1 673 ? 9.459 0.904 -34.935 1.00 95.62 673 VAL A O 1
ATOM 5167 N N . GLY A 1 674 ? 9.606 2.982 -34.028 1.00 95.12 674 GLY A N 1
ATOM 5168 C CA . GLY A 1 674 ? 10.605 2.687 -32.999 1.00 95.12 674 GLY A CA 1
ATOM 5169 C C . GLY A 1 674 ? 12.059 2.954 -33.394 1.00 95.12 674 GLY A C 1
ATOM 5170 O O . GLY A 1 674 ? 12.926 2.796 -32.546 1.00 95.12 674 GLY A O 1
ATOM 5171 N N . ASP A 1 675 ? 12.334 3.326 -34.645 1.00 96.38 675 ASP A N 1
ATOM 5172 C CA . ASP A 1 675 ? 13.653 3.759 -35.131 1.00 96.38 675 ASP A CA 1
ATOM 5173 C C . ASP A 1 675 ? 13.765 5.276 -34.932 1.00 96.38 675 ASP A C 1
ATOM 5175 O O . ASP A 1 675 ? 13.388 6.069 -35.801 1.00 96.38 675 ASP A O 1
ATOM 5179 N N . PHE A 1 676 ? 14.147 5.699 -33.724 1.00 95.69 676 PHE A N 1
ATOM 5180 C CA . PHE A 1 676 ? 14.171 7.117 -33.380 1.00 95.69 676 PHE A CA 1
ATOM 5181 C C . PHE A 1 676 ? 15.435 7.794 -33.912 1.00 95.69 676 PHE A C 1
ATOM 5183 O O . PHE A 1 676 ? 15.387 8.982 -34.253 1.00 95.69 676 PHE A O 1
ATOM 5190 N N . ASP A 1 677 ? 16.551 7.069 -34.018 1.00 92.69 677 ASP A N 1
ATOM 5191 C CA . ASP A 1 677 ? 17.814 7.593 -34.540 1.00 92.69 677 ASP A CA 1
ATOM 5192 C C . ASP A 1 677 ? 17.915 7.602 -36.085 1.00 92.69 677 ASP A C 1
ATOM 5194 O O . ASP A 1 677 ? 18.776 8.300 -36.635 1.00 92.69 677 ASP A O 1
ATOM 5198 N N . GLY A 1 678 ? 16.991 6.926 -36.777 1.00 92.25 678 GLY A N 1
ATOM 5199 C CA . GLY A 1 678 ? 16.846 6.913 -38.233 1.00 92.25 678 GLY A CA 1
ATOM 5200 C C . GLY A 1 678 ? 17.874 6.027 -38.941 1.00 92.25 678 GLY A C 1
ATOM 5201 O O . GLY A 1 678 ? 18.285 6.343 -40.068 1.00 92.25 678 GLY A O 1
ATOM 5202 N N . ASN A 1 679 ? 18.362 4.970 -38.284 1.00 92.31 679 ASN A N 1
ATOM 5203 C CA . ASN A 1 679 ? 19.400 4.079 -38.809 1.00 92.31 679 ASN A CA 1
ATOM 5204 C C . ASN A 1 679 ? 18.855 2.886 -39.626 1.00 92.31 679 ASN A C 1
ATOM 5206 O O . ASN A 1 679 ? 19.630 2.176 -40.284 1.00 92.31 679 ASN A O 1
ATOM 5210 N N . GLY A 1 680 ? 17.535 2.696 -39.654 1.00 93.12 680 GLY A N 1
ATOM 5211 C CA . GLY A 1 680 ? 16.834 1.622 -40.352 1.00 93.12 680 GLY A CA 1
ATOM 5212 C C . GLY A 1 680 ? 16.507 0.397 -39.489 1.00 93.12 680 GLY A C 1
ATOM 5213 O O . GLY A 1 680 ? 16.099 -0.629 -40.051 1.00 93.12 680 GLY A O 1
ATOM 5214 N N . VAL A 1 681 ? 16.692 0.463 -38.168 1.00 94.88 681 VAL A N 1
ATOM 5215 C CA . VAL A 1 681 ? 16.386 -0.588 -37.185 1.00 94.88 681 VAL A CA 1
ATOM 5216 C C . VAL A 1 681 ? 15.663 0.053 -35.993 1.00 94.88 681 VAL A C 1
ATOM 5218 O O . VAL A 1 681 ? 16.056 1.128 -35.568 1.00 94.88 681 VAL A O 1
ATOM 5221 N N . PRO A 1 682 ? 14.608 -0.567 -35.428 1.00 96.94 682 PRO A N 1
ATOM 5222 C CA . PRO A 1 682 ? 14.028 -0.066 -34.187 1.00 96.94 682 PRO A CA 1
ATOM 5223 C C . PRO A 1 682 ? 15.058 -0.045 -33.053 1.00 96.94 682 PRO A C 1
ATOM 5225 O O . PRO A 1 682 ? 15.761 -1.034 -32.853 1.00 96.94 682 PRO A O 1
ATOM 5228 N N . ASP A 1 683 ? 15.090 1.030 -32.270 1.00 97.75 683 ASP A N 1
ATOM 5229 C CA . ASP A 1 683 ? 16.053 1.196 -31.181 1.00 97.75 683 ASP A CA 1
ATOM 5230 C C . ASP A 1 683 ? 15.774 0.228 -30.023 1.00 97.75 683 ASP A C 1
ATOM 5232 O O . ASP A 1 683 ? 16.689 -0.292 -29.383 1.00 97.75 683 ASP A O 1
ATOM 5236 N N . VAL A 1 684 ? 14.494 -0.027 -29.742 1.00 98.00 684 VAL A N 1
ATOM 5237 C CA . VAL A 1 684 ? 14.030 -0.843 -28.611 1.00 98.00 684 VAL A CA 1
ATOM 5238 C C . VAL A 1 684 ? 12.823 -1.695 -28.994 1.00 98.00 684 VAL A C 1
ATOM 5240 O O . VAL A 1 684 ? 12.128 -1.412 -29.969 1.00 98.00 684 VAL A O 1
ATOM 5243 N N . GLY A 1 685 ? 12.514 -2.709 -28.190 1.00 97.12 685 GLY A N 1
ATOM 5244 C CA . GLY A 1 685 ? 11.256 -3.443 -28.287 1.00 97.12 685 GLY A CA 1
ATOM 5245 C C . GLY A 1 685 ? 11.086 -4.244 -29.584 1.00 97.12 685 GLY A C 1
ATOM 5246 O O . GLY A 1 685 ? 12.034 -4.778 -30.156 1.00 97.12 685 GLY A O 1
ATOM 5247 N N . GLY A 1 686 ? 9.838 -4.364 -30.034 1.00 97.25 686 GLY A N 1
ATOM 5248 C CA . GLY A 1 686 ? 9.437 -5.269 -31.107 1.00 97.25 686 GLY A CA 1
ATOM 5249 C C . GLY A 1 686 ? 8.932 -6.630 -30.604 1.00 97.25 686 GLY A C 1
ATOM 5250 O O . GLY A 1 686 ? 8.937 -6.924 -29.409 1.00 97.25 686 GLY A O 1
ATOM 5251 N N . PRO A 1 687 ? 8.449 -7.493 -31.510 1.00 94.94 687 PRO A N 1
ATOM 5252 C CA . PRO A 1 687 ? 7.714 -8.702 -31.138 1.00 94.94 687 PRO A CA 1
ATOM 5253 C C . PRO A 1 687 ? 8.566 -9.774 -30.444 1.00 94.94 687 PRO A C 1
ATOM 5255 O O . PRO A 1 687 ? 8.002 -10.606 -29.733 1.00 94.94 687 PRO A O 1
ATOM 5258 N N . ASP A 1 688 ? 9.884 -9.757 -30.665 1.00 94.12 688 ASP A N 1
ATOM 5259 C CA . ASP A 1 688 ? 10.840 -10.734 -30.130 1.00 94.12 688 ASP A CA 1
ATOM 5260 C C . ASP A 1 688 ? 11.592 -10.229 -28.880 1.00 94.12 688 ASP A C 1
ATOM 5262 O O . ASP A 1 688 ? 12.321 -11.009 -28.260 1.00 94.12 688 ASP A O 1
ATOM 5266 N N . ALA A 1 689 ? 11.413 -8.955 -28.505 1.00 95.81 689 ALA A N 1
ATOM 5267 C CA . ALA A 1 689 ? 12.042 -8.361 -27.329 1.00 95.81 689 ALA A CA 1
ATOM 5268 C C . ALA A 1 689 ? 11.453 -8.907 -26.021 1.00 95.81 689 ALA A C 1
ATOM 5270 O O . ALA A 1 689 ? 10.314 -9.387 -25.959 1.00 95.81 689 ALA A O 1
ATOM 5271 N N . LYS A 1 690 ? 12.244 -8.815 -24.955 1.00 96.94 690 LYS A N 1
ATOM 5272 C CA . LYS A 1 690 ? 11.828 -9.085 -23.580 1.00 96.94 690 LYS A CA 1
ATOM 5273 C C . LYS A 1 690 ? 11.344 -7.809 -22.918 1.00 96.94 690 LYS A C 1
ATOM 5275 O O . LYS A 1 690 ? 11.910 -6.734 -23.110 1.00 96.94 690 LYS A O 1
ATOM 5280 N N . TYR A 1 691 ? 10.296 -7.966 -22.118 1.00 98.12 691 TYR A N 1
ATOM 5281 C CA . TYR A 1 691 ? 9.675 -6.881 -21.378 1.00 98.12 691 TYR A CA 1
ATOM 5282 C C . TYR A 1 691 ? 9.724 -7.212 -19.889 1.00 98.12 691 TYR A C 1
ATOM 5284 O O . TYR A 1 691 ? 9.096 -8.172 -19.436 1.00 98.12 691 TYR A O 1
ATOM 5292 N N . GLY A 1 692 ? 10.496 -6.430 -19.141 1.00 98.25 692 GLY A N 1
ATOM 5293 C CA . GLY A 1 692 ? 10.538 -6.463 -17.683 1.00 98.25 692 GLY A CA 1
ATOM 5294 C C . GLY A 1 692 ? 9.691 -5.345 -17.086 1.00 98.25 692 GLY A C 1
ATOM 5295 O O . GLY A 1 692 ? 9.508 -4.306 -17.713 1.00 98.25 692 GLY A O 1
ATOM 5296 N N . THR A 1 693 ? 9.170 -5.521 -15.874 1.00 98.56 693 THR A N 1
ATOM 5297 C CA . THR A 1 693 ? 8.512 -4.430 -15.139 1.00 98.56 693 THR A CA 1
ATOM 5298 C C . THR A 1 693 ? 8.980 -4.371 -13.697 1.00 98.56 693 THR A C 1
ATOM 5300 O O . THR A 1 693 ? 9.133 -5.394 -13.033 1.00 98.56 693 THR A O 1
ATOM 5303 N N . TRP A 1 694 ? 9.223 -3.173 -13.193 1.00 97.50 694 TRP A N 1
ATOM 5304 C CA . TRP A 1 694 ? 9.654 -2.970 -11.820 1.00 97.50 694 TRP A CA 1
ATOM 5305 C C . TRP A 1 694 ? 9.363 -1.549 -11.368 1.00 97.50 694 TRP A C 1
ATOM 5307 O O . TRP A 1 694 ? 8.835 -0.736 -12.122 1.00 97.50 694 TRP A O 1
ATOM 5317 N N . GLY A 1 695 ? 9.683 -1.272 -10.120 1.00 95.62 695 GLY A N 1
ATOM 5318 C CA . GLY A 1 695 ? 9.498 0.022 -9.497 1.00 95.62 695 GLY A CA 1
ATOM 5319 C C . GLY A 1 695 ? 9.507 -0.148 -7.994 1.00 95.62 695 GLY A C 1
ATOM 5320 O O . GLY A 1 695 ? 9.471 -1.275 -7.488 1.00 95.62 695 GLY A O 1
ATOM 5321 N N . GLU A 1 696 ? 9.525 0.972 -7.295 1.00 93.00 696 GLU A N 1
ATOM 5322 C CA . GLU A 1 696 ? 9.552 0.998 -5.841 1.00 93.00 696 GLU A CA 1
ATOM 5323 C C . GLU A 1 696 ? 8.297 1.674 -5.283 1.00 93.00 696 GLU A C 1
ATOM 5325 O O . GLU A 1 696 ? 7.690 2.517 -5.947 1.00 93.00 696 GLU A O 1
ATOM 5330 N N . SER A 1 697 ? 7.866 1.300 -4.074 1.00 95.00 697 SER A N 1
ATOM 5331 C CA . SER A 1 697 ? 6.687 1.892 -3.422 1.00 95.00 697 SER A CA 1
ATOM 5332 C C . SER A 1 697 ? 5.410 1.703 -4.267 1.00 95.00 697 SER A C 1
ATOM 5334 O O . SER A 1 697 ? 5.041 0.566 -4.578 1.00 95.00 697 SER A O 1
ATOM 5336 N N . LEU A 1 698 ? 4.748 2.785 -4.703 1.00 96.56 698 LEU A N 1
ATOM 5337 C CA . LEU A 1 698 ? 3.650 2.732 -5.680 1.00 96.56 698 LEU A CA 1
ATOM 5338 C C . LEU A 1 698 ? 4.042 1.934 -6.938 1.00 96.56 698 LEU A C 1
ATOM 5340 O O . LEU A 1 698 ? 3.291 1.060 -7.369 1.00 96.56 698 LEU A O 1
ATOM 5344 N N . GLY A 1 699 ? 5.234 2.159 -7.490 1.00 97.12 699 GLY A N 1
ATOM 5345 C CA . GLY A 1 699 ? 5.764 1.401 -8.620 1.00 97.12 699 GLY A CA 1
ATOM 5346 C C . GLY A 1 699 ? 5.922 -0.092 -8.330 1.00 97.12 699 GLY A C 1
ATOM 5347 O O . GLY A 1 699 ? 5.699 -0.926 -9.211 1.00 97.12 699 GLY A O 1
ATOM 5348 N N . GLY A 1 700 ? 6.223 -0.452 -7.080 1.00 97.38 700 GLY A N 1
ATOM 5349 C CA . GLY A 1 700 ? 6.231 -1.831 -6.596 1.00 97.38 700 GLY A CA 1
ATOM 5350 C C . GLY A 1 700 ? 4.833 -2.458 -6.609 1.00 97.38 700 GLY A C 1
ATOM 5351 O O . GLY A 1 700 ? 4.657 -3.569 -7.110 1.00 97.38 700 GLY A O 1
ATOM 5352 N N . ILE A 1 701 ? 3.815 -1.732 -6.132 1.00 98.38 701 ILE A N 1
ATOM 5353 C CA . ILE A 1 701 ? 2.403 -2.162 -6.187 1.00 98.38 701 ILE A CA 1
ATOM 5354 C C . ILE A 1 701 ? 1.981 -2.396 -7.645 1.00 98.38 701 ILE A C 1
ATOM 5356 O O . ILE A 1 701 ? 1.464 -3.462 -7.993 1.00 98.38 701 ILE A O 1
ATOM 5360 N N . LEU A 1 702 ? 2.241 -1.420 -8.522 1.00 98.69 702 LEU A N 1
ATOM 5361 C CA . LEU A 1 702 ? 1.850 -1.483 -9.931 1.00 98.69 702 LEU A CA 1
ATOM 5362 C C . LEU A 1 702 ? 2.566 -2.614 -10.679 1.00 98.69 702 LEU A C 1
ATOM 5364 O O . LEU A 1 702 ? 1.914 -3.374 -11.396 1.00 98.69 702 LEU A O 1
ATOM 5368 N N . SER A 1 703 ? 3.882 -2.762 -10.499 1.00 98.38 703 SER A N 1
ATOM 5369 C CA . SER A 1 703 ? 4.674 -3.811 -11.159 1.00 98.38 703 SER A CA 1
ATOM 5370 C C . SER A 1 703 ? 4.318 -5.217 -10.667 1.00 98.38 703 SER A C 1
ATOM 5372 O O . SER A 1 703 ? 4.314 -6.155 -11.467 1.00 98.38 703 SER A O 1
ATOM 5374 N N . GLY A 1 704 ? 3.917 -5.365 -9.396 1.00 98.00 704 GLY A N 1
ATOM 5375 C CA . GLY A 1 704 ? 3.394 -6.618 -8.847 1.00 98.00 704 GLY A CA 1
ATOM 5376 C C . GLY A 1 704 ? 2.163 -7.131 -9.599 1.00 98.00 704 GLY A C 1
ATOM 5377 O O . GLY A 1 704 ? 2.082 -8.328 -9.885 1.00 98.00 704 GLY A O 1
ATOM 5378 N N . ILE A 1 705 ? 1.254 -6.230 -9.988 1.00 98.62 705 ILE A N 1
ATOM 5379 C CA . ILE A 1 705 ? 0.057 -6.546 -10.785 1.00 98.62 705 ILE A CA 1
ATOM 5380 C C . ILE A 1 705 ? 0.404 -6.670 -12.271 1.00 98.62 705 ILE A C 1
ATOM 5382 O O . ILE A 1 705 ? 0.079 -7.681 -12.897 1.00 98.62 705 ILE A O 1
ATOM 5386 N N . HIS A 1 706 ? 1.061 -5.654 -12.837 1.00 98.50 706 HIS A N 1
ATOM 5387 C CA . HIS A 1 706 ? 1.383 -5.562 -14.262 1.00 98.50 706 HIS A CA 1
ATOM 5388 C C . HIS A 1 706 ? 2.146 -6.799 -14.744 1.00 98.50 706 HIS A C 1
ATOM 5390 O O . HIS A 1 706 ? 1.746 -7.422 -15.728 1.00 98.50 706 HIS A O 1
ATOM 5396 N N . GLY A 1 707 ? 3.165 -7.219 -13.989 1.00 97.38 707 GLY A N 1
ATOM 5397 C CA . GLY A 1 707 ? 3.976 -8.379 -14.329 1.00 97.38 707 GLY A CA 1
ATOM 5398 C C . GLY A 1 707 ? 3.236 -9.712 -14.271 1.00 97.38 707 GLY A C 1
ATOM 5399 O O . GLY A 1 707 ? 3.668 -10.658 -14.917 1.00 97.38 707 GLY A O 1
ATOM 5400 N N . ALA A 1 708 ? 2.112 -9.809 -13.557 1.00 96.38 708 ALA A N 1
ATOM 5401 C CA . ALA A 1 708 ? 1.292 -11.018 -13.520 1.00 96.38 708 ALA A CA 1
ATOM 5402 C C . ALA A 1 708 ? 0.223 -11.042 -14.622 1.00 96.38 708 ALA A C 1
ATOM 5404 O O . ALA A 1 708 ? -0.135 -12.115 -15.116 1.00 96.38 708 ALA A O 1
ATOM 5405 N N . ILE A 1 709 ? -0.340 -9.877 -14.968 1.00 96.19 709 ILE A N 1
ATOM 5406 C CA . ILE A 1 709 ? -1.507 -9.786 -15.852 1.00 96.19 709 ILE A CA 1
ATOM 5407 C C . ILE A 1 709 ? -1.148 -9.570 -17.323 1.00 96.19 709 ILE A C 1
ATOM 5409 O O . ILE A 1 709 ? -1.882 -10.057 -18.186 1.00 96.19 709 ILE A O 1
ATOM 5413 N N . ASP A 1 710 ? -0.056 -8.874 -17.648 1.00 96.50 710 ASP A N 1
ATOM 5414 C CA . ASP A 1 710 ? 0.338 -8.660 -19.042 1.00 96.50 710 ASP A CA 1
ATOM 5415 C C . ASP A 1 710 ? 0.994 -9.920 -19.614 1.00 96.50 710 ASP A C 1
ATOM 5417 O O . ASP A 1 710 ? 2.021 -10.378 -19.131 1.00 96.50 710 ASP A O 1
ATOM 5421 N N . ALA A 1 711 ? 0.406 -10.471 -20.675 1.00 91.94 711 ALA A N 1
ATOM 5422 C CA . ALA A 1 711 ? 0.849 -11.709 -21.310 1.00 91.94 711 ALA A CA 1
ATOM 5423 C C . ALA A 1 711 ? 2.233 -11.628 -21.979 1.00 91.94 711 ALA A C 1
ATOM 5425 O O . ALA A 1 711 ? 2.761 -12.662 -22.393 1.00 91.94 711 ALA A O 1
ATOM 5426 N N . TYR A 1 712 ? 2.777 -10.424 -22.156 1.00 94.81 712 TYR A N 1
ATOM 5427 C CA . TYR A 1 712 ? 4.038 -10.200 -22.857 1.00 94.81 712 TYR A CA 1
ATOM 5428 C C . TYR A 1 712 ? 5.150 -9.646 -21.970 1.00 94.81 712 TYR A C 1
ATOM 5430 O O . TYR A 1 712 ? 6.297 -9.599 -22.413 1.00 94.81 712 TYR A O 1
ATOM 5438 N N . VAL A 1 713 ? 4.832 -9.289 -20.726 1.00 97.12 713 VAL A N 1
ATOM 5439 C CA . VAL A 1 713 ? 5.839 -9.087 -19.686 1.00 97.12 713 VAL A CA 1
ATOM 5440 C C . VAL A 1 713 ? 6.318 -10.454 -19.227 1.00 97.12 713 VAL A C 1
ATOM 5442 O O . VAL A 1 713 ? 5.519 -11.349 -18.992 1.00 97.12 713 VAL A O 1
ATOM 5445 N N . THR A 1 714 ? 7.627 -10.645 -19.122 1.00 96.00 714 THR A N 1
ATOM 5446 C CA . THR A 1 714 ? 8.217 -11.959 -18.837 1.00 96.00 714 THR A CA 1
ATOM 5447 C C . THR A 1 714 ? 8.843 -12.065 -17.452 1.00 96.00 714 THR A C 1
ATOM 5449 O O . THR A 1 714 ? 9.046 -13.172 -16.940 1.00 96.00 714 THR A O 1
ATOM 5452 N N . SER A 1 715 ? 9.123 -10.922 -16.832 1.00 97.94 715 SER A N 1
ATOM 5453 C CA . SER A 1 715 ? 9.783 -10.822 -15.534 1.00 97.94 715 SER A CA 1
ATOM 5454 C C . SER A 1 715 ? 9.355 -9.557 -14.796 1.00 97.94 715 SER A C 1
ATOM 5456 O O . SER A 1 715 ? 9.197 -8.507 -15.420 1.00 97.94 715 SER A O 1
ATOM 5458 N N . ALA A 1 716 ? 9.223 -9.645 -13.473 1.00 98.44 716 ALA A N 1
ATOM 5459 C CA . ALA A 1 716 ? 8.893 -8.515 -12.613 1.00 98.44 716 ALA A CA 1
ATOM 5460 C C . ALA A 1 716 ? 9.839 -8.395 -11.411 1.00 98.44 716 ALA A C 1
ATOM 5462 O O . ALA A 1 716 ? 10.296 -9.406 -10.881 1.00 98.44 716 ALA A O 1
ATOM 5463 N N . SER A 1 717 ? 10.094 -7.175 -10.940 1.00 98.19 717 SER A N 1
ATOM 5464 C CA . SER A 1 717 ? 10.841 -6.940 -9.697 1.00 98.19 717 SER A CA 1
ATOM 5465 C C . SER A 1 717 ? 10.151 -5.896 -8.807 1.00 98.19 717 SER A C 1
ATOM 5467 O O . SER A 1 717 ? 10.607 -4.755 -8.753 1.00 98.19 717 SER A O 1
ATOM 5469 N N . PRO A 1 718 ? 9.039 -6.243 -8.130 1.00 97.81 718 PRO A N 1
ATOM 5470 C CA . PRO A 1 718 ? 8.354 -5.327 -7.218 1.00 97.81 718 PRO A CA 1
ATOM 5471 C C . PRO A 1 718 ? 9.243 -4.964 -6.019 1.00 97.81 718 PRO A C 1
ATOM 5473 O O . PRO A 1 718 ? 9.542 -5.834 -5.197 1.00 97.81 718 PRO A O 1
ATOM 5476 N N . GLY A 1 719 ? 9.649 -3.695 -5.922 1.00 95.81 719 GLY A N 1
ATOM 5477 C CA . GLY A 1 719 ? 10.399 -3.129 -4.798 1.00 95.81 719 GLY A CA 1
ATOM 5478 C C . GLY A 1 719 ? 9.464 -2.469 -3.785 1.00 95.81 719 GLY A C 1
ATOM 5479 O O . GLY A 1 719 ? 8.683 -1.602 -4.163 1.00 95.81 719 GLY A O 1
ATOM 5480 N N . SER A 1 720 ? 9.481 -2.872 -2.513 1.00 95.25 720 SER A N 1
ATOM 5481 C CA . SER A 1 720 ? 8.611 -2.311 -1.459 1.00 95.25 720 SER A CA 1
ATOM 5482 C C . SER A 1 720 ? 7.143 -2.136 -1.905 1.00 95.25 720 SER A C 1
ATOM 5484 O O . SER A 1 720 ? 6.537 -1.098 -1.670 1.00 95.25 720 SER A O 1
ATOM 5486 N N . GLY A 1 721 ? 6.586 -3.122 -2.624 1.00 93.62 721 GLY A N 1
ATOM 5487 C CA . GLY A 1 721 ? 5.242 -3.037 -3.219 1.00 93.62 721 GLY A CA 1
ATOM 5488 C C . GLY A 1 721 ? 4.136 -3.633 -2.345 1.00 93.62 721 GLY A C 1
ATOM 5489 O O . GLY A 1 721 ? 3.114 -3.007 -2.106 1.00 93.62 721 GLY A O 1
ATOM 5490 N N . GLY A 1 722 ? 4.354 -4.839 -1.817 1.00 93.81 722 GLY A N 1
ATOM 5491 C CA . GLY A 1 722 ? 3.410 -5.518 -0.923 1.00 93.81 722 GLY A CA 1
ATOM 5492 C C . GLY A 1 722 ? 2.035 -5.864 -1.511 1.00 93.81 722 GLY A C 1
ATOM 5493 O O . GLY A 1 722 ? 1.702 -5.538 -2.644 1.00 93.81 722 GLY A O 1
ATOM 5494 N N . GLY A 1 723 ? 1.239 -6.592 -0.728 1.00 95.12 723 GLY A N 1
ATOM 5495 C CA . GLY A 1 723 ? -0.169 -6.893 -0.996 1.00 95.12 723 GLY A CA 1
ATOM 5496 C C . GLY A 1 723 ? -0.979 -6.884 0.303 1.00 95.12 723 GLY A C 1
ATOM 5497 O O . GLY A 1 723 ? -0.407 -7.047 1.380 1.00 95.12 723 GLY A O 1
ATOM 5498 N N . GLY A 1 724 ? -2.294 -6.685 0.212 1.00 95.56 724 GLY A N 1
ATOM 5499 C CA . GLY A 1 724 ? -3.146 -6.351 1.358 1.00 95.56 724 GLY A CA 1
ATOM 5500 C C . GLY A 1 724 ? -3.210 -4.839 1.581 1.00 95.56 724 GLY A C 1
ATOM 5501 O O . GLY A 1 724 ? -2.665 -4.320 2.553 1.00 95.56 724 GLY A O 1
ATOM 5502 N N . LEU A 1 725 ? -3.867 -4.112 0.674 1.00 95.56 725 LEU A N 1
ATOM 5503 C CA . LEU A 1 725 ? -3.891 -2.644 0.659 1.00 95.56 725 LEU A CA 1
ATOM 5504 C C . LEU A 1 725 ? -4.427 -2.020 1.961 1.00 95.56 725 LEU A C 1
ATOM 5506 O O . LEU A 1 725 ? -3.954 -0.952 2.350 1.00 95.56 725 LEU A O 1
ATOM 5510 N N . THR A 1 726 ? -5.349 -2.667 2.687 1.00 93.56 726 THR A N 1
ATOM 5511 C CA . THR A 1 726 ? -5.755 -2.161 4.012 1.00 93.56 726 THR A CA 1
ATOM 5512 C C . THR A 1 726 ? -4.674 -2.334 5.067 1.00 93.56 726 THR A C 1
ATOM 5514 O O . THR A 1 726 ? -4.532 -1.469 5.925 1.00 93.56 726 THR A O 1
ATOM 5517 N N . ASP A 1 727 ? -3.908 -3.429 5.022 1.00 92.88 727 ASP A N 1
ATOM 5518 C CA . ASP A 1 727 ? -2.813 -3.653 5.972 1.00 92.88 727 ASP A CA 1
ATOM 5519 C C . ASP A 1 727 ? -1.681 -2.633 5.726 1.00 92.88 727 ASP A C 1
ATOM 5521 O O . ASP A 1 727 ? -1.108 -2.109 6.685 1.00 92.88 727 ASP A O 1
ATOM 5525 N N . ILE A 1 728 ? -1.441 -2.261 4.459 1.00 94.06 728 ILE A N 1
ATOM 5526 C CA . ILE A 1 728 ? -0.556 -1.145 4.088 1.00 94.06 728 ILE A CA 1
ATOM 5527 C C . ILE A 1 728 ? -1.095 0.172 4.652 1.00 94.06 728 ILE A C 1
ATOM 5529 O O . ILE A 1 728 ? -0.399 0.830 5.422 1.00 94.06 728 ILE A O 1
ATOM 5533 N N . GLY A 1 729 ? -2.341 0.542 4.335 1.00 90.69 729 GLY A N 1
ATOM 5534 C CA . GLY A 1 729 ? -2.928 1.818 4.760 1.00 90.69 729 GLY A CA 1
ATOM 5535 C C . GLY A 1 729 ? -2.983 2.014 6.281 1.00 90.69 729 GLY A C 1
ATOM 5536 O O . GLY A 1 729 ? -2.891 3.141 6.758 1.00 90.69 729 GLY A O 1
ATOM 5537 N N . LEU A 1 730 ? -3.087 0.930 7.057 1.00 88.88 730 LEU A N 1
ATOM 5538 C CA . LEU A 1 730 ? -3.144 0.984 8.521 1.00 88.88 730 LEU A CA 1
ATOM 5539 C C . LEU A 1 730 ? -1.801 1.217 9.203 1.00 88.88 730 LEU A C 1
ATOM 5541 O O . LEU A 1 730 ? -1.759 1.816 10.276 1.00 88.88 730 LEU A O 1
ATOM 5545 N N . ARG A 1 731 ? -0.715 0.700 8.631 1.00 90.31 731 ARG A N 1
ATOM 5546 C CA . ARG A 1 731 ? 0.621 0.794 9.237 1.00 90.31 731 ARG A CA 1
ATOM 5547 C C . ARG A 1 731 ? 1.539 1.765 8.516 1.00 90.31 731 ARG A C 1
ATOM 5549 O O . ARG A 1 731 ? 2.623 2.037 9.032 1.00 90.31 731 ARG A O 1
ATOM 5556 N N . SER A 1 732 ? 1.105 2.286 7.369 1.00 90.31 732 SER A N 1
ATOM 5557 C CA . SER A 1 732 ? 1.865 3.264 6.610 1.00 90.31 732 SER A CA 1
ATOM 5558 C C . SER A 1 732 ? 2.160 4.504 7.452 1.00 90.31 732 SER A C 1
ATOM 5560 O O . SER A 1 732 ? 1.276 5.037 8.126 1.00 90.31 732 SER A O 1
ATOM 5562 N N . PHE A 1 733 ? 3.401 4.984 7.389 1.00 85.62 733 PHE A N 1
ATOM 5563 C CA . PHE A 1 733 ? 3.754 6.339 7.812 1.00 85.62 733 PHE A CA 1
ATOM 5564 C C . PHE A 1 733 ? 4.127 7.262 6.643 1.00 85.62 733 PHE A C 1
ATOM 5566 O O . PHE A 1 733 ? 4.647 8.357 6.871 1.00 85.62 733 PHE A O 1
ATOM 5573 N N . GLN A 1 734 ? 3.855 6.828 5.407 1.00 85.88 734 GLN A N 1
ATOM 5574 C CA . GLN A 1 734 ? 4.033 7.634 4.204 1.00 85.88 734 GLN A CA 1
ATOM 5575 C C . GLN A 1 734 ? 3.160 8.892 4.306 1.00 85.88 734 GLN A C 1
ATOM 5577 O O . GLN A 1 734 ? 1.944 8.792 4.500 1.00 85.88 734 GLN A O 1
ATOM 5582 N N . GLY A 1 735 ? 3.783 10.066 4.164 1.00 81.81 735 GLY A N 1
ATOM 5583 C CA . GLY A 1 735 ? 3.048 11.327 4.037 1.00 81.81 735 GLY A CA 1
ATOM 5584 C C . GLY A 1 735 ? 2.096 11.269 2.842 1.00 81.81 735 GLY A C 1
ATOM 5585 O O . GLY A 1 735 ? 2.417 10.652 1.823 1.00 81.81 735 GLY A O 1
ATOM 5586 N N . GLY A 1 736 ? 0.900 11.822 3.003 1.00 85.69 736 GLY A N 1
ATOM 5587 C CA . GLY A 1 736 ? -0.216 11.704 2.069 1.00 85.69 736 GLY A CA 1
ATOM 5588 C C . GLY A 1 736 ? -1.105 10.499 2.329 1.00 85.69 736 GLY A C 1
ATOM 5589 O O . GLY A 1 736 ? -2.322 10.629 2.261 1.00 85.69 736 GLY A O 1
ATOM 5590 N N . VAL A 1 737 ? -0.554 9.343 2.713 1.00 87.38 737 VAL A N 1
ATOM 5591 C CA . VAL A 1 737 ? -1.382 8.165 3.028 1.00 87.38 737 VAL A CA 1
ATOM 5592 C C . VAL A 1 737 ? -2.063 8.328 4.386 1.00 87.38 737 VAL A C 1
ATOM 5594 O O . VAL A 1 737 ? -3.270 8.106 4.491 1.00 87.38 737 VAL A O 1
ATOM 5597 N N . ILE A 1 738 ? -1.332 8.742 5.430 1.00 91.00 738 ILE A N 1
ATOM 5598 C CA . ILE A 1 738 ? -1.920 8.954 6.767 1.00 91.00 738 ILE A CA 1
ATOM 5599 C C . ILE A 1 738 ? -3.040 10.001 6.690 1.00 91.00 738 ILE A C 1
ATOM 5601 O O . ILE A 1 738 ? -4.120 9.814 7.251 1.00 91.00 738 ILE A O 1
ATOM 5605 N N . GLU A 1 739 ? -2.806 11.086 5.968 1.00 92.19 739 GLU A N 1
ATOM 5606 C CA . GLU A 1 739 ? -3.730 12.197 5.810 1.00 92.19 739 GLU A CA 1
ATOM 5607 C C . GLU A 1 739 ? -4.939 11.791 4.949 1.00 92.19 739 GLU A C 1
ATOM 5609 O O . GLU A 1 739 ? -6.074 11.762 5.434 1.00 92.19 739 GLU A O 1
ATOM 5614 N N . ALA A 1 740 ? -4.736 11.387 3.695 1.00 89.81 740 ALA A N 1
ATOM 5615 C CA . ALA A 1 740 ? -5.840 11.098 2.780 1.00 89.81 740 ALA A CA 1
ATOM 5616 C C . ALA A 1 740 ? -6.657 9.851 3.174 1.00 89.81 740 ALA A C 1
ATOM 5618 O O . ALA A 1 740 ? -7.864 9.780 2.892 1.00 89.81 740 ALA A O 1
ATOM 5619 N N . VAL A 1 741 ? -6.036 8.880 3.858 1.00 91.94 741 VAL A N 1
ATOM 5620 C CA . VAL A 1 741 ? -6.701 7.670 4.358 1.00 91.94 741 VAL A CA 1
ATOM 5621 C C . VAL A 1 741 ? -7.163 7.866 5.804 1.00 91.94 741 VAL A C 1
ATOM 5623 O O . VAL A 1 741 ? -8.364 8.032 6.032 1.00 91.94 741 VAL A O 1
ATOM 5626 N N . LEU A 1 742 ? -6.258 7.884 6.789 1.00 92.88 742 LEU A N 1
ATOM 5627 C CA . LEU A 1 742 ? -6.626 7.804 8.213 1.00 92.88 742 LEU A CA 1
ATOM 5628 C C . LEU A 1 742 ? -7.354 9.058 8.723 1.00 92.88 742 LEU A C 1
ATOM 5630 O O . LEU A 1 742 ? -8.356 8.921 9.429 1.00 92.88 742 LEU A O 1
ATOM 5634 N N . LEU A 1 743 ? -6.941 10.273 8.336 1.00 94.81 743 LEU A N 1
ATOM 5635 C CA . LEU A 1 743 ? -7.657 11.490 8.755 1.00 94.81 743 LEU A CA 1
ATOM 5636 C C . LEU A 1 743 ? -9.052 11.566 8.139 1.00 94.81 743 LEU A C 1
ATOM 5638 O O . LEU A 1 743 ? -9.971 12.069 8.778 1.00 94.81 743 LEU A O 1
ATOM 5642 N N . ARG A 1 744 ? -9.252 11.040 6.926 1.00 94.06 744 ARG A N 1
ATOM 5643 C CA . ARG A 1 744 ? -10.590 10.948 6.318 1.00 94.06 744 ARG A CA 1
ATOM 5644 C C . ARG A 1 744 ? -11.483 9.944 7.054 1.00 94.06 744 ARG A C 1
ATOM 5646 O O . ARG A 1 744 ? -12.694 10.155 7.135 1.00 94.06 744 ARG A O 1
ATOM 5653 N N . LEU A 1 745 ? -10.903 8.862 7.582 1.00 93.88 745 LEU A N 1
ATOM 5654 C CA . LEU A 1 745 ? -11.627 7.889 8.406 1.00 93.88 745 LEU A CA 1
ATOM 5655 C C . LEU A 1 745 ? -12.042 8.497 9.743 1.00 93.88 745 LEU A C 1
ATOM 5657 O O . LEU A 1 745 ? -13.198 8.355 10.136 1.00 93.88 745 LEU A O 1
ATOM 5661 N N . TRP A 1 746 ? -11.132 9.181 10.435 1.00 94.00 746 TRP A N 1
ATOM 5662 C CA . TRP A 1 746 ? -11.419 9.700 11.775 1.00 94.00 746 TRP A CA 1
ATOM 5663 C C . TRP A 1 746 ? -12.100 11.062 11.789 1.00 94.00 746 TRP A C 1
ATOM 5665 O O . TRP A 1 746 ? -12.791 11.413 12.744 1.00 94.00 746 TRP A O 1
ATOM 5675 N N . GLY A 1 747 ? -11.875 11.845 10.743 1.00 93.06 747 GLY A N 1
ATOM 5676 C CA . GLY A 1 747 ? -12.310 13.220 10.637 1.00 93.06 747 GLY A CA 1
ATOM 5677 C C . GLY A 1 747 ? -13.521 13.431 9.723 1.00 93.06 747 GLY A C 1
ATOM 5678 O O . GLY A 1 747 ? -14.137 12.465 9.265 1.00 93.06 747 GLY A O 1
ATOM 5679 N N . PRO A 1 748 ? -13.852 14.706 9.448 1.00 96.56 748 PRO A N 1
ATOM 5680 C CA . PRO A 1 748 ? -13.178 15.901 9.966 1.00 96.56 748 PRO A CA 1
ATOM 5681 C C . PRO A 1 748 ? -13.192 15.979 11.497 1.00 96.56 748 PRO A C 1
ATOM 5683 O O . PRO A 1 748 ? -14.188 15.653 12.146 1.00 96.56 748 PRO A O 1
ATOM 5686 N N . LEU A 1 749 ? -12.066 16.380 12.082 1.00 97.88 749 LEU A N 1
ATOM 5687 C CA . LEU A 1 749 ? -11.918 16.532 13.526 1.00 97.88 749 LEU A CA 1
ATOM 5688 C C . LEU A 1 749 ? -12.243 17.973 13.925 1.00 97.88 749 LEU A C 1
ATOM 5690 O O . LEU A 1 749 ? -11.767 18.912 13.293 1.00 97.88 749 LEU A O 1
ATOM 5694 N N . ILE A 1 750 ? -12.983 18.161 15.014 1.00 98.00 750 ILE A N 1
ATOM 5695 C CA . ILE A 1 750 ? -13.048 19.434 15.738 1.00 98.00 750 ILE A CA 1
ATOM 5696 C C . ILE A 1 750 ? -12.091 19.351 16.917 1.00 98.00 750 ILE A C 1
ATOM 5698 O O . ILE A 1 750 ? -12.250 18.493 17.790 1.00 98.00 750 ILE A O 1
ATOM 5702 N N . VAL A 1 751 ? -11.126 20.267 16.970 1.00 97.81 751 VAL A N 1
ATOM 5703 C CA . VAL A 1 751 ? -10.139 20.326 18.051 1.00 97.81 751 VAL A CA 1
ATOM 5704 C C . VAL A 1 751 ? -10.027 21.719 18.651 1.00 97.81 751 VAL A C 1
ATOM 5706 O O . VAL A 1 751 ? -10.339 22.730 18.014 1.00 97.81 751 VAL A O 1
ATOM 5709 N N . THR A 1 752 ? -9.545 21.777 19.890 1.00 97.50 752 THR A N 1
ATOM 5710 C CA . THR A 1 752 ? -9.085 23.024 20.505 1.00 97.50 752 THR A CA 1
ATOM 5711 C C . THR A 1 752 ? -7.568 23.066 20.614 1.00 97.50 752 THR A C 1
ATOM 5713 O O . THR A 1 752 ? -6.923 22.089 21.002 1.00 97.50 752 THR A O 1
ATOM 5716 N N . VAL A 1 753 ? -7.003 24.239 20.336 1.00 96.38 753 VAL A N 1
ATOM 5717 C CA . VAL A 1 753 ? -5.573 24.519 20.479 1.00 96.38 753 VAL A CA 1
ATOM 5718 C C . VAL A 1 753 ? -5.397 25.785 21.326 1.00 96.38 753 VAL A C 1
ATOM 5720 O O . VAL A 1 753 ? -5.755 26.881 20.881 1.00 96.38 753 VAL A O 1
ATOM 5723 N N . PRO A 1 754 ? -4.905 25.676 22.575 1.00 95.75 754 PRO A N 1
ATOM 5724 C CA . PRO A 1 754 ? -4.606 26.842 23.403 1.00 95.75 754 PRO A CA 1
ATOM 5725 C C . PRO A 1 754 ? -3.516 27.719 22.775 1.00 95.75 754 PRO A C 1
ATOM 5727 O O . PRO A 1 754 ? -2.474 27.212 22.370 1.00 95.75 754 PRO A O 1
ATOM 5730 N N . VAL A 1 755 ? -3.729 29.037 22.741 1.00 95.94 755 VAL A N 1
ATOM 5731 C CA . VAL A 1 755 ? -2.762 29.987 22.174 1.00 95.94 755 VAL A CA 1
ATOM 5732 C C . VAL A 1 755 ? -1.789 30.444 23.251 1.00 95.94 755 VAL A C 1
ATOM 5734 O O . VAL A 1 755 ? -2.139 31.198 24.168 1.00 95.94 755 VAL A O 1
ATOM 5737 N N . VAL A 1 756 ? -0.545 30.007 23.113 1.00 92.75 756 VAL A N 1
ATOM 5738 C CA . VAL A 1 756 ? 0.590 30.411 23.944 1.00 92.75 756 VAL A CA 1
ATOM 5739 C C . VAL A 1 756 ? 1.564 31.262 23.129 1.00 92.75 756 VAL A C 1
ATOM 5741 O O . VAL A 1 756 ? 1.345 31.553 21.953 1.00 92.75 756 VAL A O 1
ATOM 5744 N N . GLU A 1 757 ? 2.633 31.740 23.763 1.00 89.00 757 GLU A N 1
ATOM 5745 C CA . GLU A 1 757 ? 3.652 32.512 23.055 1.00 89.00 757 GLU A CA 1
ATOM 5746 C C . GLU A 1 757 ? 4.266 31.667 21.925 1.00 89.00 757 GLU A C 1
ATOM 5748 O O . GLU A 1 757 ? 4.797 30.587 22.169 1.00 89.00 757 GLU A O 1
ATOM 5753 N N . ASN A 1 758 ? 4.178 32.173 20.690 1.00 80.81 758 ASN A N 1
ATOM 5754 C CA . ASN A 1 758 ? 4.689 31.551 19.462 1.00 80.81 758 ASN A CA 1
ATOM 5755 C C . ASN A 1 758 ? 4.057 30.201 19.060 1.00 80.81 758 ASN A C 1
ATOM 5757 O O . ASN A 1 758 ? 4.628 29.511 18.220 1.00 80.81 758 ASN A O 1
ATOM 5761 N N . SER A 1 759 ? 2.896 29.815 19.605 1.00 87.25 759 SER A N 1
ATOM 5762 C CA . SER A 1 759 ? 2.189 28.603 19.166 1.00 87.25 759 SER A CA 1
ATOM 5763 C C . SER A 1 759 ? 0.674 28.685 19.428 1.00 87.25 759 SER A C 1
ATOM 5765 O O . SER A 1 759 ? 0.275 28.931 20.571 1.00 87.25 759 SER A O 1
ATOM 5767 N N . PRO A 1 760 ? -0.180 28.475 18.410 1.00 89.81 760 PRO A N 1
ATOM 5768 C CA . PRO A 1 760 ? 0.151 28.413 16.981 1.00 89.81 760 PRO A CA 1
ATOM 5769 C C . PRO A 1 760 ? 0.732 29.742 16.450 1.00 89.81 760 PRO A C 1
ATOM 5771 O O . PRO A 1 760 ? 0.606 30.777 17.117 1.00 89.81 760 PRO A O 1
ATOM 5774 N N . PRO A 1 761 ? 1.385 29.760 15.271 1.00 92.62 761 PRO A N 1
ATOM 5775 C CA . PRO A 1 761 ? 1.893 30.998 14.684 1.00 92.62 761 PRO A CA 1
ATOM 5776 C C . PRO A 1 761 ? 0.750 31.981 14.383 1.00 92.62 761 PRO A C 1
ATOM 5778 O O . PRO A 1 761 ? -0.367 31.590 14.052 1.00 92.62 761 PRO A O 1
ATOM 5781 N N . LYS A 1 762 ? 1.009 33.289 14.485 1.00 94.38 762 LYS A N 1
ATOM 5782 C CA . LYS A 1 762 ? 0.005 34.309 14.139 1.00 94.38 762 LYS A CA 1
ATOM 5783 C C . LYS A 1 762 ? -0.237 34.348 12.632 1.00 94.38 762 LYS A C 1
ATOM 5785 O O . LYS A 1 762 ? 0.716 34.315 11.852 1.00 94.38 762 LYS A O 1
ATOM 5790 N N . CYS A 1 763 ? -1.499 34.484 12.229 1.00 94.56 763 CYS A N 1
ATOM 5791 C CA . CYS A 1 763 ? -1.811 34.629 10.812 1.00 94.56 763 CYS A CA 1
ATOM 5792 C C . CYS A 1 763 ? -1.302 35.968 10.251 1.00 94.56 763 CYS A C 1
ATOM 5794 O O . CYS A 1 763 ? -1.477 37.018 10.876 1.00 94.56 763 CYS A O 1
ATOM 5796 N N . ASN A 1 764 ? -0.698 35.935 9.063 1.00 91.50 764 ASN A N 1
ATOM 5797 C CA . ASN A 1 764 ? -0.190 37.104 8.338 1.00 91.50 764 ASN A CA 1
ATOM 5798 C C . ASN A 1 764 ? -1.151 37.580 7.219 1.00 91.50 764 ASN A C 1
ATOM 5800 O O . ASN A 1 764 ? -0.978 38.686 6.710 1.00 91.50 764 ASN A O 1
ATOM 5804 N N . GLY A 1 765 ? -2.173 36.778 6.883 1.00 88.06 765 GLY A N 1
ATOM 5805 C CA . GLY A 1 765 ? -3.201 37.080 5.877 1.00 88.06 765 GLY A CA 1
ATOM 5806 C C . GLY A 1 765 ? -2.804 36.770 4.427 1.00 88.06 765 GLY A C 1
ATOM 5807 O O . GLY A 1 765 ? -3.529 37.154 3.506 1.00 88.06 765 GLY A O 1
ATOM 5808 N N . THR A 1 766 ? -1.668 36.108 4.207 1.00 89.31 766 THR A N 1
ATOM 5809 C CA . THR A 1 766 ? -1.191 35.727 2.873 1.00 89.31 766 THR A CA 1
ATOM 5810 C C . THR A 1 766 ? -1.710 34.343 2.470 1.00 89.31 766 THR A C 1
ATOM 5812 O O . THR A 1 766 ? -2.126 33.556 3.322 1.00 89.31 766 THR A O 1
ATOM 5815 N N . LEU A 1 767 ? -1.778 34.078 1.160 1.00 86.12 767 LEU A N 1
ATOM 5816 C CA . LEU A 1 767 ? -2.322 32.822 0.621 1.00 86.12 767 LEU A CA 1
ATOM 5817 C C . LEU A 1 767 ? -1.359 31.639 0.810 1.00 86.12 767 LEU A C 1
ATOM 5819 O O . LEU A 1 767 ? -1.823 30.523 0.978 1.00 86.12 767 LEU A O 1
ATOM 5823 N N . ASP A 1 768 ? -0.053 31.905 0.853 1.00 82.00 768 ASP A N 1
ATOM 5824 C CA . ASP A 1 768 ? 1.039 30.938 1.046 1.00 82.00 768 ASP A CA 1
ATOM 5825 C C . ASP A 1 768 ? 1.205 30.472 2.504 1.00 82.00 768 ASP A C 1
ATOM 5827 O O . ASP A 1 768 ? 1.988 29.571 2.790 1.00 82.00 768 ASP A O 1
ATOM 5831 N N . GLN A 1 769 ? 0.497 31.081 3.461 1.00 86.19 769 GLN A N 1
ATOM 5832 C CA . GLN A 1 769 ? 0.566 30.641 4.851 1.00 86.19 769 GLN A CA 1
ATOM 5833 C C . GLN A 1 769 ? -0.345 29.427 5.088 1.00 86.19 769 GLN A C 1
ATOM 5835 O O . GLN A 1 769 ? -1.554 29.495 4.851 1.00 86.19 769 GLN A O 1
ATOM 5840 N N . ASN A 1 770 ? 0.197 28.365 5.687 1.00 82.06 770 ASN A N 1
ATOM 5841 C CA . ASN A 1 770 ? -0.563 27.173 6.072 1.00 82.06 770 ASN A CA 1
ATOM 5842 C C . ASN A 1 770 ? -1.744 27.473 7.026 1.00 82.06 770 ASN A C 1
ATOM 5844 O O . ASN A 1 770 ? -1.804 28.520 7.684 1.00 82.06 770 ASN A O 1
ATOM 5848 N N . GLY A 1 771 ? -2.712 26.556 7.087 1.00 85.38 771 GLY A N 1
ATOM 5849 C CA . GLY A 1 771 ? -3.923 26.691 7.908 1.00 85.38 771 GLY A CA 1
ATOM 5850 C C . GLY A 1 771 ? -3.688 26.639 9.424 1.00 85.38 771 GLY A C 1
ATOM 5851 O O . GLY A 1 771 ? -4.553 27.059 10.190 1.00 85.38 771 GLY A O 1
ATOM 5852 N N . GLU A 1 772 ? -2.510 26.192 9.871 1.00 90.25 772 GLU A N 1
ATOM 5853 C CA . GLU A 1 772 ? -2.174 26.005 11.292 1.00 90.25 772 GLU A CA 1
ATOM 5854 C C . GLU A 1 772 ? -2.109 27.321 12.086 1.00 90.25 772 GLU A C 1
ATOM 5856 O O . GLU A 1 772 ? -2.165 27.318 13.324 1.00 90.25 772 GLU A O 1
ATOM 5861 N N . CYS A 1 773 ? -1.994 28.464 11.400 1.00 94.06 773 CYS A N 1
ATOM 5862 C CA . CYS A 1 773 ? -1.936 29.773 12.038 1.00 94.06 773 CYS A CA 1
ATOM 5863 C C . CYS A 1 773 ? -3.206 30.105 12.848 1.00 94.06 773 CYS A C 1
ATOM 5865 O O . CYS A 1 773 ? -4.247 29.457 12.754 1.00 94.06 773 CYS A O 1
ATOM 5867 N N . THR A 1 774 ? -3.137 31.139 13.687 1.00 96.56 774 THR A N 1
ATOM 5868 C CA . THR A 1 774 ? -4.293 31.616 14.458 1.00 96.56 774 THR A CA 1
ATOM 5869 C C . THR A 1 774 ? -4.465 33.131 14.391 1.00 96.56 774 THR A C 1
ATOM 5871 O O . THR A 1 774 ? -3.489 33.894 14.428 1.00 96.56 774 THR A O 1
ATOM 5874 N N . VAL A 1 775 ? -5.721 33.591 14.330 1.00 96.62 775 VAL A N 1
ATOM 5875 C CA . VAL A 1 775 ? -6.077 34.998 14.571 1.00 96.62 775 VAL A CA 1
ATOM 5876 C C . VAL A 1 775 ? -6.376 35.276 16.049 1.00 96.62 775 VAL A C 1
ATOM 5878 O O . VAL A 1 775 ? -6.509 36.439 16.436 1.00 96.62 775 VAL A O 1
ATOM 5881 N N . CYS A 1 776 ? -6.440 34.239 16.888 1.00 97.12 776 CYS A N 1
ATOM 5882 C CA . CYS A 1 776 ? -6.742 34.336 18.313 1.00 97.12 776 CYS A CA 1
ATOM 5883 C C . CYS A 1 776 ? -5.571 34.898 19.121 1.00 97.12 776 CYS A C 1
ATOM 5885 O O . CYS A 1 776 ? -4.401 34.683 18.806 1.00 97.12 776 CYS A O 1
ATOM 5887 N N . GLU A 1 777 ? -5.868 35.661 20.169 1.00 96.62 777 GLU A N 1
ATOM 5888 C CA . GLU A 1 777 ? -4.871 36.285 21.040 1.00 96.62 777 GLU A CA 1
ATOM 5889 C C . GLU A 1 777 ? -4.266 35.319 22.061 1.00 96.62 777 GLU A C 1
ATOM 5891 O O . GLU A 1 777 ? -4.876 34.320 22.435 1.00 96.62 777 GLU A O 1
ATOM 5896 N N . ILE A 1 778 ? -3.063 35.644 22.549 1.00 95.94 778 ILE A N 1
ATOM 5897 C CA . ILE A 1 778 ? -2.397 34.869 23.607 1.00 95.94 778 ILE A CA 1
ATOM 5898 C C . ILE A 1 778 ? -3.330 34.747 24.819 1.00 95.94 778 ILE A C 1
ATOM 5900 O O . ILE A 1 778 ? -3.872 35.744 25.305 1.00 95.94 778 ILE A O 1
ATOM 5904 N N . GLY A 1 779 ? -3.496 33.521 25.318 1.00 95.38 779 GLY A N 1
ATOM 5905 C CA . GLY A 1 779 ? -4.415 33.189 26.407 1.00 95.38 779 GLY A CA 1
ATOM 5906 C C . GLY A 1 779 ? -5.851 32.889 25.963 1.00 95.38 779 GLY A C 1
ATOM 5907 O O . GLY A 1 779 ? -6.675 32.550 26.812 1.00 95.38 779 GLY A O 1
ATOM 5908 N N . GLN A 1 780 ? -6.164 32.998 24.669 1.00 97.38 780 GLN A N 1
ATOM 5909 C CA . GLN A 1 780 ? -7.382 32.441 24.077 1.00 97.38 780 GLN A CA 1
ATOM 5910 C C . GLN A 1 780 ? -7.154 30.995 23.617 1.00 97.38 780 GLN A C 1
ATOM 5912 O O . GLN A 1 780 ? -6.043 30.468 23.662 1.00 97.38 780 GLN A O 1
ATOM 5917 N N . VAL A 1 781 ? -8.229 30.351 23.175 1.00 97.69 781 VAL A N 1
ATOM 5918 C CA . VAL A 1 781 ? -8.225 29.003 22.609 1.00 97.69 781 VAL A CA 1
ATOM 5919 C C . VAL A 1 781 ? -8.775 29.076 21.190 1.00 97.69 781 VAL A C 1
ATOM 5921 O O . VAL A 1 781 ? -9.860 29.618 20.977 1.00 97.69 781 VAL A O 1
ATOM 5924 N N . SER A 1 782 ? -8.024 28.545 20.231 1.00 97.75 782 SER A N 1
ATOM 5925 C CA . SER A 1 782 ? -8.486 28.355 18.858 1.00 97.75 782 SER A CA 1
ATOM 5926 C C . SER A 1 782 ? -9.357 27.102 18.794 1.00 97.75 782 SER A C 1
ATOM 5928 O O . SER A 1 782 ? -8.901 26.029 19.185 1.00 97.75 782 SER A O 1
ATOM 5930 N N . LEU A 1 783 ? -10.603 27.229 18.337 1.00 98.25 783 LEU A N 1
ATOM 5931 C CA . LEU A 1 783 ? -11.433 26.094 17.926 1.00 98.25 783 LEU A CA 1
ATOM 5932 C C . LEU A 1 783 ? -11.282 25.943 16.414 1.00 98.25 783 LEU A C 1
ATOM 5934 O O . LEU A 1 783 ? -11.483 26.925 15.699 1.00 98.25 783 LEU A O 1
ATOM 5938 N N . ARG A 1 784 ? -10.947 24.752 15.922 1.00 97.69 784 ARG A N 1
ATOM 5939 C CA . ARG A 1 784 ? -10.635 24.541 14.503 1.00 97.69 784 ARG A CA 1
ATOM 5940 C C . ARG A 1 784 ? -11.061 23.170 13.997 1.00 97.69 784 ARG A C 1
ATOM 5942 O O . ARG A 1 784 ? -11.189 22.228 14.778 1.00 97.69 784 ARG A O 1
ATOM 5949 N N . TRP A 1 785 ? -11.264 23.095 12.689 1.00 98.06 785 TRP A N 1
ATOM 5950 C CA . TRP A 1 785 ? -11.335 21.847 11.946 1.00 98.06 785 TRP A CA 1
ATOM 5951 C C . TRP A 1 785 ? -9.924 21.339 11.631 1.00 98.06 785 TRP A C 1
ATOM 5953 O O . TRP A 1 785 ? -9.063 22.152 11.302 1.00 98.06 785 TRP A O 1
ATOM 5963 N N . VAL A 1 786 ? -9.724 20.022 11.671 1.00 97.88 786 VAL A N 1
ATOM 5964 C CA . VAL A 1 786 ? -8.551 19.315 11.125 1.00 97.88 786 VAL A CA 1
ATOM 5965 C C . VAL A 1 786 ? -9.063 18.228 10.184 1.00 97.88 786 VAL A C 1
ATOM 5967 O O . VAL A 1 786 ? -9.909 17.420 10.577 1.00 97.88 786 VAL A O 1
ATOM 5970 N N . MET A 1 787 ? -8.618 18.230 8.932 1.00 96.25 787 MET A N 1
ATOM 5971 C CA . MET A 1 787 ? -9.131 17.344 7.879 1.00 96.25 787 MET A CA 1
ATOM 5972 C C . MET A 1 787 ? -8.089 17.139 6.769 1.00 96.25 787 MET A C 1
ATOM 5974 O O . MET A 1 787 ? -7.114 17.882 6.738 1.00 96.25 787 MET A O 1
ATOM 5978 N N . PRO A 1 788 ? -8.254 16.154 5.871 1.00 94.38 788 PRO A N 1
ATOM 5979 C CA . PRO A 1 788 ? -7.285 15.933 4.801 1.00 94.38 788 PRO A CA 1
ATOM 5980 C C . PRO A 1 788 ? -7.358 17.063 3.780 1.00 94.38 788 PRO A C 1
ATOM 5982 O O . PRO A 1 788 ? -8.458 17.373 3.313 1.00 94.38 788 PRO A O 1
ATOM 5985 N N . ASP A 1 789 ? -6.208 17.621 3.425 1.00 92.94 789 ASP A N 1
ATOM 5986 C CA . ASP A 1 789 ? -6.039 18.560 2.322 1.00 92.94 789 ASP A CA 1
ATOM 5987 C C . ASP A 1 789 ? -5.178 17.893 1.256 1.00 92.94 789 ASP A C 1
ATOM 5989 O O . ASP A 1 789 ? -3.964 17.867 1.389 1.00 92.94 789 ASP A O 1
ATOM 5993 N N . THR A 1 790 ? -5.827 17.219 0.304 1.00 90.94 790 THR A N 1
ATOM 5994 C CA . THR A 1 790 ? -5.174 16.294 -0.644 1.00 90.94 790 THR A CA 1
ATOM 5995 C C . THR A 1 790 ? -4.239 15.315 0.086 1.00 90.94 790 THR A C 1
ATOM 5997 O O . THR A 1 790 ? -4.739 14.417 0.774 1.00 90.94 790 THR A O 1
ATOM 6000 N N . ASN A 1 791 ? -2.925 15.527 0.005 1.00 87.94 791 ASN A N 1
ATOM 6001 C CA . ASN A 1 791 ? -1.865 14.717 0.610 1.00 87.94 791 ASN A CA 1
ATOM 6002 C C . ASN A 1 791 ? -1.295 15.293 1.919 1.00 87.94 791 ASN A C 1
ATOM 6004 O O . ASN A 1 791 ? -0.351 14.741 2.479 1.00 87.94 791 ASN A O 1
ATOM 6008 N N . ASP A 1 792 ? -1.875 16.367 2.435 1.00 91.12 792 ASP A N 1
ATOM 6009 C CA . ASP A 1 792 ? -1.426 17.061 3.634 1.00 91.12 792 ASP A CA 1
ATOM 6010 C C . ASP A 1 792 ? -2.531 17.181 4.692 1.00 91.12 792 ASP A C 1
ATOM 6012 O O . ASP A 1 792 ? -3.701 16.819 4.517 1.00 91.12 792 ASP A O 1
ATOM 6016 N N . THR A 1 793 ? -2.140 17.671 5.869 1.00 93.75 793 THR A N 1
ATOM 6017 C CA . THR A 1 793 ? -3.088 18.020 6.928 1.00 93.75 793 THR A CA 1
ATOM 6018 C C . THR A 1 793 ? -3.601 19.440 6.713 1.00 93.75 793 THR A C 1
ATOM 6020 O O . THR A 1 793 ? -2.865 20.414 6.854 1.00 93.75 793 THR A O 1
ATOM 6023 N N . GLY A 1 794 ? -4.900 19.562 6.466 1.00 94.81 794 GLY A N 1
ATOM 6024 C CA . GLY A 1 794 ? -5.607 20.830 6.417 1.00 94.81 794 GLY A CA 1
ATOM 6025 C C . GLY A 1 794 ? -6.161 21.251 7.771 1.00 94.81 794 GLY A C 1
ATOM 6026 O O . GLY A 1 794 ? -6.779 20.457 8.486 1.00 94.81 794 GLY A O 1
ATOM 602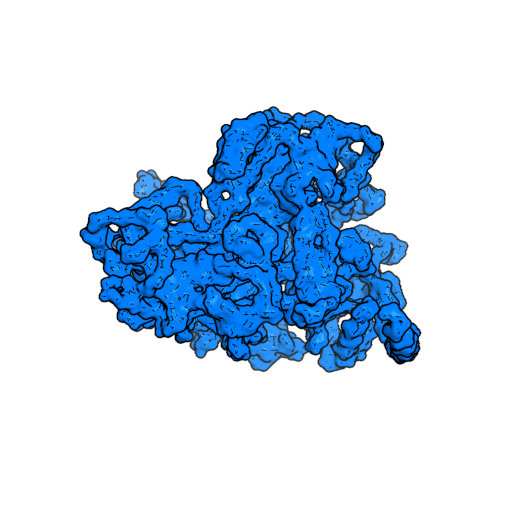7 N N . GLU A 1 795 ? -6.030 22.538 8.094 1.00 96.25 795 GLU A N 1
ATOM 6028 C CA . GLU A 1 795 ? -6.664 23.144 9.266 1.00 96.25 795 GLU A CA 1
ATOM 6029 C C . GLU A 1 795 ? -7.474 24.394 8.901 1.00 96.25 795 GLU A C 1
ATOM 6031 O O . GLU A 1 795 ? -7.034 25.241 8.124 1.00 96.25 795 GLU A O 1
ATOM 6036 N N . LEU A 1 796 ? -8.658 24.541 9.508 1.00 97.31 796 LEU A N 1
ATOM 6037 C CA . LEU A 1 796 ? -9.510 25.725 9.355 1.00 97.31 796 LEU A CA 1
ATOM 6038 C C . LEU A 1 796 ? -9.990 26.229 10.721 1.00 97.31 796 LEU A C 1
ATOM 6040 O O . LEU A 1 796 ? -10.823 25.595 11.373 1.00 97.31 796 LEU A O 1
ATOM 6044 N N . GLU A 1 797 ? -9.500 27.398 11.145 1.00 97.88 797 GLU A N 1
ATOM 6045 C CA . GLU A 1 797 ? -9.937 28.051 12.386 1.00 97.88 797 GLU A CA 1
ATOM 6046 C C . GLU A 1 797 ? -11.418 28.458 12.307 1.00 97.88 797 GLU A C 1
ATOM 6048 O O . GLU A 1 797 ? -11.835 29.222 11.437 1.00 97.88 797 GLU A O 1
ATOM 6053 N N . ILE A 1 798 ? -12.223 27.938 13.238 1.00 98.38 798 ILE A N 1
ATOM 6054 C CA . ILE A 1 798 ? -13.659 28.205 13.347 1.00 98.38 798 ILE A CA 1
ATOM 6055 C C . ILE A 1 798 ? -13.883 29.518 14.090 1.00 98.38 798 ILE A C 1
ATOM 6057 O O . ILE A 1 798 ? -14.607 30.385 13.608 1.00 98.38 798 ILE A O 1
ATOM 6061 N N . THR A 1 799 ? -13.326 29.655 15.297 1.00 98.06 799 THR A N 1
ATOM 6062 C CA . THR A 1 799 ? -13.483 30.850 16.139 1.00 98.06 799 THR A CA 1
ATOM 6063 C C . THR A 1 799 ? -12.479 30.867 17.296 1.00 98.06 799 THR A C 1
ATOM 6065 O O . THR A 1 799 ? -11.873 29.852 17.637 1.00 98.06 799 THR A O 1
ATOM 6068 N N . CYS A 1 800 ? -12.369 32.019 17.957 1.00 98.00 800 CYS A N 1
ATOM 6069 C CA . CYS A 1 800 ? -11.608 32.201 19.189 1.00 98.00 800 CYS A CA 1
ATOM 6070 C C . CYS A 1 800 ? -12.514 32.121 20.417 1.00 98.00 800 CYS A C 1
ATOM 6072 O O . CYS A 1 800 ? -13.525 32.821 20.499 1.00 98.00 800 CYS A O 1
ATOM 6074 N N . LEU A 1 801 ? -12.117 31.317 21.399 1.00 98.06 801 LEU A N 1
ATOM 6075 C CA . LEU A 1 801 ? -12.825 31.124 22.665 1.00 98.06 801 LEU A CA 1
ATOM 6076 C C . LEU A 1 801 ? -11.968 31.621 23.832 1.00 98.06 801 LEU A C 1
ATOM 6078 O O . LEU A 1 801 ? -10.736 31.583 23.771 1.00 98.06 801 LEU A O 1
ATOM 6082 N N . SER A 1 802 ? -12.591 32.097 24.912 1.00 97.50 802 SER A N 1
ATOM 6083 C CA . SER A 1 802 ? -11.860 32.323 26.162 1.00 97.50 802 SER A CA 1
ATOM 6084 C C . SER A 1 802 ? -11.846 31.042 27.009 1.00 97.50 802 SER A C 1
ATOM 6086 O O . SER A 1 802 ? -12.808 30.276 26.965 1.00 97.50 802 SER A O 1
ATOM 6088 N N . PRO A 1 803 ? -10.814 30.795 27.838 1.00 97.00 803 PRO A N 1
ATOM 6089 C CA . PRO A 1 803 ? -10.801 29.635 28.734 1.00 97.00 803 PRO A CA 1
ATOM 6090 C C . PRO A 1 803 ? -12.056 29.518 29.612 1.00 97.00 803 PRO A C 1
ATOM 6092 O O . PRO A 1 803 ? -12.588 28.428 29.794 1.00 97.00 803 PRO A O 1
ATOM 6095 N N . ALA A 1 804 ? -12.589 30.645 30.100 1.00 96.19 804 ALA A N 1
ATOM 6096 C CA . ALA A 1 804 ? -13.794 30.665 30.931 1.00 96.19 804 ALA A CA 1
ATOM 6097 C C . ALA A 1 804 ? -15.046 30.139 30.199 1.00 96.19 804 ALA A C 1
ATOM 6099 O O . ALA A 1 804 ? -15.960 29.614 30.840 1.00 96.19 804 ALA A O 1
ATOM 6100 N N . ASP A 1 805 ? -15.071 30.239 28.869 1.00 94.31 805 ASP A N 1
ATOM 6101 C CA . ASP A 1 805 ? -16.194 29.823 28.028 1.00 94.31 805 ASP A CA 1
ATOM 6102 C C . ASP A 1 805 ? -16.299 28.300 27.879 1.00 94.31 805 ASP A C 1
ATOM 6104 O O . ASP A 1 805 ? -17.375 27.814 27.528 1.00 94.31 805 ASP A O 1
ATOM 6108 N N . ILE A 1 806 ? -15.216 27.554 28.143 1.00 96.94 806 ILE A N 1
ATOM 6109 C CA . ILE A 1 806 ? -15.124 26.113 27.842 1.00 96.94 806 ILE A CA 1
ATOM 6110 C C . ILE A 1 806 ? -14.512 25.254 28.957 1.00 96.94 806 ILE A C 1
ATOM 6112 O O . ILE A 1 806 ? -14.681 24.040 28.946 1.00 96.94 806 ILE A O 1
ATOM 6116 N N . GLN A 1 807 ? -13.805 25.836 29.927 1.00 97.25 807 GLN A N 1
ATOM 6117 C CA . GLN A 1 807 ? -13.162 25.066 30.995 1.00 97.25 807 GLN A CA 1
ATOM 6118 C C . GLN A 1 807 ? -14.191 24.323 31.859 1.00 97.25 807 GLN A C 1
ATOM 6120 O O . GLN A 1 807 ? -15.195 24.913 32.266 1.00 97.25 807 GLN A O 1
ATOM 6125 N N . ASP A 1 808 ? -13.911 23.060 32.194 1.00 96.88 808 ASP A N 1
ATOM 6126 C CA . ASP A 1 808 ? -14.801 22.196 32.981 1.00 96.88 808 ASP A CA 1
ATOM 6127 C C . ASP A 1 808 ? -16.212 22.112 32.368 1.00 96.88 808 ASP A C 1
ATOM 6129 O O . ASP A 1 808 ? -17.227 22.372 33.030 1.00 96.88 808 ASP A O 1
ATOM 6133 N N . THR A 1 809 ? -16.263 21.791 31.073 1.00 97.81 809 THR A N 1
ATOM 6134 C CA . THR A 1 809 ? -17.509 21.611 30.316 1.00 97.81 809 THR A CA 1
ATOM 6135 C C . THR A 1 809 ? -17.578 20.249 29.640 1.00 97.81 809 THR A C 1
ATOM 6137 O O . THR A 1 809 ? -16.572 19.562 29.459 1.00 97.81 809 THR A O 1
ATOM 6140 N N . THR A 1 810 ? -18.794 19.879 29.255 1.00 97.75 810 THR A N 1
ATOM 6141 C CA . THR A 1 810 ? -19.076 18.785 28.329 1.00 97.75 810 THR A CA 1
ATOM 6142 C C . THR A 1 810 ? -19.490 19.411 27.012 1.00 97.75 810 THR A C 1
ATOM 6144 O O . THR A 1 810 ? -20.392 20.255 26.986 1.00 97.75 810 THR A O 1
ATOM 6147 N N . VAL A 1 811 ? -18.815 19.044 25.931 1.00 97.75 811 VAL A N 1
ATOM 6148 C CA . VAL A 1 811 ? -19.117 19.554 24.597 1.00 97.75 811 VAL A CA 1
ATOM 6149 C C . VAL A 1 811 ? -20.004 18.564 23.860 1.00 97.75 811 VAL A C 1
ATOM 6151 O O . VAL A 1 811 ? -19.752 17.365 23.877 1.00 97.75 811 VAL A O 1
ATOM 6154 N N . LEU A 1 812 ? -21.047 19.080 23.221 1.00 97.75 812 LEU A N 1
ATOM 6155 C CA . LEU A 1 812 ? -21.888 18.348 22.287 1.00 97.75 812 LEU A CA 1
ATOM 6156 C C . LEU A 1 812 ? -21.675 18.939 20.895 1.00 97.75 812 LEU A C 1
ATOM 6158 O O . LEU A 1 812 ? -21.842 20.148 20.708 1.00 97.75 812 LEU A O 1
ATOM 6162 N N . VAL A 1 813 ? -21.321 18.091 19.939 1.00 97.94 813 VAL A N 1
ATOM 6163 C CA . VAL A 1 813 ? -21.171 18.422 18.526 1.00 97.94 813 VAL A CA 1
ATOM 6164 C C . VAL A 1 813 ? -22.300 17.741 17.771 1.00 97.94 813 VAL A C 1
ATOM 6166 O O . VAL A 1 813 ? -22.362 16.516 17.708 1.00 97.94 813 VAL A O 1
ATOM 6169 N N . TYR A 1 814 ? -23.215 18.541 17.238 1.00 97.69 814 TYR A N 1
ATOM 6170 C CA . TYR A 1 814 ? -24.404 18.057 16.549 1.00 97.69 814 TYR A CA 1
ATOM 6171 C C . TYR A 1 814 ? -24.353 18.445 15.076 1.00 97.69 814 TYR A C 1
ATOM 6173 O O . TYR A 1 814 ? -24.260 19.634 14.764 1.00 97.69 814 TYR A O 1
ATOM 6181 N N . ASN A 1 815 ? -24.434 17.458 14.186 1.00 97.88 815 ASN A N 1
ATOM 6182 C CA . ASN A 1 815 ? -24.634 17.677 12.759 1.00 97.88 815 ASN A CA 1
ATOM 6183 C C . ASN A 1 815 ? -26.146 17.723 12.479 1.00 97.88 815 ASN A C 1
ATOM 6185 O O . ASN A 1 815 ? -26.858 16.724 12.590 1.00 97.88 815 ASN A O 1
ATOM 6189 N N . GLU A 1 816 ? -26.657 18.902 12.124 1.00 97.62 816 GLU A N 1
ATOM 6190 C CA . GLU A 1 816 ? -28.093 19.124 11.926 1.00 97.62 816 GLU A CA 1
ATOM 6191 C C . GLU A 1 816 ? -28.648 18.403 10.692 1.00 97.62 816 GLU A C 1
ATOM 6193 O O . GLU A 1 816 ? -29.856 18.159 10.612 1.00 97.62 816 GLU A O 1
ATOM 6198 N N . ASN A 1 817 ? -27.783 18.083 9.729 1.00 97.12 817 ASN A N 1
ATOM 6199 C CA . ASN A 1 817 ? -28.178 17.526 8.445 1.00 97.12 817 ASN A CA 1
ATOM 6200 C C . ASN A 1 817 ? -28.416 16.014 8.521 1.00 97.12 817 ASN A C 1
ATOM 6202 O O . ASN A 1 817 ? -29.403 15.530 7.963 1.00 97.12 817 ASN A O 1
ATOM 6206 N N . ASN A 1 818 ? -27.536 15.274 9.202 1.00 94.75 818 ASN A N 1
ATOM 6207 C CA . ASN A 1 818 ? -27.648 13.817 9.341 1.00 94.75 818 ASN A CA 1
ATOM 6208 C C . ASN A 1 818 ? -28.120 13.361 10.733 1.00 94.75 818 ASN A C 1
ATOM 6210 O O . ASN A 1 818 ? -28.504 12.204 10.889 1.00 94.75 818 ASN A O 1
ATOM 6214 N N . GLY A 1 819 ? -28.177 14.267 11.715 1.00 95.25 819 GLY A N 1
ATOM 6215 C CA . GLY A 1 819 ? -28.632 13.980 13.073 1.00 95.25 819 GLY A CA 1
ATOM 6216 C C . GLY A 1 819 ? -27.582 13.316 13.966 1.00 95.25 819 GLY A C 1
ATOM 6217 O O . GLY A 1 819 ? -27.919 12.943 15.089 1.00 95.25 819 GLY A O 1
ATOM 6218 N N . GLU A 1 820 ? -26.338 13.174 13.499 1.00 94.81 820 GLU A N 1
ATOM 6219 C CA . GLU A 1 820 ? -25.245 12.625 14.301 1.00 94.81 820 GLU A CA 1
ATOM 6220 C C . GLU A 1 820 ? -24.909 13.565 15.464 1.00 94.81 820 GLU A C 1
ATOM 6222 O O . GLU A 1 820 ? -24.743 14.779 15.299 1.00 94.81 820 GLU A O 1
ATOM 6227 N N . LEU A 1 821 ? -24.799 12.980 16.654 1.00 95.94 821 LEU A N 1
ATOM 6228 C CA . LEU A 1 821 ? -24.383 13.649 17.877 1.00 95.94 821 LEU A CA 1
ATOM 6229 C C . LEU A 1 821 ? -23.106 12.977 18.380 1.00 95.94 821 LEU A C 1
ATOM 6231 O O . LEU A 1 821 ? -23.039 11.754 18.486 1.00 95.94 821 LEU A O 1
ATOM 6235 N N . ARG A 1 822 ? -22.094 13.787 18.678 1.00 96.38 822 ARG A N 1
ATOM 6236 C CA . ARG A 1 822 ? -20.833 13.365 19.295 1.00 96.38 822 ARG A CA 1
ATOM 6237 C C . ARG A 1 822 ? -20.504 14.278 20.464 1.00 96.38 822 ARG A C 1
ATOM 6239 O O . ARG A 1 822 ? -21.013 15.399 20.547 1.00 96.38 822 ARG A O 1
ATOM 6246 N N . CYS A 1 823 ? -19.671 13.816 21.381 1.00 96.50 823 CYS A N 1
ATOM 6247 C CA . CYS A 1 823 ? -19.382 14.553 22.597 1.00 96.50 823 CYS A CA 1
ATOM 6248 C C . CYS A 1 823 ? -18.022 14.191 23.183 1.00 96.50 823 CYS A C 1
ATOM 6250 O O . CYS A 1 823 ? -17.441 13.168 22.858 1.00 96.50 823 CYS A O 1
ATOM 6252 N N . ALA A 1 824 ? -17.517 15.077 24.035 1.00 96.69 824 ALA A N 1
ATOM 6253 C CA . ALA A 1 824 ? -16.285 14.901 24.797 1.00 96.69 824 ALA A CA 1
ATOM 6254 C C . ALA A 1 824 ? -16.333 15.795 26.050 1.00 96.69 824 ALA A C 1
ATOM 6256 O O . ALA A 1 824 ? -17.223 16.647 26.194 1.00 96.69 824 ALA A O 1
ATOM 6257 N N . ARG A 1 825 ? -15.359 15.660 26.955 1.00 95.88 825 ARG A N 1
ATOM 6258 C CA . ARG A 1 825 ? -15.145 16.631 28.047 1.00 95.88 825 ARG A CA 1
ATOM 6259 C C . ARG A 1 825 ? -13.977 17.557 27.765 1.00 95.88 825 ARG A C 1
ATOM 6261 O O . ARG A 1 825 ? -13.025 17.193 27.084 1.00 95.88 825 ARG A O 1
ATOM 6268 N N . ILE A 1 826 ? -14.023 18.727 28.394 1.00 96.12 826 ILE A N 1
ATOM 6269 C CA . ILE A 1 826 ? -12.914 19.676 28.445 1.00 96.12 826 ILE A CA 1
ATOM 6270 C C . ILE A 1 826 ? -12.560 19.933 29.907 1.00 96.12 826 ILE A C 1
ATOM 6272 O O . ILE A 1 826 ? -13.405 20.339 30.710 1.00 96.12 826 ILE A O 1
ATOM 6276 N N . ASP A 1 827 ? -11.297 19.700 30.247 1.00 92.88 827 ASP A N 1
ATOM 6277 C CA . ASP A 1 827 ? -10.731 19.935 31.573 1.00 92.88 827 ASP A CA 1
ATOM 6278 C C . ASP A 1 827 ? -9.953 21.267 31.642 1.00 92.88 827 ASP A C 1
ATOM 6280 O O . ASP A 1 827 ? -10.183 22.197 30.865 1.00 92.88 827 ASP A O 1
ATOM 6284 N N . ASP A 1 828 ? -9.051 21.392 32.613 1.00 92.31 828 ASP A N 1
ATOM 6285 C CA . ASP A 1 828 ? -8.196 22.562 32.806 1.00 92.31 828 ASP A CA 1
ATOM 6286 C C . ASP A 1 828 ? -7.079 22.692 31.760 1.00 92.31 828 ASP A C 1
ATOM 6288 O O . ASP A 1 828 ? -6.499 23.771 31.628 1.00 92.31 828 ASP A O 1
ATOM 6292 N N . LYS A 1 829 ? -6.810 21.640 30.976 1.00 90.94 829 LYS A N 1
ATOM 6293 C CA . LYS A 1 829 ? -5.881 21.680 29.838 1.00 90.94 829 LYS A CA 1
ATOM 6294 C C . LYS A 1 829 ? -6.521 22.274 28.586 1.00 90.94 829 LYS A C 1
ATOM 6296 O O . LYS A 1 829 ? -5.800 22.562 27.634 1.00 90.94 829 LYS A O 1
ATOM 6301 N N . LEU A 1 830 ? -7.844 22.479 28.588 1.00 95.88 830 LEU A N 1
ATOM 6302 C CA . LEU A 1 830 ? -8.605 23.097 27.495 1.00 95.88 830 LEU A CA 1
ATOM 6303 C C . LEU A 1 830 ? -8.497 22.334 26.165 1.00 95.88 830 LEU A C 1
ATOM 6305 O O . LEU A 1 830 ? -8.605 22.939 25.097 1.00 95.88 830 LEU A O 1
ATOM 6309 N N . LYS A 1 831 ? -8.257 21.021 26.229 1.00 93.25 831 LYS A N 1
ATOM 6310 C CA . LYS A 1 831 ? -8.108 20.141 25.066 1.00 93.25 831 LYS A CA 1
ATOM 6311 C C . LYS A 1 831 ? -9.440 19.494 24.701 1.00 93.25 831 LYS A C 1
ATOM 6313 O O . LYS A 1 831 ? -10.185 19.071 25.577 1.00 93.25 831 LYS A O 1
ATOM 6318 N N . LEU A 1 832 ? -9.692 19.419 23.402 1.00 95.38 832 LEU A N 1
ATOM 6319 C CA . LEU A 1 832 ? -10.867 18.835 22.775 1.00 95.38 832 LEU A CA 1
ATOM 6320 C C . LEU A 1 832 ? -10.425 18.120 21.501 1.00 95.38 832 LEU A C 1
ATOM 6322 O O . LEU A 1 832 ? -9.617 18.671 20.748 1.00 95.38 832 LEU A O 1
ATOM 6326 N N . ARG A 1 833 ? -11.004 16.950 21.249 1.00 95.56 833 ARG A N 1
ATOM 6327 C CA . ARG A 1 833 ? -11.005 16.264 19.959 1.00 95.56 833 ARG A CA 1
ATOM 6328 C C . ARG A 1 833 ? -12.341 15.559 19.789 1.00 95.56 833 ARG A C 1
ATOM 6330 O O . ARG A 1 833 ? -12.740 14.815 20.675 1.00 95.56 833 ARG A O 1
ATOM 6337 N N . VAL A 1 834 ? -13.013 15.795 18.669 1.00 96.88 834 VAL A N 1
ATOM 6338 C CA . VAL A 1 834 ? -14.225 15.065 18.278 1.00 96.88 834 VAL A CA 1
ATOM 6339 C C . VAL A 1 834 ? -14.176 14.817 16.777 1.00 96.88 834 VAL A C 1
ATOM 6341 O O . VAL A 1 834 ? -14.117 15.778 16.013 1.00 96.88 834 VAL A O 1
ATOM 6344 N N . GLY A 1 835 ? -14.203 13.552 16.357 1.00 96.19 835 GLY A N 1
ATOM 6345 C CA . GLY A 1 835 ? -14.448 13.181 14.963 1.00 96.19 835 GLY A CA 1
ATOM 6346 C C . GLY A 1 835 ? -15.932 13.297 14.646 1.00 96.19 835 GLY A C 1
ATOM 6347 O O . GLY A 1 835 ? -16.763 12.767 15.383 1.00 96.19 835 GLY A O 1
ATOM 6348 N N . VAL A 1 836 ? -16.283 14.028 13.589 1.00 95.19 836 VAL A N 1
ATOM 6349 C CA . VAL A 1 836 ? -17.683 14.293 13.238 1.00 95.19 836 VAL A CA 1
ATOM 6350 C C . VAL A 1 836 ? -17.979 13.663 11.881 1.00 95.19 836 VAL A C 1
ATOM 6352 O O . VAL A 1 836 ? -17.352 14.055 10.899 1.00 95.19 836 VAL A O 1
ATOM 6355 N N . PRO A 1 837 ? -18.946 12.735 11.775 1.00 96.44 837 PRO A N 1
ATOM 6356 C CA . PRO A 1 837 ? -19.392 12.252 10.476 1.00 96.44 837 PRO A CA 1
ATOM 6357 C C . PRO A 1 837 ? -20.099 13.390 9.727 1.00 96.44 837 PRO A C 1
ATOM 6359 O O . PRO A 1 837 ? -21.207 13.808 10.091 1.00 96.44 837 PRO A O 1
ATOM 6362 N N . THR A 1 838 ? -19.460 13.909 8.682 1.00 97.44 838 THR A N 1
ATOM 6363 C CA . THR A 1 838 ? -19.976 15.028 7.884 1.00 97.44 838 THR A CA 1
ATOM 6364 C C . THR A 1 838 ? -19.929 14.725 6.398 1.00 97.44 838 THR A C 1
ATOM 6366 O O . THR A 1 838 ? -19.059 14.009 5.906 1.00 97.44 838 THR A O 1
ATOM 6369 N N . SER A 1 839 ? -20.872 15.314 5.672 1.00 97.31 839 SER A N 1
ATOM 6370 C CA . SER A 1 839 ? -20.754 15.583 4.239 1.00 97.31 839 SER A CA 1
ATOM 6371 C C . SER A 1 839 ? -20.347 17.049 4.047 1.00 97.31 839 SER A C 1
ATOM 6373 O O . SER A 1 839 ? -20.640 17.885 4.907 1.00 97.31 839 SER A O 1
ATOM 6375 N N . ILE A 1 840 ? -19.696 17.384 2.929 1.00 95.88 840 ILE A N 1
ATOM 6376 C CA . ILE A 1 840 ? -19.333 18.777 2.616 1.00 95.88 840 ILE A CA 1
ATOM 6377 C C . ILE A 1 840 ? -20.597 19.651 2.662 1.00 95.88 840 ILE A C 1
ATOM 6379 O O . ILE A 1 840 ? -21.593 19.357 1.999 1.00 95.88 840 ILE A O 1
ATOM 6383 N N . GLY A 1 841 ? -20.550 20.734 3.440 1.00 96.69 841 GLY A N 1
ATOM 6384 C CA . GLY A 1 841 ? -21.647 21.689 3.604 1.00 96.69 841 GLY A CA 1
ATOM 6385 C C . GLY A 1 841 ? -22.661 21.366 4.709 1.00 96.69 841 GLY A C 1
ATOM 6386 O O . GLY A 1 841 ? -23.595 22.147 4.900 1.00 96.69 841 GLY A O 1
ATOM 6387 N N . ASP A 1 842 ? -22.503 20.267 5.454 1.00 98.19 842 ASP A N 1
ATOM 6388 C CA . ASP A 1 842 ? -23.380 19.953 6.590 1.00 98.19 842 ASP A CA 1
ATOM 6389 C C . ASP A 1 842 ? -23.293 21.015 7.695 1.00 98.19 842 ASP A C 1
ATOM 6391 O O . ASP A 1 842 ? -22.196 21.431 8.058 1.00 98.19 842 ASP A O 1
ATOM 6395 N N . ASN A 1 843 ? -24.425 21.451 8.261 1.00 98.31 843 ASN A N 1
ATOM 6396 C CA . ASN A 1 843 ? -24.418 22.424 9.358 1.00 98.31 843 ASN A CA 1
ATOM 6397 C C . ASN A 1 843 ? -24.088 21.739 10.686 1.00 98.31 843 ASN A C 1
ATOM 6399 O O . ASN A 1 843 ? -24.716 20.744 11.057 1.00 98.31 843 ASN A O 1
ATOM 6403 N N . VAL A 1 844 ? -23.140 22.310 11.425 1.00 98.31 844 VAL A N 1
ATOM 6404 C CA . VAL A 1 844 ? -22.649 21.767 12.692 1.00 98.31 844 VAL A CA 1
ATOM 6405 C C . VAL A 1 844 ? -22.809 22.790 13.810 1.00 98.31 844 VAL A C 1
ATOM 6407 O O . VAL A 1 844 ? -22.477 23.966 13.669 1.00 98.31 844 VAL A O 1
ATOM 6410 N N . ILE A 1 845 ? -23.302 22.329 14.958 1.00 98.31 845 ILE A N 1
ATOM 6411 C CA . ILE A 1 845 ? -23.435 23.125 16.178 1.00 98.31 845 ILE A CA 1
ATOM 6412 C C . ILE A 1 845 ? -22.539 22.528 17.258 1.00 98.31 845 ILE A C 1
ATOM 6414 O O . ILE A 1 845 ? -22.702 21.371 17.637 1.00 98.31 845 ILE A O 1
ATOM 6418 N N . VAL A 1 846 ? -21.658 23.352 17.827 1.00 98.44 846 VAL A N 1
ATOM 6419 C CA . VAL A 1 846 ? -20.814 22.993 18.973 1.00 98.44 846 VAL A CA 1
ATOM 6420 C C . VAL A 1 846 ? -21.349 23.691 20.221 1.00 98.44 846 VAL A C 1
ATOM 6422 O O . VAL A 1 846 ? -21.398 24.919 20.286 1.00 98.44 846 VAL A O 1
ATOM 6425 N N . SER A 1 847 ? -21.784 22.926 21.219 1.00 97.94 847 SER A N 1
ATOM 6426 C CA . SER A 1 847 ? -22.405 23.442 22.446 1.00 97.94 847 SER A CA 1
ATOM 6427 C C . SER A 1 847 ? -21.645 22.981 23.686 1.00 97.94 847 SER A C 1
ATOM 6429 O O . SER A 1 847 ? -21.509 21.787 23.911 1.00 97.94 847 SER A O 1
ATOM 6431 N N . PHE A 1 848 ? -21.206 23.920 24.523 1.00 98.06 848 PHE A N 1
ATOM 6432 C CA . PHE A 1 848 ? -20.457 23.655 25.754 1.00 98.06 848 PHE A CA 1
ATOM 6433 C C . PHE A 1 848 ? -21.378 23.791 26.971 1.00 98.06 848 PHE A C 1
ATOM 6435 O O . PHE A 1 848 ? -21.872 24.884 27.259 1.00 98.06 848 PHE A O 1
ATOM 6442 N N . PHE A 1 849 ? -21.630 22.702 27.691 1.00 97.62 849 PHE A N 1
ATOM 6443 C CA . PHE A 1 849 ? -22.493 22.668 28.875 1.00 97.62 849 PHE A CA 1
ATOM 6444 C C . PHE A 1 849 ? -21.683 22.681 30.171 1.00 97.62 849 PHE A C 1
ATOM 6446 O O . PHE A 1 849 ? -20.625 22.067 30.256 1.00 97.62 849 PHE A O 1
ATOM 6453 N N . ASP A 1 850 ? -22.192 23.379 31.191 1.00 96.62 850 ASP A N 1
ATOM 6454 C CA . ASP A 1 850 ? -21.555 23.460 32.508 1.00 96.62 850 ASP A CA 1
ATOM 6455 C C . ASP A 1 850 ? -21.384 22.082 33.156 1.00 96.62 850 ASP A C 1
ATOM 6457 O O . ASP A 1 850 ? -22.374 21.393 33.399 1.00 96.62 850 ASP A O 1
ATOM 6461 N N . GLY A 1 851 ? -20.145 21.751 33.536 1.00 95.25 851 GLY A N 1
ATOM 6462 C CA . GLY A 1 851 ? -19.779 20.494 34.181 1.00 95.25 851 GLY A CA 1
ATOM 6463 C C . GLY A 1 851 ? -19.119 19.515 33.212 1.00 95.25 851 GLY A C 1
ATOM 6464 O O . GLY A 1 851 ? -19.418 19.500 32.020 1.00 95.25 851 GLY A O 1
ATOM 6465 N N . LYS A 1 852 ? -18.219 18.684 33.738 1.00 95.50 852 LYS A N 1
ATOM 6466 C CA . LYS A 1 852 ? -17.615 17.566 33.001 1.00 95.50 852 LYS A CA 1
ATOM 6467 C C . LYS A 1 852 ? -18.517 16.342 33.085 1.00 95.50 852 LYS A C 1
ATOM 6469 O O . LYS A 1 852 ? -19.212 16.185 34.091 1.00 95.50 852 LYS A O 1
ATOM 6474 N N . ASP A 1 853 ? -18.472 15.504 32.052 1.00 96.00 853 ASP A N 1
ATOM 6475 C CA . ASP A 1 853 ? -19.163 14.212 32.019 1.00 96.00 853 ASP A CA 1
ATOM 6476 C C . ASP A 1 853 ? -20.691 14.352 32.212 1.00 96.00 853 ASP A C 1
ATOM 6478 O O . ASP A 1 853 ? -21.338 13.551 32.882 1.00 96.00 853 ASP A O 1
ATOM 6482 N N . VAL A 1 854 ? -21.290 15.413 31.655 1.00 96.19 854 VAL A N 1
ATOM 6483 C CA . VAL A 1 854 ? -22.724 15.753 31.793 1.00 96.19 854 VAL A CA 1
ATOM 6484 C C . VAL A 1 854 ? -23.558 15.048 30.719 1.00 96.19 854 VAL A C 1
ATOM 6486 O O . VAL A 1 854 ? -24.452 15.615 30.089 1.00 96.19 854 VAL A O 1
ATOM 6489 N N . VAL A 1 855 ? -23.258 13.771 30.528 1.00 96.75 855 VAL A N 1
ATOM 6490 C CA . VAL A 1 855 ? -23.911 12.842 29.604 1.00 96.75 855 VAL A CA 1
ATOM 6491 C C . VAL A 1 855 ? -24.181 11.525 30.325 1.00 96.75 855 VAL A C 1
ATOM 6493 O O . VAL A 1 855 ? -23.610 11.277 31.388 1.00 96.75 855 VAL A O 1
ATOM 6496 N N . GLU A 1 856 ? -25.119 10.729 29.818 1.00 94.88 856 GLU A N 1
ATOM 6497 C CA . GLU A 1 856 ? -25.372 9.380 30.340 1.00 94.88 856 GLU A CA 1
ATOM 6498 C C . GLU A 1 856 ? -24.158 8.476 30.069 1.00 94.88 856 GLU A C 1
ATOM 6500 O O . GLU A 1 856 ? -23.672 7.817 30.989 1.00 94.88 856 GLU A O 1
ATOM 6505 N N . ASP A 1 857 ? -23.621 8.566 28.852 1.00 95.06 857 ASP A N 1
ATOM 6506 C CA . ASP A 1 857 ? -22.422 7.912 28.317 1.00 95.06 857 ASP A CA 1
ATOM 6507 C C . ASP A 1 857 ? -21.934 8.697 27.076 1.00 95.06 857 ASP A C 1
ATOM 6509 O O . ASP A 1 857 ? -22.636 9.596 26.589 1.00 95.06 857 ASP A O 1
ATOM 6513 N N . TYR A 1 858 ? -20.721 8.405 26.593 1.00 95.50 858 TYR A N 1
ATOM 6514 C CA . TYR A 1 858 ? -20.165 9.050 25.396 1.00 95.50 858 TYR A CA 1
ATOM 6515 C C . TYR A 1 858 ? -20.611 8.396 24.074 1.00 95.50 858 TYR A C 1
ATOM 6517 O O . TYR A 1 858 ? -20.520 9.045 23.036 1.00 95.50 858 TYR A O 1
ATOM 6525 N N . GLU A 1 859 ? -21.196 7.193 24.106 1.00 92.38 859 GLU A N 1
ATOM 6526 C CA . GLU A 1 859 ? -21.751 6.523 22.917 1.00 92.38 859 GLU A CA 1
ATOM 6527 C C . GLU A 1 859 ? -23.017 7.251 22.424 1.00 92.38 859 GLU A C 1
ATOM 6529 O O . GLU A 1 859 ? -23.133 7.650 21.264 1.00 92.38 859 GLU A O 1
ATOM 6534 N N . SER A 1 860 ? -23.985 7.463 23.321 1.00 93.25 860 SER A N 1
ATOM 6535 C CA . SER A 1 860 ? -25.255 8.133 23.022 1.00 93.25 860 SER A CA 1
ATOM 6536 C C . SER A 1 860 ? -25.150 9.653 23.051 1.00 93.25 860 SER A C 1
ATOM 6538 O O . SER A 1 860 ? -25.990 10.352 22.469 1.00 93.25 860 SER A O 1
ATOM 6540 N N . CYS A 1 861 ? -24.173 10.178 23.798 1.00 95.81 861 CYS A N 1
ATOM 6541 C CA . CYS A 1 861 ? -24.037 11.595 24.112 1.00 95.81 861 CYS A CA 1
ATOM 6542 C C . CYS A 1 861 ? -25.303 12.233 24.702 1.00 95.81 861 CYS A C 1
ATOM 6544 O O . CYS A 1 861 ? -25.493 13.453 24.619 1.00 95.81 861 CYS A O 1
ATOM 6546 N N . ALA A 1 862 ? -26.190 11.429 25.297 1.00 94.50 862 ALA A N 1
ATOM 6547 C CA . ALA A 1 862 ? -27.450 11.900 25.845 1.00 94.50 862 ALA A CA 1
ATOM 6548 C C . ALA A 1 862 ? -27.184 12.804 27.063 1.00 94.50 862 ALA A C 1
ATOM 6550 O O . ALA A 1 862 ? -26.659 12.335 28.073 1.00 94.50 862 ALA A O 1
ATOM 6551 N N . PRO A 1 863 ? -27.529 14.104 27.024 1.00 93.69 863 PRO A N 1
ATOM 6552 C CA . PRO A 1 863 ? -27.180 15.017 28.104 1.00 93.69 863 PRO A CA 1
ATOM 6553 C C . PRO A 1 863 ? -28.009 14.758 29.367 1.00 93.69 863 PRO A C 1
ATOM 6555 O O . PRO A 1 863 ? -29.236 14.669 29.316 1.00 93.69 863 PRO A O 1
ATOM 6558 N N . THR A 1 864 ? -27.357 14.759 30.533 1.00 95.12 864 THR A N 1
ATOM 6559 C CA . THR A 1 864 ? -28.026 14.576 31.842 1.00 95.12 864 THR A CA 1
ATOM 6560 C C . THR A 1 864 ? -28.616 15.871 32.411 1.00 95.12 864 THR A C 1
ATOM 6562 O O . THR A 1 864 ? -29.294 15.873 33.446 1.00 95.12 864 THR A O 1
ATOM 6565 N N . VAL A 1 865 ? -28.390 17.000 31.734 1.00 91.69 865 VAL A N 1
ATOM 6566 C CA . VAL A 1 865 ? -28.993 18.292 32.083 1.00 91.69 865 VAL A CA 1
ATOM 6567 C C . VAL A 1 865 ? -30.475 18.355 31.703 1.00 91.69 865 VAL A C 1
ATOM 6569 O O . VAL A 1 865 ? -30.903 17.742 30.726 1.00 91.69 865 VAL A O 1
ATOM 6572 N N . PRO A 1 866 ? -31.294 19.150 32.422 1.00 90.88 866 PRO A N 1
ATOM 6573 C CA . PRO A 1 866 ? -32.694 19.338 32.065 1.00 90.88 866 PRO A CA 1
ATOM 6574 C C . PRO A 1 866 ? -32.866 19.810 30.617 1.00 90.88 866 PRO A C 1
ATOM 6576 O O . PRO A 1 866 ? -32.167 20.722 30.167 1.00 90.88 866 PRO A O 1
ATOM 6579 N N . VAL A 1 867 ? -33.859 19.261 29.917 1.00 86.19 867 VAL A N 1
ATOM 6580 C CA . VAL A 1 867 ? -34.226 19.695 28.560 1.00 86.19 867 VAL A CA 1
ATOM 6581 C C . VAL A 1 867 ? -34.444 21.212 28.531 1.00 86.19 867 VAL A C 1
ATOM 6583 O O . VAL A 1 867 ? -35.172 21.765 29.359 1.00 86.19 867 VAL A O 1
ATOM 6586 N N . GLY A 1 868 ? -33.815 21.892 27.570 1.00 85.31 868 GLY A N 1
ATOM 6587 C CA . GLY A 1 868 ? -33.866 23.351 27.436 1.00 85.31 868 GLY A CA 1
ATOM 6588 C C . GLY A 1 868 ? -32.844 24.116 28.284 1.00 85.31 868 GLY A C 1
ATOM 6589 O O . GLY A 1 868 ? -32.853 25.350 28.260 1.00 85.31 868 GLY A O 1
ATOM 6590 N N . THR A 1 869 ? -31.960 23.422 29.012 1.00 92.44 869 THR A N 1
ATOM 6591 C CA . THR A 1 869 ? -30.760 24.039 29.596 1.00 92.44 869 THR A CA 1
ATOM 6592 C C . THR A 1 869 ? -29.963 24.717 28.489 1.00 92.44 869 THR A C 1
ATOM 6594 O O . THR A 1 869 ? -29.755 24.146 27.421 1.00 92.44 869 THR A O 1
ATOM 6597 N N . LYS A 1 870 ? -29.552 25.965 28.720 1.00 93.88 870 LYS A N 1
ATOM 6598 C CA . LYS A 1 870 ? -28.728 26.694 27.757 1.00 93.88 870 LYS A CA 1
ATOM 6599 C C . LYS A 1 870 ? -27.272 26.283 27.924 1.00 93.88 870 LYS A C 1
ATOM 6601 O O . LYS A 1 870 ? -26.794 26.244 29.055 1.00 93.88 870 LYS A O 1
ATOM 6606 N N . ALA A 1 871 ? -26.587 26.039 26.811 1.00 95.81 871 ALA A N 1
ATOM 6607 C CA . ALA A 1 871 ? -25.138 25.903 26.806 1.00 95.81 871 ALA A CA 1
ATOM 6608 C C . ALA A 1 871 ? -24.490 27.184 27.365 1.00 95.81 871 ALA A C 1
ATOM 6610 O O . ALA A 1 871 ? -25.005 28.287 27.143 1.00 95.81 871 ALA A O 1
ATOM 6611 N N . ARG A 1 872 ? -23.370 27.036 28.082 1.00 96.81 872 ARG A N 1
ATOM 6612 C CA . ARG A 1 872 ? -22.513 28.153 28.509 1.00 96.81 872 ARG A CA 1
ATOM 6613 C C . ARG A 1 872 ? -22.064 28.946 27.285 1.00 96.81 872 ARG A C 1
ATOM 6615 O O . ARG A 1 872 ? -22.176 30.169 27.264 1.00 96.81 872 ARG A O 1
ATOM 6622 N N . THR A 1 873 ? -21.642 28.211 26.262 1.00 97.38 873 THR A N 1
ATOM 6623 C CA . THR A 1 873 ? -21.159 28.733 24.987 1.00 97.38 873 THR A CA 1
ATOM 6624 C C . THR A 1 873 ? -21.726 27.873 23.871 1.00 97.38 873 THR A C 1
ATOM 6626 O O . THR A 1 873 ? -21.799 26.653 24.005 1.00 97.38 873 THR A O 1
ATOM 6629 N N . GLN A 1 874 ? -22.142 28.494 22.772 1.00 97.56 874 GLN A N 1
ATOM 6630 C CA . GLN A 1 874 ? -22.595 27.790 21.578 1.00 97.56 874 GLN A CA 1
ATOM 6631 C C . GLN A 1 874 ? -21.961 28.436 20.350 1.00 97.56 874 GLN A C 1
ATOM 6633 O O . GLN A 1 874 ? -22.019 29.656 20.195 1.00 97.56 874 GLN A O 1
ATOM 6638 N N . VAL A 1 875 ? -21.374 27.610 19.491 1.00 98.31 875 VAL A N 1
ATOM 6639 C CA . VAL A 1 875 ? -20.774 27.997 18.217 1.00 98.31 875 VAL A CA 1
ATOM 6640 C C . VAL A 1 875 ? -21.596 27.343 17.113 1.00 98.31 875 VAL A C 1
ATOM 6642 O O . VAL A 1 875 ? -21.635 26.122 17.001 1.00 98.31 875 VAL A O 1
ATOM 6645 N N . ALA A 1 876 ? -22.292 28.168 16.337 1.00 97.94 876 ALA A N 1
ATOM 6646 C CA . ALA A 1 876 ? -23.104 27.751 15.188 1.00 97.94 876 ALA A CA 1
ATOM 6647 C C . ALA A 1 876 ? -22.776 28.574 13.928 1.00 97.94 876 ALA A C 1
ATOM 6649 O O . ALA A 1 876 ? -23.473 28.501 12.920 1.00 97.94 876 ALA A O 1
ATOM 6650 N N . SER A 1 877 ? -21.733 29.404 13.999 1.00 98.31 877 SER A N 1
ATOM 6651 C CA . SER A 1 877 ? -21.277 30.271 12.918 1.00 98.31 877 SER A CA 1
ATOM 6652 C C . SER A 1 877 ? -19.766 30.449 12.977 1.00 98.31 877 SER A C 1
ATOM 6654 O O . SER A 1 877 ? -19.193 30.432 14.070 1.00 98.31 877 SER A O 1
ATOM 6656 N N . TYR A 1 878 ? -19.146 30.694 11.827 1.00 98.44 878 TYR A N 1
ATOM 6657 C CA . TYR A 1 878 ? -17.737 31.061 11.746 1.00 98.44 878 TYR A CA 1
ATOM 6658 C C . TYR A 1 878 ? -17.467 32.410 12.418 1.00 98.44 878 TYR A C 1
ATOM 6660 O O . TYR A 1 878 ? -18.252 33.357 12.313 1.00 98.44 878 TYR A O 1
ATOM 6668 N N . GLY A 1 879 ? -16.354 32.479 13.140 1.00 97.69 879 GLY A N 1
ATOM 6669 C CA . GLY A 1 879 ? -15.820 33.687 13.747 1.00 97.69 879 GLY A CA 1
ATOM 6670 C C . GLY A 1 879 ? -14.968 34.493 12.770 1.00 97.69 879 GLY A C 1
ATOM 6671 O O . GLY A 1 879 ? -15.053 34.343 11.553 1.00 97.69 879 GLY A O 1
ATOM 6672 N N . LYS A 1 880 ? -14.140 35.378 13.325 1.00 96.56 880 LYS A N 1
ATOM 6673 C CA . LYS A 1 880 ? -13.207 36.193 12.548 1.00 96.56 880 LYS A CA 1
ATOM 6674 C C . LYS A 1 880 ? -12.186 35.298 11.836 1.00 96.56 880 LYS A C 1
ATOM 6676 O O . LYS A 1 880 ? -11.547 34.479 12.486 1.00 96.56 880 LYS A O 1
ATOM 6681 N N . GLY A 1 881 ? -11.997 35.519 10.539 1.00 95.50 881 GLY A N 1
ATOM 6682 C CA . GLY A 1 881 ? -10.995 34.840 9.722 1.00 95.50 881 GLY A CA 1
ATOM 6683 C C . GLY A 1 881 ? -9.749 35.684 9.436 1.00 95.50 881 GLY A C 1
ATOM 6684 O O . GLY A 1 881 ? -9.644 36.843 9.855 1.00 95.50 881 GLY A O 1
ATOM 6685 N N . ARG A 1 882 ? -8.788 35.095 8.715 1.00 95.44 882 ARG A N 1
ATOM 6686 C CA . ARG A 1 882 ? -7.503 35.735 8.377 1.00 95.44 882 ARG A CA 1
ATOM 6687 C C . ARG A 1 882 ? -7.519 36.540 7.076 1.00 95.44 882 ARG A C 1
ATOM 6689 O O . ARG A 1 882 ? -6.707 37.450 6.936 1.00 95.44 882 ARG A O 1
ATOM 6696 N N . PHE A 1 883 ? -8.428 36.229 6.155 1.00 96.69 883 PHE A N 1
ATOM 6697 C CA . PHE A 1 883 ? -8.532 36.889 4.852 1.00 96.69 883 PHE A CA 1
ATOM 6698 C C . PHE A 1 883 ? -9.524 38.042 4.899 1.00 96.69 883 PHE A C 1
ATOM 6700 O O . PHE A 1 883 ? -10.522 37.967 5.616 1.00 96.69 883 PHE A O 1
ATOM 6707 N N . THR A 1 884 ? -9.251 39.115 4.160 1.00 96.19 884 THR A N 1
ATOM 6708 C CA . THR A 1 884 ? -10.114 40.306 4.128 1.00 96.19 884 THR A CA 1
ATOM 6709 C C . THR A 1 884 ? -11.179 40.215 3.043 1.00 96.19 884 THR A C 1
ATOM 6711 O O . THR A 1 884 ? -10.984 39.522 2.047 1.00 96.19 884 THR A O 1
ATOM 6714 N N . GLU A 1 885 ? -12.264 40.979 3.200 1.00 96.88 885 GLU A N 1
ATOM 6715 C CA . GLU A 1 885 ? -13.278 41.176 2.155 1.00 96.88 885 GLU A CA 1
ATOM 6716 C C . GLU A 1 885 ? -12.631 41.448 0.785 1.00 96.88 885 GLU A C 1
ATOM 6718 O O . GLU A 1 885 ? -11.664 42.211 0.670 1.00 96.88 885 GLU A O 1
ATOM 6723 N N . SER A 1 886 ? -13.170 40.805 -0.247 1.00 96.19 886 SER A N 1
ATOM 6724 C CA . SER A 1 886 ? -12.699 40.849 -1.633 1.00 96.19 886 SER A CA 1
ATOM 6725 C C . SER A 1 886 ? -11.330 40.240 -1.938 1.00 96.19 886 SER A C 1
ATOM 6727 O O . SER A 1 886 ? -10.852 40.337 -3.072 1.00 96.19 886 SER A O 1
ATOM 6729 N N . GLN A 1 887 ? -10.686 39.579 -0.975 1.00 95.75 887 GLN A N 1
ATOM 6730 C CA . GLN A 1 887 ? -9.521 38.750 -1.273 1.00 95.75 887 GLN A CA 1
ATOM 6731 C C . GLN A 1 887 ? -9.951 37.504 -2.058 1.00 95.75 887 GLN A C 1
ATOM 6733 O O . GLN A 1 887 ? -10.926 36.848 -1.694 1.00 95.75 887 GLN A O 1
ATOM 6738 N N . ARG A 1 888 ? -9.229 37.196 -3.137 1.00 95.44 888 ARG A N 1
ATOM 6739 C CA . ARG A 1 888 ? -9.448 36.028 -4.004 1.00 95.44 888 ARG A CA 1
ATOM 6740 C C . ARG A 1 888 ? -8.492 34.897 -3.641 1.00 95.44 888 ARG A C 1
ATOM 6742 O O . ARG A 1 888 ? -7.433 35.169 -3.070 1.00 95.44 888 ARG A O 1
ATOM 6749 N N . ASN A 1 889 ? -8.878 33.655 -3.929 1.00 92.81 889 ASN A N 1
ATOM 6750 C CA . ASN A 1 889 ? -7.960 32.519 -3.835 1.00 92.81 889 ASN A CA 1
ATOM 6751 C C . ASN A 1 889 ? -6.927 32.571 -4.971 1.00 92.81 889 ASN A C 1
ATOM 6753 O O . ASN A 1 889 ? -7.042 33.379 -5.896 1.00 92.81 889 ASN A O 1
ATOM 6757 N N . ALA A 1 890 ? -5.908 31.720 -4.893 1.00 89.12 890 ALA A N 1
ATOM 6758 C CA . ALA A 1 890 ? -4.810 31.721 -5.853 1.00 89.12 890 ALA A CA 1
ATOM 6759 C C . ALA A 1 890 ? -5.267 31.332 -7.277 1.00 89.12 890 ALA A C 1
ATOM 6761 O O . ALA A 1 890 ? -4.859 31.986 -8.235 1.00 89.12 890 ALA A O 1
ATOM 6762 N N . ALA A 1 891 ? -6.220 30.400 -7.409 1.00 87.25 891 ALA A N 1
ATOM 6763 C CA . ALA A 1 891 ? -6.824 30.025 -8.692 1.00 87.25 891 ALA A CA 1
ATOM 6764 C C . ALA A 1 891 ? -7.847 31.039 -9.266 1.00 87.25 891 ALA A C 1
ATOM 6766 O O . ALA A 1 891 ? -8.419 30.803 -10.329 1.00 87.25 891 ALA A O 1
ATOM 6767 N N . ASP A 1 892 ? -8.130 32.153 -8.580 1.00 91.12 892 ASP A N 1
ATOM 6768 C CA . ASP A 1 892 ? -9.134 33.162 -8.975 1.00 91.12 892 ASP A CA 1
ATOM 6769 C C . ASP A 1 892 ? -10.566 32.610 -9.194 1.00 91.12 892 ASP A C 1
ATOM 6771 O O . ASP A 1 892 ? -11.384 33.167 -9.934 1.00 91.12 892 ASP A O 1
ATOM 6775 N N . THR A 1 893 ? -10.894 31.500 -8.530 1.00 91.69 893 THR A N 1
ATOM 6776 C CA . THR A 1 893 ? -12.185 30.802 -8.635 1.00 91.69 893 THR A CA 1
ATOM 6777 C C . THR A 1 893 ? -13.173 31.171 -7.526 1.00 91.69 893 THR A C 1
ATOM 6779 O O . THR A 1 893 ? -14.375 30.946 -7.686 1.00 91.69 893 THR A O 1
ATOM 6782 N N . ALA A 1 894 ? -12.706 31.775 -6.430 1.00 94.25 894 ALA A N 1
ATOM 6783 C CA . ALA A 1 894 ? -13.526 32.201 -5.298 1.00 94.25 894 ALA A CA 1
ATOM 6784 C C . ALA A 1 894 ? -13.027 33.521 -4.678 1.00 94.25 894 ALA A C 1
ATOM 6786 O O . ALA A 1 894 ? -11.862 33.896 -4.802 1.00 94.25 894 ALA A O 1
ATOM 6787 N N . GLU A 1 895 ? -13.918 34.233 -3.983 1.00 96.06 895 GLU A N 1
ATOM 6788 C CA . GLU A 1 895 ? -13.638 35.514 -3.318 1.00 96.06 895 GLU A CA 1
ATOM 6789 C C . GLU A 1 895 ? -14.274 35.544 -1.918 1.00 96.06 895 GLU A C 1
ATOM 6791 O O . GLU A 1 895 ? -15.362 35.004 -1.712 1.00 96.06 895 GLU A O 1
ATOM 6796 N N . CYS A 1 896 ? -13.613 36.183 -0.947 1.00 97.06 896 CYS A N 1
ATOM 6797 C CA . CYS A 1 896 ? -14.168 36.400 0.388 1.00 97.06 896 CYS A CA 1
ATOM 6798 C C . CYS A 1 896 ? -15.301 37.442 0.354 1.00 97.06 896 CYS A C 1
ATOM 6800 O O . CYS A 1 896 ? -15.056 38.641 0.211 1.00 97.06 896 CYS A O 1
ATOM 6802 N N . GLU A 1 897 ? -16.543 36.983 0.540 1.00 96.81 897 GLU A N 1
ATOM 6803 C CA . GLU A 1 897 ? -17.760 37.817 0.520 1.00 96.81 897 GLU A CA 1
ATOM 6804 C C . GLU A 1 897 ? -18.172 38.378 1.903 1.00 96.81 897 GLU A C 1
ATOM 6806 O O . GLU A 1 897 ? -19.218 39.019 2.034 1.00 96.81 897 GLU A O 1
ATOM 6811 N N . SER A 1 898 ? -17.365 38.146 2.945 1.00 97.06 898 SER A N 1
ATOM 6812 C CA . SER A 1 898 ? -17.594 38.623 4.321 1.00 97.06 898 SER A CA 1
ATOM 6813 C C . SER A 1 898 ? -16.520 39.621 4.765 1.00 97.06 898 SER A C 1
ATOM 6815 O O . SER A 1 898 ? -15.493 39.777 4.113 1.00 97.06 898 SER A O 1
ATOM 6817 N N . SER A 1 899 ? -16.722 40.279 5.918 1.00 96.56 899 SER A N 1
ATOM 6818 C CA . SER A 1 899 ? -15.730 41.194 6.514 1.00 96.56 899 SER A CA 1
ATOM 6819 C C . SER A 1 899 ? -14.359 40.544 6.676 1.00 96.56 899 SER A C 1
ATOM 6821 O O . SER A 1 899 ? -13.332 41.163 6.386 1.00 96.56 899 SER A O 1
ATOM 6823 N N . THR A 1 900 ? -14.363 39.300 7.152 1.00 97.88 900 THR A N 1
ATOM 6824 C CA . THR A 1 900 ? -13.210 38.409 7.147 1.00 97.88 900 THR A CA 1
ATOM 6825 C C . THR A 1 900 ? -13.638 36.982 6.811 1.00 97.88 900 THR A C 1
ATOM 6827 O O . THR A 1 900 ? -14.798 36.623 7.028 1.00 97.88 900 THR A O 1
ATOM 6830 N N . CYS A 1 901 ? -12.712 36.168 6.300 1.00 97.62 901 CYS A N 1
ATOM 6831 C CA . CYS A 1 901 ? -12.950 34.759 5.980 1.00 97.62 901 CYS A CA 1
ATOM 6832 C C . CYS A 1 901 ? -11.789 33.859 6.429 1.00 97.62 901 CYS A C 1
ATOM 6834 O O . CYS A 1 901 ? -10.624 34.271 6.427 1.00 97.62 901 CYS A O 1
ATOM 6836 N N . GLY A 1 902 ? -12.105 32.623 6.815 1.00 96.38 902 GLY A N 1
ATOM 6837 C CA . GLY A 1 902 ? -11.174 31.498 6.701 1.00 96.38 902 GLY A CA 1
ATOM 6838 C C . GLY A 1 902 ? -11.209 30.932 5.276 1.00 96.38 902 GLY A C 1
ATOM 6839 O O . GLY A 1 902 ? -12.104 31.283 4.505 1.00 96.38 902 GLY A O 1
ATOM 6840 N N . MET A 1 903 ? -10.247 30.088 4.908 1.00 95.12 903 MET A N 1
ATOM 6841 C CA . MET A 1 903 ? -10.230 29.416 3.603 1.00 95.12 903 MET A CA 1
ATOM 6842 C C . MET A 1 903 ? -9.726 27.986 3.769 1.00 95.12 903 MET A C 1
ATOM 6844 O O . MET A 1 903 ? -8.805 27.772 4.554 1.00 95.12 903 MET A O 1
ATOM 6848 N N . PHE A 1 904 ? -10.328 27.051 3.044 1.00 95.38 904 PHE A N 1
ATOM 6849 C CA . PHE A 1 904 ? -9.899 25.658 2.946 1.00 95.38 904 PHE A CA 1
ATOM 6850 C C . PHE A 1 904 ? -10.182 25.169 1.522 1.00 95.38 904 PHE A C 1
ATOM 6852 O O . PHE A 1 904 ? -11.275 25.443 1.021 1.00 95.38 904 PHE A O 1
ATOM 6859 N N . GLN A 1 905 ? -9.210 24.526 0.866 1.00 92.81 905 GLN A N 1
ATOM 6860 C CA . GLN A 1 905 ? -9.293 24.101 -0.543 1.00 92.81 905 GLN A CA 1
ATOM 6861 C C . GLN A 1 905 ? -9.882 25.183 -1.466 1.00 92.81 905 GLN A C 1
ATOM 6863 O O . GLN A 1 905 ? -10.895 25.005 -2.158 1.00 92.81 905 GLN A O 1
ATOM 6868 N N . GLY A 1 906 ? -9.298 26.383 -1.365 1.00 91.62 906 GLY A N 1
ATOM 6869 C CA . GLY A 1 906 ? -9.680 27.567 -2.136 1.00 91.62 906 GLY A CA 1
ATOM 6870 C C . GLY A 1 906 ? -11.088 28.115 -1.863 1.00 91.62 906 GLY A C 1
ATOM 6871 O O . GLY A 1 906 ? -11.461 29.137 -2.436 1.00 91.62 906 GLY A O 1
ATOM 6872 N N . LEU A 1 907 ? -11.884 27.493 -0.986 1.00 94.19 907 LEU A N 1
ATOM 6873 C CA . LEU A 1 907 ? -13.229 27.941 -0.620 1.00 94.19 907 LEU A CA 1
ATOM 6874 C C . LEU A 1 907 ? -13.202 28.821 0.628 1.00 94.19 907 LEU A C 1
ATOM 6876 O O . LEU A 1 907 ? -12.591 28.471 1.637 1.00 94.19 907 LEU A O 1
ATOM 6880 N N . PHE A 1 908 ? -13.910 29.953 0.581 1.00 96.31 908 PHE A N 1
ATOM 6881 C CA . PHE A 1 908 ? -13.983 30.907 1.689 1.00 96.31 908 PHE A CA 1
ATOM 6882 C C . PHE A 1 908 ? -15.146 30.624 2.648 1.00 96.31 908 PHE A C 1
ATOM 6884 O O . PHE A 1 908 ? -16.293 30.451 2.239 1.00 96.31 908 PHE A O 1
ATOM 6891 N N . PHE A 1 909 ? -14.850 30.692 3.947 1.00 97.38 909 PHE A N 1
ATOM 6892 C CA . PHE A 1 909 ? -15.798 30.531 5.049 1.00 97.38 909 PHE A CA 1
ATOM 6893 C C . PHE A 1 909 ? -15.879 31.840 5.839 1.00 97.38 909 PHE A C 1
ATOM 6895 O O . PHE A 1 909 ? -14.965 32.197 6.587 1.00 97.38 909 PHE A O 1
ATOM 6902 N N . GLY A 1 910 ? -16.946 32.604 5.599 1.00 97.44 910 GLY A N 1
ATOM 6903 C CA . GLY A 1 910 ? -17.068 33.991 6.047 1.00 97.44 910 GLY A CA 1
ATOM 6904 C C . GLY A 1 910 ? -17.524 34.171 7.496 1.00 97.44 910 GLY A C 1
ATOM 6905 O O . GLY A 1 910 ? -18.394 33.455 7.986 1.00 97.44 910 GLY A O 1
ATOM 6906 N N . GLU A 1 911 ? -17.000 35.199 8.162 1.00 97.75 911 GLU A N 1
ATOM 6907 C CA . GLU A 1 911 ? -17.415 35.615 9.505 1.00 97.75 911 GLU A CA 1
ATOM 6908 C C . GLU A 1 911 ? -18.941 35.813 9.586 1.00 97.75 911 GLU A C 1
ATOM 6910 O O . GLU A 1 911 ? -19.545 36.514 8.770 1.00 97.75 911 GLU A O 1
ATOM 6915 N N . GLY A 1 912 ? -19.570 35.182 10.582 1.00 97.00 912 GLY A N 1
ATOM 6916 C CA . GLY A 1 912 ? -21.014 35.216 10.823 1.00 97.00 912 GLY A CA 1
ATOM 6917 C C . GLY A 1 912 ? -21.847 34.255 9.966 1.00 97.00 912 GLY A C 1
ATOM 6918 O O . GLY A 1 912 ? -23.045 34.118 10.229 1.00 97.00 912 GLY A O 1
ATOM 6919 N N . MET A 1 913 ? -21.251 33.571 8.984 1.00 97.38 913 MET A N 1
ATOM 6920 C CA . MET A 1 913 ? -21.927 32.522 8.212 1.00 97.38 913 MET A CA 1
ATOM 6921 C C . MET A 1 913 ? -22.138 31.263 9.061 1.00 97.38 913 MET A C 1
ATOM 6923 O O . MET A 1 913 ? -21.348 31.031 9.979 1.00 97.38 913 MET A O 1
ATOM 6927 N N . PRO A 1 914 ? -23.166 30.436 8.776 1.00 97.94 914 PRO A N 1
ATOM 6928 C CA . PRO A 1 914 ? -23.371 29.165 9.470 1.00 97.94 914 PRO A CA 1
ATOM 6929 C C . PRO A 1 914 ? -22.105 28.303 9.483 1.00 97.94 914 PRO A C 1
ATOM 6931 O O . PRO A 1 914 ? -21.388 28.237 8.482 1.00 97.94 914 PRO A O 1
ATOM 6934 N N . LEU A 1 915 ? -21.838 27.647 10.614 1.00 98.38 915 LEU A N 1
ATOM 6935 C CA . LEU A 1 915 ? -20.740 26.693 10.738 1.00 98.38 915 LEU A CA 1
ATOM 6936 C C . LEU A 1 915 ? -21.096 25.456 9.912 1.00 98.38 915 LEU A C 1
ATOM 6938 O O . LEU A 1 915 ? -21.891 24.624 10.340 1.00 98.38 915 LEU A O 1
ATOM 6942 N N . SER A 1 916 ? -20.536 25.378 8.712 1.00 97.44 916 SER A N 1
ATOM 6943 C CA . SER A 1 916 ? -20.738 24.280 7.770 1.00 97.44 916 SER A CA 1
ATOM 6944 C C . SER A 1 916 ? -19.475 23.432 7.684 1.00 97.44 916 SER A C 1
ATOM 6946 O O . SER A 1 916 ? -18.382 23.941 7.885 1.00 97.44 916 SER A O 1
ATOM 6948 N N . ALA A 1 917 ? -19.598 22.134 7.430 1.00 97.81 917 ALA A N 1
ATOM 6949 C CA . ALA A 1 917 ? -18.446 21.251 7.330 1.00 97.81 917 ALA A CA 1
ATOM 6950 C C . ALA A 1 917 ? -17.663 21.538 6.029 1.00 97.81 917 ALA A C 1
ATOM 6952 O O . ALA A 1 917 ? -18.235 21.406 4.943 1.00 97.81 917 ALA A O 1
ATOM 6953 N N . PRO A 1 918 ? -16.376 21.919 6.107 1.00 96.69 918 PRO A N 1
ATOM 6954 C CA . PRO A 1 918 ? -15.546 22.180 4.925 1.00 96.69 918 PRO A CA 1
ATOM 6955 C C . PRO A 1 918 ? -15.180 20.910 4.138 1.00 96.69 918 PRO A C 1
ATOM 6957 O O . PRO A 1 918 ? -15.008 20.977 2.926 1.00 96.69 918 PRO A O 1
ATOM 6960 N N . ALA A 1 919 ? -15.112 19.758 4.810 1.00 95.75 919 ALA A N 1
ATOM 6961 C CA . ALA A 1 919 ? -14.794 18.460 4.223 1.00 95.75 919 ALA A CA 1
ATOM 6962 C C . ALA A 1 919 ? -15.820 17.388 4.631 1.00 95.75 919 ALA A C 1
ATOM 6964 O O . ALA A 1 919 ? -16.571 17.546 5.600 1.00 95.75 919 ALA A O 1
ATOM 6965 N N . GLU A 1 920 ? -15.840 16.280 3.890 1.00 95.12 920 GLU A N 1
ATOM 6966 C CA . GLU A 1 920 ? -16.536 15.051 4.280 1.00 95.12 920 GLU A CA 1
ATOM 6967 C C . GLU A 1 920 ? -15.569 14.011 4.850 1.00 95.12 920 GLU A C 1
ATOM 6969 O O . GLU A 1 920 ? -14.387 14.009 4.499 1.00 95.12 920 GLU A O 1
ATOM 6974 N N . GLY A 1 921 ? -16.078 13.111 5.692 1.00 95.50 921 GLY A N 1
ATOM 6975 C CA . GLY A 1 921 ? -15.323 12.014 6.299 1.00 95.50 921 GLY A CA 1
ATOM 6976 C C . GLY A 1 921 ? -16.201 11.152 7.206 1.00 95.50 921 GLY A C 1
ATOM 6977 O O . GLY A 1 921 ? -17.375 11.460 7.420 1.00 95.50 921 GLY A O 1
ATOM 6978 N N . TYR A 1 922 ? -15.670 10.030 7.687 1.00 95.06 922 TYR A N 1
ATOM 6979 C CA . TYR A 1 922 ? -16.481 9.012 8.368 1.00 95.06 922 TYR A CA 1
ATOM 6980 C C . TYR A 1 922 ? -16.682 9.277 9.867 1.00 95.06 922 TYR A C 1
ATOM 6982 O O . TYR A 1 922 ? -17.602 8.705 10.451 1.00 95.06 922 TYR A O 1
ATOM 6990 N N . GLY A 1 923 ? -15.855 10.120 10.497 1.00 94.31 923 GLY A N 1
ATOM 6991 C CA . GLY A 1 923 ? -15.940 10.398 11.935 1.00 94.31 923 GLY A CA 1
ATOM 6992 C C . GLY A 1 923 ? -15.741 9.166 12.832 1.00 94.31 923 GLY A C 1
ATOM 6993 O O . GLY A 1 923 ? -16.334 9.103 13.909 1.00 94.31 923 GLY A O 1
ATOM 6994 N N . GLN A 1 924 ? -14.984 8.165 12.369 1.00 93.00 924 GLN A N 1
ATOM 6995 C CA . GLN A 1 924 ? -14.678 6.948 13.128 1.00 93.00 924 GLN A CA 1
ATOM 6996 C C . GLN A 1 924 ? -13.715 7.255 14.279 1.00 93.00 924 GLN A C 1
ATOM 6998 O O . GLN A 1 924 ? -12.858 8.129 14.175 1.00 93.00 924 GLN A O 1
ATOM 7003 N N . ILE A 1 925 ? -13.800 6.497 15.365 1.00 91.38 925 ILE A N 1
ATOM 7004 C CA . ILE A 1 925 ? -12.852 6.605 16.480 1.00 91.38 925 ILE A CA 1
ATOM 7005 C C . ILE A 1 925 ? -11.850 5.450 16.352 1.00 91.38 925 ILE A C 1
ATOM 7007 O O . ILE A 1 925 ? -12.240 4.316 16.046 1.00 91.38 925 ILE A O 1
ATOM 7011 N N . ARG A 1 926 ? -10.549 5.740 16.510 1.00 90.88 926 ARG A N 1
ATOM 7012 C CA . ARG A 1 926 ? -9.505 4.698 16.514 1.00 90.88 926 ARG A CA 1
ATOM 7013 C C . ARG A 1 926 ? -9.772 3.692 17.631 1.00 90.88 926 ARG A C 1
ATOM 7015 O O . ARG A 1 926 ? -10.371 4.049 18.628 1.00 90.88 926 ARG A O 1
ATOM 7022 N N . GLN A 1 927 ? -9.329 2.453 17.443 1.00 92.12 927 GLN A N 1
ATOM 7023 C CA . GLN A 1 927 ? -9.469 1.368 18.422 1.00 92.12 927 GLN A CA 1
ATOM 7024 C C . GLN A 1 927 ? -10.913 0.943 18.760 1.00 92.12 927 GLN A C 1
ATOM 7026 O O . GLN A 1 927 ? -11.098 0.149 19.672 1.00 92.12 927 GLN A O 1
ATOM 7031 N N . THR A 1 928 ? -11.908 1.307 17.938 1.00 90.69 928 THR A N 1
ATOM 7032 C CA . THR A 1 928 ? -13.308 0.865 18.110 1.00 90.69 928 THR A CA 1
ATOM 7033 C C . THR A 1 928 ? -13.722 -0.284 17.169 1.00 90.69 928 THR A C 1
ATOM 7035 O O . THR A 1 928 ? -13.129 -0.465 16.092 1.00 90.69 928 THR A O 1
ATOM 7038 N N . PRO A 1 929 ? -14.799 -1.038 17.483 1.00 88.75 929 PRO A N 1
ATOM 7039 C CA . PRO A 1 929 ? -15.301 -2.123 16.636 1.00 88.75 929 PRO A CA 1
ATOM 7040 C C . PRO A 1 929 ? -15.800 -1.620 15.285 1.00 88.75 929 PRO A C 1
ATOM 7042 O O . PRO A 1 929 ? -15.674 -2.301 14.264 1.00 88.75 929 PRO A O 1
ATOM 7045 N N . SER A 1 930 ? -16.348 -0.402 15.269 1.00 87.94 930 SER A N 1
ATOM 7046 C CA . SER A 1 930 ? -16.847 0.251 14.060 1.00 87.94 930 SER A CA 1
ATOM 7047 C C . SER A 1 930 ? -15.738 0.461 13.021 1.00 87.94 930 SER A C 1
ATOM 7049 O O . SER A 1 930 ? -15.903 0.059 11.864 1.00 87.94 930 SER A O 1
ATOM 7051 N N . LEU A 1 931 ? -14.569 0.952 13.450 1.00 91.00 931 LEU A N 1
ATOM 7052 C CA . LEU A 1 931 ? -13.395 1.110 12.595 1.00 91.00 931 LEU A CA 1
ATOM 7053 C C . LEU A 1 931 ? -12.881 -0.242 12.085 1.00 91.00 931 LEU A C 1
ATOM 7055 O O . LEU A 1 931 ? -12.644 -0.400 10.887 1.00 91.00 931 LEU A O 1
ATOM 7059 N N . ARG A 1 932 ? -12.745 -1.245 12.960 1.00 91.06 932 ARG A N 1
ATOM 7060 C CA . ARG A 1 932 ? -12.287 -2.591 12.566 1.00 91.06 932 ARG A CA 1
ATOM 7061 C C . ARG A 1 932 ? -13.198 -3.212 11.513 1.00 91.06 932 ARG A C 1
ATOM 7063 O O . ARG A 1 932 ? -12.721 -3.734 10.506 1.00 91.06 932 ARG A O 1
ATOM 7070 N N . ARG A 1 933 ? -14.512 -3.102 11.706 1.00 88.56 933 ARG A N 1
ATOM 7071 C CA . ARG A 1 933 ? -15.510 -3.577 10.746 1.00 88.56 933 ARG A CA 1
ATOM 7072 C C . ARG A 1 933 ? -15.424 -2.838 9.409 1.00 88.56 933 ARG A C 1
ATOM 7074 O O . ARG A 1 933 ? -15.543 -3.477 8.365 1.00 88.56 933 ARG A O 1
ATOM 7081 N N . PHE A 1 934 ? -15.202 -1.522 9.427 1.00 91.19 934 PHE A N 1
ATOM 7082 C CA . PHE A 1 934 ? -14.974 -0.747 8.207 1.00 91.19 934 PHE A CA 1
ATOM 7083 C C . PHE A 1 934 ? -13.754 -1.269 7.439 1.00 91.19 934 PHE A C 1
ATOM 7085 O O . PHE A 1 934 ? -13.865 -1.564 6.253 1.00 91.19 934 PHE A O 1
ATOM 7092 N N . LEU A 1 935 ? -12.616 -1.444 8.116 1.00 90.38 935 LEU A N 1
ATOM 7093 C CA . LEU A 1 935 ? -11.359 -1.881 7.497 1.00 90.38 935 LEU A CA 1
ATOM 7094 C C . LEU A 1 935 ? -11.475 -3.274 6.866 1.00 90.38 935 LEU A C 1
ATOM 7096 O O . LEU A 1 935 ? -10.996 -3.496 5.758 1.00 90.38 935 LEU A O 1
ATOM 7100 N N . GLN A 1 936 ? -12.180 -4.195 7.525 1.00 88.00 936 GLN A N 1
ATOM 7101 C CA . GLN A 1 936 ? -12.453 -5.525 6.971 1.00 88.00 936 GLN A CA 1
ATOM 7102 C C . GLN A 1 936 ? -13.235 -5.451 5.654 1.00 88.00 936 GLN A C 1
ATOM 7104 O O . GLN A 1 936 ? -12.897 -6.134 4.688 1.00 88.00 936 GLN A O 1
ATOM 7109 N N . LEU A 1 937 ? -14.269 -4.606 5.594 1.00 91.38 937 LEU A N 1
ATOM 7110 C CA . LEU A 1 937 ? -15.051 -4.399 4.374 1.00 91.38 937 LEU A CA 1
ATOM 7111 C C . LEU A 1 937 ? -14.252 -3.637 3.311 1.00 91.38 937 LEU A C 1
ATOM 7113 O O . LEU A 1 937 ? -14.375 -3.939 2.127 1.00 91.38 937 LEU A O 1
ATOM 7117 N N . ALA A 1 938 ? -13.408 -2.688 3.717 1.00 95.00 938 ALA A N 1
ATOM 7118 C CA . ALA A 1 938 ? -12.564 -1.919 2.812 1.00 95.00 938 ALA A CA 1
ATOM 7119 C C . ALA A 1 938 ? -11.637 -2.817 1.982 1.00 95.00 938 ALA A C 1
ATOM 7121 O O . ALA A 1 938 ? -11.524 -2.609 0.775 1.00 95.00 938 ALA A O 1
ATOM 7122 N N . GLN A 1 939 ? -11.065 -3.867 2.580 1.00 96.00 939 GLN A N 1
ATOM 7123 C CA . GLN A 1 939 ? -10.231 -4.821 1.844 1.00 96.00 939 GLN A CA 1
ATOM 7124 C C . GLN A 1 939 ? -11.026 -5.527 0.736 1.00 96.00 939 GLN A C 1
ATOM 7126 O O . GLN A 1 939 ? -10.521 -5.664 -0.373 1.00 96.00 939 GLN A O 1
ATOM 7131 N N . VAL A 1 940 ? -12.298 -5.877 0.975 1.00 96.81 940 VAL A N 1
ATOM 7132 C CA . VAL A 1 940 ? -13.176 -6.439 -0.071 1.00 96.81 940 VAL A CA 1
ATOM 7133 C C . VAL A 1 940 ? -13.312 -5.472 -1.250 1.00 96.81 940 VAL A C 1
ATOM 7135 O O . VAL A 1 940 ? -13.259 -5.901 -2.396 1.00 96.81 940 VAL A O 1
ATOM 7138 N N . ALA A 1 941 ? -13.461 -4.168 -1.008 1.00 96.94 941 ALA A N 1
ATOM 7139 C CA . ALA A 1 941 ? -13.531 -3.205 -2.105 1.00 96.94 941 ALA A CA 1
ATOM 7140 C C . ALA A 1 941 ? -12.207 -3.112 -2.877 1.00 96.94 941 ALA A C 1
ATOM 7142 O O . ALA A 1 941 ? -12.245 -3.048 -4.100 1.00 96.94 941 ALA A O 1
ATOM 7143 N N . LEU A 1 942 ? -11.063 -3.119 -2.189 1.00 97.81 942 LEU A N 1
ATOM 7144 C CA . LEU A 1 942 ? -9.743 -2.829 -2.762 1.00 97.81 942 LEU A CA 1
ATOM 7145 C C . LEU A 1 942 ? -9.118 -3.988 -3.556 1.00 97.81 942 LEU A C 1
ATOM 7147 O O . LEU A 1 942 ? -8.330 -3.746 -4.466 1.00 97.81 942 LEU A O 1
ATOM 7151 N N . GLU A 1 943 ? -9.483 -5.235 -3.265 1.00 96.88 943 GLU A N 1
ATOM 7152 C CA . GLU A 1 943 ? -8.842 -6.440 -3.818 1.00 96.88 943 GLU A CA 1
ATOM 7153 C C . GLU A 1 943 ? -8.714 -6.563 -5.347 1.00 96.88 943 GLU A C 1
ATOM 7155 O O . GLU A 1 943 ? -7.701 -7.113 -5.793 1.00 96.88 943 GLU A O 1
ATOM 7160 N N . PRO A 1 944 ? -9.663 -6.088 -6.183 1.00 97.25 944 PRO A N 1
ATOM 7161 C CA . PRO A 1 944 ? -9.470 -6.075 -7.637 1.00 97.25 944 PRO A CA 1
ATOM 7162 C C . PRO A 1 944 ? -8.318 -5.167 -8.110 1.00 97.25 944 PRO A C 1
ATOM 7164 O O . PRO A 1 944 ? -7.894 -5.262 -9.260 1.00 97.25 944 PRO A O 1
ATOM 7167 N N . GLY A 1 945 ? -7.831 -4.270 -7.247 1.00 97.50 945 GLY A N 1
ATOM 7168 C CA . GLY A 1 945 ? -6.633 -3.451 -7.441 1.00 97.50 945 GLY A CA 1
ATOM 7169 C C . GLY A 1 945 ? -5.486 -3.819 -6.493 1.00 97.50 945 GLY A C 1
ATOM 7170 O O . GLY A 1 945 ? -4.541 -3.051 -6.380 1.00 97.50 945 GLY A O 1
ATOM 7171 N N . ASP A 1 946 ? -5.551 -4.955 -5.793 1.00 98.19 946 ASP A N 1
ATOM 7172 C CA . ASP A 1 946 ? -4.538 -5.368 -4.815 1.00 98.19 946 ASP A CA 1
ATOM 7173 C C . ASP A 1 946 ? -3.563 -6.395 -5.424 1.00 98.19 946 ASP A C 1
ATOM 7175 O O . ASP A 1 946 ? -4.019 -7.435 -5.921 1.00 98.19 946 ASP A O 1
ATOM 7179 N N . PRO A 1 947 ? -2.232 -6.180 -5.352 1.00 98.19 947 PRO A N 1
ATOM 7180 C CA . PRO A 1 947 ? -1.233 -7.129 -5.852 1.00 98.19 947 PRO A CA 1
ATOM 7181 C C . PRO A 1 947 ? -1.377 -8.552 -5.305 1.00 98.19 947 PRO A C 1
ATOM 7183 O O . PRO A 1 947 ? -1.027 -9.511 -6.001 1.00 98.19 947 PRO A O 1
ATOM 7186 N N . ILE A 1 948 ? -1.930 -8.725 -4.096 1.00 97.81 948 ILE A N 1
ATOM 7187 C CA . ILE A 1 948 ? -2.102 -10.048 -3.484 1.00 97.81 948 ILE A CA 1
ATOM 7188 C C . ILE A 1 948 ? -2.953 -10.985 -4.353 1.00 97.81 948 ILE A C 1
ATOM 7190 O O . ILE A 1 948 ? -2.648 -12.172 -4.449 1.00 97.81 948 ILE A O 1
ATOM 7194 N N . SER A 1 949 ? -3.968 -10.459 -5.050 1.00 97.56 949 SER A N 1
ATOM 7195 C CA . SER A 1 949 ? -4.864 -11.232 -5.924 1.00 97.56 949 SER A CA 1
ATOM 7196 C C . SER A 1 949 ? -4.139 -11.798 -7.151 1.00 97.56 949 SER A C 1
ATOM 7198 O O . SER A 1 949 ? -4.509 -12.850 -7.678 1.00 97.56 949 SER A O 1
ATOM 7200 N N . PHE A 1 950 ? -3.084 -11.115 -7.597 1.00 97.88 950 PHE A N 1
ATOM 7201 C CA . PHE A 1 950 ? -2.332 -11.432 -8.809 1.00 97.88 950 PHE A CA 1
ATOM 7202 C C . PHE A 1 950 ? -1.104 -12.304 -8.529 1.00 97.88 950 PHE A C 1
ATOM 7204 O O . PHE A 1 950 ? -0.705 -13.090 -9.389 1.00 97.88 950 PHE A O 1
ATOM 7211 N N . ALA A 1 951 ? -0.546 -12.234 -7.317 1.00 98.06 951 ALA A N 1
ATOM 7212 C CA . ALA A 1 951 ? 0.665 -12.947 -6.916 1.00 98.06 951 ALA A CA 1
ATOM 7213 C C . ALA A 1 951 ? 0.687 -14.456 -7.270 1.00 98.06 951 ALA A C 1
ATOM 7215 O O . ALA A 1 951 ? 1.703 -14.922 -7.797 1.00 98.06 951 ALA A O 1
ATOM 7216 N N . PRO A 1 952 ? -0.401 -15.243 -7.095 1.00 96.94 952 PRO A N 1
ATOM 7217 C CA . PRO A 1 952 ? -0.378 -16.662 -7.451 1.00 96.94 952 PRO A CA 1
ATOM 7218 C C . PRO A 1 952 ? -0.138 -16.937 -8.941 1.00 96.94 952 PRO A C 1
ATOM 7220 O O . PRO A 1 952 ? 0.326 -18.025 -9.282 1.00 96.94 952 PRO A O 1
ATOM 7223 N N . TYR A 1 953 ? -0.447 -15.992 -9.835 1.00 95.94 953 TYR A N 1
ATOM 7224 C CA . TYR A 1 953 ? -0.355 -16.178 -11.287 1.00 95.94 953 TYR A CA 1
ATOM 7225 C C . TYR A 1 953 ? 1.075 -16.115 -11.841 1.00 95.94 953 TYR A C 1
ATOM 7227 O O . TYR A 1 953 ? 1.274 -16.455 -13.005 1.00 95.94 953 TYR A O 1
ATOM 7235 N N . TYR A 1 954 ? 2.074 -15.768 -11.020 1.00 95.81 954 TYR A N 1
ATOM 7236 C CA . TYR A 1 954 ? 3.480 -15.884 -11.419 1.00 95.81 954 TYR A CA 1
ATOM 7237 C C . TYR A 1 954 ? 3.919 -17.349 -11.554 1.00 95.81 954 TYR A C 1
ATOM 7239 O O . TYR A 1 954 ? 4.499 -17.716 -12.572 1.00 95.81 954 TYR A O 1
ATOM 7247 N N . ALA A 1 955 ? 3.636 -18.195 -10.550 1.00 90.12 955 ALA A N 1
ATOM 7248 C CA . ALA A 1 955 ? 4.192 -19.556 -10.476 1.00 90.12 955 ALA A CA 1
ATOM 7249 C C . ALA A 1 955 ? 3.195 -20.678 -10.128 1.00 90.12 955 ALA A C 1
ATOM 7251 O O . ALA A 1 955 ? 3.461 -21.842 -10.444 1.00 90.12 955 ALA A O 1
ATOM 7252 N N . VAL A 1 956 ? 2.077 -20.363 -9.466 1.00 91.81 956 VAL A N 1
ATOM 7253 C CA . VAL A 1 956 ? 1.181 -21.358 -8.843 1.00 91.81 956 VAL A CA 1
ATOM 7254 C C . VAL A 1 956 ? -0.080 -21.581 -9.679 1.00 91.81 956 VAL A C 1
ATOM 7256 O O . VAL A 1 956 ? -0.472 -22.724 -9.943 1.00 91.81 956 VAL A O 1
ATOM 7259 N N . LYS A 1 957 ? -0.712 -20.488 -10.116 1.00 93.00 957 LYS A N 1
ATOM 7260 C CA . LYS A 1 957 ? -1.874 -20.469 -11.009 1.00 93.00 957 LYS A CA 1
ATOM 7261 C C . LYS A 1 957 ? -1.433 -20.160 -12.434 1.00 93.00 957 LYS A C 1
ATOM 7263 O O . LYS A 1 957 ? -0.406 -19.536 -12.667 1.00 93.00 957 LYS A O 1
ATOM 7268 N N . GLN A 1 958 ? -2.229 -20.613 -13.394 1.00 90.75 958 GLN A N 1
ATOM 7269 C CA . GLN A 1 958 ? -1.954 -20.415 -14.811 1.00 90.75 958 GLN A CA 1
ATOM 7270 C C . GLN A 1 958 ? -2.746 -19.226 -15.354 1.00 90.75 958 GLN A C 1
ATOM 7272 O O . GLN A 1 958 ? -3.957 -19.144 -15.156 1.00 90.75 958 GLN A O 1
ATOM 7277 N N . MET A 1 959 ? -2.070 -18.346 -16.086 1.00 93.19 959 MET A N 1
ATOM 7278 C CA . MET A 1 959 ? -2.674 -17.234 -16.815 1.00 93.19 959 MET A CA 1
ATOM 7279 C C . MET A 1 959 ? -2.814 -17.585 -18.308 1.00 93.19 959 MET A C 1
ATOM 7281 O O . MET A 1 959 ? -2.152 -18.496 -18.819 1.00 93.19 959 MET A O 1
ATOM 7285 N N . THR A 1 960 ? -3.696 -16.880 -19.021 1.00 95.25 960 THR A N 1
ATOM 7286 C CA . THR A 1 960 ? -3.805 -16.985 -20.487 1.00 95.25 960 THR A CA 1
ATOM 7287 C C . THR A 1 960 ? -3.475 -15.666 -21.160 1.00 95.25 960 THR A C 1
ATOM 7289 O O . THR A 1 960 ? -3.697 -14.609 -20.571 1.00 95.25 960 THR A O 1
ATOM 7292 N N . ASP A 1 961 ? -3.020 -15.735 -22.406 1.00 94.81 961 ASP A N 1
ATOM 7293 C CA . ASP A 1 961 ? -2.877 -14.602 -23.309 1.00 94.81 961 ASP A CA 1
ATOM 7294 C C . ASP A 1 961 ? -4.264 -14.103 -23.769 1.00 94.81 961 ASP A C 1
ATOM 7296 O O . ASP A 1 961 ? -5.285 -14.751 -23.477 1.00 94.81 961 ASP A O 1
ATOM 7300 N N . PRO A 1 962 ? -4.330 -12.969 -24.490 1.00 95.69 962 PRO A N 1
ATOM 7301 C CA . PRO A 1 962 ? -5.586 -12.454 -25.030 1.00 95.69 962 PRO A CA 1
ATOM 7302 C C . PRO A 1 962 ? -6.350 -13.408 -25.949 1.00 95.69 962 PRO A C 1
ATOM 7304 O O . PRO A 1 962 ? -7.561 -13.281 -26.111 1.00 95.69 962 PRO A O 1
ATOM 7307 N N . PHE A 1 963 ? -5.673 -14.387 -26.544 1.00 95.94 963 PHE A N 1
ATOM 7308 C CA . PHE A 1 963 ? -6.246 -15.343 -27.490 1.00 95.94 963 PHE A CA 1
ATOM 7309 C C . PHE A 1 963 ? -6.622 -16.679 -26.828 1.00 95.94 963 PHE A C 1
ATOM 7311 O O . PHE A 1 963 ? -7.064 -17.607 -27.509 1.00 95.94 963 PHE A O 1
ATOM 7318 N N . GLY A 1 964 ? -6.488 -16.770 -25.500 1.00 93.56 964 GLY A N 1
ATOM 7319 C CA . GLY A 1 964 ? -6.842 -17.931 -24.692 1.00 93.56 964 GLY A CA 1
ATOM 7320 C C . GLY A 1 964 ? -5.766 -19.017 -24.620 1.00 93.56 964 GLY A C 1
ATOM 7321 O O . GLY A 1 964 ? -6.037 -20.081 -24.060 1.00 93.56 964 GLY A O 1
ATOM 7322 N N . ASN A 1 965 ? -4.564 -18.786 -25.154 1.00 95.06 965 ASN A N 1
ATOM 7323 C CA . ASN A 1 965 ? -3.445 -19.707 -24.967 1.00 95.06 965 ASN A CA 1
ATOM 7324 C C . ASN A 1 965 ? -2.855 -19.517 -23.574 1.00 95.06 965 ASN A C 1
ATOM 7326 O O . ASN A 1 965 ? -2.800 -18.406 -23.061 1.00 95.06 965 ASN A O 1
ATOM 7330 N N . SER A 1 966 ? -2.380 -20.590 -22.959 1.00 91.19 966 SER A N 1
ATOM 7331 C CA . SER A 1 966 ? -1.598 -20.481 -21.732 1.00 91.19 966 SER A CA 1
ATOM 7332 C C . SER A 1 966 ? -0.315 -19.689 -21.973 1.00 91.19 966 SER A C 1
ATOM 7334 O O . SER A 1 966 ? 0.397 -19.991 -22.931 1.00 91.19 966 SER A O 1
ATOM 7336 N N . ILE A 1 967 ? -0.012 -18.731 -21.096 1.00 89.56 967 ILE A N 1
ATOM 7337 C CA . ILE A 1 967 ? 1.298 -18.068 -21.099 1.00 89.56 967 ILE A CA 1
ATOM 7338 C C . ILE A 1 967 ? 2.305 -18.881 -20.293 1.00 89.56 967 ILE A C 1
ATOM 7340 O O . ILE A 1 967 ? 1.932 -19.640 -19.390 1.00 89.56 967 ILE A O 1
ATOM 7344 N N . ASP A 1 968 ? 3.577 -18.734 -20.652 1.00 86.56 968 ASP A N 1
ATOM 7345 C CA . ASP A 1 968 ? 4.675 -19.250 -19.844 1.00 86.56 968 ASP A CA 1
ATOM 7346 C C . ASP A 1 968 ? 4.705 -18.528 -18.495 1.00 86.56 968 ASP A C 1
ATOM 7348 O O . ASP A 1 968 ? 4.287 -17.381 -18.381 1.00 86.56 968 ASP A O 1
ATOM 7352 N N . ALA A 1 969 ? 5.214 -19.198 -17.464 1.00 88.12 969 ALA A N 1
ATOM 7353 C CA . ALA A 1 969 ? 5.333 -18.597 -16.143 1.00 88.12 969 ALA A CA 1
ATOM 7354 C C . ALA A 1 969 ? 6.269 -17.373 -16.178 1.00 88.12 969 ALA A C 1
ATOM 7356 O O . ALA A 1 969 ? 7.251 -17.359 -16.931 1.00 88.12 969 ALA A O 1
ATOM 7357 N N . HIS A 1 970 ? 5.976 -16.350 -15.379 1.00 95.44 970 HIS A N 1
ATOM 7358 C CA . HIS A 1 970 ? 6.760 -15.113 -15.336 1.00 95.44 970 HIS A CA 1
ATOM 7359 C C . HIS A 1 970 ? 7.722 -15.132 -14.154 1.00 95.44 970 HIS A C 1
ATOM 7361 O O . HIS A 1 970 ? 7.366 -15.565 -13.058 1.00 95.44 970 HIS A O 1
ATOM 7367 N N . ALA A 1 971 ? 8.944 -14.654 -14.365 1.00 98.19 971 ALA A N 1
ATOM 7368 C CA . ALA A 1 971 ? 9.885 -14.517 -13.266 1.00 98.19 971 ALA A CA 1
ATOM 7369 C C . ALA A 1 971 ? 9.424 -13.401 -12.320 1.00 98.19 971 ALA A C 1
ATOM 7371 O O . ALA A 1 971 ? 8.853 -12.406 -12.768 1.00 98.19 971 ALA A O 1
ATOM 7372 N N . VAL A 1 972 ? 9.704 -13.531 -11.026 1.00 98.50 972 VAL A N 1
ATOM 7373 C CA . VAL A 1 972 ? 9.463 -12.441 -10.073 1.00 98.50 972 VAL A CA 1
ATOM 7374 C C . VAL A 1 972 ? 10.522 -12.416 -8.985 1.00 98.50 972 VAL A C 1
ATOM 7376 O O . VAL A 1 972 ? 10.791 -13.441 -8.364 1.00 98.50 972 VAL A O 1
ATOM 7379 N N . LEU A 1 973 ? 11.107 -11.249 -8.740 1.00 98.56 973 LEU A N 1
ATOM 7380 C CA . LEU A 1 973 ? 11.984 -11.000 -7.602 1.00 98.56 973 LEU A CA 1
ATOM 7381 C C . LEU A 1 973 ? 11.336 -9.936 -6.715 1.00 98.56 973 LEU A C 1
ATOM 7383 O O . LEU A 1 973 ? 11.377 -8.752 -7.026 1.00 98.56 973 LEU A O 1
ATOM 7387 N N . THR A 1 974 ? 10.693 -10.356 -5.628 1.00 98.19 974 THR A N 1
ATOM 7388 C CA . THR A 1 974 ? 10.164 -9.412 -4.637 1.00 98.19 974 THR A CA 1
ATOM 7389 C C . THR A 1 974 ? 11.323 -8.886 -3.807 1.00 98.19 974 THR A C 1
ATOM 7391 O O . THR A 1 974 ? 12.012 -9.678 -3.166 1.00 98.19 974 THR A O 1
ATOM 7394 N N . ILE A 1 975 ? 11.532 -7.572 -3.826 1.00 97.69 975 ILE A N 1
ATOM 7395 C CA . ILE A 1 975 ? 12.566 -6.905 -3.039 1.00 97.69 975 ILE A CA 1
ATOM 7396 C C . ILE A 1 975 ? 11.866 -6.047 -1.999 1.00 97.69 975 ILE A C 1
ATOM 7398 O O . ILE A 1 975 ? 11.162 -5.104 -2.340 1.00 97.69 975 ILE A O 1
ATOM 7402 N N . ASN A 1 976 ? 12.065 -6.356 -0.730 1.00 97.06 976 ASN A N 1
ATOM 7403 C CA . ASN A 1 976 ? 11.665 -5.483 0.357 1.00 97.06 976 ASN A CA 1
ATOM 7404 C C . ASN A 1 976 ? 12.908 -4.858 0.984 1.00 97.06 976 ASN A C 1
ATOM 7406 O O . ASN A 1 976 ? 13.986 -5.453 0.959 1.00 97.06 976 ASN A O 1
ATOM 7410 N N . THR A 1 977 ? 12.753 -3.697 1.610 1.00 95.75 977 THR A N 1
ATOM 7411 C CA . THR A 1 977 ? 13.752 -3.158 2.534 1.00 95.75 977 THR A CA 1
ATOM 7412 C C . THR A 1 977 ? 13.311 -3.411 3.971 1.00 95.75 977 THR A C 1
ATOM 7414 O O . THR A 1 977 ? 12.182 -3.113 4.367 1.00 95.75 977 THR A O 1
ATOM 7417 N N . ILE A 1 978 ? 14.187 -4.010 4.777 1.00 95.06 978 ILE A N 1
ATOM 7418 C CA . ILE A 1 978 ? 13.857 -4.364 6.161 1.00 95.06 978 ILE A CA 1
ATOM 7419 C C . ILE A 1 978 ? 13.508 -3.089 6.945 1.00 95.06 978 ILE A C 1
ATOM 7421 O O . ILE A 1 978 ? 14.213 -2.085 6.865 1.00 95.06 978 ILE A O 1
ATOM 7425 N N . GLY A 1 979 ? 12.407 -3.123 7.704 1.00 93.19 979 GLY A N 1
ATOM 7426 C CA . GLY A 1 979 ? 11.931 -1.987 8.506 1.00 93.19 979 GLY A CA 1
ATOM 7427 C C . GLY A 1 979 ? 11.188 -0.891 7.741 1.00 93.19 979 GLY A C 1
ATOM 7428 O O . GLY A 1 979 ? 10.865 0.147 8.341 1.00 93.19 979 GLY A O 1
ATOM 7429 N N . ASP A 1 980 ? 10.909 -1.113 6.453 1.00 94.19 980 ASP A N 1
ATOM 7430 C CA . ASP A 1 980 ? 9.977 -0.298 5.682 1.00 94.19 980 ASP A CA 1
ATOM 7431 C C . ASP A 1 980 ? 8.594 -0.330 6.341 1.00 94.19 980 ASP A C 1
ATOM 7433 O O . ASP A 1 980 ? 8.003 -1.392 6.553 1.00 94.19 980 ASP A O 1
ATOM 7437 N N . MET A 1 981 ? 8.104 0.852 6.710 1.00 91.50 981 MET A N 1
ATOM 7438 C CA . MET A 1 981 ? 6.736 1.047 7.192 1.00 91.50 981 MET A CA 1
ATOM 7439 C C . MET A 1 981 ? 6.007 2.129 6.389 1.00 91.50 981 MET A C 1
ATOM 7441 O O . MET A 1 981 ? 4.940 2.548 6.807 1.00 91.50 981 MET A O 1
ATOM 7445 N N . ASN A 1 982 ? 6.533 2.582 5.246 1.00 92.44 982 ASN A N 1
ATOM 7446 C CA . ASN A 1 982 ? 5.732 3.328 4.268 1.00 92.44 982 ASN A CA 1
ATOM 7447 C C . ASN A 1 982 ? 4.902 2.322 3.467 1.00 92.44 982 ASN A C 1
ATOM 7449 O O . ASN A 1 982 ? 3.686 2.484 3.351 1.00 92.44 982 ASN A O 1
ATOM 7453 N N . VAL A 1 983 ? 5.547 1.231 3.040 1.00 94.56 983 VAL A N 1
ATOM 7454 C CA . VAL A 1 983 ? 4.894 -0.022 2.657 1.00 94.56 983 VAL A CA 1
ATOM 7455 C C . VAL A 1 983 ? 5.332 -1.102 3.656 1.00 94.56 983 VAL A C 1
ATOM 7457 O O . VAL A 1 983 ? 6.428 -1.645 3.536 1.00 94.56 983 VAL A O 1
ATOM 7460 N N . PRO A 1 984 ? 4.506 -1.394 4.678 1.00 94.25 984 PRO A N 1
ATOM 7461 C CA . PRO A 1 984 ? 4.845 -2.301 5.772 1.00 94.25 984 PRO A CA 1
ATOM 7462 C C . PRO A 1 984 ? 5.371 -3.660 5.306 1.00 94.25 984 PRO A C 1
ATOM 7464 O O . PRO A 1 984 ? 4.724 -4.336 4.499 1.00 94.25 984 PRO A O 1
ATOM 7467 N N . LEU A 1 985 ? 6.501 -4.095 5.878 1.00 93.94 985 LEU A N 1
ATOM 7468 C CA . LEU A 1 985 ? 7.201 -5.319 5.466 1.00 93.94 985 LEU A CA 1
ATOM 7469 C C . LEU A 1 985 ? 6.306 -6.570 5.436 1.00 93.94 985 LEU A C 1
ATOM 7471 O O . LEU A 1 985 ? 6.406 -7.380 4.515 1.00 93.94 985 LEU A O 1
ATOM 7475 N N . ASN A 1 986 ? 5.376 -6.713 6.386 1.00 95.44 986 ASN A N 1
ATOM 7476 C CA . ASN A 1 986 ? 4.433 -7.837 6.416 1.00 95.44 986 ASN A CA 1
ATOM 7477 C C . ASN A 1 986 ? 3.586 -7.952 5.132 1.00 95.44 986 ASN A C 1
ATOM 7479 O O . ASN A 1 986 ? 3.229 -9.058 4.731 1.00 95.44 986 ASN A O 1
ATOM 7483 N N . SER A 1 987 ? 3.317 -6.834 4.456 1.00 96.75 987 SER A N 1
ATOM 7484 C CA . SER A 1 987 ? 2.594 -6.799 3.180 1.00 96.75 987 SER A CA 1
ATOM 7485 C C . SER A 1 987 ? 3.471 -7.300 2.024 1.00 96.75 987 SER A C 1
ATOM 7487 O O . SER A 1 987 ? 3.004 -8.064 1.177 1.00 96.75 987 SER A O 1
ATOM 7489 N N . GLY A 1 988 ? 4.760 -6.934 2.008 1.00 96.94 988 GLY A N 1
ATOM 7490 C CA . GLY A 1 988 ? 5.781 -7.476 1.094 1.00 96.94 988 GLY A CA 1
ATOM 7491 C C . GLY A 1 988 ? 5.944 -8.989 1.232 1.00 96.94 988 GLY A C 1
ATOM 7492 O O . GLY A 1 988 ? 5.909 -9.734 0.248 1.00 96.94 988 GLY A O 1
ATOM 7493 N N . ILE A 1 989 ? 6.017 -9.455 2.478 1.00 97.88 989 ILE A N 1
ATOM 7494 C CA . ILE A 1 989 ? 6.095 -10.874 2.828 1.00 97.88 989 ILE A CA 1
ATOM 7495 C C . ILE A 1 989 ? 4.822 -11.633 2.431 1.00 97.88 989 ILE A C 1
ATOM 7497 O O . ILE A 1 989 ? 4.915 -12.739 1.895 1.00 97.88 989 ILE A O 1
ATOM 7501 N N . ALA A 1 990 ? 3.633 -11.049 2.617 1.00 98.06 990 ALA A N 1
ATOM 7502 C CA . ALA A 1 990 ? 2.378 -11.655 2.171 1.00 98.06 990 ALA A CA 1
ATOM 7503 C C . ALA A 1 990 ? 2.345 -11.855 0.645 1.00 98.06 990 ALA A C 1
ATOM 7505 O O . ALA A 1 990 ? 1.980 -12.939 0.177 1.00 98.06 990 ALA A O 1
ATOM 7506 N N . PHE A 1 991 ? 2.786 -10.855 -0.127 1.00 98.50 991 PHE A N 1
ATOM 7507 C CA . PHE A 1 991 ? 2.912 -10.965 -1.582 1.00 98.50 991 PHE A CA 1
ATOM 7508 C C . PHE A 1 991 ? 3.897 -12.077 -1.978 1.00 98.50 991 PHE A C 1
ATOM 7510 O O . PHE A 1 991 ? 3.530 -12.985 -2.726 1.00 98.50 991 PHE A O 1
ATOM 7517 N N . ALA A 1 992 ? 5.112 -12.078 -1.422 1.00 98.25 992 ALA A N 1
ATOM 7518 C CA . ALA A 1 992 ? 6.131 -13.092 -1.708 1.00 98.25 992 ALA A CA 1
ATOM 7519 C C . ALA A 1 992 ? 5.706 -14.514 -1.304 1.00 98.25 992 ALA A C 1
ATOM 7521 O O . ALA A 1 992 ? 6.010 -15.499 -1.984 1.00 98.25 992 ALA A O 1
ATOM 7522 N N . ARG A 1 993 ? 4.947 -14.649 -0.214 1.00 98.00 993 ARG A N 1
ATOM 7523 C CA . ARG A 1 993 ? 4.325 -15.919 0.155 1.00 98.00 993 ARG A CA 1
ATOM 7524 C C . ARG A 1 993 ? 3.316 -16.360 -0.894 1.00 98.00 993 ARG A C 1
ATOM 7526 O O . ARG A 1 993 ? 3.374 -17.507 -1.319 1.00 98.00 993 ARG A O 1
ATOM 7533 N N . ALA A 1 994 ? 2.443 -15.472 -1.367 1.00 98.19 994 ALA A N 1
ATOM 7534 C CA . ALA A 1 994 ? 1.432 -15.802 -2.370 1.00 98.19 994 ALA A CA 1
ATOM 7535 C C . ALA A 1 994 ? 2.018 -16.158 -3.753 1.00 98.19 994 ALA A C 1
ATOM 7537 O O . ALA A 1 994 ? 1.446 -17.011 -4.437 1.00 98.19 994 ALA A O 1
ATOM 7538 N N . THR A 1 995 ? 3.177 -15.600 -4.139 1.00 97.69 995 THR A N 1
ATOM 7539 C CA . THR A 1 995 ? 3.911 -16.021 -5.355 1.00 97.69 995 THR A CA 1
ATOM 7540 C C . THR A 1 995 ? 4.547 -17.410 -5.221 1.00 97.69 995 THR A C 1
ATOM 7542 O O . THR A 1 995 ? 4.896 -18.031 -6.225 1.00 97.69 995 THR A O 1
ATOM 7545 N N . GLY A 1 996 ? 4.690 -17.920 -3.991 1.00 97.06 996 GLY A N 1
ATOM 7546 C CA . GLY A 1 996 ? 5.387 -19.167 -3.675 1.00 97.06 996 GLY A CA 1
ATOM 7547 C C . GLY A 1 996 ? 6.891 -19.000 -3.429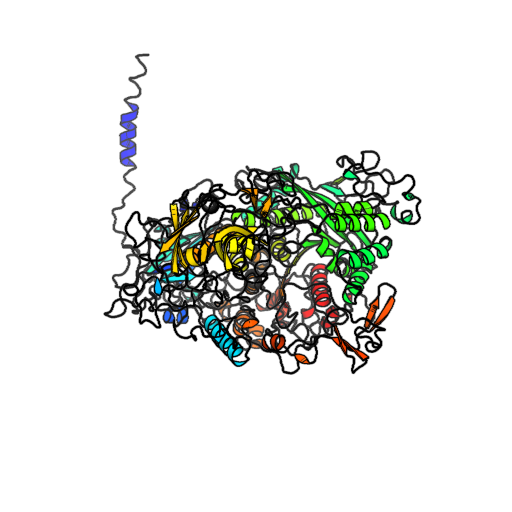 1.00 97.06 996 GLY A C 1
ATOM 7548 O O . GLY A 1 996 ? 7.584 -20.016 -3.322 1.00 97.06 996 GLY A O 1
ATOM 7549 N N . ALA A 1 997 ? 7.397 -17.761 -3.345 1.00 97.88 997 ALA A N 1
ATOM 7550 C CA . ALA A 1 997 ? 8.793 -17.455 -3.011 1.00 97.88 997 ALA A CA 1
ATOM 7551 C C . ALA A 1 997 ? 9.130 -17.718 -1.535 1.00 97.88 997 ALA A C 1
ATOM 7553 O O . ALA A 1 997 ? 10.283 -18.000 -1.217 1.00 97.88 997 ALA A O 1
ATOM 7554 N N . LEU A 1 998 ? 8.135 -17.667 -0.643 1.00 98.31 998 LEU A N 1
ATOM 7555 C CA . LEU A 1 998 ? 8.300 -17.934 0.785 1.00 98.31 998 LEU A CA 1
ATOM 7556 C C . LEU A 1 998 ? 7.510 -19.188 1.211 1.00 98.31 998 LEU A C 1
ATOM 7558 O O . LEU A 1 998 ? 6.279 -19.136 1.289 1.00 98.31 998 LEU A O 1
ATOM 7562 N N . PRO A 1 999 ? 8.178 -20.323 1.493 1.00 98.00 999 PRO A N 1
ATOM 7563 C CA . PRO A 1 999 ? 7.519 -21.513 2.005 1.00 98.00 999 PRO A CA 1
ATOM 7564 C C . PRO A 1 999 ? 7.269 -21.374 3.510 1.00 98.00 999 PRO A C 1
ATOM 7566 O O . PRO A 1 999 ? 8.082 -20.809 4.247 1.00 98.00 999 PRO A O 1
ATOM 7569 N N . PHE A 1 1000 ? 6.147 -21.922 3.967 1.00 97.62 1000 PHE A N 1
ATOM 7570 C CA . PHE A 1 1000 ? 5.704 -21.814 5.358 1.00 97.62 1000 PHE A CA 1
ATOM 7571 C C . PHE A 1 1000 ? 5.212 -23.129 5.964 1.00 97.62 1000 PHE A C 1
ATOM 7573 O O . PHE A 1 1000 ? 5.012 -23.155 7.169 1.00 97.62 1000 PHE A O 1
ATOM 7580 N N . PHE A 1 1001 ? 5.087 -24.201 5.172 1.00 98.19 1001 PHE A N 1
ATOM 7581 C CA . PHE A 1 1001 ? 4.818 -25.552 5.673 1.00 98.19 1001 PHE A CA 1
ATOM 7582 C C . PHE A 1 1001 ? 6.113 -26.337 5.930 1.00 98.19 1001 PHE A C 1
ATOM 7584 O O . PHE A 1 1001 ? 7.111 -26.179 5.204 1.00 98.19 1001 PHE A O 1
ATOM 7591 N N . HIS A 1 1002 ? 6.087 -27.247 6.903 1.00 97.38 1002 HIS A N 1
ATOM 7592 C CA . HIS A 1 1002 ? 7.143 -28.222 7.159 1.00 97.38 1002 HIS A CA 1
ATOM 7593 C C . HIS A 1 1002 ? 7.236 -29.270 6.036 1.00 97.38 1002 HIS A C 1
ATOM 7595 O O . HIS A 1 1002 ? 6.276 -29.514 5.299 1.00 97.38 1002 HIS A O 1
ATOM 7601 N N . PRO A 1 1003 ? 8.391 -29.952 5.897 1.00 97.75 1003 PRO A N 1
ATOM 7602 C CA . PRO A 1 1003 ? 8.593 -30.958 4.853 1.00 97.75 1003 PRO A CA 1
ATOM 7603 C C . PRO A 1 1003 ? 7.562 -32.103 4.818 1.00 97.75 1003 PRO A C 1
ATOM 7605 O O . PRO A 1 1003 ? 7.281 -32.638 3.743 1.00 97.75 1003 PRO A O 1
ATOM 7608 N N . ASP A 1 1004 ? 6.996 -32.518 5.957 1.00 95.25 1004 ASP A N 1
ATOM 7609 C CA . ASP A 1 1004 ? 6.029 -33.624 6.021 1.00 95.25 1004 ASP A CA 1
ATOM 7610 C C . ASP A 1 1004 ? 4.661 -33.264 5.421 1.00 95.25 1004 ASP A C 1
ATOM 7612 O O . ASP A 1 1004 ? 3.961 -34.156 4.913 1.00 95.25 1004 ASP A O 1
ATOM 7616 N N . ALA A 1 1005 ? 4.328 -31.970 5.366 1.00 96.62 1005 ALA A N 1
ATOM 7617 C CA . ALA A 1 1005 ? 3.131 -31.456 4.710 1.00 96.62 1005 ALA A CA 1
ATOM 7618 C C . ALA A 1 1005 ? 3.058 -31.844 3.226 1.00 96.62 1005 ALA A C 1
ATOM 7620 O O . ALA A 1 1005 ? 1.964 -32.062 2.721 1.00 96.62 1005 ALA A O 1
ATOM 7621 N N . ALA A 1 1006 ? 4.184 -32.066 2.534 1.00 95.81 1006 ALA A N 1
ATOM 7622 C CA . ALA A 1 1006 ? 4.169 -32.552 1.147 1.00 95.81 1006 ALA A CA 1
ATOM 7623 C C . ALA A 1 1006 ? 3.385 -33.865 0.980 1.00 95.81 1006 ALA A C 1
ATOM 7625 O O . ALA A 1 1006 ? 2.770 -34.108 -0.056 1.00 95.81 1006 ALA A O 1
ATOM 7626 N N . THR A 1 1007 ? 3.415 -34.726 2.000 1.00 93.81 1007 THR A N 1
ATOM 7627 C CA . THR A 1 1007 ? 2.700 -36.009 1.977 1.00 93.81 1007 THR A CA 1
ATOM 7628 C C . THR A 1 1007 ? 1.293 -35.918 2.555 1.00 93.81 1007 THR A C 1
ATOM 7630 O O . THR A 1 1007 ? 0.407 -36.630 2.083 1.00 93.81 1007 THR A O 1
ATOM 7633 N N . LYS A 1 1008 ? 1.082 -35.055 3.556 1.00 94.38 1008 LYS A N 1
ATOM 7634 C CA . LYS A 1 1008 ? -0.224 -34.851 4.195 1.00 94.38 1008 LYS A CA 1
ATOM 7635 C C . LYS A 1 1008 ? -1.159 -34.010 3.319 1.00 94.38 1008 LYS A C 1
ATOM 7637 O O . LYS A 1 1008 ? -2.324 -34.363 3.155 1.00 94.38 1008 LYS A O 1
ATOM 7642 N N . PHE A 1 1009 ? -0.623 -32.936 2.742 1.00 96.38 1009 PHE A N 1
ATOM 7643 C CA . PHE A 1 1009 ? -1.330 -31.851 2.064 1.00 96.38 1009 PHE A CA 1
ATOM 7644 C C . PHE A 1 1009 ? -0.716 -31.572 0.678 1.00 96.38 1009 PHE A C 1
ATOM 7646 O O . PHE A 1 1009 ? -0.128 -30.514 0.439 1.00 96.38 1009 PHE A O 1
ATOM 7653 N N . PRO A 1 1010 ? -0.818 -32.518 -0.274 1.00 95.06 1010 PRO A N 1
ATOM 7654 C CA . PRO A 1 1010 ? -0.183 -32.387 -1.589 1.00 95.06 1010 PRO A CA 1
ATOM 7655 C C . PRO A 1 1010 ? -0.668 -31.170 -2.394 1.00 95.06 1010 PRO A C 1
ATOM 7657 O O . PRO A 1 1010 ? 0.055 -30.695 -3.269 1.00 95.06 1010 PRO A O 1
ATOM 7660 N N . ASP A 1 1011 ? -1.861 -30.650 -2.090 1.00 95.75 1011 ASP A N 1
ATOM 7661 C CA . ASP A 1 1011 ? -2.425 -29.438 -2.695 1.00 95.75 1011 ASP A CA 1
ATOM 7662 C C . ASP A 1 1011 ? -1.614 -28.167 -2.358 1.00 95.75 1011 ASP A C 1
ATOM 7664 O O . ASP A 1 1011 ? -1.673 -27.193 -3.107 1.00 95.75 1011 ASP A O 1
ATOM 7668 N N . TYR A 1 1012 ? -0.799 -28.200 -1.294 1.00 97.25 1012 TYR A N 1
ATOM 7669 C CA . TYR A 1 1012 ? 0.069 -27.104 -0.846 1.00 97.25 1012 TYR A CA 1
ATOM 7670 C C . TYR A 1 1012 ? 1.561 -27.348 -1.103 1.00 97.25 1012 TYR A C 1
ATOM 7672 O O . TYR A 1 1012 ? 2.404 -26.663 -0.526 1.00 97.25 1012 TYR A O 1
ATOM 7680 N N . ALA A 1 1013 ? 1.921 -28.284 -1.991 1.00 97.44 1013 ALA A N 1
ATOM 7681 C CA . ALA A 1 1013 ? 3.321 -28.619 -2.280 1.00 97.44 1013 ALA A CA 1
ATOM 7682 C C . ALA A 1 1013 ? 4.188 -27.406 -2.683 1.00 97.44 1013 ALA A C 1
ATOM 7684 O O . ALA A 1 1013 ? 5.389 -27.400 -2.420 1.00 97.44 1013 ALA A O 1
ATOM 7685 N N . ASP A 1 1014 ? 3.593 -26.372 -3.286 1.00 97.19 1014 ASP A N 1
ATOM 7686 C CA . ASP A 1 1014 ? 4.267 -25.115 -3.631 1.00 97.19 1014 ASP A CA 1
ATOM 7687 C C . ASP A 1 1014 ? 4.784 -24.321 -2.429 1.00 97.19 1014 ASP A C 1
ATOM 7689 O O . ASP A 1 1014 ? 5.720 -23.544 -2.588 1.00 97.19 1014 ASP A O 1
ATOM 7693 N N . TYR A 1 1015 ? 4.221 -24.530 -1.242 1.00 98.06 1015 TYR A N 1
ATOM 7694 C CA . TYR A 1 1015 ? 4.530 -23.768 -0.031 1.00 98.06 1015 TYR A CA 1
ATOM 7695 C C . TYR A 1 1015 ? 5.289 -24.598 1.014 1.00 98.06 1015 TYR A C 1
ATOM 7697 O O . TYR A 1 1015 ? 5.513 -24.140 2.136 1.00 98.06 1015 TYR A O 1
ATOM 7705 N N . VAL A 1 1016 ? 5.695 -25.818 0.649 1.00 98.44 1016 VAL A N 1
ATOM 7706 C CA . VAL A 1 1016 ? 6.461 -26.719 1.513 1.00 98.44 1016 VAL A CA 1
ATOM 7707 C C . VAL A 1 1016 ? 7.938 -26.356 1.493 1.00 98.44 1016 VAL A C 1
ATOM 7709 O O . VAL A 1 1016 ? 8.570 -26.269 0.436 1.00 98.44 1016 VAL A O 1
ATOM 7712 N N . THR A 1 1017 ? 8.514 -26.218 2.685 1.00 98.44 1017 THR A N 1
ATOM 7713 C CA . THR A 1 1017 ? 9.948 -26.001 2.859 1.00 98.44 1017 THR A CA 1
ATOM 7714 C C . THR A 1 1017 ? 10.711 -27.268 2.463 1.00 98.44 1017 THR A C 1
ATOM 7716 O O . THR A 1 1017 ? 10.431 -28.346 2.995 1.00 98.44 1017 THR A O 1
ATOM 7719 N N . PRO A 1 1018 ? 11.714 -27.197 1.570 1.00 98.00 1018 PRO A N 1
ATOM 7720 C CA . PRO A 1 1018 ? 12.556 -28.351 1.275 1.00 98.00 1018 PRO A CA 1
ATOM 7721 C C . PRO A 1 1018 ? 13.305 -28.832 2.521 1.00 98.00 1018 PRO A C 1
ATOM 7723 O O . PRO A 1 1018 ? 13.882 -28.020 3.243 1.00 98.00 1018 PRO A O 1
ATOM 7726 N N . GLN A 1 1019 ? 13.397 -30.153 2.717 1.00 97.88 1019 GLN A N 1
ATOM 7727 C CA . GLN A 1 1019 ? 14.033 -30.750 3.903 1.00 97.88 1019 GLN A CA 1
ATOM 7728 C C . GLN A 1 1019 ? 15.425 -30.173 4.205 1.00 97.88 1019 GLN A C 1
ATOM 7730 O O . GLN A 1 1019 ? 15.720 -29.841 5.345 1.00 97.88 1019 GLN A O 1
ATOM 7735 N N . ALA A 1 1020 ? 16.273 -30.010 3.185 1.00 97.31 1020 ALA A N 1
ATOM 7736 C CA . ALA A 1 1020 ? 17.629 -29.500 3.376 1.00 97.31 1020 ALA A CA 1
ATOM 7737 C C . ALA A 1 1020 ? 17.667 -28.042 3.873 1.00 97.31 1020 ALA A C 1
ATOM 7739 O O . ALA A 1 1020 ? 18.557 -27.693 4.644 1.00 97.31 1020 ALA A O 1
ATOM 7740 N N . LEU A 1 1021 ? 16.713 -27.203 3.453 1.00 97.44 1021 LEU A N 1
ATOM 7741 C CA . LEU A 1 1021 ? 16.601 -25.824 3.933 1.00 97.44 1021 LEU A CA 1
ATOM 7742 C C . LEU A 1 1021 ? 16.038 -25.790 5.359 1.00 97.44 1021 LEU A C 1
ATOM 7744 O O . LEU A 1 1021 ? 16.587 -25.100 6.211 1.00 97.44 1021 LEU A O 1
ATOM 7748 N N . PHE A 1 1022 ? 15.012 -26.598 5.634 1.00 98.12 1022 PHE A N 1
ATOM 7749 C CA . PHE A 1 1022 ? 14.435 -26.757 6.971 1.00 98.12 1022 PHE A CA 1
ATOM 7750 C C . PHE A 1 1022 ? 15.486 -27.200 8.004 1.00 98.12 1022 PHE A C 1
ATOM 7752 O O . PHE A 1 1022 ? 15.601 -26.618 9.083 1.00 98.12 1022 PHE A O 1
ATOM 7759 N N . ASP A 1 1023 ? 16.315 -28.188 7.649 1.00 97.75 1023 ASP A N 1
ATOM 7760 C CA . ASP A 1 1023 ? 17.417 -28.660 8.493 1.00 97.75 1023 ASP A CA 1
ATOM 7761 C C . ASP A 1 1023 ? 18.479 -27.566 8.707 1.00 97.75 1023 ASP A C 1
ATOM 7763 O O . ASP A 1 1023 ? 19.008 -27.422 9.811 1.00 97.75 1023 ASP A O 1
ATOM 7767 N N . ALA A 1 1024 ? 18.783 -26.774 7.669 1.00 96.00 1024 ALA A N 1
ATOM 7768 C CA . ALA A 1 1024 ? 19.758 -25.685 7.740 1.00 96.00 1024 ALA A CA 1
ATOM 7769 C C . ALA A 1 1024 ? 19.299 -24.532 8.649 1.00 96.00 1024 ALA A C 1
ATOM 7771 O O . ALA A 1 1024 ? 20.129 -23.932 9.330 1.00 96.00 1024 ALA A O 1
ATOM 7772 N N . LEU A 1 1025 ? 17.990 -24.273 8.711 1.00 96.38 1025 LEU A N 1
ATOM 7773 C CA . LEU A 1 1025 ? 17.371 -23.289 9.606 1.00 96.38 1025 LEU A CA 1
ATOM 7774 C C . LEU A 1 1025 ? 17.074 -23.850 11.010 1.00 96.38 1025 LEU A C 1
ATOM 7776 O O . LEU A 1 1025 ? 16.396 -23.217 11.816 1.00 96.38 1025 LEU A O 1
ATOM 7780 N N . GLY A 1 1026 ? 17.594 -25.037 11.341 1.00 96.19 1026 GLY A N 1
ATOM 7781 C CA . GLY A 1 1026 ? 17.460 -25.612 12.679 1.00 96.19 1026 GLY A CA 1
ATOM 7782 C C . GLY A 1 1026 ? 16.068 -26.168 12.982 1.00 96.19 1026 GLY A C 1
ATOM 7783 O O . GLY A 1 1026 ? 15.666 -26.187 14.144 1.00 96.19 1026 GLY A O 1
ATOM 7784 N N . GLY A 1 1027 ? 15.355 -26.643 11.959 1.00 96.06 1027 GLY A N 1
ATOM 7785 C CA . GLY A 1 1027 ? 14.015 -27.209 12.098 1.00 96.06 1027 GLY A CA 1
ATOM 7786 C C . GLY A 1 1027 ? 12.905 -26.161 12.074 1.00 96.06 1027 GLY A C 1
ATOM 7787 O O . GLY A 1 1027 ? 11.906 -26.328 12.768 1.00 96.06 1027 GLY A O 1
ATOM 7788 N N . LYS A 1 1028 ? 13.099 -25.082 11.310 1.00 96.44 1028 LYS A N 1
ATOM 7789 C CA . LYS A 1 1028 ? 12.113 -24.020 11.089 1.00 96.44 1028 LYS A CA 1
ATOM 7790 C C . LYS A 1 1028 ? 11.891 -23.800 9.601 1.00 96.44 1028 LYS A C 1
ATOM 7792 O O . LYS A 1 1028 ? 12.800 -24.000 8.791 1.00 96.44 1028 LYS A O 1
ATOM 7797 N N . THR A 1 1029 ? 10.689 -23.368 9.242 1.00 97.81 1029 THR A N 1
ATOM 7798 C CA . THR A 1 1029 ? 10.435 -22.816 7.908 1.00 97.81 1029 THR A CA 1
ATOM 7799 C C . THR A 1 1029 ? 11.035 -21.414 7.816 1.00 97.81 1029 THR A C 1
ATOM 7801 O O . THR A 1 1029 ? 11.184 -20.752 8.847 1.00 97.81 1029 THR A O 1
ATOM 7804 N N . PRO A 1 1030 ? 11.364 -20.926 6.610 1.00 97.94 1030 PRO A N 1
ATOM 7805 C CA . PRO A 1 1030 ? 11.803 -19.547 6.447 1.00 97.94 1030 PRO A CA 1
ATOM 7806 C C . PRO A 1 1030 ? 10.774 -18.540 6.983 1.00 97.94 1030 PRO A C 1
ATOM 7808 O O . PRO A 1 1030 ? 11.150 -17.644 7.726 1.00 97.94 1030 PRO A O 1
ATOM 7811 N N . ASN A 1 1031 ? 9.471 -18.735 6.726 1.00 98.12 1031 ASN A N 1
ATOM 7812 C CA . ASN A 1 1031 ? 8.420 -17.857 7.263 1.00 98.12 1031 ASN A CA 1
ATOM 7813 C C . ASN A 1 1031 ? 8.438 -17.805 8.802 1.00 98.12 1031 ASN A C 1
ATOM 7815 O O . ASN A 1 1031 ? 8.390 -16.721 9.374 1.00 98.12 1031 ASN A O 1
ATOM 7819 N N . GLN A 1 1032 ? 8.551 -18.959 9.475 1.00 97.38 1032 GLN A N 1
ATOM 7820 C CA . GLN A 1 1032 ? 8.636 -18.997 10.939 1.00 97.38 1032 GLN A CA 1
ATOM 7821 C C . GLN A 1 1032 ? 9.913 -18.328 11.461 1.00 97.38 1032 GLN A C 1
ATOM 7823 O O . GLN A 1 1032 ? 9.879 -17.675 12.497 1.00 97.38 1032 GLN A O 1
ATOM 7828 N N . ASP A 1 1033 ? 11.039 -18.461 10.756 1.00 97.56 1033 ASP A N 1
ATOM 7829 C CA . ASP A 1 1033 ? 12.273 -17.778 11.148 1.00 97.56 1033 ASP A CA 1
ATOM 7830 C C . ASP A 1 1033 ? 12.139 -16.249 11.020 1.00 97.56 1033 ASP A C 1
ATOM 7832 O O . ASP A 1 1033 ? 12.545 -15.541 11.936 1.00 97.56 1033 ASP A O 1
ATOM 7836 N N . LEU A 1 1034 ? 11.480 -15.730 9.973 1.00 98.12 1034 LEU A N 1
ATOM 7837 C CA . LEU A 1 1034 ? 11.193 -14.290 9.849 1.00 98.12 1034 LEU A CA 1
ATOM 7838 C C . LEU A 1 1034 ? 10.294 -13.767 10.984 1.00 98.12 1034 LEU A C 1
ATOM 7840 O O . LEU A 1 1034 ? 10.520 -12.658 11.473 1.00 98.12 1034 LEU A O 1
ATOM 7844 N N . ILE A 1 1035 ? 9.313 -14.561 11.428 1.00 97.12 1035 ILE A N 1
ATOM 7845 C CA . ILE A 1 1035 ? 8.452 -14.244 12.582 1.00 97.12 1035 ILE A CA 1
ATOM 7846 C C . ILE A 1 1035 ? 9.277 -14.236 13.872 1.00 97.12 1035 ILE A C 1
ATOM 7848 O O . ILE A 1 1035 ? 9.334 -13.226 14.568 1.00 97.12 1035 ILE A O 1
ATOM 7852 N N . ASP A 1 1036 ? 9.996 -15.323 14.161 1.00 96.56 1036 ASP A N 1
ATOM 7853 C CA . ASP A 1 1036 ? 10.791 -15.475 15.387 1.00 96.56 1036 ASP A CA 1
ATOM 7854 C C . ASP A 1 1036 ? 11.898 -14.411 15.506 1.00 96.56 1036 ASP A C 1
ATOM 7856 O O . ASP A 1 1036 ? 12.364 -14.074 16.601 1.00 96.56 1036 ASP A O 1
ATOM 7860 N N . LYS A 1 1037 ? 12.362 -13.897 14.364 1.00 97.31 1037 LYS A N 1
ATOM 7861 C CA . LYS A 1 1037 ? 13.350 -12.823 14.259 1.00 97.31 1037 LYS A CA 1
ATOM 7862 C C . LYS A 1 1037 ? 12.730 -11.440 14.112 1.00 97.31 1037 LYS A C 1
ATOM 7864 O O . LYS A 1 1037 ? 13.486 -10.490 13.971 1.00 97.31 1037 LYS A O 1
ATOM 7869 N N . HIS A 1 1038 ? 11.416 -11.287 14.253 1.00 97.56 1038 HIS A N 1
ATOM 7870 C CA . HIS A 1 1038 ? 10.729 -9.991 14.216 1.00 97.56 1038 HIS A CA 1
ATOM 7871 C C . HIS A 1 1038 ? 11.009 -9.201 12.923 1.00 97.56 1038 HIS A C 1
ATOM 7873 O O . HIS A 1 1038 ? 10.942 -7.972 12.905 1.00 97.56 1038 HIS A O 1
ATOM 7879 N N . VAL A 1 1039 ? 11.333 -9.905 11.832 1.00 97.12 1039 VAL A N 1
ATOM 7880 C CA . VAL A 1 1039 ? 11.546 -9.283 10.523 1.00 97.12 1039 VAL A CA 1
ATOM 7881 C C . VAL A 1 1039 ? 10.193 -8.789 10.020 1.00 97.12 1039 VAL A C 1
ATOM 7883 O O . VAL A 1 1039 ? 10.051 -7.597 9.781 1.00 97.12 1039 VAL A O 1
ATOM 7886 N N . ILE A 1 1040 ? 9.168 -9.655 10.010 1.00 96.50 1040 ILE A N 1
ATOM 7887 C CA . ILE A 1 1040 ? 7.781 -9.302 9.634 1.00 96.50 1040 ILE A CA 1
ATOM 7888 C C . ILE A 1 1040 ? 7.228 -8.134 10.479 1.00 96.50 1040 ILE A C 1
ATOM 7890 O O . ILE A 1 1040 ? 6.551 -7.254 9.939 1.00 96.50 1040 ILE A O 1
ATOM 7894 N N . GLU A 1 1041 ? 7.544 -8.098 11.783 1.00 95.31 1041 GLU A N 1
ATOM 7895 C CA . GLU A 1 1041 ? 7.209 -6.987 12.689 1.00 95.31 1041 GLU A CA 1
ATOM 7896 C C . GLU A 1 1041 ? 7.844 -5.681 12.192 1.00 95.31 1041 GLU A C 1
ATOM 7898 O O . GLU A 1 1041 ? 7.132 -4.700 11.964 1.00 95.31 1041 GLU A O 1
ATOM 7903 N N . GLY A 1 1042 ? 9.166 -5.675 11.987 1.00 94.56 1042 GLY A N 1
ATOM 7904 C CA . GLY A 1 1042 ? 9.906 -4.566 11.378 1.00 94.56 1042 GLY A CA 1
ATOM 7905 C C . GLY A 1 1042 ? 9.884 -3.257 12.181 1.00 94.56 1042 GLY A C 1
ATOM 7906 O O . GLY A 1 1042 ? 10.166 -2.192 11.629 1.00 94.56 1042 GLY A O 1
ATOM 7907 N N . VAL A 1 1043 ? 9.523 -3.297 13.471 1.00 95.00 1043 VAL A N 1
ATOM 7908 C CA . VAL A 1 1043 ? 9.376 -2.100 14.314 1.00 95.00 1043 VAL A CA 1
ATOM 7909 C C . VAL A 1 1043 ? 10.647 -1.835 15.123 1.00 95.00 1043 VAL A C 1
ATOM 7911 O O . VAL A 1 1043 ? 10.851 -2.363 16.214 1.00 95.00 1043 VAL A O 1
ATOM 7914 N N . THR A 1 1044 ? 11.477 -0.925 14.623 1.00 93.81 1044 THR A N 1
ATOM 7915 C CA . THR A 1 1044 ? 12.757 -0.534 15.245 1.00 93.81 1044 THR A CA 1
ATOM 7916 C C . THR A 1 1044 ? 12.637 -0.027 16.671 1.00 93.81 1044 THR A C 1
ATOM 7918 O O . THR A 1 1044 ? 13.458 -0.356 17.522 1.00 93.81 1044 THR A O 1
ATOM 7921 N N . ALA A 1 1045 ? 11.583 0.741 16.959 1.00 92.75 1045 ALA A N 1
ATOM 7922 C CA . ALA A 1 1045 ? 11.368 1.356 18.265 1.00 92.75 1045 ALA A CA 1
ATOM 7923 C C . ALA A 1 1045 ? 11.195 0.326 19.400 1.00 92.75 1045 ALA A C 1
ATOM 7925 O O . ALA A 1 1045 ? 11.315 0.681 20.573 1.00 92.75 1045 ALA A O 1
ATOM 7926 N N . LEU A 1 1046 ? 10.938 -0.945 19.060 1.00 95.62 1046 LEU A N 1
ATOM 7927 C CA . LEU A 1 1046 ? 10.910 -2.049 20.013 1.00 95.62 1046 LEU A CA 1
ATOM 7928 C C . LEU A 1 1046 ? 12.305 -2.569 20.371 1.00 95.62 1046 LEU A C 1
ATOM 7930 O O . LEU A 1 1046 ? 12.409 -3.317 21.331 1.00 95.62 1046 LEU A O 1
ATOM 7934 N N . ALA A 1 1047 ? 13.372 -2.189 19.662 1.00 95.81 1047 ALA A N 1
ATOM 7935 C CA . ALA A 1 1047 ? 14.758 -2.560 19.973 1.00 95.81 1047 ALA A CA 1
ATOM 7936 C C . ALA A 1 1047 ? 14.952 -4.079 20.187 1.00 95.81 1047 ALA A C 1
ATOM 7938 O O . ALA A 1 1047 ? 15.570 -4.516 21.162 1.00 95.81 1047 ALA A O 1
ATOM 7939 N N . ARG A 1 1048 ? 14.373 -4.896 19.292 1.00 95.88 1048 ARG A N 1
ATOM 7940 C CA . ARG A 1 1048 ? 14.410 -6.369 19.375 1.00 95.88 1048 ARG A CA 1
ATOM 7941 C C . ARG A 1 1048 ? 15.819 -6.929 19.151 1.00 95.88 1048 ARG A C 1
ATOM 7943 O O . ARG A 1 1048 ? 16.211 -7.879 19.828 1.00 95.88 1048 ARG A O 1
ATOM 7950 N N . HIS A 1 1049 ? 16.576 -6.331 18.225 1.00 96.56 1049 HIS A N 1
ATOM 7951 C CA . HIS A 1 1049 ? 17.874 -6.838 17.758 1.00 96.56 1049 HIS A CA 1
ATOM 7952 C C . HIS A 1 1049 ? 18.954 -5.751 17.751 1.00 96.56 1049 HIS A C 1
ATOM 7954 O O . HIS A 1 1049 ? 19.513 -5.457 16.697 1.00 96.56 1049 HIS A O 1
ATOM 7960 N N . PRO A 1 1050 ? 19.298 -5.171 18.917 1.00 95.00 1050 PRO A N 1
ATOM 7961 C CA . PRO A 1 1050 ? 20.334 -4.148 18.990 1.00 95.00 1050 PRO A CA 1
ATOM 7962 C C . PRO A 1 1050 ? 21.639 -4.646 18.360 1.00 95.00 1050 PRO A C 1
ATOM 7964 O O . PRO A 1 1050 ? 22.053 -5.794 18.577 1.00 95.00 1050 PRO A O 1
ATOM 7967 N N . ALA A 1 1051 ? 22.289 -3.771 17.601 1.00 93.94 1051 ALA A N 1
ATOM 7968 C CA . ALA A 1 1051 ? 23.561 -4.048 16.960 1.00 93.94 1051 ALA A CA 1
ATOM 7969 C C . ALA A 1 1051 ? 24.699 -4.176 17.988 1.00 93.94 1051 ALA A C 1
ATOM 7971 O O . ALA A 1 1051 ? 24.603 -3.774 19.153 1.00 93.94 1051 ALA A O 1
ATOM 7972 N N . GLY A 1 1052 ? 25.809 -4.767 17.554 1.00 90.25 1052 GLY A N 1
ATOM 7973 C CA . GLY A 1 1052 ? 27.002 -4.960 18.363 1.00 90.25 1052 GLY A CA 1
ATOM 7974 C C . GLY A 1 1052 ? 27.666 -3.644 18.798 1.00 90.25 1052 GLY A C 1
ATOM 7975 O O . GLY A 1 1052 ? 27.431 -2.582 18.222 1.00 90.25 1052 GLY A O 1
ATOM 7976 N N . PRO A 1 1053 ? 28.571 -3.697 19.794 1.00 85.06 1053 PRO A N 1
ATOM 7977 C CA . PRO A 1 1053 ? 29.171 -2.505 20.403 1.00 85.06 1053 PRO A CA 1
ATOM 7978 C C . PRO A 1 1053 ? 30.022 -1.655 19.447 1.00 85.06 1053 PRO A C 1
ATOM 7980 O O . PRO A 1 1053 ? 30.352 -0.528 19.797 1.00 85.06 1053 PRO A O 1
ATOM 7983 N N . THR A 1 1054 ? 30.390 -2.184 18.277 1.00 86.19 1054 THR A N 1
ATOM 7984 C CA . THR A 1 1054 ? 31.164 -1.479 17.244 1.00 86.19 1054 THR A CA 1
ATOM 7985 C C . THR A 1 1054 ? 30.290 -0.734 16.233 1.00 86.19 1054 THR A C 1
ATOM 7987 O O . THR A 1 1054 ? 30.831 -0.091 15.344 1.00 86.19 1054 THR A O 1
ATOM 7990 N N . CYS A 1 1055 ? 28.959 -0.798 16.349 1.00 87.25 1055 CYS A N 1
ATOM 7991 C CA . CYS A 1 1055 ? 28.033 -0.092 15.456 1.00 87.25 1055 CYS A CA 1
ATOM 7992 C C . CYS A 1 1055 ? 28.295 1.428 15.408 1.00 87.25 1055 CYS A C 1
ATOM 7994 O O . CYS A 1 1055 ? 28.220 2.049 14.350 1.00 87.25 1055 CYS A O 1
ATOM 7996 N N . ILE A 1 1056 ? 28.688 2.019 16.542 1.00 84.31 1056 ILE A N 1
ATOM 7997 C CA . ILE A 1 1056 ? 29.018 3.448 16.658 1.00 84.31 1056 ILE A CA 1
ATOM 7998 C C . ILE A 1 1056 ? 30.398 3.814 16.081 1.00 84.31 1056 ILE A C 1
ATOM 8000 O O . ILE A 1 1056 ? 30.758 4.988 16.073 1.00 84.31 1056 ILE A O 1
ATOM 8004 N N . ASP A 1 1057 ? 31.193 2.836 15.634 1.00 77.00 1057 ASP A N 1
ATOM 8005 C CA . ASP A 1 1057 ? 32.582 3.063 15.217 1.00 77.00 1057 ASP A CA 1
ATOM 8006 C C . ASP A 1 1057 ? 32.749 3.205 13.688 1.00 77.00 1057 ASP A C 1
ATOM 8008 O O . ASP A 1 1057 ? 33.815 3.626 13.237 1.00 77.00 1057 ASP A O 1
ATOM 8012 N N . THR A 1 1058 ? 31.756 2.824 12.872 1.00 66.69 1058 THR A N 1
ATOM 8013 C CA . THR A 1 1058 ? 32.019 2.407 11.474 1.00 66.69 1058 THR A CA 1
ATOM 8014 C C . THR A 1 1058 ? 31.137 3.037 10.391 1.00 66.69 1058 THR A C 1
ATOM 8016 O O . THR A 1 1058 ? 31.623 3.200 9.273 1.00 66.69 1058 THR A O 1
ATOM 8019 N N . GLY A 1 1059 ? 29.885 3.410 10.687 1.00 73.06 1059 GLY A N 1
ATOM 8020 C CA . GLY A 1 1059 ? 29.008 4.227 9.825 1.00 73.06 1059 GLY A CA 1
ATOM 8021 C C . GLY A 1 1059 ? 28.940 3.885 8.330 1.00 73.06 1059 GLY A C 1
ATOM 8022 O O . GLY A 1 1059 ? 28.742 4.801 7.542 1.00 73.06 1059 GLY A O 1
ATOM 8023 N N . ASN A 1 1060 ? 29.128 2.615 7.944 1.00 87.81 1060 ASN A N 1
ATOM 8024 C CA . ASN A 1 1060 ? 29.246 2.151 6.552 1.00 87.81 1060 ASN A CA 1
ATOM 8025 C C . ASN A 1 1060 ? 30.123 3.046 5.656 1.00 87.81 1060 ASN A C 1
ATOM 8027 O O . ASN A 1 1060 ? 29.750 3.380 4.540 1.00 87.81 1060 ASN A O 1
ATOM 8031 N N . ALA A 1 1061 ? 31.297 3.463 6.129 1.00 88.69 1061 ALA A N 1
ATOM 8032 C CA . ALA A 1 1061 ? 32.114 4.443 5.414 1.00 88.69 1061 ALA A CA 1
ATOM 8033 C C . ALA A 1 1061 ? 33.437 3.876 4.883 1.00 88.69 1061 ALA A C 1
ATOM 8035 O O . ALA A 1 1061 ? 34.241 3.308 5.629 1.00 88.69 1061 ALA A O 1
ATOM 8036 N N . ALA A 1 1062 ? 33.736 4.134 3.608 1.00 88.81 1062 ALA A N 1
ATOM 8037 C CA . ALA A 1 1062 ? 35.033 3.860 3.000 1.00 88.81 1062 ALA A CA 1
ATOM 8038 C C . ALA A 1 1062 ? 36.044 4.970 3.362 1.00 88.81 1062 ALA A C 1
ATOM 8040 O O . ALA A 1 1062 ? 36.302 5.888 2.585 1.00 88.81 1062 ALA A O 1
ATOM 8041 N N . LEU A 1 1063 ? 36.638 4.898 4.560 1.00 85.94 1063 LEU A N 1
ATOM 8042 C CA . LEU A 1 1063 ? 37.493 5.964 5.130 1.00 85.94 1063 LEU A CA 1
ATOM 8043 C C . LEU A 1 1063 ? 38.711 6.367 4.275 1.00 85.94 1063 LEU A C 1
ATOM 8045 O O . LEU A 1 1063 ? 39.157 7.520 4.338 1.00 85.94 1063 LEU A O 1
ATOM 8049 N N . ASP A 1 1064 ? 39.247 5.419 3.507 1.00 87.62 1064 ASP A N 1
ATOM 8050 C CA . ASP A 1 1064 ? 40.346 5.608 2.547 1.00 87.62 1064 ASP A CA 1
ATOM 8051 C C . ASP A 1 1064 ? 39.859 5.479 1.088 1.00 87.62 1064 ASP A C 1
ATOM 8053 O O . ASP A 1 1064 ? 40.656 5.302 0.165 1.00 87.62 1064 ASP A O 1
ATOM 8057 N N . GLY A 1 1065 ? 38.539 5.529 0.890 1.00 88.69 1065 GLY A N 1
ATOM 8058 C CA . GLY A 1 1065 ? 37.873 5.432 -0.399 1.00 88.69 1065 GLY A CA 1
ATOM 8059 C C . GLY A 1 1065 ? 38.107 6.657 -1.276 1.00 88.69 1065 GLY A C 1
ATOM 8060 O O . GLY A 1 1065 ? 38.415 7.762 -0.811 1.00 88.69 1065 GLY A O 1
ATOM 8061 N N . THR A 1 1066 ? 37.942 6.446 -2.575 1.00 91.44 1066 THR A N 1
ATOM 8062 C CA . THR A 1 1066 ? 38.028 7.491 -3.590 1.00 91.44 1066 THR A CA 1
ATOM 8063 C C . THR A 1 1066 ? 36.892 7.332 -4.576 1.00 91.44 1066 THR A C 1
ATOM 8065 O O . THR A 1 1066 ? 36.559 6.204 -4.934 1.00 91.44 1066 THR A O 1
ATOM 8068 N N . TYR A 1 1067 ? 36.389 8.444 -5.087 1.00 90.19 1067 TYR A N 1
ATOM 8069 C CA . TYR A 1 1067 ? 35.433 8.465 -6.186 1.00 90.19 1067 TYR A CA 1
ATOM 8070 C C . TYR A 1 1067 ? 36.022 9.236 -7.367 1.00 90.19 1067 TYR A C 1
ATOM 8072 O O . TYR A 1 1067 ? 36.971 10.011 -7.214 1.00 90.19 1067 TYR A O 1
ATOM 8080 N N . MET A 1 1068 ? 35.506 8.968 -8.563 1.00 90.56 1068 MET A N 1
ATOM 8081 C CA . MET A 1 1068 ? 35.943 9.636 -9.784 1.00 90.56 1068 MET A CA 1
ATOM 8082 C C . MET A 1 1068 ? 34.837 10.560 -10.270 1.00 90.56 1068 MET A C 1
ATOM 8084 O O . MET A 1 1068 ? 33.703 10.112 -10.423 1.00 90.56 1068 MET A O 1
ATOM 8088 N N . THR A 1 1069 ? 35.179 11.818 -10.524 1.00 86.81 1069 THR A N 1
ATOM 8089 C CA . THR A 1 1069 ? 34.265 12.783 -11.132 1.00 86.81 1069 THR A CA 1
ATOM 8090 C C . THR A 1 1069 ? 34.064 12.478 -12.613 1.00 86.81 1069 THR A C 1
ATOM 8092 O O . THR A 1 1069 ? 34.869 11.786 -13.245 1.00 86.81 1069 THR A O 1
ATOM 8095 N N . LEU A 1 1070 ? 33.015 13.049 -13.190 1.00 83.31 1070 LEU A N 1
ATOM 8096 C CA . LEU A 1 1070 ? 32.693 12.998 -14.611 1.00 83.31 1070 LEU A CA 1
ATOM 8097 C C . LEU A 1 1070 ? 33.841 13.510 -15.501 1.00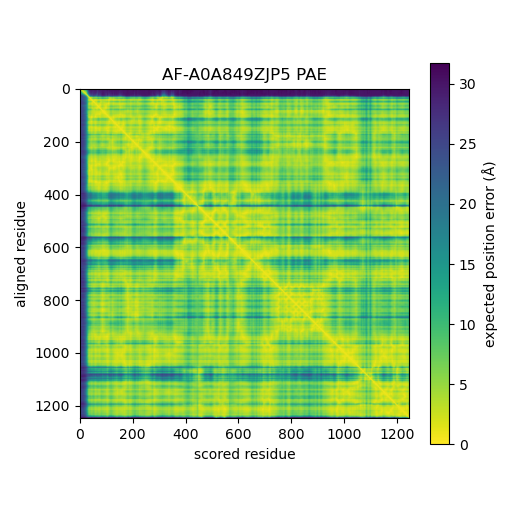 83.31 1070 LEU A C 1
ATOM 8099 O O . LEU A 1 1070 ? 34.047 13.013 -16.605 1.00 83.31 1070 LEU A O 1
ATOM 8103 N N . ASP A 1 1071 ? 34.637 14.458 -14.993 1.00 84.31 1071 ASP A N 1
ATOM 8104 C CA . ASP A 1 1071 ? 35.823 15.012 -15.664 1.00 84.31 1071 ASP A CA 1
ATOM 8105 C C . ASP A 1 1071 ? 37.065 14.097 -15.565 1.00 84.31 1071 ASP A C 1
ATOM 8107 O O . ASP A 1 1071 ? 38.131 14.405 -16.112 1.00 84.31 1071 ASP A O 1
ATOM 8111 N N . GLY A 1 1072 ? 36.949 12.962 -14.868 1.00 85.19 1072 GLY A N 1
ATOM 8112 C CA . GLY A 1 1072 ? 38.016 11.980 -14.674 1.00 85.19 1072 GLY A CA 1
ATOM 8113 C C . GLY A 1 1072 ? 38.991 12.314 -13.542 1.00 85.19 1072 GLY A C 1
ATOM 8114 O O . GLY A 1 1072 ? 40.063 11.707 -13.461 1.00 85.19 1072 GLY A O 1
ATOM 8115 N N . GLU A 1 1073 ? 38.662 13.270 -12.668 1.00 90.06 1073 GLU A N 1
ATOM 8116 C CA . GLU A 1 1073 ? 39.453 13.554 -11.469 1.00 90.06 1073 GLU A CA 1
ATOM 8117 C C . GLU A 1 1073 ? 39.129 12.535 -10.372 1.00 90.06 1073 GLU A C 1
ATOM 8119 O O . GLU A 1 1073 ? 37.970 12.239 -10.103 1.00 90.06 1073 GLU A O 1
ATOM 8124 N N . THR A 1 1074 ? 40.153 11.979 -9.724 1.00 92.75 1074 THR A N 1
ATOM 8125 C CA . THR A 1 1074 ? 39.971 11.085 -8.574 1.00 92.75 1074 THR A CA 1
ATOM 8126 C C . THR A 1 1074 ? 40.077 11.883 -7.283 1.00 92.75 1074 THR A C 1
ATOM 8128 O O . THR A 1 1074 ? 41.147 12.411 -6.969 1.00 92.75 1074 THR A O 1
ATOM 8131 N N . LEU A 1 1075 ? 38.988 11.928 -6.523 1.00 90.00 1075 LEU A N 1
ATOM 8132 C CA . LEU A 1 1075 ? 38.883 12.643 -5.258 1.00 90.00 1075 LEU A CA 1
ATOM 8133 C C . LEU A 1 1075 ? 38.788 11.661 -4.089 1.00 90.00 1075 LEU A C 1
ATOM 8135 O O . LEU A 1 1075 ? 38.288 10.545 -4.224 1.00 90.00 1075 LEU A O 1
ATOM 8139 N N . ALA A 1 1076 ? 39.292 12.071 -2.926 1.00 90.00 1076 ALA A N 1
ATOM 8140 C CA . ALA A 1 1076 ? 39.117 11.306 -1.696 1.00 90.00 1076 ALA A CA 1
ATOM 8141 C C . ALA A 1 1076 ? 37.683 11.478 -1.185 1.00 90.00 1076 ALA A C 1
ATOM 8143 O O . ALA A 1 1076 ? 37.189 12.601 -1.129 1.00 90.00 1076 ALA A O 1
ATOM 8144 N N . CYS A 1 1077 ? 37.057 10.388 -0.740 1.00 89.12 1077 CYS A N 1
ATOM 8145 C CA . CYS A 1 1077 ? 35.737 10.429 -0.104 1.00 89.12 1077 CYS A CA 1
ATOM 8146 C C . CYS A 1 1077 ? 35.714 11.311 1.150 1.00 89.12 1077 CYS A C 1
ATOM 8148 O O . CYS A 1 1077 ? 34.741 11.998 1.433 1.00 89.12 1077 CYS A O 1
ATOM 8150 N N . PHE A 1 1078 ? 36.828 11.318 1.881 1.00 90.00 1078 PHE A N 1
ATOM 8151 C CA . PHE A 1 1078 ? 36.986 12.029 3.142 1.00 90.00 1078 PHE A CA 1
ATOM 8152 C C . PHE A 1 1078 ? 38.299 12.840 3.104 1.00 90.00 1078 PHE A C 1
ATOM 8154 O O . PHE A 1 1078 ? 39.340 12.338 3.540 1.00 90.00 1078 PHE A O 1
ATOM 8161 N N . PRO A 1 1079 ? 38.314 14.051 2.511 1.00 89.44 1079 PRO A N 1
ATOM 8162 C CA . PRO A 1 1079 ? 39.538 14.826 2.287 1.00 89.44 1079 PRO A CA 1
ATOM 8163 C C . PRO A 1 1079 ? 40.099 15.482 3.565 1.00 89.44 1079 PRO A C 1
ATOM 8165 O O . PRO A 1 1079 ? 39.402 15.648 4.565 1.00 89.44 1079 PRO A O 1
ATOM 8168 N N . THR A 1 1080 ? 41.382 15.865 3.525 1.00 88.12 1080 THR A N 1
ATOM 8169 C CA . THR A 1 1080 ? 42.085 16.637 4.575 1.00 88.12 1080 THR A CA 1
ATOM 8170 C C . THR A 1 1080 ? 42.105 18.141 4.266 1.00 88.12 1080 THR A C 1
ATOM 8172 O O . THR A 1 1080 ? 42.031 18.495 3.093 1.00 88.12 1080 THR A O 1
ATOM 8175 N N . GLY A 1 1081 ? 42.324 19.015 5.256 1.00 83.19 1081 GLY A N 1
ATOM 8176 C CA . GLY A 1 1081 ? 42.359 20.489 5.075 1.00 83.19 1081 GLY A CA 1
ATOM 8177 C C . GLY A 1 1081 ? 41.130 21.201 5.650 1.00 83.19 1081 GLY A C 1
ATOM 8178 O O . GLY A 1 1081 ? 40.672 22.243 5.179 1.00 83.19 1081 GLY A O 1
ATOM 8179 N N . CYS A 1 1082 ? 40.552 20.566 6.653 1.00 80.06 1082 CYS A N 1
ATOM 8180 C CA . CYS A 1 1082 ? 39.271 20.871 7.244 1.00 80.06 1082 CYS A CA 1
ATOM 8181 C C . CYS A 1 1082 ? 39.422 21.979 8.306 1.00 80.06 1082 CYS A C 1
ATOM 8183 O O . CYS A 1 1082 ? 38.697 22.974 8.310 1.00 80.06 1082 CYS A O 1
ATOM 8185 N N . ALA A 1 1083 ? 40.499 21.906 9.095 1.00 75.44 1083 ALA A N 1
ATOM 8186 C CA . ALA A 1 1083 ? 40.886 22.917 10.074 1.00 75.44 1083 ALA A CA 1
ATOM 8187 C C . ALA A 1 1083 ? 41.324 24.248 9.428 1.00 75.44 1083 ALA A C 1
ATOM 8189 O O . ALA A 1 1083 ? 41.399 25.278 10.105 1.00 75.44 1083 ALA A O 1
ATOM 8190 N N . THR A 1 1084 ? 41.635 24.245 8.127 1.00 77.50 1084 THR A N 1
ATOM 8191 C CA . THR A 1 1084 ? 41.978 25.441 7.341 1.00 77.50 1084 THR A CA 1
ATOM 8192 C C . THR A 1 1084 ? 40.786 26.030 6.577 1.00 77.50 1084 THR A C 1
ATOM 8194 O O . THR A 1 1084 ? 40.942 27.100 5.987 1.00 77.50 1084 THR A O 1
ATOM 8197 N N . MET A 1 1085 ? 39.602 25.393 6.625 1.00 69.94 1085 MET A N 1
ATOM 8198 C CA . MET A 1 1085 ? 38.439 25.680 5.764 1.00 69.94 1085 MET A CA 1
ATOM 8199 C C . MET A 1 1085 ? 38.778 25.639 4.262 1.00 69.94 1085 MET A C 1
ATOM 8201 O O . MET A 1 1085 ? 38.173 26.349 3.460 1.00 69.94 1085 MET A O 1
ATOM 8205 N N . GLU A 1 1086 ? 39.788 24.854 3.880 1.00 75.50 1086 GLU A N 1
ATOM 8206 C CA . GLU A 1 1086 ? 40.188 24.675 2.480 1.00 75.50 1086 GLU A CA 1
ATOM 8207 C C . GLU A 1 1086 ? 39.360 23.587 1.783 1.00 75.50 1086 GLU A C 1
ATOM 8209 O O . GLU A 1 1086 ? 39.374 23.517 0.554 1.00 75.50 1086 GLU A O 1
ATOM 8214 N N . VAL A 1 1087 ? 38.625 22.772 2.550 1.00 78.00 1087 VAL A N 1
ATOM 8215 C CA . VAL A 1 1087 ? 37.703 21.742 2.055 1.00 78.00 1087 VAL A CA 1
ATOM 8216 C C . VAL A 1 1087 ? 36.347 21.834 2.755 1.00 78.00 1087 VAL A C 1
ATOM 8218 O O . VAL A 1 1087 ? 36.267 22.188 3.932 1.00 78.00 1087 VAL A O 1
ATOM 8221 N N . GLU A 1 1088 ? 35.291 21.493 2.022 1.00 79.69 1088 GLU A N 1
ATOM 8222 C CA . GLU A 1 1088 ? 33.931 21.322 2.532 1.00 79.69 1088 GLU A CA 1
ATOM 8223 C C . GLU A 1 1088 ? 33.616 19.823 2.569 1.00 79.69 1088 GLU A C 1
ATOM 8225 O O . GLU A 1 1088 ? 33.906 19.099 1.614 1.00 79.69 1088 GLU A O 1
ATOM 8230 N N . CYS A 1 1089 ? 33.100 19.336 3.698 1.00 81.50 1089 CYS A N 1
ATOM 8231 C CA . CYS A 1 1089 ? 32.721 17.934 3.836 1.00 81.50 1089 CYS A CA 1
ATOM 8232 C C . CYS A 1 1089 ? 31.375 17.704 3.149 1.00 81.50 1089 CYS A C 1
ATOM 8234 O O . CYS A 1 1089 ? 30.424 18.436 3.407 1.00 81.50 1089 CYS A O 1
ATOM 8236 N N . VAL A 1 1090 ? 31.314 16.700 2.275 1.00 75.44 1090 VAL A N 1
ATOM 8237 C CA . VAL A 1 1090 ? 30.133 16.384 1.459 1.00 75.44 1090 VAL A CA 1
ATOM 8238 C C . VAL A 1 1090 ? 29.313 15.248 2.073 1.00 75.44 1090 VAL A C 1
ATOM 8240 O O . VAL A 1 1090 ? 29.844 14.409 2.810 1.00 75.44 1090 VAL A O 1
ATOM 8243 N N . GLY A 1 1091 ? 28.019 15.211 1.760 1.00 73.00 1091 GLY A N 1
ATOM 8244 C CA . GLY A 1 1091 ? 27.097 14.167 2.211 1.00 73.00 1091 GLY A CA 1
ATOM 8245 C C . GLY A 1 1091 ? 26.982 14.051 3.737 1.00 73.00 1091 GLY A C 1
ATOM 8246 O O . GLY A 1 1091 ? 27.103 15.030 4.474 1.00 73.00 1091 GLY A O 1
ATOM 8247 N N . SER A 1 1092 ? 26.771 12.828 4.233 1.00 75.00 1092 SER A N 1
ATOM 8248 C CA . SER A 1 1092 ? 26.639 12.523 5.670 1.00 75.00 1092 SER A CA 1
ATOM 8249 C C . SER A 1 1092 ? 27.992 12.469 6.398 1.00 75.00 1092 SER A C 1
ATOM 8251 O O . SER A 1 1092 ? 28.335 11.477 7.045 1.00 75.00 1092 SER A O 1
ATOM 8253 N N . SER A 1 1093 ? 28.783 13.537 6.295 1.00 84.00 1093 SER A N 1
ATOM 8254 C CA . SER A 1 1093 ? 30.090 13.665 6.943 1.00 84.00 1093 SER A CA 1
ATOM 8255 C C . SER A 1 1093 ? 30.253 15.019 7.644 1.00 84.00 1093 SER A C 1
ATOM 8257 O O . SER A 1 1093 ? 29.523 15.970 7.374 1.00 84.00 1093 SER A O 1
ATOM 8259 N N . HIS A 1 1094 ? 31.191 15.112 8.587 1.00 88.12 1094 HIS A N 1
ATOM 8260 C CA . HIS A 1 1094 ? 31.522 16.356 9.283 1.00 88.12 1094 HIS A CA 1
ATOM 8261 C C . HIS A 1 1094 ? 33.032 16.557 9.392 1.00 88.12 1094 HIS A C 1
ATOM 8263 O O . HIS A 1 1094 ? 33.833 15.644 9.192 1.00 88.12 1094 HIS A O 1
ATOM 8269 N N . CYS A 1 1095 ? 33.418 17.786 9.719 1.00 88.88 1095 CYS A N 1
ATOM 8270 C CA . CYS A 1 1095 ? 34.809 18.160 9.891 1.00 88.88 1095 CYS A CA 1
ATOM 8271 C C . CYS A 1 1095 ? 35.331 17.735 11.269 1.00 88.88 1095 CYS A C 1
ATOM 8273 O O . CYS A 1 1095 ? 34.841 18.217 12.292 1.00 88.88 1095 CYS A O 1
ATOM 8275 N N . ASP A 1 1096 ? 36.343 16.867 11.308 1.00 87.56 1096 ASP A N 1
ATOM 8276 C CA . ASP A 1 1096 ? 37.105 16.592 12.525 1.00 87.56 1096 ASP A CA 1
ATOM 8277 C C . ASP A 1 1096 ? 38.323 17.521 12.585 1.00 87.56 1096 ASP A C 1
ATOM 8279 O O . ASP A 1 1096 ? 39.399 17.226 12.052 1.00 87.56 1096 ASP A O 1
ATOM 8283 N N . ASP A 1 1097 ? 38.159 18.649 13.279 1.00 85.56 1097 ASP A N 1
ATOM 8284 C CA . ASP A 1 1097 ? 39.206 19.658 13.490 1.00 85.56 1097 ASP A CA 1
ATOM 8285 C C . ASP A 1 1097 ? 40.476 19.090 14.147 1.00 85.56 1097 ASP A C 1
ATOM 8287 O O . ASP A 1 1097 ? 41.565 19.650 14.001 1.00 85.56 1097 ASP A O 1
ATOM 8291 N N . THR A 1 1098 ? 40.362 17.990 14.902 1.00 85.50 1098 THR A N 1
ATOM 8292 C CA . THR A 1 1098 ? 41.502 17.383 15.607 1.00 85.50 1098 THR A CA 1
ATOM 8293 C C . THR A 1 1098 ? 42.391 16.612 14.643 1.00 85.50 1098 THR A C 1
ATOM 8295 O O . THR A 1 1098 ? 43.617 16.630 14.784 1.00 85.50 1098 THR A O 1
ATOM 8298 N N . ASN A 1 1099 ? 41.771 15.941 13.674 1.00 84.25 1099 ASN A N 1
ATOM 8299 C CA . ASN A 1 1099 ? 42.453 15.125 12.677 1.00 84.25 1099 ASN A CA 1
ATOM 8300 C C . ASN A 1 1099 ? 42.630 15.841 11.325 1.00 84.25 1099 ASN A C 1
ATOM 8302 O O . ASN A 1 1099 ? 43.257 15.275 10.431 1.00 84.25 1099 ASN A O 1
ATOM 8306 N N . ASP A 1 1100 ? 42.135 17.079 11.202 1.00 89.12 1100 ASP A N 1
ATOM 8307 C CA . ASP A 1 1100 ? 42.184 17.915 9.995 1.00 89.12 1100 ASP A CA 1
ATOM 8308 C C . ASP A 1 1100 ? 41.636 17.187 8.752 1.00 89.12 1100 ASP A C 1
ATOM 8310 O O . ASP A 1 1100 ? 42.213 17.249 7.662 1.00 89.12 1100 ASP A O 1
ATOM 8314 N N . LYS A 1 1101 ? 40.532 16.448 8.932 1.00 89.44 1101 LYS A N 1
ATOM 8315 C CA . LYS A 1 1101 ? 39.933 15.566 7.919 1.00 89.44 1101 LYS A CA 1
ATOM 8316 C C . LYS A 1 1101 ? 38.409 15.549 8.043 1.00 89.44 1101 LYS A C 1
ATOM 8318 O O . LYS A 1 1101 ? 37.883 15.599 9.152 1.00 89.44 1101 LYS A O 1
ATOM 8323 N N . CYS A 1 1102 ? 37.710 15.422 6.919 1.00 88.94 1102 CYS A N 1
ATOM 8324 C CA . CYS A 1 1102 ? 36.306 15.021 6.932 1.00 88.94 1102 CYS A CA 1
ATOM 8325 C C . CYS A 1 1102 ? 36.176 13.581 7.446 1.00 88.94 1102 CYS A C 1
ATOM 8327 O O . CYS A 1 1102 ? 37.009 12.727 7.141 1.00 88.94 1102 CYS A O 1
ATOM 8329 N N . VAL A 1 1103 ? 35.141 13.298 8.225 1.00 87.06 1103 VAL A N 1
ATOM 8330 C CA . VAL A 1 1103 ? 34.852 11.964 8.764 1.00 87.06 1103 VAL A CA 1
ATOM 8331 C C . VAL A 1 1103 ? 33.356 11.675 8.646 1.00 87.06 1103 VAL A C 1
ATOM 8333 O O . VAL A 1 1103 ? 32.554 12.605 8.732 1.00 87.06 1103 VAL A O 1
ATOM 8336 N N . PRO A 1 1104 ? 32.953 10.414 8.426 1.00 86.75 1104 PRO A N 1
ATOM 8337 C CA . PRO A 1 1104 ? 31.543 10.053 8.332 1.00 86.75 1104 PRO A CA 1
ATOM 8338 C C . PRO A 1 1104 ? 30.808 10.341 9.643 1.00 86.75 1104 PRO A C 1
ATOM 8340 O O . PRO A 1 1104 ? 31.379 10.257 10.735 1.00 86.75 1104 PRO A O 1
ATOM 8343 N N . ASN A 1 1105 ? 29.516 10.631 9.542 1.00 84.94 1105 ASN A N 1
ATOM 8344 C CA . ASN A 1 1105 ? 28.644 10.660 10.705 1.00 84.94 1105 ASN A CA 1
ATOM 8345 C C . ASN A 1 1105 ? 28.404 9.220 11.170 1.00 84.94 1105 ASN A C 1
ATOM 8347 O O . ASN A 1 1105 ? 27.758 8.432 10.481 1.00 84.94 1105 ASN A O 1
ATOM 8351 N N . ALA A 1 1106 ? 28.949 8.864 12.333 1.00 78.88 1106 ALA A N 1
ATOM 8352 C CA . ALA A 1 1106 ? 28.671 7.571 12.942 1.00 78.88 1106 ALA A CA 1
ATOM 8353 C C . ALA A 1 1106 ? 27.183 7.462 13.329 1.00 78.88 1106 ALA A C 1
ATOM 8355 O O . ALA A 1 1106 ? 26.581 8.477 13.701 1.00 78.88 1106 ALA A O 1
ATOM 8356 N N . PRO A 1 1107 ? 26.592 6.253 13.302 1.00 84.31 1107 PRO A N 1
ATOM 8357 C CA . PRO A 1 1107 ? 25.286 6.021 13.892 1.00 84.31 1107 PRO A CA 1
ATOM 8358 C C . PRO A 1 1107 ? 25.325 6.415 15.368 1.00 84.31 1107 PRO A C 1
ATOM 8360 O O . PRO A 1 1107 ? 26.301 6.137 16.073 1.00 84.31 1107 PRO A O 1
ATOM 8363 N N . ASP A 1 1108 ? 24.268 7.061 15.847 1.00 86.69 1108 ASP A N 1
ATOM 8364 C CA . ASP A 1 1108 ? 24.147 7.316 17.273 1.00 86.69 1108 ASP A CA 1
ATOM 8365 C C . ASP A 1 1108 ? 23.785 6.032 18.044 1.00 86.69 1108 ASP A C 1
ATOM 8367 O O . ASP A 1 1108 ? 23.467 4.979 17.481 1.00 86.69 1108 ASP A O 1
ATOM 8371 N N . VAL A 1 1109 ? 23.860 6.116 19.374 1.00 87.12 1109 VAL A N 1
ATOM 8372 C CA . VAL A 1 1109 ? 23.564 4.982 20.261 1.00 87.12 1109 VAL A CA 1
ATOM 8373 C C . VAL A 1 1109 ? 22.139 4.473 20.053 1.00 87.12 1109 VAL A C 1
ATOM 8375 O O . VAL A 1 1109 ? 21.928 3.264 20.086 1.00 87.12 1109 VAL A O 1
ATOM 8378 N N . GLN A 1 1110 ? 21.173 5.366 19.820 1.00 88.00 1110 GLN A N 1
ATOM 8379 C CA . GLN A 1 1110 ? 19.780 4.971 19.643 1.00 88.00 1110 GLN A CA 1
ATOM 8380 C C . GLN A 1 1110 ? 19.612 4.154 18.361 1.00 88.00 1110 GLN A C 1
ATOM 8382 O O . GLN A 1 1110 ? 19.029 3.076 18.419 1.00 88.00 1110 GLN A O 1
ATOM 8387 N N . ARG A 1 1111 ? 20.183 4.603 17.240 1.00 89.38 1111 ARG A N 1
ATOM 8388 C CA . ARG A 1 1111 ? 20.140 3.895 15.956 1.00 89.38 1111 ARG A CA 1
ATOM 8389 C C . ARG A 1 1111 ? 20.753 2.498 16.043 1.00 89.38 1111 ARG A C 1
ATOM 8391 O O . ARG A 1 1111 ? 20.238 1.567 15.435 1.00 89.38 1111 ARG A O 1
ATOM 8398 N N . CYS A 1 1112 ? 21.820 2.329 16.824 1.00 91.81 1112 CYS A N 1
ATOM 8399 C CA . CYS A 1 1112 ? 22.407 1.013 17.078 1.00 91.81 1112 CYS A CA 1
ATOM 8400 C C . CYS A 1 1112 ? 21.548 0.141 18.008 1.00 91.81 1112 CYS A C 1
ATOM 8402 O O . CYS A 1 1112 ? 21.441 -1.065 17.796 1.00 91.81 1112 CYS A O 1
ATOM 8404 N N . GLU A 1 1113 ? 20.931 0.720 19.041 1.00 92.75 1113 GLU A N 1
ATOM 8405 C CA . GLU A 1 1113 ? 20.015 -0.001 19.936 1.00 92.75 1113 GLU A CA 1
ATOM 8406 C C . GLU A 1 1113 ? 18.718 -0.434 19.235 1.00 92.75 1113 GLU A C 1
ATOM 8408 O O . GLU A 1 1113 ? 18.147 -1.464 19.580 1.00 92.75 1113 GLU A O 1
ATOM 8413 N N . GLU A 1 1114 ? 18.263 0.342 18.255 1.00 94.31 1114 GLU A N 1
ATOM 8414 C CA . GLU A 1 1114 ? 17.030 0.132 17.486 1.00 94.31 1114 GLU A CA 1
ATOM 8415 C C . GLU A 1 1114 ? 17.279 -0.579 16.147 1.00 94.31 1114 GLU A C 1
ATOM 8417 O O . GLU A 1 1114 ? 16.428 -0.546 15.256 1.00 94.31 1114 GLU A O 1
ATOM 8422 N N . ALA A 1 1115 ? 18.436 -1.237 16.013 1.00 95.62 1115 ALA A N 1
ATOM 8423 C CA . ALA A 1 1115 ? 18.776 -2.022 14.838 1.00 95.62 1115 ALA A CA 1
ATOM 8424 C C . ALA A 1 1115 ? 17.803 -3.197 14.617 1.00 95.62 1115 ALA A C 1
ATOM 8426 O O . ALA A 1 1115 ? 17.245 -3.778 15.558 1.00 95.62 1115 ALA A O 1
ATOM 8427 N N . LEU A 1 1116 ? 17.612 -3.543 13.346 1.00 96.81 1116 LEU A N 1
ATOM 8428 C CA . LEU A 1 1116 ? 16.797 -4.670 12.901 1.00 96.81 1116 LEU A CA 1
ATOM 8429 C C . LEU A 1 1116 ? 17.655 -5.919 12.659 1.00 96.81 1116 LEU A C 1
ATOM 8431 O O . LEU A 1 1116 ? 18.883 -5.880 12.706 1.00 96.81 1116 LEU A O 1
ATOM 8435 N N . PHE A 1 1117 ? 16.990 -7.047 12.423 1.00 97.62 1117 PHE A N 1
ATOM 8436 C CA . PHE A 1 1117 ? 17.650 -8.305 12.088 1.00 97.62 1117 PHE A CA 1
ATOM 8437 C C . PHE A 1 1117 ? 17.849 -8.422 10.575 1.00 97.62 1117 PHE A C 1
ATOM 8439 O O . PHE A 1 1117 ? 16.894 -8.220 9.828 1.00 97.62 1117 PHE A O 1
ATOM 8446 N N . ASP A 1 1118 ? 19.048 -8.794 10.132 1.00 97.19 1118 ASP A N 1
ATOM 8447 C CA . ASP A 1 1118 ? 19.340 -9.042 8.719 1.00 97.19 1118 ASP A CA 1
ATOM 8448 C C . ASP A 1 1118 ? 19.101 -10.522 8.357 1.00 97.19 1118 ASP A C 1
ATOM 8450 O O . ASP A 1 1118 ? 19.845 -11.423 8.760 1.00 97.19 1118 ASP A O 1
ATOM 8454 N N . ALA A 1 1119 ? 18.026 -10.794 7.613 1.00 97.06 1119 ALA A N 1
ATOM 8455 C CA . ALA A 1 1119 ? 17.654 -12.151 7.207 1.00 97.06 1119 ALA A CA 1
ATOM 8456 C C . ALA A 1 1119 ? 18.487 -12.690 6.025 1.00 97.06 1119 ALA A C 1
ATOM 8458 O O . ALA A 1 1119 ? 18.667 -13.910 5.904 1.00 97.06 1119 ALA A O 1
ATOM 8459 N N . ASP A 1 1120 ? 19.007 -11.804 5.172 1.00 97.12 1120 ASP A N 1
ATOM 8460 C CA . ASP A 1 1120 ? 19.641 -12.154 3.895 1.00 97.12 1120 ASP A CA 1
ATOM 8461 C C . ASP A 1 1120 ? 21.150 -11.901 3.844 1.00 97.12 1120 ASP A C 1
ATOM 8463 O O . ASP A 1 1120 ? 21.822 -12.496 2.986 1.00 97.12 1120 ASP A O 1
ATOM 8467 N N . ASP A 1 1121 ? 21.677 -11.096 4.774 1.00 96.50 1121 ASP A N 1
ATOM 8468 C CA . ASP A 1 1121 ? 23.106 -10.851 5.009 1.00 96.50 1121 ASP A CA 1
ATOM 8469 C C . ASP A 1 1121 ? 23.844 -10.648 3.682 1.00 96.50 1121 ASP A C 1
ATOM 8471 O O . ASP A 1 1121 ? 24.717 -11.429 3.283 1.00 96.50 1121 ASP A O 1
ATOM 8475 N N . LEU A 1 1122 ? 23.369 -9.678 2.899 1.00 96.19 1122 LEU A N 1
ATOM 8476 C CA . LEU A 1 1122 ? 23.883 -9.431 1.552 1.00 96.19 1122 LEU A CA 1
ATOM 8477 C C . LEU A 1 1122 ? 25.279 -8.821 1.581 1.00 96.19 1122 LEU A C 1
ATOM 8479 O O . LEU A 1 1122 ? 26.087 -9.108 0.698 1.00 96.19 1122 LEU A O 1
ATOM 8483 N N . ASP A 1 1123 ? 25.548 -7.985 2.576 1.00 94.88 1123 ASP A N 1
ATOM 8484 C CA . ASP A 1 1123 ? 26.822 -7.307 2.748 1.00 94.88 1123 ASP A CA 1
ATOM 8485 C C . ASP A 1 1123 ? 27.888 -8.231 3.354 1.00 94.88 1123 ASP A C 1
ATOM 8487 O O . ASP A 1 1123 ? 29.077 -7.951 3.227 1.00 94.88 1123 ASP A O 1
ATOM 8491 N N . GLU A 1 1124 ? 27.491 -9.324 4.008 1.00 94.88 1124 GLU A N 1
ATOM 8492 C CA . GLU A 1 1124 ? 28.363 -10.251 4.737 1.00 94.88 1124 GLU A CA 1
ATOM 8493 C C . GLU A 1 1124 ? 29.262 -9.527 5.763 1.00 94.88 1124 GLU A C 1
ATOM 8495 O O . GLU A 1 1124 ? 30.447 -9.852 5.933 1.00 94.88 1124 GLU A O 1
ATOM 8500 N N . GLY A 1 1125 ? 28.696 -8.510 6.427 1.00 91.19 1125 GLY A N 1
ATOM 8501 C CA . GLY A 1 1125 ? 29.350 -7.644 7.406 1.00 91.19 1125 GLY A CA 1
ATOM 8502 C C . GLY A 1 1125 ? 30.204 -6.515 6.814 1.00 91.19 1125 GLY A C 1
ATOM 8503 O O . GLY A 1 1125 ? 30.958 -5.875 7.554 1.00 91.19 1125 GLY A O 1
ATOM 8504 N N . ASN A 1 1126 ? 30.149 -6.265 5.499 1.00 92.50 1126 ASN A N 1
ATOM 8505 C CA . ASN A 1 1126 ? 30.864 -5.150 4.864 1.00 92.50 1126 ASN A CA 1
ATOM 8506 C C . ASN A 1 1126 ? 30.206 -3.783 5.119 1.00 92.50 1126 ASN A C 1
ATOM 8508 O O . ASN A 1 1126 ? 30.903 -2.778 5.026 1.00 92.50 1126 ASN A O 1
ATOM 8512 N N . ALA A 1 1127 ? 28.933 -3.694 5.495 1.00 89.69 1127 ALA A N 1
ATOM 8513 C CA . ALA A 1 1127 ? 28.316 -2.435 5.916 1.00 89.69 1127 ALA A CA 1
ATOM 8514 C C . ALA A 1 1127 ? 28.834 -1.977 7.291 1.00 89.69 1127 ALA A C 1
ATOM 8516 O O . ALA A 1 1127 ? 28.758 -0.801 7.649 1.00 89.69 1127 ALA A O 1
ATOM 8517 N N . LEU A 1 1128 ? 29.438 -2.904 8.047 1.00 89.31 1128 LEU A N 1
ATOM 8518 C CA . LEU A 1 1128 ? 30.077 -2.683 9.342 1.00 89.31 1128 LEU A CA 1
ATOM 8519 C C . LEU A 1 1128 ? 29.132 -2.177 10.441 1.00 89.31 1128 LEU A C 1
ATOM 8521 O O . LEU A 1 1128 ? 29.626 -1.743 11.481 1.00 89.31 1128 LEU A O 1
ATOM 8525 N N . TYR A 1 1129 ? 27.808 -2.261 10.285 1.00 89.44 1129 TYR A N 1
ATOM 8526 C CA . TYR A 1 1129 ? 26.877 -1.838 11.335 1.00 89.44 1129 TYR A CA 1
ATOM 8527 C C . TYR A 1 1129 ? 26.871 -2.779 12.547 1.00 89.44 1129 TYR A C 1
ATOM 8529 O O . TYR A 1 1129 ? 26.294 -2.435 13.575 1.00 89.44 1129 TYR A O 1
ATOM 8537 N N . ALA A 1 1130 ? 27.564 -3.922 12.475 1.00 90.69 1130 ALA A N 1
ATOM 8538 C CA . ALA A 1 1130 ? 27.578 -4.949 13.518 1.00 90.69 1130 ALA A CA 1
ATOM 8539 C C . ALA A 1 1130 ? 26.168 -5.473 13.832 1.00 90.69 1130 ALA A C 1
ATOM 8541 O O . ALA A 1 1130 ? 25.853 -5.812 14.975 1.00 90.69 1130 ALA A O 1
ATOM 8542 N N . GLU A 1 1131 ? 25.329 -5.506 12.806 1.00 92.19 1131 GLU A N 1
ATOM 8543 C CA . GLU A 1 1131 ? 23.984 -6.045 12.792 1.00 92.19 1131 GLU A CA 1
ATOM 8544 C C . GLU A 1 1131 ? 23.942 -7.517 13.220 1.00 92.19 1131 GLU A C 1
ATOM 8546 O O . GLU A 1 1131 ? 24.910 -8.277 13.112 1.00 92.19 1131 GLU A O 1
ATOM 8551 N N . GLN A 1 1132 ? 22.796 -7.926 13.763 1.00 95.94 1132 GLN A N 1
ATOM 8552 C CA . GLN A 1 1132 ? 22.528 -9.338 13.989 1.00 95.94 1132 GLN A CA 1
ATOM 8553 C C . GLN A 1 1132 ? 21.969 -9.928 12.700 1.00 95.94 1132 GLN A C 1
ATOM 8555 O O . GLN A 1 1132 ? 20.928 -9.481 12.229 1.00 95.94 1132 GLN A O 1
ATOM 8560 N N . ALA A 1 1133 ? 22.636 -10.952 12.175 1.00 95.38 1133 ALA A N 1
ATOM 8561 C CA . ALA A 1 1133 ? 22.277 -11.563 10.904 1.00 95.38 1133 ALA A CA 1
ATOM 8562 C C . ALA A 1 1133 ? 21.945 -13.057 11.028 1.00 95.38 1133 ALA A C 1
ATOM 8564 O O . ALA A 1 1133 ? 22.370 -13.753 11.966 1.00 95.38 1133 ALA A O 1
ATOM 8565 N N . ALA A 1 1134 ? 21.206 -13.577 10.048 1.00 93.81 1134 ALA A N 1
ATOM 8566 C CA . ALA A 1 1134 ? 20.905 -14.995 9.925 1.00 93.81 1134 ALA A CA 1
ATOM 8567 C C . ALA A 1 1134 ? 22.199 -15.825 9.773 1.00 93.81 1134 ALA A C 1
ATOM 8569 O O . ALA A 1 1134 ? 22.995 -15.600 8.859 1.00 93.81 1134 ALA A O 1
ATOM 8570 N N . PRO A 1 1135 ? 22.428 -16.857 10.615 1.00 91.00 1135 PRO A N 1
ATOM 8571 C CA . PRO A 1 1135 ? 23.592 -17.733 10.454 1.00 91.00 1135 PRO A CA 1
ATOM 8572 C C . PRO A 1 1135 ? 23.613 -18.443 9.095 1.00 91.00 1135 PRO A C 1
ATOM 8574 O O . PRO A 1 1135 ? 24.684 -18.682 8.530 1.00 91.00 1135 PRO A O 1
ATOM 8577 N N . VAL A 1 1136 ? 22.420 -18.776 8.594 1.00 94.00 1136 VAL A N 1
ATOM 8578 C CA . VAL A 1 1136 ? 22.166 -19.268 7.242 1.00 94.00 1136 VAL A CA 1
ATOM 8579 C C . VAL A 1 1136 ? 21.261 -18.242 6.563 1.00 94.00 1136 VAL A C 1
ATOM 8581 O O . VAL A 1 1136 ? 20.061 -18.258 6.830 1.00 94.00 1136 VAL A O 1
ATOM 8584 N N . PRO A 1 1137 ? 21.815 -17.375 5.702 1.00 97.12 1137 PRO A N 1
ATOM 8585 C CA . PRO A 1 1137 ? 21.022 -16.389 4.984 1.00 97.12 1137 PRO A CA 1
ATOM 8586 C C . PRO A 1 1137 ? 19.875 -17.019 4.192 1.00 97.12 1137 PRO A C 1
ATOM 8588 O O . PRO A 1 1137 ? 20.018 -18.119 3.631 1.00 97.12 1137 PRO A O 1
ATOM 8591 N N . HIS A 1 1138 ? 18.733 -16.338 4.156 1.00 97.19 1138 HIS A N 1
ATOM 8592 C CA . HIS A 1 1138 ? 17.510 -16.843 3.535 1.00 97.19 1138 HIS A CA 1
ATOM 8593 C C . HIS A 1 1138 ? 17.675 -16.966 2.017 1.00 97.19 1138 HIS A C 1
ATOM 8595 O O . HIS A 1 1138 ? 17.559 -18.080 1.501 1.00 97.19 1138 HIS A O 1
ATOM 8601 N N . ARG A 1 1139 ? 18.045 -15.882 1.328 1.00 96.19 1139 ARG A N 1
ATOM 8602 C CA . ARG A 1 1139 ? 18.341 -15.745 -0.111 1.00 96.19 1139 ARG A CA 1
ATOM 8603 C C . ARG A 1 1139 ? 17.378 -16.569 -0.981 1.00 96.19 1139 ARG A C 1
ATOM 8605 O O . ARG A 1 1139 ? 17.807 -17.362 -1.823 1.00 96.19 1139 ARG A O 1
ATOM 8612 N N . LEU A 1 1140 ? 16.076 -16.484 -0.686 1.00 98.31 1140 LEU A N 1
ATOM 8613 C CA . LEU A 1 1140 ? 15.066 -17.462 -1.104 1.00 98.31 1140 LEU A CA 1
ATOM 8614 C C . LEU A 1 1140 ? 14.718 -17.317 -2.582 1.00 98.31 1140 LEU A C 1
ATOM 8616 O O . LEU A 1 1140 ? 14.071 -16.360 -2.990 1.00 98.31 1140 LEU A O 1
ATOM 8620 N N . VAL A 1 1141 ? 15.088 -18.318 -3.382 1.00 98.44 1141 VAL A N 1
ATOM 8621 C CA . VAL A 1 1141 ? 14.726 -18.386 -4.802 1.00 98.44 1141 VAL A CA 1
ATOM 8622 C C . VAL A 1 1141 ? 14.471 -19.829 -5.222 1.00 98.44 1141 VAL A C 1
ATOM 8624 O O . VAL A 1 1141 ? 15.207 -20.761 -4.875 1.00 98.44 1141 VAL A O 1
ATOM 8627 N N . ARG A 1 1142 ? 13.442 -20.006 -6.042 1.00 98.19 1142 ARG A N 1
ATOM 8628 C CA . ARG A 1 1142 ? 13.055 -21.270 -6.674 1.00 98.19 1142 ARG A CA 1
ATOM 8629 C C . ARG A 1 1142 ? 12.783 -21.052 -8.154 1.00 98.19 1142 ARG A C 1
ATOM 8631 O O . ARG A 1 1142 ? 12.561 -19.929 -8.591 1.00 98.19 1142 ARG A O 1
ATOM 8638 N N . TYR A 1 1143 ? 12.713 -22.125 -8.929 1.00 98.25 1143 TYR A N 1
ATOM 8639 C CA . TYR A 1 1143 ? 12.145 -22.036 -10.270 1.00 98.25 1143 TYR A CA 1
ATOM 8640 C C . TYR A 1 1143 ? 10.673 -21.614 -10.208 1.00 98.25 1143 TYR A C 1
ATOM 8642 O O . TYR A 1 1143 ? 9.919 -22.096 -9.354 1.00 98.25 1143 TYR A O 1
ATOM 8650 N N . THR A 1 1144 ? 10.267 -20.765 -11.153 1.00 96.81 1144 THR A N 1
ATOM 8651 C CA . THR A 1 1144 ? 8.878 -20.342 -11.378 1.00 96.81 1144 THR A CA 1
ATOM 8652 C C . THR A 1 1144 ? 8.092 -21.491 -12.003 1.00 96.81 1144 THR A C 1
ATOM 8654 O O . THR A 1 1144 ? 7.795 -21.535 -13.195 1.00 96.81 1144 THR A O 1
ATOM 8657 N N . GLN A 1 1145 ? 7.838 -22.508 -11.194 1.00 93.94 1145 GLN A N 1
ATOM 8658 C CA . GLN A 1 1145 ? 7.213 -23.744 -11.620 1.00 93.94 1145 GLN A CA 1
ATOM 8659 C C . GLN A 1 1145 ? 6.428 -24.327 -10.458 1.00 93.94 1145 GLN A C 1
ATOM 8661 O O . GLN A 1 1145 ? 6.975 -24.466 -9.363 1.00 93.94 1145 GLN A O 1
ATOM 8666 N N . LYS A 1 1146 ? 5.203 -24.779 -10.737 1.00 93.75 1146 LYS A N 1
ATOM 8667 C CA . LYS A 1 1146 ? 4.395 -25.542 -9.789 1.00 93.75 1146 LYS A CA 1
ATOM 8668 C C . LYS A 1 1146 ? 5.154 -26.752 -9.227 1.00 93.75 1146 LYS A C 1
ATOM 8670 O O . LYS A 1 1146 ? 5.706 -27.565 -9.980 1.00 93.75 1146 LYS A O 1
ATOM 8675 N N . ALA A 1 1147 ? 5.155 -26.898 -7.909 1.00 95.38 1147 ALA A N 1
ATOM 8676 C CA . ALA A 1 1147 ? 5.732 -28.031 -7.210 1.00 95.38 1147 ALA A CA 1
ATOM 8677 C C . ALA A 1 1147 ? 4.711 -29.162 -7.024 1.00 95.38 1147 ALA A C 1
ATOM 8679 O O . ALA A 1 1147 ? 3.500 -28.977 -6.951 1.00 95.38 1147 ALA A O 1
ATOM 8680 N N . THR A 1 1148 ? 5.240 -30.373 -6.943 1.00 95.94 1148 THR A N 1
ATOM 8681 C CA . THR A 1 1148 ? 4.547 -31.589 -6.514 1.00 95.94 1148 THR A CA 1
ATOM 8682 C C . THR A 1 1148 ? 5.383 -32.214 -5.403 1.00 95.94 1148 THR A C 1
ATOM 8684 O O . THR A 1 1148 ? 6.577 -31.896 -5.322 1.00 95.94 1148 THR A O 1
ATOM 8687 N N . PRO A 1 1149 ? 4.835 -33.120 -4.578 1.00 95.56 1149 PRO A N 1
ATOM 8688 C CA . PRO A 1 1149 ? 5.600 -33.756 -3.506 1.00 95.56 1149 PRO A CA 1
ATOM 8689 C C . PRO A 1 1149 ? 6.941 -34.350 -3.975 1.00 95.56 1149 PRO A C 1
ATOM 8691 O O . PRO A 1 1149 ? 7.942 -34.278 -3.265 1.00 95.56 1149 PRO A O 1
ATOM 8694 N N . GLU A 1 1150 ? 7.007 -34.868 -5.204 1.00 96.12 1150 GLU A N 1
ATOM 8695 C CA . GLU A 1 1150 ? 8.218 -35.453 -5.786 1.00 96.12 1150 GLU A CA 1
ATOM 8696 C C . GLU A 1 1150 ? 9.193 -34.426 -6.388 1.00 96.12 1150 GLU A C 1
ATOM 8698 O O . GLU A 1 1150 ? 10.352 -34.762 -6.648 1.00 96.12 1150 GLU A O 1
ATOM 8703 N N . THR A 1 1151 ? 8.754 -33.190 -6.647 1.00 97.12 1151 THR A N 1
ATOM 8704 C CA . THR A 1 1151 ? 9.548 -32.172 -7.356 1.00 97.12 1151 THR A CA 1
ATOM 8705 C C . THR A 1 1151 ? 10.000 -31.002 -6.490 1.00 97.12 1151 THR A C 1
ATOM 8707 O O . THR A 1 1151 ? 10.804 -30.214 -6.984 1.00 97.12 1151 THR A O 1
ATOM 8710 N N . ILE A 1 1152 ? 9.585 -30.904 -5.218 1.00 97.94 1152 ILE A N 1
ATOM 8711 C CA . ILE A 1 1152 ? 9.942 -29.794 -4.305 1.00 97.94 1152 ILE A CA 1
ATOM 8712 C C . ILE A 1 1152 ? 11.445 -29.481 -4.341 1.00 97.94 1152 ILE A C 1
ATOM 8714 O O . ILE A 1 1152 ? 11.832 -28.353 -4.630 1.00 97.94 1152 ILE A O 1
ATOM 8718 N N . ALA A 1 1153 ? 12.313 -30.477 -4.139 1.00 97.19 1153 ALA A N 1
ATOM 8719 C CA . ALA A 1 1153 ? 13.762 -30.251 -4.131 1.00 97.19 1153 ALA A CA 1
ATOM 8720 C C . ALA A 1 1153 ? 14.312 -29.775 -5.491 1.00 97.19 1153 ALA A C 1
ATOM 8722 O O . ALA A 1 1153 ? 15.260 -28.998 -5.532 1.00 97.19 1153 ALA A O 1
ATOM 8723 N N . ASN A 1 1154 ? 13.715 -30.220 -6.603 1.00 97.38 1154 ASN A N 1
ATOM 8724 C CA . ASN A 1 1154 ? 14.128 -29.801 -7.946 1.00 97.38 1154 ASN A CA 1
ATOM 8725 C C . ASN A 1 1154 ? 13.688 -28.366 -8.246 1.00 97.38 1154 ASN A C 1
ATOM 8727 O O . ASN A 1 1154 ? 14.427 -27.620 -8.881 1.00 97.38 1154 ASN A O 1
ATOM 8731 N N . VAL A 1 1155 ? 12.488 -27.988 -7.802 1.00 97.75 1155 VAL A N 1
ATOM 8732 C CA . VAL A 1 1155 ? 11.962 -26.626 -7.933 1.00 97.75 1155 VAL A CA 1
ATOM 8733 C C . VAL A 1 1155 ? 12.798 -25.654 -7.098 1.00 97.75 1155 VAL A C 1
ATOM 8735 O O . VAL A 1 1155 ? 13.169 -24.593 -7.586 1.00 97.75 1155 VAL A O 1
ATOM 8738 N N . TRP A 1 1156 ? 13.197 -26.059 -5.894 1.00 98.44 1156 TRP A N 1
ATOM 8739 C CA . TRP A 1 1156 ? 14.058 -25.289 -4.992 1.00 98.44 1156 TRP A CA 1
ATOM 8740 C C . TRP A 1 1156 ? 15.563 -25.430 -5.260 1.00 98.44 1156 TRP A C 1
ATOM 8742 O O . TRP A 1 1156 ? 16.381 -24.931 -4.487 1.00 98.44 1156 TRP A O 1
ATOM 8752 N N . ALA A 1 1157 ? 15.957 -26.084 -6.355 1.00 98.31 1157 ALA A N 1
ATOM 8753 C CA . ALA A 1 1157 ? 17.364 -26.274 -6.686 1.00 98.31 1157 ALA A CA 1
ATOM 8754 C C . ALA A 1 1157 ? 18.189 -24.968 -6.733 1.00 98.31 1157 ALA A C 1
ATOM 8756 O O . ALA A 1 1157 ? 19.324 -25.040 -6.264 1.00 98.31 1157 ALA A O 1
ATOM 8757 N N . PRO A 1 1158 ? 17.676 -23.800 -7.196 1.00 98.38 1158 PRO A N 1
ATOM 8758 C CA . PRO A 1 1158 ? 18.429 -22.545 -7.142 1.00 98.38 1158 PRO A CA 1
ATOM 8759 C C . PRO A 1 1158 ? 18.950 -22.227 -5.738 1.00 98.38 1158 PRO A C 1
ATOM 8761 O O . PRO A 1 1158 ? 20.160 -22.138 -5.546 1.00 98.38 1158 PRO A O 1
ATOM 8764 N N . ARG A 1 1159 ? 18.076 -22.185 -4.724 1.00 97.88 1159 ARG A N 1
ATOM 8765 C CA . ARG A 1 1159 ? 18.488 -21.961 -3.330 1.00 97.88 1159 ARG A CA 1
ATOM 8766 C C . ARG A 1 1159 ? 19.272 -23.123 -2.715 1.00 97.88 1159 ARG A C 1
ATOM 8768 O O . ARG A 1 1159 ? 20.169 -22.899 -1.900 1.00 97.88 1159 ARG A O 1
ATOM 8775 N N . LEU A 1 1160 ? 18.921 -24.371 -3.032 1.00 98.19 1160 LEU A N 1
ATOM 8776 C CA . LEU A 1 1160 ? 19.562 -25.543 -2.418 1.00 98.19 1160 LEU A CA 1
ATOM 8777 C C . LEU A 1 1160 ? 20.990 -25.782 -2.923 1.00 98.19 1160 LEU A C 1
ATOM 8779 O O . LEU A 1 1160 ? 21.803 -26.346 -2.192 1.00 98.19 1160 LEU A O 1
ATOM 8783 N N . LEU A 1 1161 ? 21.283 -25.385 -4.161 1.00 97.88 1161 LEU A N 1
ATOM 8784 C CA . LEU A 1 1161 ? 22.596 -25.535 -4.784 1.00 97.88 1161 LEU A CA 1
ATOM 8785 C C . LEU A 1 1161 ? 23.411 -24.232 -4.743 1.00 97.88 1161 LEU A C 1
ATOM 8787 O O . LEU A 1 1161 ? 24.627 -24.292 -4.577 1.00 97.88 1161 LEU A O 1
ATOM 8791 N N . GLY A 1 1162 ? 22.756 -23.070 -4.828 1.00 96.81 1162 GLY A N 1
ATOM 8792 C CA . GLY A 1 1162 ? 23.337 -21.738 -4.633 1.00 96.81 1162 GLY A CA 1
ATOM 8793 C C . GLY A 1 1162 ? 23.435 -21.379 -3.153 1.00 96.81 1162 GLY A C 1
ATOM 8794 O O . GLY A 1 1162 ? 22.867 -20.391 -2.699 1.00 96.81 1162 GLY A O 1
ATOM 8795 N N . VAL A 1 1163 ? 24.082 -22.236 -2.360 1.00 96.62 1163 VAL A N 1
ATOM 8796 C CA . VAL A 1 1163 ? 24.156 -22.063 -0.903 1.00 96.62 1163 VAL A CA 1
ATOM 8797 C C . VAL A 1 1163 ? 24.912 -20.761 -0.577 1.00 96.62 1163 VAL A C 1
ATOM 8799 O O . VAL A 1 1163 ? 26.012 -20.576 -1.105 1.00 96.62 1163 VAL A O 1
ATOM 8802 N N . PRO A 1 1164 ? 24.391 -19.881 0.303 1.00 95.94 1164 PRO A N 1
ATOM 8803 C CA . PRO A 1 1164 ? 25.083 -18.652 0.691 1.00 95.94 1164 PRO A CA 1
ATOM 8804 C C . PRO A 1 1164 ? 26.517 -18.918 1.165 1.00 95.94 1164 PRO A C 1
ATOM 8806 O O . PRO A 1 1164 ? 26.763 -19.910 1.860 1.00 95.94 1164 PRO A O 1
ATOM 8809 N N . ARG A 1 1165 ? 27.460 -18.042 0.790 1.00 95.19 1165 ARG A N 1
ATOM 8810 C CA . ARG A 1 1165 ? 28.897 -18.128 1.123 1.00 95.19 1165 ARG A CA 1
ATOM 8811 C C . ARG A 1 1165 ? 29.621 -19.390 0.608 1.00 95.19 1165 ARG A C 1
ATOM 8813 O O . ARG A 1 1165 ? 30.757 -19.660 1.007 1.00 95.19 1165 ARG A O 1
ATOM 8820 N N . SER A 1 1166 ? 28.979 -20.207 -0.233 1.00 96.31 1166 SER A N 1
ATOM 8821 C CA . SER A 1 1166 ? 29.619 -21.363 -0.881 1.00 96.31 1166 SER A CA 1
ATOM 8822 C C . SER A 1 1166 ? 30.426 -20.945 -2.116 1.00 96.31 1166 SER A C 1
ATOM 8824 O O . SER A 1 1166 ? 30.436 -19.777 -2.476 1.00 96.31 1166 SER A O 1
ATOM 8826 N N . GLU A 1 1167 ? 31.154 -21.873 -2.748 1.00 97.31 1167 GLU A N 1
ATOM 8827 C CA . GLU A 1 1167 ? 31.887 -21.574 -3.990 1.00 97.31 1167 GLU A CA 1
ATOM 8828 C C . GLU A 1 1167 ? 30.929 -21.324 -5.169 1.00 97.31 1167 GLU A C 1
ATOM 8830 O O . GLU A 1 1167 ? 29.870 -21.950 -5.261 1.00 97.31 1167 GLU A O 1
ATOM 8835 N N . ASP A 1 1168 ? 31.338 -20.462 -6.104 1.00 97.00 1168 ASP A N 1
ATOM 8836 C CA . ASP A 1 1168 ? 30.533 -20.129 -7.283 1.00 97.00 1168 ASP A CA 1
ATOM 8837 C C . ASP A 1 1168 ? 30.270 -21.343 -8.185 1.00 97.00 1168 ASP A C 1
ATOM 8839 O O . ASP A 1 1168 ? 31.059 -22.293 -8.257 1.00 97.00 1168 ASP A O 1
ATOM 8843 N N . GLY A 1 1169 ? 29.152 -21.301 -8.914 1.00 94.50 1169 GLY A N 1
ATOM 8844 C CA . GLY A 1 1169 ? 28.761 -22.357 -9.848 1.00 94.50 1169 GLY A CA 1
ATOM 8845 C C . GLY A 1 1169 ? 28.209 -23.628 -9.191 1.00 94.50 1169 GLY A C 1
ATOM 8846 O O . GLY A 1 1169 ? 28.031 -24.633 -9.883 1.00 94.50 1169 GLY A O 1
ATOM 8847 N N . GLY A 1 1170 ? 27.924 -23.606 -7.881 1.00 96.19 1170 GLY A N 1
ATOM 8848 C CA . GLY A 1 1170 ? 27.162 -24.664 -7.206 1.00 96.19 1170 GLY A CA 1
ATOM 8849 C C . GLY A 1 1170 ? 25.776 -24.851 -7.833 1.00 96.19 1170 GLY A C 1
ATOM 8850 O O . GLY A 1 1170 ? 25.387 -25.972 -8.171 1.00 96.19 1170 GLY A O 1
ATOM 8851 N N . TRP A 1 1171 ? 25.083 -23.737 -8.078 1.00 97.75 1171 TRP A N 1
ATOM 8852 C CA . TRP A 1 1171 ? 23.961 -23.646 -9.007 1.00 97.75 1171 TRP A CA 1
ATOM 8853 C C . TRP A 1 1171 ? 24.390 -22.896 -10.269 1.00 97.75 1171 TRP A C 1
ATOM 8855 O O . TRP A 1 1171 ? 25.148 -21.931 -10.201 1.00 97.75 1171 TRP A O 1
ATOM 8865 N N . VAL A 1 1172 ? 23.894 -23.336 -11.424 1.00 97.06 1172 VAL A N 1
ATOM 8866 C CA . VAL A 1 1172 ? 24.131 -22.675 -12.710 1.00 97.06 1172 VAL A CA 1
ATOM 8867 C C . VAL A 1 1172 ? 22.771 -22.401 -13.351 1.00 97.06 1172 VAL A C 1
ATOM 8869 O O . VAL A 1 1172 ? 22.017 -23.362 -13.548 1.00 97.06 1172 VAL A O 1
ATOM 8872 N N . PRO A 1 1173 ? 22.453 -21.137 -13.684 1.00 96.06 1173 PRO A N 1
ATOM 8873 C CA . PRO A 1 1173 ? 21.247 -20.794 -14.427 1.00 96.06 1173 PRO A CA 1
ATOM 8874 C C . PRO A 1 1173 ? 21.149 -21.597 -15.729 1.00 96.06 1173 PRO A C 1
ATOM 8876 O O . PRO A 1 1173 ? 22.117 -21.698 -16.485 1.00 96.06 1173 PRO A O 1
ATOM 8879 N N . ASP A 1 1174 ? 19.977 -22.170 -16.004 1.00 95.06 1174 ASP A N 1
ATOM 8880 C CA . ASP A 1 1174 ? 19.716 -22.980 -17.204 1.00 95.06 1174 ASP A CA 1
ATOM 8881 C C . ASP A 1 1174 ? 18.676 -22.348 -18.145 1.00 95.06 1174 ASP A C 1
ATOM 8883 O O . ASP A 1 1174 ? 18.151 -23.015 -19.038 1.00 95.06 1174 ASP A O 1
ATOM 8887 N N . GLY A 1 1175 ? 18.393 -21.057 -17.947 1.00 94.62 1175 GLY A N 1
ATOM 8888 C CA . GLY A 1 1175 ? 17.414 -20.281 -18.709 1.00 94.62 1175 GLY A CA 1
ATOM 8889 C C . GLY A 1 1175 ? 15.973 -20.427 -18.217 1.00 94.62 1175 GLY A C 1
ATOM 8890 O O . GLY A 1 1175 ? 15.086 -19.764 -18.747 1.00 94.62 1175 GLY A O 1
ATOM 8891 N N . ARG A 1 1176 ? 15.703 -21.267 -17.208 1.00 96.31 1176 ARG A N 1
ATOM 8892 C CA . ARG A 1 1176 ? 14.388 -21.292 -16.558 1.00 96.31 1176 ARG A CA 1
ATOM 8893 C C . ARG A 1 1176 ? 14.232 -20.093 -15.629 1.00 96.31 1176 ARG A C 1
ATOM 8895 O O . ARG A 1 1176 ? 15.126 -19.799 -14.841 1.00 96.31 1176 ARG A O 1
ATOM 8902 N N . ARG A 1 1177 ? 13.061 -19.464 -15.697 1.00 97.69 1177 ARG A N 1
ATOM 8903 C CA . ARG A 1 1177 ? 12.662 -18.335 -14.853 1.00 97.69 1177 ARG A CA 1
ATOM 8904 C C . ARG A 1 1177 ? 12.578 -18.713 -13.382 1.00 97.69 1177 ARG A C 1
ATOM 8906 O O . ARG A 1 1177 ? 12.280 -19.869 -13.047 1.00 97.69 1177 ARG A O 1
ATOM 8913 N N . VAL A 1 1178 ? 12.841 -17.736 -12.522 1.00 98.56 1178 VAL A N 1
ATOM 8914 C CA . VAL A 1 1178 ? 12.837 -17.912 -11.072 1.00 98.56 1178 VAL A CA 1
ATOM 8915 C C . VAL A 1 1178 ? 11.910 -16.937 -10.350 1.00 98.56 1178 VAL A C 1
ATOM 8917 O O . VAL A 1 1178 ? 11.630 -15.831 -10.806 1.00 98.56 1178 VAL A O 1
ATOM 8920 N N . THR A 1 1179 ? 11.418 -17.399 -9.205 1.00 98.12 1179 THR A N 1
ATOM 8921 C CA . THR A 1 1179 ? 10.579 -16.664 -8.262 1.00 98.12 1179 THR A CA 1
ATOM 8922 C C . THR A 1 1179 ? 11.346 -16.564 -6.951 1.00 98.12 1179 THR A C 1
ATOM 8924 O O . THR A 1 1179 ? 11.791 -17.595 -6.433 1.00 98.12 1179 THR A O 1
ATOM 8927 N N . GLY A 1 1180 ? 11.530 -15.352 -6.435 1.00 98.06 1180 GLY A N 1
ATOM 8928 C CA . GLY A 1 1180 ? 12.367 -15.097 -5.269 1.00 98.06 1180 GLY A CA 1
ATOM 8929 C C . GLY A 1 1180 ? 11.869 -13.982 -4.359 1.00 98.06 1180 GLY A C 1
ATOM 8930 O O . GLY A 1 1180 ? 11.077 -13.132 -4.765 1.00 98.06 1180 GLY A O 1
ATOM 8931 N N . LEU A 1 1181 ? 12.356 -14.030 -3.122 1.00 98.44 1181 LEU A N 1
ATOM 8932 C CA . LEU A 1 1181 ? 12.171 -13.040 -2.071 1.00 98.44 1181 LEU A CA 1
ATOM 8933 C C . LEU A 1 1181 ? 13.551 -12.578 -1.607 1.00 98.44 1181 LEU A C 1
ATOM 8935 O O . LEU A 1 1181 ? 14.427 -13.405 -1.339 1.00 98.44 1181 LEU A O 1
ATOM 8939 N N . LEU A 1 1182 ? 13.708 -11.264 -1.524 1.00 98.06 1182 LEU A N 1
ATOM 8940 C CA . LEU A 1 1182 ? 14.849 -10.594 -0.938 1.00 98.06 1182 LEU A CA 1
ATOM 8941 C C . LEU A 1 1182 ? 14.364 -9.553 0.074 1.00 98.06 1182 LEU A C 1
ATOM 8943 O O . LEU A 1 1182 ? 13.615 -8.652 -0.289 1.00 98.06 1182 LEU A O 1
ATOM 8947 N N . ASP A 1 1183 ? 14.842 -9.653 1.306 1.00 97.62 1183 ASP A N 1
ATOM 8948 C CA . ASP A 1 1183 ? 14.636 -8.696 2.386 1.00 97.62 1183 ASP A CA 1
ATOM 8949 C C . ASP A 1 1183 ? 15.967 -7.971 2.643 1.00 97.62 1183 ASP A C 1
ATOM 8951 O O . ASP A 1 1183 ? 16.818 -8.411 3.415 1.00 97.62 1183 ASP A O 1
ATOM 8955 N N . ALA A 1 1184 ? 16.184 -6.858 1.942 1.00 96.62 1184 ALA A N 1
ATOM 8956 C CA . ALA A 1 1184 ? 17.436 -6.116 1.970 1.00 96.62 1184 ALA A CA 1
ATOM 8957 C C . ALA A 1 1184 ? 17.586 -5.285 3.256 1.00 96.62 1184 ALA A C 1
ATOM 8959 O O . ALA A 1 1184 ? 16.778 -4.396 3.548 1.00 96.62 1184 ALA A O 1
ATOM 8960 N N . TYR A 1 1185 ? 18.663 -5.525 4.002 1.00 95.56 1185 TYR A N 1
ATOM 8961 C CA . TYR A 1 1185 ? 19.074 -4.689 5.126 1.00 95.56 1185 TYR A CA 1
ATOM 8962 C C . TYR A 1 1185 ? 19.931 -3.515 4.631 1.00 95.56 1185 TYR A C 1
ATOM 8964 O O . TYR A 1 1185 ? 21.120 -3.656 4.358 1.00 95.56 1185 TYR A O 1
ATOM 8972 N N . VAL A 1 1186 ? 19.316 -2.340 4.486 1.00 92.81 1186 VAL A N 1
ATOM 8973 C CA . VAL A 1 1186 ? 20.009 -1.153 3.950 1.00 92.81 1186 VAL A CA 1
ATOM 8974 C C . VAL A 1 1186 ? 20.660 -0.335 5.066 1.00 92.81 1186 VAL A C 1
ATOM 8976 O O . VAL A 1 1186 ? 21.826 0.041 4.974 1.00 92.81 1186 VAL A O 1
ATOM 8979 N N . VAL A 1 1187 ? 19.915 -0.077 6.145 1.00 91.38 1187 VAL A N 1
ATOM 8980 C CA . VAL A 1 1187 ? 20.368 0.685 7.318 1.00 91.38 1187 VAL A CA 1
ATOM 8981 C C . VAL A 1 1187 ? 19.774 0.114 8.610 1.00 91.38 1187 VAL A C 1
ATOM 8983 O O . VAL A 1 1187 ? 18.693 -0.476 8.559 1.00 91.38 1187 VAL A O 1
ATOM 8986 N N . PRO A 1 1188 ? 20.402 0.349 9.784 1.00 92.62 1188 PRO A N 1
ATOM 8987 C CA . PRO A 1 1188 ? 19.955 -0.262 11.036 1.00 92.62 1188 PRO A CA 1
ATOM 8988 C C . PRO A 1 1188 ? 18.495 -0.035 11.421 1.00 92.62 1188 PRO A C 1
ATOM 8990 O O . PRO A 1 1188 ? 17.819 -0.972 11.829 1.00 92.62 1188 PRO A O 1
ATOM 8993 N N . GLU A 1 1189 ? 17.985 1.181 11.243 1.00 91.44 1189 GLU A N 1
ATOM 8994 C CA . GLU A 1 1189 ? 16.603 1.548 11.581 1.00 91.44 1189 GLU A CA 1
ATOM 8995 C C . GLU A 1 1189 ? 15.586 1.277 10.446 1.00 91.44 1189 GLU A C 1
ATOM 8997 O O . GLU A 1 1189 ? 14.432 1.742 10.461 1.00 91.44 1189 GLU A O 1
ATOM 9002 N N . GLY A 1 1190 ? 16.028 0.536 9.432 1.00 92.19 1190 GLY A N 1
ATOM 9003 C CA . GLY A 1 1190 ? 15.297 0.343 8.195 1.00 92.19 1190 GLY A CA 1
ATOM 9004 C C . GLY A 1 1190 ? 15.099 1.629 7.395 1.00 92.19 1190 GLY A C 1
ATOM 9005 O O . GLY A 1 1190 ? 15.315 2.746 7.864 1.00 92.19 1190 GLY A O 1
ATOM 9006 N N . THR A 1 1191 ? 14.666 1.469 6.155 1.00 91.81 1191 THR A N 1
ATOM 9007 C CA . THR A 1 1191 ? 14.378 2.579 5.242 1.00 91.81 1191 THR A CA 1
ATOM 9008 C C . THR A 1 1191 ? 13.241 2.187 4.312 1.00 91.81 1191 THR A C 1
ATOM 9010 O O . THR A 1 1191 ? 12.977 0.999 4.118 1.00 91.81 1191 THR A O 1
ATOM 9013 N N . HIS A 1 1192 ? 12.565 3.185 3.753 1.00 93.12 1192 HIS A N 1
ATOM 9014 C CA . HIS A 1 1192 ? 11.671 2.970 2.626 1.00 93.12 1192 HIS A CA 1
ATOM 9015 C C . HIS A 1 1192 ? 12.504 2.966 1.345 1.00 93.12 1192 HIS A C 1
ATOM 9017 O O . HIS A 1 1192 ? 13.235 3.930 1.132 1.00 93.12 1192 HIS A O 1
ATOM 9023 N N . THR A 1 1193 ? 12.388 1.891 0.560 1.00 90.69 1193 THR A N 1
ATOM 9024 C CA . THR A 1 1193 ? 13.080 1.679 -0.727 1.00 90.69 1193 THR A CA 1
ATOM 9025 C C . THR A 1 1193 ? 14.611 1.776 -0.655 1.00 90.69 1193 THR A C 1
ATOM 9027 O O . THR A 1 1193 ? 15.204 1.972 0.410 1.00 90.69 1193 THR A O 1
ATOM 9030 N N . PHE A 1 1194 ? 15.284 1.566 -1.785 1.00 87.75 1194 PHE A N 1
ATOM 9031 C CA . PHE A 1 1194 ? 16.682 1.951 -1.954 1.00 87.75 1194 PHE A CA 1
ATOM 9032 C C . PHE A 1 1194 ? 16.768 3.068 -3.001 1.00 87.75 1194 PHE A C 1
ATOM 9034 O O . PHE A 1 1194 ? 15.775 3.418 -3.623 1.00 87.75 1194 PHE A O 1
ATOM 9041 N N . VAL A 1 1195 ? 17.933 3.695 -3.140 1.00 78.81 1195 VAL A N 1
ATOM 9042 C CA . VAL A 1 1195 ? 18.186 4.724 -4.162 1.00 78.81 1195 VAL A CA 1
ATOM 9043 C C . VAL A 1 1195 ? 19.547 4.471 -4.807 1.00 78.81 1195 VAL A C 1
ATOM 9045 O O . VAL A 1 1195 ? 20.215 3.491 -4.466 1.00 78.81 1195 VAL A O 1
ATOM 9048 N N . PHE A 1 1196 ? 19.950 5.314 -5.761 1.00 76.44 1196 PHE A N 1
ATOM 9049 C CA . PHE A 1 1196 ? 21.241 5.211 -6.445 1.00 76.44 1196 PHE A CA 1
ATOM 9050 C C . PHE A 1 1196 ? 22.423 5.161 -5.461 1.00 76.44 1196 PHE A C 1
ATOM 9052 O O . PHE A 1 1196 ? 22.344 5.624 -4.323 1.00 76.44 1196 PHE A O 1
ATOM 9059 N N . GLY A 1 1197 ? 23.508 4.521 -5.894 1.00 85.38 1197 GLY A N 1
ATOM 9060 C CA . GLY A 1 1197 ? 24.603 4.160 -5.004 1.00 85.38 1197 GLY A CA 1
ATOM 9061 C C . GLY A 1 1197 ? 25.476 5.318 -4.529 1.00 85.38 1197 GLY A C 1
ATOM 9062 O O . GLY A 1 1197 ? 25.479 6.411 -5.098 1.00 85.38 1197 GLY A O 1
ATOM 9063 N N . ASN A 1 1198 ? 26.284 5.040 -3.508 1.00 88.81 1198 ASN A N 1
ATOM 9064 C CA . ASN A 1 1198 ? 27.294 5.952 -2.992 1.00 88.81 1198 ASN A CA 1
ATOM 9065 C C . ASN A 1 1198 ? 28.671 5.259 -2.942 1.00 88.81 1198 ASN A C 1
ATOM 9067 O O . ASN A 1 1198 ? 28.908 4.404 -2.085 1.00 88.81 1198 ASN A O 1
ATOM 9071 N N . PRO A 1 1199 ? 29.642 5.671 -3.783 1.00 89.50 1199 PRO A N 1
ATOM 9072 C CA . PRO A 1 1199 ? 30.948 5.013 -3.867 1.00 89.50 1199 PRO A CA 1
ATOM 9073 C C . PRO A 1 1199 ? 31.838 5.259 -2.635 1.00 89.50 1199 PRO A C 1
ATOM 9075 O O . PRO A 1 1199 ? 32.937 4.708 -2.545 1.00 89.50 1199 PRO A O 1
ATOM 9078 N N . CYS A 1 1200 ? 31.400 6.111 -1.705 1.00 89.88 1200 CYS A N 1
ATOM 9079 C CA . CYS A 1 1200 ? 32.068 6.365 -0.435 1.00 89.88 1200 CYS A CA 1
ATOM 9080 C C . CYS A 1 1200 ? 31.536 5.513 0.721 1.00 89.88 1200 CYS A C 1
ATOM 9082 O O . CYS A 1 1200 ? 32.064 5.612 1.835 1.00 89.88 1200 CYS A O 1
ATOM 9084 N N . GLU A 1 1201 ? 30.556 4.648 0.465 1.00 90.19 1201 GLU A N 1
ATOM 9085 C CA . GLU A 1 1201 ? 30.147 3.605 1.397 1.00 90.19 1201 GLU A CA 1
ATOM 9086 C C . GLU A 1 1201 ? 31.081 2.389 1.312 1.00 90.19 1201 GLU A C 1
ATOM 9088 O O . GLU A 1 1201 ? 31.635 2.074 0.258 1.00 90.19 1201 GLU A O 1
ATOM 9093 N N . ASN A 1 1202 ? 31.299 1.692 2.433 1.00 90.06 1202 ASN A N 1
ATOM 9094 C CA . ASN A 1 1202 ? 32.088 0.450 2.405 1.00 90.06 1202 ASN A CA 1
ATOM 9095 C C . ASN A 1 1202 ? 31.298 -0.699 1.748 1.00 90.06 1202 ASN A C 1
ATOM 9097 O O . ASN A 1 1202 ? 31.881 -1.575 1.101 1.00 90.06 1202 ASN A O 1
ATOM 9101 N N . TRP A 1 1203 ? 29.974 -0.656 1.889 1.00 93.12 1203 TRP A N 1
ATOM 9102 C CA . TRP A 1 1203 ? 28.995 -1.476 1.196 1.00 93.12 1203 TRP A CA 1
ATOM 9103 C C . TRP A 1 1203 ? 27.928 -0.579 0.559 1.00 93.12 1203 TRP A C 1
ATOM 9105 O O . TRP A 1 1203 ? 27.099 -0.011 1.264 1.00 93.12 1203 TRP A O 1
ATOM 9115 N N . ASP A 1 1204 ? 27.957 -0.469 -0.768 1.00 93.69 1204 ASP A N 1
ATOM 9116 C CA . ASP A 1 1204 ? 27.005 0.328 -1.542 1.00 93.69 1204 ASP A CA 1
ATOM 9117 C C . ASP A 1 1204 ? 25.766 -0.514 -1.895 1.00 93.69 1204 ASP A C 1
ATOM 9119 O O . ASP A 1 1204 ? 25.756 -1.294 -2.858 1.00 93.69 1204 ASP A O 1
ATOM 9123 N N . ASN A 1 1205 ? 24.717 -0.365 -1.082 1.00 93.19 1205 ASN A N 1
ATOM 9124 C CA . ASN A 1 1205 ? 23.443 -1.063 -1.270 1.00 93.19 1205 ASN A CA 1
ATOM 9125 C C . ASN A 1 1205 ? 22.747 -0.664 -2.579 1.00 93.19 1205 ASN A C 1
ATOM 9127 O O . ASN A 1 1205 ? 22.197 -1.528 -3.264 1.00 93.19 1205 ASN A O 1
ATOM 9131 N N . GLY A 1 1206 ? 22.780 0.623 -2.934 1.00 92.62 1206 GLY A N 1
ATOM 9132 C CA . GLY A 1 1206 ? 22.093 1.158 -4.109 1.00 92.62 1206 GLY A CA 1
ATOM 9133 C C . GLY A 1 1206 ? 22.633 0.570 -5.409 1.00 92.62 1206 GLY A C 1
ATOM 9134 O O . GLY A 1 1206 ? 21.880 0.029 -6.227 1.00 92.62 1206 GLY A O 1
ATOM 9135 N N . THR A 1 1207 ? 23.960 0.574 -5.559 1.00 93.81 1207 THR A N 1
ATOM 9136 C CA . THR A 1 1207 ? 24.638 -0.051 -6.702 1.00 93.81 1207 THR A CA 1
ATOM 9137 C C . THR A 1 1207 ? 24.431 -1.569 -6.707 1.00 93.81 1207 THR A C 1
ATOM 9139 O O . THR A 1 1207 ? 24.172 -2.152 -7.763 1.00 93.81 1207 THR A O 1
ATOM 9142 N N . TYR A 1 1208 ? 24.491 -2.228 -5.541 1.00 96.62 1208 TYR A N 1
ATOM 9143 C CA . TYR A 1 1208 ? 24.281 -3.676 -5.439 1.00 96.62 1208 TYR A CA 1
ATOM 9144 C C . TYR A 1 1208 ? 22.891 -4.103 -5.924 1.00 96.62 1208 TYR A C 1
ATOM 9146 O O . TYR A 1 1208 ? 22.783 -4.981 -6.784 1.00 96.62 1208 TYR A O 1
ATOM 9154 N N . LEU A 1 1209 ? 21.835 -3.496 -5.373 1.00 96.88 1209 LEU A N 1
ATOM 9155 C CA . LEU A 1 1209 ? 20.449 -3.871 -5.654 1.00 96.88 1209 LEU A CA 1
ATOM 9156 C C . LEU A 1 1209 ? 20.062 -3.522 -7.094 1.00 96.88 1209 LEU A C 1
ATOM 9158 O O . LEU A 1 1209 ? 19.461 -4.352 -7.775 1.00 96.88 1209 LEU A O 1
ATOM 9162 N N . THR A 1 1210 ? 20.503 -2.370 -7.607 1.00 95.25 1210 THR A N 1
ATOM 9163 C CA . THR A 1 1210 ? 20.258 -1.983 -9.006 1.00 95.25 1210 THR A CA 1
ATOM 9164 C C . THR A 1 1210 ? 20.932 -2.948 -9.983 1.00 95.25 1210 THR A C 1
ATOM 9166 O O . THR A 1 1210 ? 20.293 -3.422 -10.923 1.00 95.25 1210 THR A O 1
ATOM 9169 N N . ASN A 1 1211 ? 22.196 -3.322 -9.748 1.00 96.12 1211 ASN A N 1
ATOM 9170 C CA . ASN A 1 1211 ? 22.894 -4.290 -10.600 1.00 96.12 1211 ASN A CA 1
ATOM 9171 C C . ASN A 1 1211 ? 22.300 -5.702 -10.488 1.00 96.12 1211 ASN A C 1
ATOM 9173 O O . ASN A 1 1211 ? 22.272 -6.439 -11.474 1.00 96.12 1211 ASN A O 1
ATOM 9177 N N . LEU A 1 1212 ? 21.792 -6.087 -9.312 1.00 97.31 1212 LEU A N 1
ATOM 9178 C CA . LEU A 1 1212 ? 21.081 -7.352 -9.130 1.00 97.31 1212 LEU A CA 1
ATOM 9179 C C . LEU A 1 1212 ? 19.797 -7.394 -9.973 1.00 97.31 1212 LEU A C 1
ATOM 9181 O O . LEU A 1 1212 ? 19.564 -8.377 -10.678 1.00 97.31 1212 LEU A O 1
ATOM 9185 N N . VAL A 1 1213 ? 18.995 -6.328 -9.922 1.00 97.19 1213 VAL A N 1
ATOM 9186 C CA . VAL A 1 1213 ? 17.754 -6.172 -10.698 1.00 97.19 1213 VAL A CA 1
ATOM 9187 C C . VAL A 1 1213 ? 18.058 -6.143 -12.199 1.00 97.19 1213 VAL A C 1
ATOM 9189 O O . VAL A 1 1213 ? 17.448 -6.883 -12.972 1.00 97.19 1213 VAL A O 1
ATOM 9192 N N . ALA A 1 1214 ? 19.058 -5.366 -12.621 1.00 96.81 1214 ALA A N 1
ATOM 9193 C CA . ALA A 1 1214 ? 19.481 -5.295 -14.016 1.00 96.81 1214 ALA A CA 1
ATOM 9194 C C . ALA A 1 1214 ? 19.954 -6.663 -14.533 1.00 96.81 1214 ALA A C 1
ATOM 9196 O O . ALA A 1 1214 ? 19.555 -7.093 -15.615 1.00 96.81 1214 ALA A O 1
ATOM 9197 N N . ARG A 1 1215 ? 20.733 -7.410 -13.742 1.00 96.81 1215 ARG A N 1
ATOM 9198 C CA . ARG A 1 1215 ? 21.151 -8.775 -14.090 1.00 96.81 1215 ARG A CA 1
ATOM 9199 C C . ARG A 1 1215 ? 19.972 -9.747 -14.178 1.00 96.81 1215 ARG A C 1
ATOM 9201 O O . ARG A 1 1215 ? 19.935 -10.582 -15.088 1.00 96.81 1215 ARG A O 1
ATOM 9208 N N . PHE A 1 1216 ? 19.015 -9.642 -13.261 1.00 98.38 1216 PHE A N 1
ATOM 9209 C CA . PHE A 1 1216 ? 17.794 -10.441 -13.294 1.00 98.38 1216 PHE A CA 1
ATOM 9210 C C . PHE A 1 1216 ? 17.037 -10.213 -14.610 1.00 98.38 1216 PHE A C 1
ATOM 9212 O O . PHE A 1 1216 ? 16.750 -11.177 -15.317 1.00 98.38 1216 PHE A O 1
ATOM 9219 N N . PHE A 1 1217 ? 16.832 -8.961 -15.022 1.00 98.25 1217 PHE A N 1
ATOM 9220 C CA . PHE A 1 1217 ? 16.170 -8.642 -16.291 1.00 98.25 1217 PHE A CA 1
ATOM 9221 C C . PHE A 1 1217 ? 16.986 -9.015 -17.532 1.00 98.25 1217 PHE A C 1
ATOM 9223 O O . PHE A 1 1217 ? 16.440 -9.610 -18.459 1.00 98.25 1217 PHE A O 1
ATOM 9230 N N . GLN A 1 1218 ? 18.302 -8.780 -17.525 1.00 96.44 1218 GLN A N 1
ATOM 9231 C CA . GLN A 1 1218 ? 19.213 -9.155 -18.616 1.00 96.44 1218 GLN A CA 1
ATOM 9232 C C . GLN A 1 1218 ? 19.155 -10.659 -18.934 1.00 96.44 1218 GLN A C 1
ATOM 9234 O O . GLN A 1 1218 ? 19.440 -11.088 -20.051 1.00 96.44 1218 GLN A O 1
ATOM 9239 N N . THR A 1 1219 ? 18.796 -11.483 -17.949 1.00 96.44 1219 THR A N 1
ATOM 9240 C CA . THR A 1 1219 ? 18.697 -12.939 -18.092 1.00 96.44 1219 THR A CA 1
ATOM 9241 C C . THR A 1 1219 ? 17.262 -13.441 -18.272 1.00 96.44 1219 THR A C 1
ATOM 9243 O O . THR A 1 1219 ? 17.023 -14.637 -18.091 1.00 96.44 1219 THR A O 1
ATOM 9246 N N . ASP A 1 1220 ? 16.312 -12.563 -18.619 1.00 96.62 1220 ASP A N 1
ATOM 9247 C CA . ASP A 1 1220 ? 14.867 -12.856 -18.693 1.00 96.62 1220 ASP A CA 1
ATOM 9248 C C . ASP A 1 1220 ? 14.357 -13.510 -17.393 1.00 96.62 1220 ASP A C 1
ATOM 9250 O O . ASP A 1 1220 ? 13.602 -14.483 -17.407 1.00 96.62 1220 ASP A O 1
ATOM 9254 N N . GLY A 1 1221 ? 14.868 -13.027 -16.255 1.00 97.38 1221 GLY A N 1
ATOM 9255 C CA . GLY A 1 1221 ? 14.534 -13.483 -14.913 1.00 97.38 1221 GLY A CA 1
ATOM 9256 C C . GLY A 1 1221 ? 15.002 -14.897 -14.572 1.00 97.38 1221 GLY A C 1
ATOM 9257 O O . GLY A 1 1221 ? 14.343 -15.585 -13.792 1.00 97.38 1221 GLY A O 1
ATOM 9258 N N . SER A 1 1222 ? 16.098 -15.374 -15.173 1.00 97.38 1222 SER A N 1
ATOM 9259 C CA . SER A 1 1222 ? 16.625 -16.729 -14.936 1.00 97.38 1222 SER A CA 1
ATOM 9260 C C . SER A 1 1222 ? 17.838 -16.796 -14.002 1.00 97.38 1222 SER A C 1
ATOM 9262 O O . SER A 1 1222 ? 18.203 -17.893 -13.579 1.00 97.38 1222 SER A O 1
ATOM 9264 N N . ASP A 1 1223 ? 18.449 -15.661 -13.650 1.00 97.19 1223 ASP A N 1
ATOM 9265 C CA . ASP A 1 1223 ? 19.622 -15.578 -12.772 1.00 97.19 1223 ASP A CA 1
ATOM 9266 C C . ASP A 1 1223 ? 19.423 -14.520 -11.680 1.00 97.19 1223 ASP A C 1
ATOM 9268 O O . ASP A 1 1223 ? 19.277 -13.333 -11.965 1.00 97.19 1223 ASP A O 1
ATOM 9272 N N . VAL A 1 1224 ? 19.471 -14.954 -10.420 1.00 97.62 1224 VAL A N 1
ATOM 9273 C CA . VAL A 1 1224 ? 19.660 -14.064 -9.270 1.00 97.62 1224 VAL A CA 1
ATOM 9274 C C . VAL A 1 1224 ? 21.104 -14.246 -8.823 1.00 97.62 1224 VAL A C 1
ATOM 9276 O O . VAL A 1 1224 ? 21.481 -15.294 -8.293 1.00 97.62 1224 VAL A O 1
ATOM 9279 N N . PHE A 1 1225 ? 21.931 -13.237 -9.095 1.00 97.38 1225 PHE A N 1
ATOM 9280 C CA . PHE A 1 1225 ? 23.385 -13.391 -9.173 1.00 97.38 1225 PHE A CA 1
ATOM 9281 C C . PHE A 1 1225 ? 24.037 -13.917 -7.885 1.00 97.38 1225 PHE A C 1
ATOM 9283 O O . PHE A 1 1225 ? 25.003 -14.676 -7.946 1.00 97.38 1225 PHE A O 1
ATOM 9290 N N . TYR A 1 1226 ? 23.484 -13.596 -6.711 1.00 97.00 1226 TYR A N 1
ATOM 9291 C CA . TYR A 1 1226 ? 23.999 -14.096 -5.432 1.00 97.00 1226 TYR A CA 1
ATOM 9292 C C . TYR A 1 1226 ? 23.822 -15.611 -5.220 1.00 97.00 1226 TYR A C 1
ATOM 9294 O O . TYR A 1 1226 ? 24.390 -16.158 -4.276 1.00 97.00 1226 TYR A O 1
ATOM 9302 N N . LEU A 1 1227 ? 23.053 -16.303 -6.071 1.00 97.50 1227 LEU A N 1
ATOM 9303 C CA . LEU A 1 1227 ? 22.915 -17.766 -6.052 1.00 97.50 1227 LEU A CA 1
ATOM 9304 C C . LEU A 1 1227 ? 23.813 -18.463 -7.062 1.00 97.50 1227 LEU A C 1
ATOM 9306 O O . LEU A 1 1227 ? 24.290 -19.566 -6.797 1.00 97.50 1227 LEU A O 1
ATOM 9310 N N . SER A 1 1228 ? 24.038 -17.847 -8.222 1.00 97.38 1228 SER A N 1
ATOM 9311 C CA . SER A 1 1228 ? 24.994 -18.361 -9.203 1.00 97.38 1228 SER A CA 1
ATOM 9312 C C . SER A 1 1228 ? 26.440 -18.090 -8.766 1.00 97.38 1228 SER A C 1
ATOM 9314 O O . SER A 1 1228 ? 27.329 -18.905 -9.034 1.00 97.38 1228 SER A O 1
ATOM 9316 N N . HIS A 1 1229 ? 26.656 -16.997 -8.024 1.00 97.62 1229 HIS A N 1
ATOM 9317 C CA . HIS A 1 1229 ? 27.958 -16.534 -7.543 1.00 97.62 1229 HIS A CA 1
ATOM 9318 C C . HIS A 1 1229 ? 27.976 -16.217 -6.030 1.00 97.62 1229 HIS A C 1
ATOM 9320 O O . HIS A 1 1229 ? 28.318 -15.098 -5.636 1.00 97.62 1229 HIS A O 1
ATOM 9326 N N . PRO A 1 1230 ? 27.621 -17.169 -5.146 1.00 97.00 1230 PRO A N 1
ATOM 9327 C CA . PRO A 1 1230 ? 27.535 -16.943 -3.702 1.00 97.00 1230 PRO A CA 1
ATOM 9328 C C . PRO A 1 1230 ? 28.846 -16.519 -3.030 1.00 97.00 1230 PRO A C 1
ATOM 9330 O O . PRO A 1 1230 ? 28.789 -16.046 -1.900 1.00 97.00 1230 PRO A O 1
ATOM 9333 N N . LYS A 1 1231 ? 30.009 -16.670 -3.677 1.00 96.69 1231 LYS A N 1
ATOM 9334 C CA . LYS A 1 1231 ? 31.302 -16.216 -3.145 1.00 96.69 1231 LYS A CA 1
ATOM 9335 C C . LYS A 1 1231 ? 31.708 -14.848 -3.669 1.00 96.69 1231 LYS A C 1
ATOM 9337 O O . LYS A 1 1231 ? 32.392 -14.105 -2.969 1.00 96.69 1231 LYS A O 1
ATOM 9342 N N . THR A 1 1232 ? 31.371 -14.542 -4.920 1.00 96.25 1232 THR A N 1
ATOM 9343 C CA . THR A 1 1232 ? 31.855 -13.329 -5.597 1.00 96.25 1232 THR A CA 1
ATOM 9344 C C . THR A 1 1232 ? 30.782 -12.277 -5.851 1.00 96.25 1232 THR A C 1
ATOM 9346 O O . THR A 1 1232 ? 31.102 -11.248 -6.439 1.00 96.25 1232 THR A O 1
ATOM 9349 N N . HIS A 1 1233 ? 29.538 -12.480 -5.409 1.00 96.62 1233 HIS A N 1
ATOM 9350 C CA . HIS A 1 1233 ? 28.430 -11.544 -5.650 1.00 96.62 1233 HIS A CA 1
ATOM 9351 C C . HIS A 1 1233 ? 28.674 -10.114 -5.155 1.00 96.62 1233 HIS A C 1
ATOM 9353 O O . HIS A 1 1233 ? 28.120 -9.183 -5.729 1.00 96.62 1233 HIS A O 1
ATOM 9359 N N . LEU A 1 1234 ? 29.550 -9.910 -4.165 1.00 96.31 1234 LEU A N 1
ATOM 9360 C CA . LEU A 1 1234 ? 29.931 -8.580 -3.670 1.00 96.31 1234 LEU A CA 1
ATOM 9361 C C . LEU A 1 1234 ? 30.534 -7.666 -4.762 1.00 96.31 1234 LEU A C 1
ATOM 9363 O O . LEU A 1 1234 ? 30.659 -6.463 -4.552 1.00 96.31 1234 LEU A O 1
ATOM 9367 N N . CYS A 1 1235 ? 30.905 -8.199 -5.936 1.00 95.62 1235 CYS A N 1
ATOM 9368 C CA . CYS A 1 1235 ? 31.266 -7.379 -7.099 1.00 95.62 1235 CYS A CA 1
ATOM 9369 C C . CYS A 1 1235 ? 30.115 -6.486 -7.592 1.00 95.62 1235 CYS A C 1
ATOM 9371 O O . CYS A 1 1235 ? 30.383 -5.458 -8.213 1.00 95.62 1235 CYS A O 1
ATOM 9373 N N . LEU A 1 1236 ? 28.855 -6.847 -7.305 1.00 95.69 1236 LEU A N 1
ATOM 9374 C CA . LEU A 1 1236 ? 27.677 -6.070 -7.695 1.00 95.69 1236 LEU A CA 1
ATOM 9375 C C . LEU A 1 1236 ? 27.680 -4.697 -7.025 1.00 95.69 1236 LEU A C 1
ATOM 9377 O O . LEU A 1 1236 ? 27.455 -3.710 -7.710 1.00 95.69 1236 LEU A O 1
ATOM 9381 N N . ALA A 1 1237 ? 28.033 -4.628 -5.736 1.00 93.94 1237 ALA A N 1
ATOM 9382 C CA . ALA A 1 1237 ? 28.153 -3.376 -4.978 1.00 93.94 1237 ALA A CA 1
ATOM 9383 C C . ALA A 1 1237 ? 29.293 -2.478 -5.488 1.00 93.94 1237 ALA A C 1
ATOM 9385 O O . ALA A 1 1237 ? 29.369 -1.306 -5.153 1.00 93.94 1237 ALA A O 1
ATOM 9386 N N . LYS A 1 1238 ? 30.212 -3.031 -6.288 1.00 88.75 1238 LYS A N 1
ATOM 9387 C CA . LYS A 1 1238 ? 31.367 -2.316 -6.848 1.00 88.75 1238 LYS A CA 1
ATOM 9388 C C . LYS A 1 1238 ? 31.216 -2.007 -8.335 1.00 88.75 1238 LYS A C 1
ATOM 9390 O O . LYS A 1 1238 ? 32.132 -1.421 -8.907 1.00 88.75 1238 LYS A O 1
ATOM 9395 N N . GLY A 1 1239 ? 30.139 -2.475 -8.975 1.00 87.62 1239 GLY A N 1
ATOM 9396 C CA . GLY A 1 1239 ? 29.940 -2.353 -10.422 1.00 87.62 1239 GLY A CA 1
ATOM 9397 C C . GLY A 1 1239 ? 31.067 -2.975 -11.256 1.00 87.62 1239 GLY A C 1
ATOM 9398 O O . GLY A 1 1239 ? 31.398 -2.470 -12.319 1.00 87.62 1239 GLY A O 1
ATOM 9399 N N . ASN A 1 1240 ? 31.730 -4.032 -10.766 1.00 90.38 1240 ASN A N 1
ATOM 9400 C CA . ASN A 1 1240 ? 32.918 -4.598 -11.426 1.00 90.38 1240 ASN A CA 1
ATOM 9401 C C . ASN A 1 1240 ? 32.851 -6.116 -11.642 1.00 90.38 1240 ASN A C 1
ATOM 9403 O O . ASN A 1 1240 ? 33.877 -6.791 -11.764 1.00 90.38 1240 ASN A O 1
ATOM 9407 N N . CYS A 1 1241 ? 31.640 -6.672 -11.676 1.00 92.25 1241 CYS A N 1
ATOM 9408 C CA . CYS A 1 1241 ? 31.442 -8.086 -11.959 1.00 92.25 1241 CYS A CA 1
ATOM 9409 C C . CYS A 1 1241 ? 31.969 -8.469 -13.347 1.00 92.25 1241 CYS A C 1
ATOM 9411 O O . CYS A 1 1241 ? 31.846 -7.722 -14.313 1.00 92.25 1241 CYS A O 1
ATOM 9413 N N . ALA A 1 1242 ? 32.506 -9.686 -13.473 1.00 86.38 1242 ALA A N 1
ATOM 9414 C CA . ALA A 1 1242 ? 33.159 -10.148 -14.702 1.00 86.38 1242 ALA A CA 1
ATOM 9415 C C . ALA A 1 1242 ? 32.251 -10.126 -15.950 1.00 86.38 1242 ALA A C 1
ATOM 9417 O O . ALA A 1 1242 ? 32.754 -10.043 -17.069 1.00 86.38 1242 ALA A O 1
ATOM 9418 N N . TYR A 1 1243 ? 30.927 -10.207 -15.772 1.00 85.88 1243 TYR A N 1
ATOM 9419 C CA . TYR A 1 1243 ? 29.964 -10.157 -16.875 1.00 85.88 1243 TYR A CA 1
ATOM 9420 C C . TYR A 1 1243 ? 29.715 -8.735 -17.409 1.00 85.88 1243 TYR A C 1
ATOM 9422 O O . TYR A 1 1243 ? 29.180 -8.609 -18.503 1.00 85.88 1243 TYR A O 1
ATOM 9430 N N . LEU A 1 1244 ? 30.143 -7.692 -16.687 1.00 81.50 1244 LEU A N 1
ATOM 9431 C CA . LEU A 1 1244 ? 30.066 -6.284 -17.103 1.00 81.50 1244 LEU A CA 1
ATOM 9432 C C . LEU A 1 1244 ? 31.268 -5.850 -17.965 1.00 81.50 1244 LEU A C 1
ATOM 9434 O O . LEU A 1 1244 ? 31.441 -4.678 -18.272 1.00 81.50 1244 LEU A O 1
ATOM 9438 N N . GLY A 1 1245 ? 32.151 -6.779 -18.352 1.00 64.38 1245 GLY A N 1
ATOM 9439 C CA . GLY A 1 1245 ? 33.308 -6.470 -19.203 1.00 64.38 1245 GLY A CA 1
ATOM 9440 C C . GLY A 1 1245 ? 34.486 -5.799 -18.481 1.00 64.38 1245 GLY A C 1
ATOM 9441 O O . GLY A 1 1245 ? 35.488 -5.470 -19.122 1.00 64.38 1245 GLY A O 1
ATOM 9442 N N . GLY A 1 1246 ? 34.422 -5.650 -17.152 1.00 49.59 1246 GLY A N 1
ATOM 9443 C CA . GLY A 1 1246 ? 35.533 -5.175 -16.331 1.00 49.59 1246 GLY A CA 1
ATOM 9444 C C . GLY A 1 1246 ? 36.734 -6.128 -16.382 1.00 49.59 1246 GLY A C 1
ATOM 9445 O O . GLY A 1 1246 ? 36.653 -7.289 -15.979 1.00 49.59 1246 GLY A O 1
ATOM 9446 N N . SER A 1 1247 ? 37.876 -5.640 -16.873 1.00 27.88 1247 SER A N 1
ATOM 9447 C CA . SER A 1 1247 ? 39.164 -6.299 -16.634 1.00 27.88 1247 SER A CA 1
ATOM 9448 C C . SER A 1 1247 ? 39.517 -6.134 -15.142 1.00 27.88 1247 SER A C 1
ATOM 9450 O O . SER A 1 1247 ? 39.320 -5.034 -14.629 1.00 27.88 1247 SER A O 1
ATOM 9452 N N . PRO A 1 1248 ? 40.011 -7.183 -14.453 1.00 31.86 1248 PRO A N 1
ATOM 9453 C CA . PRO A 1 1248 ? 40.215 -7.182 -12.999 1.00 31.86 1248 PRO A CA 1
ATOM 9454 C C . PRO A 1 1248 ? 41.201 -6.131 -12.489 1.00 31.86 1248 PRO A C 1
ATOM 9456 O O . PRO A 1 1248 ? 42.128 -5.758 -13.253 1.00 31.86 1248 PRO A O 1
#

Nearest PDB structures (foldseek):
  1xqx-assembly1_A  TM=6.675E-01  e=2.582E-02  Thermoplasma acidophilum
  4zxf-assembly1_A  TM=6.709E-01  e=2.727E-02  Saccharomyces cerevisiae S288C
  1xrr-assembly1_A  TM=6.009E-01  e=1.966E-02  Thermoplasma acidophilum
  5yzn-assembly1_D  TM=4.844E-01  e=3.390E-02  Deinococcus radiodurans R1 = ATCC 13939 = DSM 20539

Secondary structure (DSSP, 8-state):
--SSSSSTTTHHHHHHHHHTTTTTS--TTS---SSBPPP--PPEEP-BTT-SSS-BS-BS-GGGEEE-TTSSSSEEE------SSHHHHHHHHHHTT-SSB-SSS-EEEEEE--EETTEEPPTTS-SB-HHHHHHHHSSS-S-GGG-SEEEEETTT-PBPPEESSSSSS----S-SS-S-TT-TTTT-S-SSS-----STTTT--TTT--GGG-SSSSS------BSSTTSSPPP-GGG-TTSTTTTSHHHHHHHHHHHHHHHHHB-SSEETTTTEEEEEESSPPPTT-EEEEEEETTSBBTTSPBPB-SSSBSS-GGGHHHHHHHHHHHT-GGGHHHHGGGTT-TTTTEEEEEEEEBPPSSHHHHHHHHHHTT-STTTTHHHHS-SEEEEPP--BS-S-TTTT--PPTTGGGSTTTTTTTT-SSEEEGGGTHHHHHHHHHHHS---S-HHHHHHHHHGGGEEEEEEEEEEEEE-BTT-TT---TT--B-B-TTT--B--EEEEEEEEEEEEPP-SS--SSBEEEEEEPPTT--GGGGHHHHHHHHHTTEEEEEEPPTT-----SSHHHHHHHHHHHHHTTBHHHHHHHH----B-SSSSSS-BTTTTTSSS-HHHHHHHHHHHHHHHHHHHHHHTTTTSSS-EEEE--TTT-SSS---EE--SSSSSSPPPTT-SS-SSS-SB--TTS-EEEEEETHHHHHHHHHHHH-TT--EEEEES--S-HHHHHHH---TTHIIIIIIHHH-SEEEEEE-BTTBSPBP---TTS-TT-B-SPTT-EEEEEEEEETTEEEEEEEEEE-HHHHTTEEEEEEETTT--EEEEEE-TT---EEE--B-TT-BEEEEEEESSS-BS-TTT--B-SPTTPPPSEEE-B----SEETTPBPTTSS-B--SSEEEEETTEEEETTSB-B-SS-B--PPTTSHHHHHHHHHHHHHHGGG-HHHHGGGTTTSPPB-TTSPBPPPPEEEEEEETT-TTTTHHHHHHHHHHHTSS--B-TTHHHH-GGGGGGBPPHHHHHHTTS--HHHHHHHTTTTT--GGG-SSPPPTTGGGTTTB-TT-EEE-TTS-EEESS-B-TTTT-S---SSEEEETTTTEEEE-PPPHHHHHTPPEESS-SSTT-S-S--EE-SS---EEEESS---TTTHHHHTHHHHHS-TTS-TTSS---S--EEEEEEE--STT--SS--S--TTBSS-HHHHHHHHHHHHHHTTT---HHHH-TTTGGGGGGT--GGGT---

pLDDT: mean 91.68, std 10.89, range [27.88, 98.88]